Protein AF-0000000078790016 (afdb_homodimer)

Organism: Lacticaseibacillus rhamnosus (strain LMS2-1) (NCBI:txid525361)

Sequence (1180 aa):
MKKEGRIMNLAALLHRPESEDCFLYTDEAMRVRFHTARADVAKVTVLYGDPYWQLPDADGTNKLIYQRRSMHLIGHGQTRDHWEVTLEAPYRRLQYLFEVTGQDGAVWLYGDRGVRENHAAARHKAENYFRMPYFHAIDRVKTPDWVKQTVWYQIFPERFANGDPDNDPIGTKPWRPTDHPGREDYYGGDLQGVLDHLDDLQALGINGLYFCPIFTAASNHKYDTIDYLNVDPAFGDKVLFAKLIQAAHQRGMRVMLDAVFNHMGFGSMQWQDVLRNGEASRFASWFHIYQTPVTPFHNPLKNAGQPQYDTFAFEEKMPKLNTANPEVQEYLLTVATYWIKTFDIDAWRLDVANEVDHHFWKRFYATVTAIKPDFYVLGEVWHRAQPWLNGDEFSGVMNYPFTQQIEDHFFKRTLTAEEMVALLTDQLMYYRDQTNQVMLNMLDSHDTPRILTLAHGDEVLALQALTFTFMQTGAPCLYYGTEMGMSGGDDPDDRKPMDWSKLGSPIWKKVAELVHFRRKHAQTLGQGSTRMSVTAAGLIKVTRHGDETLTAYFNTQDHEAAVGGSAVLTQGFTNGKLAPKGFMVQVGNRMKKEGRIMNLAALLHRPESEDCFLYTDEAMRVRFHTARADVAKVTVLYGDPYWQLPDADGTNKLIYQRRSMHLIGHGQTRDHWEVTLEAPYRRLQYLFEVTGQDGAVWLYGDRGVRENHAAARHKAENYFRMPYFHAIDRVKTPDWVKQTVWYQIFPERFANGDPDNDPIGTKPWRPTDHPGREDYYGGDLQGVLDHLDDLQALGINGLYFCPIFTAASNHKYDTIDYLNVDPAFGDKVLFAKLIQAAHQRGMRVMLDAVFNHMGFGSMQWQDVLRNGEASRFASWFHIYQTPVTPFHNPLKNAGQPQYDTFAFEEKMPKLNTANPEVQEYLLTVATYWIKTFDIDAWRLDVANEVDHHFWKRFYATVTAIKPDFYVLGEVWHRAQPWLNGDEFSGVMNYPFTQQIEDHFFKRTLTAEEMVALLTDQLMYYRDQTNQVMLNMLDSHDTPRILTLAHGDEVLALQALTFTFMQTGAPCLYYGTEMGMSGGDDPDDRKPMDWSKLGSPIWKKVAELVHFRRKHAQTLGQGSTRMSVTAAGLIKVTRHGDETLTAYFNTQDHEAAVGGSAVLTQGFTNGKLAPKGFMVQVGNR

Radius of gyration: 32.31 Å; Cα contacts (8 Å, |Δi|>4): 2752; chains: 2; bounding box: 77×97×75 Å

InterPro domains:
  IPR004185 Glycoside hydrolase, family 13, N-terminal Ig-like domain [PF02903] (8-136)
  IPR004185 Glycoside hydrolase, family 13, N-terminal Ig-like domain [cd02857] (13-134)
  IPR006047 Glycosyl hydrolase family 13, catalytic domain [PF00128] (154-502)
  IPR006047 Glycosyl hydrolase family 13, catalytic domain [SM00642] (154-518)
  IPR013783 Immunoglobulin-like fold [G3DSA:2.60.40.10] (8-139)
  IPR017853 Glycoside hydrolase superfamily [SSF51445] (79-521)
  IPR045857 Oligo-1,6-glucosidase, domain 2 [G3DSA:3.90.400.10] (262-322)

Solvent-accessible surface area (backbone atoms only — not comparable to full-atom values): 60050 Å² total; per-residue (Å²): 128,82,74,78,70,65,74,59,57,69,43,19,57,44,72,48,79,75,41,55,29,22,42,46,76,48,75,61,37,31,39,39,37,42,36,32,32,53,94,31,61,70,47,46,33,36,37,32,32,40,84,76,46,55,47,60,45,97,85,60,50,70,36,60,51,66,47,78,47,71,46,42,80,58,41,54,29,80,45,28,27,36,30,38,40,79,46,73,39,97,82,38,28,34,26,37,30,37,40,37,28,23,68,60,67,51,58,36,29,45,34,60,75,44,78,41,72,67,47,70,69,58,76,46,37,71,76,36,33,35,68,49,61,44,62,48,62,88,66,39,59,72,59,44,68,70,46,23,56,28,37,34,37,35,37,53,48,42,26,57,29,62,53,47,75,87,37,38,55,91,80,47,41,81,85,45,48,85,52,74,47,56,85,80,56,43,46,30,10,15,50,54,17,50,53,73,41,47,66,60,41,48,70,39,49,48,33,24,40,34,36,48,39,62,30,23,38,87,54,68,68,17,76,38,34,38,35,82,87,38,52,16,59,49,38,45,42,65,68,59,47,46,52,38,46,51,55,36,47,74,71,61,26,45,40,26,43,42,44,61,74,35,35,38,9,54,80,11,67,59,49,45,42,23,73,74,45,34,83,74,21,95,46,33,69,40,34,47,68,78,42,74,72,60,65,82,70,23,41,54,94,71,71,52,47,77,51,25,46,48,32,53,74,81,38,81,54,24,42,19,46,27,58,84,33,67,68,45,41,50,50,52,49,48,47,58,44,48,50,35,75,73,56,62,51,42,29,41,35,31,42,60,36,60,57,43,54,60,71,47,36,33,52,48,34,55,55,49,32,70,76,37,76,63,50,41,34,32,28,37,38,76,54,88,54,56,86,43,59,76,52,51,41,24,47,23,32,44,37,40,60,61,33,49,47,50,41,31,31,77,49,67,59,79,36,52,73,63,54,37,44,9,47,49,46,43,56,57,58,62,37,36,71,65,37,42,16,41,18,36,40,43,76,32,42,88,80,32,38,22,49,31,45,58,34,71,69,33,64,59,50,32,50,38,52,50,49,56,56,60,68,36,74,16,13,38,37,43,33,71,38,54,48,51,66,44,63,18,46,54,73,42,30,38,60,36,38,44,53,73,87,34,66,80,32,72,60,24,49,52,44,25,50,52,39,43,50,45,56,74,43,18,69,26,44,16,68,28,50,72,39,67,48,63,46,96,81,60,29,40,35,42,37,32,45,42,82,32,26,39,41,34,39,35,28,83,48,94,54,69,36,81,49,86,83,70,64,81,44,70,39,57,62,56,94,48,28,29,29,52,44,8,31,36,28,29,80,45,76,101,128,81,74,81,71,66,75,59,58,70,42,19,57,43,72,49,76,75,40,55,28,22,40,46,78,48,77,60,38,30,41,39,37,41,36,33,30,51,93,30,61,70,46,46,32,36,37,31,32,40,85,75,46,54,46,60,46,100,85,61,50,72,35,61,52,68,47,79,47,71,46,41,80,58,43,53,29,80,44,28,27,36,31,37,38,77,47,73,40,100,83,37,26,35,26,36,30,37,40,38,28,23,67,61,66,51,57,35,28,44,33,61,76,45,77,40,72,67,47,71,70,57,75,45,38,72,76,35,32,34,67,49,60,45,62,47,62,88,66,40,61,74,60,44,68,68,47,23,57,29,36,33,37,35,37,52,46,43,28,56,27,63,52,47,76,87,38,37,55,92,80,46,41,80,85,44,46,85,51,74,47,56,84,78,57,44,48,30,11,14,51,54,18,50,54,73,41,46,65,59,41,48,71,38,48,48,32,23,40,33,35,47,40,59,30,22,39,86,55,67,67,16,77,38,34,39,35,82,87,37,53,18,59,50,39,44,43,66,67,58,47,45,52,40,45,52,55,36,47,74,72,62,26,44,40,25,42,41,42,61,74,36,34,39,8,55,80,12,68,58,49,46,42,25,72,74,46,33,84,74,20,94,45,34,69,42,33,49,66,77,42,76,72,61,67,81,70,24,42,54,94,72,71,54,46,78,51,25,48,48,33,53,72,81,39,82,54,24,42,19,46,28,57,83,32,67,68,44,40,52,52,53,47,47,46,59,45,47,49,35,75,73,56,62,51,43,30,40,36,32,42,61,35,61,57,43,53,60,70,46,37,33,52,48,35,54,54,50,31,72,76,36,77,63,50,42,34,31,29,39,39,76,53,87,54,57,86,43,59,75,53,51,41,24,47,23,32,42,36,40,60,62,32,50,46,50,42,31,32,77,50,67,60,78,34,52,73,63,54,36,44,10,48,49,47,46,55,56,57,62,36,37,71,65,38,42,16,41,20,35,40,42,77,32,42,87,81,32,38,21,47,31,45,56,34,71,69,33,64,58,48,32,50,40,53,49,50,57,56,59,67,35,74,16,15,37,37,44,31,72,38,55,47,49,67,42,61,19,49,54,71,42,30,37,59,35,39,44,54,71,86,32,67,78,33,71,60,23,49,53,43,26,49,51,39,43,50,45,58,75,44,17,69,27,42,15,69,28,50,73,38,66,48,64,46,97,81,59,29,40,35,42,38,32,46,43,84,31,26,39,42,34,40,35,27,83,47,94,55,71,35,80,48,87,83,69,64,81,46,72,38,55,62,57,94,50,29,29,30,52,45,8,31,37,29,28,78,45,77,102

Foldseek 3Di:
DPPPFDDFDQVFKDFDDPALQWADPALFKIKHKIKGFPLWFDWKKKWKAALPPWDQDPVGDTWDDTDIDTWDFFAFFPTITMTMDIDGYPQFWMWMWMWIATPSRAIWIQFPVGIDHDDDVCSGDSVRIDIPGGSDRVQHFDAFPVLLLFAEAEDQQQFEFAQDQVLADPPADDADLPDQDDQAHGPQGALNGVLVCLVLCVLLVGAEYEYQAQAAADGSSCLQPQGLQWGHSSRPGPVSVLVSLVSSVVSNHAYEHEDNLFWHFLNHPLNVQCLVQPPNRPNNLQFAFQDPPQPPFQQVVVVSDDGRGDADPRDSRTTGTPCVDVVSLVVVLCSLVCCCVPRVHQEYEYPPQVNHDPVSQLVSQVSNCVVPVNRAYEYADQDQDSVQPSNRGHLEYQPNVLLVLLLCCLQVNVDALANSQNNNVVSCSSHHLSSQLAYEYENDEQAFWQLCVSNVNDLLSSLLSLLVRLQARHHYYHYQQNLLSRGAGGPPRNSGRHDCVSSPPPSNVLSSVSSVVSSVCSQQSRRFRWHWDADPQRWIWIWTDDQWIKIKTFAQDQAKGFADDDFPRKDQDDPRIRHHSIMGMDIGGD/DPPPFDDFDQVFKDFDDPALQWADPALFKIKHKIKGFPLWFDWKKKWKAALPPWDQDPVGDTWDDTDIDTWDFFAFFPGITMTMDIDGYPQFWMWMWMWIATPSRAIWIQFPVGIDHDDDVCSGPSVRIDIPGGSDRVQHFDAFPVLLLFAEAEDQQQFEFAQDQVLADPQADDADLPDQDDQAHGPQGALNGVLVCLVLCVLLVGAEYEYQAQAAADGSSCLQPQGLQWGHSSRPGPVSVLVSLVSSVVSNHAYEHEDNLFWHFLNHPLNVQCLVQPPNRPNNLQFAFQDPPQPPFQQVVVVSDDGRGDADPRDSRTTTTPCVDVVSLVVVLCSLVCCCVPRVHQEYEYPPQVNHDPVSQLVSQVSNCVVPVNRAYEYADQDQDSVQPSNRGHLEYQPNQLLVLLLCVLQVNVDALANSQNNNVVSCSSRHLSSQLAYEYENDDQAAWQLCVSNVNDLLSSLLSLLVRLQARHHYYHYQQNLLSRGAGGPPRNSGRHDCVSSPPPSNVLSSVSSVVSSVCSQQSRRFRWHWDADPQRWIWIWTDDQWIKIKTFAQDQAKGFADDDFPRKDQDDPRIRHHSIMGMDIGGD

pLDDT: mean 96.57, std 6.47, range [21.84, 98.94]

Nearest PDB structures (foldseek):
  7ehh-assembly1_A  TM=9.535E-01  e=3.590E-83  Weissella cibaria
  7d9c-assembly1_A  TM=9.536E-01  e=1.082E-82  Weissella confusa
  7d9b-assembly1_A  TM=9.535E-01  e=1.533E-82  Weissella cibaria
  1j0j-assembly1_A  TM=9.261E-01  e=1.344E-74  Geobacillus stearothermophilus
  1j0i-assembly1_B  TM=9.201E-01  e=3.276E-73  Geobacillus stearothermophilus

Structure (mmCIF, N/CA/C/O backbone):
data_AF-0000000078790016-model_v1
#
loop_
_entity.id
_entity.type
_entity.pdbx_description
1 polymer 'Alpha amylase, catalytic domain protein'
#
loop_
_atom_site.group_PDB
_atom_site.id
_atom_site.type_symbol
_atom_site.label_atom_id
_atom_site.label_alt_id
_atom_site.label_comp_id
_atom_site.label_asym_id
_atom_site.label_entity_id
_atom_site.label_seq_id
_atom_site.pdbx_PDB_ins_code
_atom_site.Cartn_x
_atom_site.Cartn_y
_atom_site.Cartn_z
_atom_site.occupancy
_atom_site.B_iso_or_equiv
_atom_site.auth_seq_id
_atom_site.auth_comp_id
_atom_site.auth_asym_id
_atom_site.auth_atom_id
_atom_site.pdbx_PDB_model_num
ATOM 1 N N . MET A 1 1 ? -47 2.486 -15.391 1 21.84 1 MET A N 1
ATOM 2 C CA . MET A 1 1 ? -46.406 2.08 -14.102 1 21.84 1 MET A CA 1
ATOM 3 C C . MET A 1 1 ? -45.031 2.701 -13.898 1 21.84 1 MET A C 1
ATOM 5 O O . MET A 1 1 ? -44.125 2.508 -14.711 1 21.84 1 MET A O 1
ATOM 9 N N . LYS A 1 2 ? -44.938 3.877 -13.383 1 26.12 2 LYS A N 1
ATOM 10 C CA . LYS A 1 2 ? -43.719 4.668 -13.242 1 26.12 2 LYS A CA 1
ATOM 11 C C . LYS A 1 2 ? -42.594 3.838 -12.625 1 26.12 2 LYS A C 1
ATOM 13 O O . LYS A 1 2 ? -42.75 3.268 -11.539 1 26.12 2 LYS A O 1
ATOM 18 N N . LYS A 1 3 ? -41.812 3.139 -13.391 1 33.5 3 LYS A N 1
ATOM 19 C CA . LYS A 1 3 ? -40.656 2.408 -12.93 1 33.5 3 LYS A CA 1
ATOM 20 C C . LYS A 1 3 ? -40 3.117 -11.758 1 33.5 3 LYS A C 1
ATOM 22 O O . LYS A 1 3 ? -39.562 4.273 -11.875 1 33.5 3 LYS A O 1
ATOM 27 N N . GLU A 1 4 ? -40.219 3.148 -10.633 1 39.56 4 GLU A N 1
ATOM 28 C CA . GLU A 1 4 ? -39.781 3.826 -9.414 1 39.56 4 GLU A CA 1
ATOM 29 C C . GLU A 1 4 ? -38.281 3.975 -9.367 1 39.56 4 GLU A C 1
ATOM 31 O O . GLU A 1 4 ? -37.531 2.98 -9.352 1 39.56 4 GLU A O 1
ATOM 36 N N . GLY A 1 5 ? -37.531 4.793 -10.039 1 51.81 5 GLY A N 1
ATOM 37 C CA . GLY A 1 5 ? -36.188 5.031 -10.547 1 51.81 5 GLY A CA 1
ATOM 38 C C . GLY A 1 5 ? -35.094 4.895 -9.484 1 51.81 5 GLY A C 1
ATOM 39 O O . GLY A 1 5 ? -35.219 5.484 -8.406 1 51.81 5 GLY A O 1
ATOM 40 N N . ARG A 1 6 ? -34.281 3.797 -9.391 1 72.31 6 ARG A N 1
ATOM 41 C CA . ARG A 1 6 ? -33.281 3.426 -8.43 1 72.31 6 ARG A CA 1
ATOM 42 C C . ARG A 1 6 ? -32.25 4.547 -8.266 1 72.31 6 ARG A C 1
ATOM 44 O O . ARG A 1 6 ? -31.703 5.055 -9.25 1 72.31 6 ARG A O 1
ATOM 51 N N . ILE A 1 7 ? -32.156 5.082 -7.012 1 89.56 7 ILE A N 1
ATOM 52 C CA . ILE A 1 7 ? -31.219 6.125 -6.633 1 89.56 7 ILE A CA 1
ATOM 53 C C . ILE A 1 7 ? -29.797 5.566 -6.66 1 89.56 7 ILE A C 1
ATOM 55 O O . ILE A 1 7 ? -29.562 4.438 -6.223 1 89.56 7 ILE A O 1
ATOM 59 N N . MET A 1 8 ? -28.922 6.332 -7.336 1 95.69 8 MET A N 1
ATOM 60 C CA . MET A 1 8 ? -27.531 5.922 -7.445 1 95.69 8 MET A CA 1
ATOM 61 C C . MET A 1 8 ? -26.984 5.5 -6.09 1 95.69 8 MET A C 1
ATOM 63 O O . MET A 1 8 ? -27.203 6.176 -5.086 1 95.69 8 MET A O 1
ATOM 67 N N . ASN A 1 9 ? -26.281 4.332 -6.059 1 96.62 9 ASN A N 1
ATOM 68 C CA . ASN A 1 9 ? -25.625 3.828 -4.852 1 96.62 9 ASN A CA 1
ATOM 69 C C . ASN A 1 9 ? -24.312 4.559 -4.574 1 96.62 9 ASN A C 1
ATOM 71 O O . ASN A 1 9 ? -23.25 4.07 -4.93 1 96.62 9 ASN A O 1
ATOM 75 N N . LEU A 1 10 ? -24.375 5.609 -3.801 1 97.94 10 LEU A N 1
ATOM 76 C CA . LEU A 1 10 ? -23.203 6.441 -3.543 1 97.94 10 LEU A CA 1
ATOM 77 C C . LEU A 1 10 ? -22.172 5.688 -2.713 1 97.94 10 LEU A C 1
ATOM 79 O O . LEU A 1 10 ? -20.969 5.914 -2.852 1 97.94 10 LEU A O 1
ATOM 83 N N . ALA A 1 11 ? -22.609 4.75 -1.835 1 97.81 11 ALA A N 1
ATOM 84 C CA . ALA A 1 11 ? -21.719 3.988 -0.978 1 97.81 11 ALA A CA 1
ATOM 85 C C . ALA A 1 11 ? -20.875 3.012 -1.796 1 97.81 11 ALA A C 1
ATOM 87 O O . ALA A 1 11 ? -19.875 2.471 -1.301 1 97.81 11 ALA A O 1
ATOM 88 N N . ALA A 1 12 ? -21.234 2.812 -3.086 1 98 12 ALA A N 1
ATOM 89 C CA . ALA A 1 12 ? -20.547 1.854 -3.938 1 98 12 ALA A CA 1
ATOM 90 C C . ALA A 1 12 ? -19.438 2.541 -4.742 1 98 12 ALA A C 1
ATOM 92 O O . ALA A 1 12 ? -18.641 1.875 -5.398 1 98 12 ALA A O 1
ATOM 93 N N . LEU A 1 13 ? -19.375 3.889 -4.73 1 98.62 13 LEU A N 1
ATOM 94 C CA . LEU A 1 13 ? -18.328 4.602 -5.445 1 98.62 13 LEU A CA 1
ATOM 95 C C . LEU A 1 13 ? -16.969 4.371 -4.789 1 98.62 13 LEU A C 1
ATOM 97 O O . LEU A 1 13 ? -16.812 4.602 -3.59 1 98.62 13 LEU A O 1
ATOM 101 N N . LEU A 1 14 ? -16.047 3.879 -5.633 1 98.06 14 LEU A N 1
ATOM 102 C CA . LEU A 1 14 ? -14.766 3.488 -5.043 1 98.06 14 LEU A CA 1
ATOM 103 C C . LEU A 1 14 ? -13.602 3.904 -5.938 1 98.06 14 LEU A C 1
ATOM 105 O O . LEU A 1 14 ? -13.672 3.748 -7.156 1 98.06 14 LEU A O 1
ATOM 109 N N . HIS A 1 15 ? -12.578 4.457 -5.336 1 98.44 15 HIS A N 1
ATOM 110 C CA . HIS A 1 15 ? -11.289 4.793 -5.934 1 98.44 15 HIS A CA 1
ATOM 111 C C . HIS A 1 15 ? -10.203 4.918 -4.871 1 98.44 15 HIS A C 1
ATOM 113 O O . HIS A 1 15 ? -10.453 5.453 -3.787 1 98.44 15 HIS A O 1
ATOM 119 N N . ARG A 1 16 ? -9.102 4.359 -5.07 1 97.38 16 ARG A N 1
ATOM 120 C CA . ARG A 1 16 ? -7.957 4.516 -4.18 1 97.38 16 ARG A CA 1
ATOM 121 C C . ARG A 1 16 ? -6.773 5.137 -4.914 1 97.38 16 ARG A C 1
ATOM 123 O O . ARG A 1 16 ? -6.27 4.566 -5.887 1 97.38 16 ARG A O 1
ATOM 130 N N . PRO A 1 17 ? -6.277 6.301 -4.477 1 96.44 17 PRO A N 1
ATOM 131 C CA . PRO A 1 17 ? -5.152 6.93 -5.172 1 96.44 17 PRO A CA 1
ATOM 132 C C . PRO A 1 17 ? -3.854 6.145 -5.027 1 96.44 17 PRO A C 1
ATOM 134 O O . PRO A 1 17 ? -3.689 5.387 -4.062 1 96.44 17 PRO A O 1
ATOM 137 N N . GLU A 1 18 ? -2.932 6.316 -6.031 1 96.25 18 GLU A N 1
ATOM 138 C CA . GLU A 1 18 ? -1.621 5.68 -6.098 1 96.25 18 GLU A CA 1
ATOM 139 C C . GLU A 1 18 ? -1.702 4.207 -5.711 1 96.25 18 GLU A C 1
ATOM 141 O O . GLU A 1 18 ? -1.035 3.768 -4.77 1 96.25 18 GLU A O 1
ATOM 146 N N . SER A 1 19 ? -2.479 3.465 -6.285 1 97.31 19 SER A N 1
ATOM 147 C CA . SER A 1 19 ? -2.768 2.043 -6.129 1 97.31 19 SER A CA 1
ATOM 148 C C . SER A 1 19 ? -3.045 1.383 -7.477 1 97.31 19 SER A C 1
ATOM 150 O O . SER A 1 19 ? -2.635 1.896 -8.516 1 97.31 19 SER A O 1
ATOM 152 N N . GLU A 1 20 ? -3.725 0.26 -7.477 1 97.94 20 GLU A N 1
ATOM 153 C CA . GLU A 1 20 ? -4.145 -0.404 -8.703 1 97.94 20 GLU A CA 1
ATOM 154 C C . GLU A 1 20 ? -5.23 0.398 -9.422 1 97.94 20 GLU A C 1
ATOM 156 O O . GLU A 1 20 ? -5.523 0.148 -10.594 1 97.94 20 GLU A O 1
ATOM 161 N N . ASP A 1 21 ? -5.773 1.461 -8.75 1 98.38 21 ASP A N 1
ATOM 162 C CA . ASP A 1 21 ? -6.793 2.312 -9.352 1 98.38 21 ASP A CA 1
ATOM 163 C C . ASP A 1 21 ? -6.164 3.531 -10.023 1 98.38 21 ASP A C 1
ATOM 165 O O . ASP A 1 21 ? -6.836 4.254 -10.766 1 98.38 21 ASP A O 1
ATOM 169 N N . CYS A 1 22 ? -4.902 3.809 -9.734 1 98.31 22 CYS A N 1
ATOM 170 C CA . CYS A 1 22 ? -4.199 4.98 -10.242 1 98.31 22 CYS A CA 1
ATOM 171 C C . CYS A 1 22 ? -2.693 4.754 -10.258 1 98.31 22 CYS A C 1
ATOM 173 O O . CYS A 1 22 ? -2.055 4.727 -9.211 1 98.31 22 CYS A O 1
ATOM 175 N N . PHE A 1 23 ? -2.143 4.609 -11.398 1 98.25 23 PHE A N 1
ATOM 176 C CA . PHE A 1 23 ? -0.73 4.262 -11.516 1 98.25 23 PHE A CA 1
ATOM 177 C C . PHE A 1 23 ? -0.173 4.699 -12.867 1 98.25 23 PHE A C 1
ATOM 179 O O . PHE A 1 23 ? -0.919 4.824 -13.836 1 98.25 23 PHE A O 1
ATOM 186 N N . LEU A 1 24 ? 1.16 4.926 -12.914 1 97.94 24 LEU A N 1
ATOM 187 C CA . LEU A 1 24 ? 1.846 5.156 -14.18 1 97.94 24 LEU A CA 1
ATOM 188 C C . LEU A 1 24 ? 2.039 3.85 -14.945 1 97.94 24 LEU A C 1
ATOM 190 O O . LEU A 1 24 ? 2.764 2.961 -14.484 1 97.94 24 LEU A O 1
ATOM 194 N N . TYR A 1 25 ? 1.389 3.762 -16.062 1 97 25 TYR A N 1
ATOM 195 C CA . TYR A 1 25 ? 1.643 2.633 -16.953 1 97 25 TYR A CA 1
ATOM 196 C C . TYR A 1 25 ? 2.947 2.822 -17.719 1 97 25 TYR A C 1
ATOM 198 O O . TYR A 1 25 ? 3.715 1.873 -17.891 1 97 25 TYR A O 1
ATOM 206 N N . THR A 1 26 ? 3.213 3.99 -18.234 1 95.31 26 THR A N 1
ATOM 207 C CA . THR A 1 26 ? 4.504 4.477 -18.719 1 95.31 26 THR A CA 1
ATOM 208 C C . THR A 1 26 ? 4.926 5.727 -17.953 1 95.31 26 THR A C 1
ATOM 210 O O . THR A 1 26 ? 4.246 6.148 -17.016 1 95.31 26 THR A O 1
ATOM 213 N N . ASP A 1 27 ? 6.035 6.312 -18.375 1 93.56 27 ASP A N 1
ATOM 214 C CA . ASP A 1 27 ? 6.531 7.5 -17.688 1 93.56 27 ASP A CA 1
ATOM 215 C C . ASP A 1 27 ? 5.633 8.703 -17.953 1 93.56 27 ASP A C 1
ATOM 217 O O . ASP A 1 27 ? 5.695 9.703 -17.234 1 93.56 27 ASP A O 1
ATOM 221 N N . GLU A 1 28 ? 4.703 8.562 -18.891 1 94.62 28 GLU A N 1
ATOM 222 C CA . GLU A 1 28 ? 3.891 9.719 -19.266 1 94.62 28 GLU A CA 1
ATOM 223 C C . GLU A 1 28 ? 2.402 9.406 -19.156 1 94.62 28 GLU A C 1
ATOM 225 O O . GLU A 1 28 ? 1.57 10.312 -19.141 1 94.62 28 GLU A O 1
ATOM 230 N N . ALA A 1 29 ? 2.111 8.102 -19.125 1 96.69 29 ALA A N 1
ATOM 231 C CA . ALA A 1 29 ? 0.708 7.695 -19.141 1 96.69 29 ALA A CA 1
ATOM 232 C C . ALA A 1 29 ? 0.261 7.191 -17.766 1 96.69 29 ALA A C 1
ATOM 234 O O . ALA A 1 29 ? 0.845 6.254 -17.219 1 96.69 29 ALA A O 1
ATOM 235 N N . MET A 1 30 ? -0.75 7.816 -17.234 1 98.12 30 MET A N 1
ATOM 236 C CA . MET A 1 30 ? -1.319 7.418 -15.953 1 98.12 30 MET A CA 1
ATOM 237 C C . MET A 1 30 ? -2.666 6.73 -16.141 1 98.12 30 MET A C 1
ATOM 239 O O . MET A 1 30 ? -3.574 7.293 -16.766 1 98.12 30 MET A O 1
ATOM 243 N N . ARG A 1 31 ? -2.781 5.465 -15.68 1 98.31 31 ARG A N 1
ATOM 244 C CA . ARG A 1 31 ? -4.055 4.754 -15.656 1 98.31 31 ARG A CA 1
ATOM 245 C C . ARG A 1 31 ? -4.879 5.152 -14.438 1 98.31 31 ARG A C 1
ATOM 247 O O . ARG A 1 31 ? -4.348 5.258 -13.328 1 98.31 31 ARG A O 1
ATOM 254 N N . VAL A 1 32 ? -6.16 5.48 -14.672 1 98.75 32 VAL A N 1
ATOM 255 C CA . VAL A 1 32 ? -7.094 5.797 -13.594 1 98.75 32 VAL A CA 1
ATOM 256 C C . VAL A 1 32 ? -8.312 4.879 -13.68 1 98.75 32 VAL A C 1
ATOM 258 O O . VAL A 1 32 ? -8.938 4.766 -14.734 1 98.75 32 VAL A O 1
ATOM 261 N N . ARG A 1 33 ? -8.617 4.203 -12.602 1 98.88 33 ARG A N 1
ATOM 262 C CA . ARG A 1 33 ? -9.773 3.316 -12.523 1 98.88 33 ARG A CA 1
ATOM 263 C C . ARG A 1 33 ? -10.781 3.828 -11.5 1 98.88 33 ARG A C 1
ATOM 265 O O . ARG A 1 33 ? -10.414 4.504 -10.539 1 98.88 33 ARG A O 1
ATOM 272 N N . PHE A 1 34 ? -11.992 3.619 -11.75 1 98.81 34 PHE A N 1
ATOM 273 C CA . PHE A 1 34 ? -13.125 3.953 -10.898 1 98.81 34 PHE A CA 1
ATOM 274 C C . PHE A 1 34 ? -14.141 2.82 -10.883 1 98.81 34 PHE A C 1
ATOM 276 O O . PHE A 1 34 ? -14.398 2.191 -11.906 1 98.81 34 PHE A O 1
ATOM 283 N N . HIS A 1 35 ? -14.742 2.488 -9.695 1 98.81 35 HIS A N 1
ATOM 284 C CA . HIS A 1 35 ? -15.672 1.369 -9.547 1 98.81 35 HIS A CA 1
ATOM 285 C C . HIS A 1 35 ? -17.031 1.84 -9.031 1 98.81 35 HIS A C 1
ATOM 287 O O . HIS A 1 35 ? -17.094 2.707 -8.156 1 98.81 35 HIS A O 1
ATOM 293 N N . THR A 1 36 ? -18.094 1.405 -9.602 1 98.75 36 THR A N 1
ATOM 294 C CA . THR A 1 36 ? -19.453 1.735 -9.234 1 98.75 36 THR A CA 1
ATOM 295 C C . THR A 1 36 ? -20.281 0.468 -9.047 1 98.75 36 THR A C 1
ATOM 297 O O . THR A 1 36 ? -19.844 -0.627 -9.398 1 98.75 36 THR A O 1
ATOM 300 N N . ALA A 1 37 ? -21.484 0.633 -8.414 1 98.19 37 ALA A N 1
ATOM 301 C CA . ALA A 1 37 ? -22.406 -0.505 -8.398 1 98.19 37 ALA A CA 1
ATOM 302 C C . ALA A 1 37 ? -22.781 -0.927 -9.812 1 98.19 37 ALA A C 1
ATOM 304 O O . ALA A 1 37 ? -22.875 -0.088 -10.719 1 98.19 37 ALA A O 1
ATOM 305 N N . ARG A 1 38 ? -23.031 -2.227 -9.992 1 97.12 38 ARG A N 1
ATOM 306 C CA . ARG A 1 38 ? -23.391 -2.746 -11.305 1 97.12 38 ARG A CA 1
ATOM 307 C C . ARG A 1 38 ? -24.672 -2.094 -11.82 1 97.12 38 ARG A C 1
ATOM 309 O O . ARG A 1 38 ? -25.656 -1.955 -11.078 1 97.12 38 ARG A O 1
ATOM 316 N N . ALA A 1 39 ? -24.609 -1.681 -13.07 1 96.31 39 ALA A N 1
ATOM 317 C CA . ALA A 1 39 ? -25.75 -1.165 -13.797 1 96.31 39 ALA A CA 1
ATOM 318 C C . ALA A 1 39 ? -26.391 0.019 -13.062 1 96.31 39 ALA A C 1
ATOM 320 O O . ALA A 1 39 ? -27.594 0.213 -13.117 1 96.31 39 ALA A O 1
ATOM 321 N N . ASP A 1 40 ? -25.578 0.771 -12.383 1 97.62 40 ASP A N 1
ATOM 322 C CA . ASP A 1 40 ? -26.078 1.862 -11.547 1 97.62 40 ASP A CA 1
ATOM 323 C C . ASP A 1 40 ? -25.688 3.219 -12.125 1 97.62 40 ASP A C 1
ATOM 325 O O . ASP A 1 40 ? -26.375 4.219 -11.898 1 97.62 40 ASP A O 1
ATOM 329 N N . VAL A 1 41 ? -24.609 3.295 -12.789 1 98.44 41 VAL A N 1
ATOM 330 C CA . VAL A 1 41 ? -24.016 4.531 -13.289 1 98.44 41 VAL A CA 1
ATOM 331 C C . VAL A 1 41 ? -24.031 4.531 -14.82 1 98.44 41 VAL A C 1
ATOM 333 O O . VAL A 1 41 ? -23.688 3.523 -15.445 1 98.44 41 VAL A O 1
ATOM 336 N N . ALA A 1 42 ? -24.438 5.605 -15.422 1 98.25 42 ALA A N 1
ATOM 337 C CA . ALA A 1 42 ? -24.562 5.73 -16.875 1 98.25 42 ALA A CA 1
ATOM 338 C C . ALA A 1 42 ? -23.25 6.219 -17.484 1 98.25 42 ALA A C 1
ATOM 340 O O . ALA A 1 42 ? -22.891 5.805 -18.594 1 98.25 42 ALA A O 1
ATOM 341 N N . LYS A 1 43 ? -22.625 7.098 -16.766 1 98.38 43 LYS A N 1
ATOM 342 C CA . LYS A 1 43 ? -21.422 7.738 -17.312 1 98.38 43 LYS A CA 1
ATOM 343 C C . LYS A 1 43 ? -20.516 8.242 -16.203 1 98.38 43 LYS A C 1
ATOM 345 O O . LYS A 1 43 ? -20.984 8.742 -15.18 1 98.38 43 LYS A O 1
ATOM 350 N N . VAL A 1 44 ? -19.234 8.094 -16.391 1 98.88 44 VAL A N 1
ATOM 351 C CA . VAL A 1 44 ? -18.234 8.688 -15.508 1 98.88 44 VAL A CA 1
ATOM 352 C C . VAL A 1 44 ? -17.281 9.57 -16.312 1 98.88 44 VAL A C 1
ATOM 354 O O . VAL A 1 44 ? -16.719 9.133 -17.312 1 98.88 44 VAL A O 1
ATOM 357 N N . THR A 1 45 ? -17.141 10.773 -15.945 1 98.81 45 THR A N 1
ATOM 358 C CA . THR A 1 45 ? -16.203 11.727 -16.531 1 98.81 45 THR A CA 1
ATOM 359 C C . THR A 1 45 ? -15.156 12.156 -15.508 1 98.81 45 THR A C 1
ATOM 361 O O . THR A 1 45 ? -15.477 12.383 -14.336 1 98.81 45 THR A O 1
ATOM 364 N N . VAL A 1 46 ? -13.93 12.281 -15.93 1 98.81 46 VAL A N 1
ATOM 365 C CA . VAL A 1 46 ? -12.875 12.766 -15.055 1 98.81 46 VAL A CA 1
ATOM 366 C C . VAL A 1 46 ? -12.562 14.227 -15.375 1 98.81 46 VAL A C 1
ATOM 368 O O . VAL A 1 46 ? -12.352 14.586 -16.531 1 98.81 46 VAL A O 1
ATOM 371 N N . LEU A 1 47 ? -12.664 15.07 -14.391 1 98.62 47 LEU A N 1
ATOM 372 C CA . LEU A 1 47 ? -12.109 16.422 -14.445 1 98.62 47 LEU A CA 1
ATOM 373 C C . LEU A 1 47 ? -10.656 16.422 -13.977 1 98.62 47 LEU A C 1
ATOM 375 O O . LEU A 1 47 ? -10.359 15.977 -12.867 1 98.62 47 LEU A O 1
ATOM 379 N N . TYR A 1 48 ? -9.734 16.891 -14.797 1 98.25 48 TYR A N 1
ATOM 380 C CA . TYR A 1 48 ? -8.336 16.75 -14.398 1 98.25 48 TYR A CA 1
ATOM 381 C C . TYR A 1 48 ? -7.516 17.938 -14.906 1 98.25 48 TYR A C 1
ATOM 383 O O . TYR A 1 48 ? -7.93 18.641 -15.828 1 98.25 48 TYR A O 1
ATOM 391 N N . GLY A 1 49 ? -6.41 18.203 -14.289 1 96.75 49 GLY A N 1
ATOM 392 C CA . GLY A 1 49 ? -5.48 19.266 -14.648 1 96.75 49 GLY A CA 1
ATOM 393 C C . GLY A 1 49 ? -4.309 19.375 -13.695 1 96.75 49 GLY A C 1
ATOM 394 O O . GLY A 1 49 ? -4.195 18.609 -12.742 1 96.75 49 GLY A O 1
ATOM 395 N N . ASP A 1 50 ? -3.439 20.266 -14.062 1 96.19 50 ASP A N 1
ATOM 396 C CA . ASP A 1 50 ? -2.303 20.562 -13.195 1 96.19 50 ASP A CA 1
ATOM 397 C C . ASP A 1 50 ? -2.744 21.344 -11.953 1 96.19 50 ASP A C 1
ATOM 399 O O . ASP A 1 50 ? -3.479 22.328 -12.062 1 96.19 50 ASP A O 1
ATOM 403 N N . PRO A 1 51 ? -2.355 20.906 -10.742 1 95.44 51 PRO A N 1
ATOM 404 C CA . PRO A 1 51 ? -2.828 21.562 -9.523 1 95.44 51 PRO A CA 1
ATOM 405 C C . PRO A 1 51 ? -2.416 23.031 -9.438 1 95.44 51 PRO A C 1
ATOM 407 O O . PRO A 1 51 ? -3.033 23.812 -8.711 1 95.44 51 PRO A O 1
ATOM 410 N N . TYR A 1 52 ? -1.399 23.406 -10.172 1 94.12 52 TYR A N 1
ATOM 411 C CA . TYR A 1 52 ? -0.887 24.781 -10.102 1 94.12 52 TYR A CA 1
ATOM 412 C C . TYR A 1 52 ? -1.354 25.594 -11.297 1 94.12 52 TYR A C 1
ATOM 414 O O . TYR A 1 52 ? -0.966 26.75 -11.445 1 94.12 52 TYR A O 1
ATOM 422 N N . TRP A 1 53 ? -2.148 24.984 -12.141 1 91.88 53 TRP A N 1
ATOM 423 C CA . TRP A 1 53 ? -2.672 25.688 -13.305 1 91.88 53 TRP A CA 1
ATOM 424 C C . TRP A 1 53 ? -3.924 26.484 -12.938 1 91.88 53 TRP A C 1
ATOM 426 O O . TRP A 1 53 ? -5.043 26.062 -13.234 1 91.88 53 TRP A O 1
ATOM 436 N N . GLN A 1 54 ? -3.732 27.578 -12.352 1 90.81 54 GLN A N 1
ATOM 437 C CA . GLN A 1 54 ? -4.801 28.5 -11.945 1 90.81 54 GLN A CA 1
ATOM 438 C C . GLN A 1 54 ? -4.73 29.812 -12.719 1 90.81 54 GLN A C 1
ATOM 440 O O . GLN A 1 54 ? -3.654 30.391 -12.875 1 90.81 54 GLN A O 1
ATOM 445 N N . LEU A 1 55 ? -5.867 30.234 -13.258 1 87.31 55 LEU A N 1
ATOM 446 C CA . LEU A 1 55 ? -5.957 31.484 -14.016 1 87.31 55 LEU A CA 1
ATOM 447 C C . LEU A 1 55 ? -7.008 32.406 -13.414 1 87.31 55 LEU A C 1
ATOM 449 O O . LEU A 1 55 ? -8.008 31.953 -12.859 1 87.31 55 LEU A O 1
ATOM 453 N N . PRO A 1 56 ? -6.707 33.656 -13.445 1 86.88 56 PRO A N 1
ATOM 454 C CA . PRO A 1 56 ? -7.703 34.594 -12.93 1 86.88 56 PRO A CA 1
ATOM 455 C C . PRO A 1 56 ? -8.992 34.594 -13.742 1 86.88 56 PRO A C 1
ATOM 457 O O . PRO A 1 56 ? -8.961 34.469 -14.969 1 86.88 56 PRO A O 1
ATOM 460 N N . ASP A 1 57 ? -10.047 34.656 -12.961 1 83.75 57 ASP A N 1
ATOM 461 C CA . ASP A 1 57 ? -11.328 34.812 -13.633 1 83.75 57 ASP A CA 1
ATOM 462 C C . ASP A 1 57 ? -11.609 36.281 -13.922 1 83.75 57 ASP A C 1
ATOM 464 O O . ASP A 1 57 ? -10.703 37.125 -13.867 1 83.75 57 ASP A O 1
ATOM 468 N N . ALA A 1 58 ? -12.906 36.531 -14.328 1 83.75 58 ALA A N 1
ATOM 469 C CA . ALA A 1 58 ? -13.297 37.906 -14.703 1 83.75 58 ALA A CA 1
ATOM 470 C C . ALA A 1 58 ? -13.109 38.875 -13.531 1 83.75 58 ALA A C 1
ATOM 472 O O . ALA A 1 58 ? -12.812 40.031 -13.734 1 83.75 58 ALA A O 1
ATOM 473 N N . ASP A 1 59 ? -13.18 38.375 -12.344 1 86.69 59 ASP A N 1
ATOM 474 C CA . ASP A 1 59 ? -13.062 39.188 -11.141 1 86.69 59 ASP A CA 1
ATOM 475 C C . ASP A 1 59 ? -11.641 39.156 -10.594 1 86.69 59 ASP A C 1
ATOM 477 O O . ASP A 1 59 ? -11.367 39.75 -9.547 1 86.69 59 ASP A O 1
ATOM 481 N N . GLY A 1 60 ? -10.766 38.438 -11.312 1 83.75 60 GLY A N 1
ATOM 482 C CA . GLY A 1 60 ? -9.367 38.438 -10.906 1 83.75 60 GLY A CA 1
ATOM 483 C C . GLY A 1 60 ? -9.047 37.344 -9.914 1 83.75 60 GLY A C 1
ATOM 484 O O . GLY A 1 60 ? -7.914 37.219 -9.445 1 83.75 60 GLY A O 1
ATOM 485 N N . THR A 1 61 ?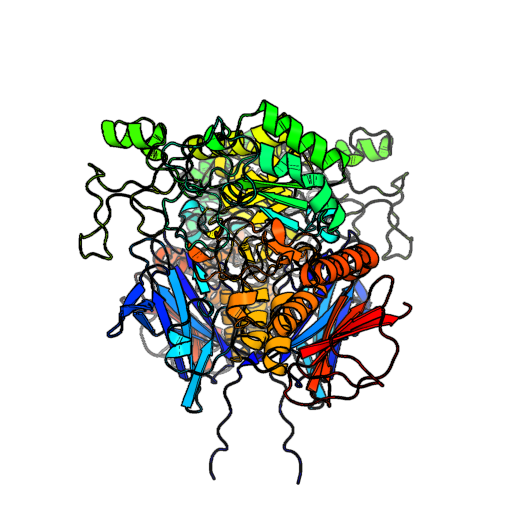 -10.055 36.562 -9.594 1 83.25 61 THR A N 1
ATOM 486 C CA . THR A 1 61 ? -9.828 35.5 -8.641 1 83.25 61 THR A CA 1
ATOM 487 C C . THR A 1 61 ? -9.305 34.25 -9.359 1 83.25 61 THR A C 1
ATOM 489 O O . THR A 1 61 ? -9.883 33.812 -10.359 1 83.25 61 THR A O 1
ATOM 492 N N . ASN A 1 62 ? -8.18 33.719 -8.852 1 85.62 62 ASN A N 1
ATOM 493 C CA . ASN A 1 62 ? -7.594 32.531 -9.469 1 85.62 62 ASN A CA 1
ATOM 494 C C . ASN A 1 62 ? -8.5 31.328 -9.32 1 85.62 62 ASN A C 1
ATOM 496 O O . ASN A 1 62 ? -8.992 31.031 -8.227 1 85.62 62 ASN A O 1
ATOM 500 N N . LYS A 1 63 ? -8.727 30.75 -10.461 1 88 63 LYS A N 1
ATOM 501 C CA . LYS A 1 63 ? -9.547 29.547 -10.477 1 88 63 LYS A CA 1
ATOM 502 C C . LYS A 1 63 ? -8.781 28.375 -11.094 1 88 63 LYS A C 1
ATOM 504 O O . LYS A 1 63 ? -8.047 28.547 -12.07 1 88 63 LYS A O 1
ATOM 509 N N . LEU A 1 64 ? -9.078 27.281 -10.523 1 90.75 64 LEU A N 1
ATOM 510 C CA . LEU A 1 64 ? -8.516 26.047 -11.07 1 90.75 64 LEU A CA 1
ATOM 511 C C . LEU A 1 64 ? -9.078 25.766 -12.461 1 90.75 64 LEU A C 1
ATOM 513 O O . LEU A 1 64 ? -10.281 25.891 -12.68 1 90.75 64 LEU A O 1
ATOM 517 N N . ILE A 1 65 ? -8.18 25.469 -13.375 1 90.88 65 ILE A N 1
ATOM 518 C CA . ILE A 1 65 ? -8.602 25.062 -14.719 1 90.88 65 ILE A CA 1
ATOM 519 C C . ILE A 1 65 ? -8.523 23.547 -14.852 1 90.88 65 ILE A C 1
ATOM 521 O O . ILE A 1 65 ? -7.516 22.938 -14.492 1 90.88 65 ILE A O 1
ATOM 525 N N . TYR A 1 66 ? -9.609 22.953 -15.281 1 95.25 66 TYR A N 1
ATOM 526 C CA . TYR A 1 66 ? -9.609 21.5 -15.469 1 95.25 66 TYR A CA 1
ATOM 527 C C . TYR A 1 66 ? -10.086 21.125 -16.875 1 95.25 66 TYR A C 1
ATOM 529 O O . TYR A 1 66 ? -10.766 21.922 -17.531 1 95.25 66 TYR A O 1
ATOM 537 N N . GLN A 1 67 ? -9.609 20.047 -17.391 1 96.81 67 GLN A N 1
ATOM 538 C CA . GLN A 1 67 ? -10.094 19.375 -18.609 1 96.81 67 GLN A CA 1
ATOM 539 C C . GLN A 1 67 ? -11.039 18.234 -18.266 1 96.81 67 GLN A C 1
ATOM 541 O O . GLN A 1 67 ? -11.18 17.859 -17.094 1 96.81 67 GLN A O 1
ATOM 546 N N . ARG A 1 68 ? -11.742 17.781 -19.266 1 97.94 68 ARG A N 1
ATOM 547 C CA . ARG A 1 68 ? -12.688 16.688 -19.094 1 97.94 68 ARG A CA 1
ATOM 548 C C . ARG A 1 68 ? -12.344 15.508 -20 1 97.94 68 ARG A C 1
ATOM 550 O O . ARG A 1 68 ? -11.945 15.695 -21.141 1 97.94 68 ARG A O 1
ATOM 557 N N . ARG A 1 69 ? -12.453 14.344 -19.484 1 98.5 69 ARG A N 1
ATOM 558 C CA . ARG A 1 69 ? -12.297 13.125 -20.266 1 98.5 69 ARG A CA 1
ATOM 559 C C . ARG A 1 69 ? -13.258 12.039 -19.781 1 98.5 69 ARG A C 1
ATOM 561 O O . ARG A 1 69 ? -13.336 11.766 -18.594 1 98.5 69 ARG A O 1
ATOM 568 N N . SER A 1 70 ? -13.953 11.391 -20.703 1 98.69 70 SER A N 1
ATOM 569 C CA . SER A 1 70 ? -14.867 10.312 -20.359 1 98.69 70 SER A CA 1
ATOM 570 C C . SER A 1 70 ? -14.117 9.016 -20.062 1 98.69 70 SER A C 1
ATOM 572 O O . SER A 1 70 ? -13.148 8.688 -20.75 1 98.69 70 SER A O 1
ATOM 574 N N . MET A 1 71 ? -14.594 8.32 -19.094 1 98.69 71 MET A N 1
ATOM 575 C CA . MET A 1 71 ? -14.07 6.98 -18.828 1 98.69 71 MET A CA 1
ATOM 576 C C . MET A 1 71 ? -14.82 5.934 -19.656 1 98.69 71 MET A C 1
ATOM 578 O O . MET A 1 71 ? -15.938 6.184 -20.109 1 98.69 71 MET A O 1
ATOM 582 N N . HIS A 1 72 ? -14.156 4.789 -19.797 1 97.75 72 HIS A N 1
ATOM 583 C CA . HIS A 1 72 ? -14.773 3.664 -20.484 1 97.75 72 HIS A CA 1
ATOM 584 C C . HIS A 1 72 ? -15.07 2.521 -19.516 1 97.75 72 HIS A C 1
ATOM 586 O O . HIS A 1 72 ? -14.281 2.242 -18.625 1 97.75 72 HIS A O 1
ATOM 592 N N . LEU A 1 73 ? -16.266 1.964 -19.719 1 98 73 LEU A N 1
ATOM 593 C CA . LEU A 1 73 ? -16.578 0.741 -18.984 1 98 73 LEU A CA 1
ATOM 594 C C . LEU A 1 73 ? -15.742 -0.427 -19.5 1 98 73 LEU A C 1
ATOM 596 O O . LEU A 1 73 ? -15.805 -0.777 -20.672 1 98 73 LEU A O 1
ATOM 600 N N . ILE A 1 74 ? -14.984 -1.049 -18.641 1 97.44 74 ILE A N 1
ATOM 601 C CA . ILE A 1 74 ? -14.055 -2.059 -19.141 1 97.44 74 ILE A CA 1
ATOM 602 C C . ILE A 1 74 ? -14.508 -3.443 -18.688 1 97.44 74 ILE A C 1
ATOM 604 O O . ILE A 1 74 ? -13.945 -4.457 -19.109 1 97.44 74 ILE A O 1
ATOM 608 N N . GLY A 1 75 ? -15.469 -3.5 -17.797 1 97.38 75 GLY A N 1
ATOM 609 C CA . GLY A 1 75 ? -15.953 -4.809 -17.391 1 97.38 75 GLY A CA 1
ATOM 610 C C . GLY A 1 75 ? -17 -4.742 -16.297 1 97.38 75 GLY A C 1
ATOM 611 O O . GLY A 1 75 ? -17.156 -3.713 -15.633 1 97.38 75 GLY A O 1
ATOM 612 N N . HIS A 1 76 ? -17.734 -5.852 -16.141 1 98.12 76 HIS A N 1
ATOM 613 C CA . HIS A 1 76 ? -18.734 -6.047 -15.094 1 98.12 76 HIS A CA 1
ATOM 614 C C . HIS A 1 76 ? -18.281 -7.09 -14.078 1 98.12 76 HIS A C 1
ATOM 616 O O . HIS A 1 76 ? -18.047 -8.25 -14.438 1 98.12 76 HIS A O 1
ATOM 622 N N . GLY A 1 77 ? -18.094 -6.633 -12.859 1 98.19 77 GLY A N 1
ATOM 623 C CA . GLY A 1 77 ? -17.781 -7.562 -11.789 1 98.19 77 GLY A CA 1
ATOM 624 C C . GLY A 1 77 ? -19.016 -8.188 -11.156 1 98.19 77 GLY A C 1
ATOM 625 O O . GLY A 1 77 ? -20.109 -8.156 -11.742 1 98.19 77 GLY A O 1
ATOM 626 N N . GLN A 1 78 ? -18.781 -8.828 -10.039 1 98.19 78 GLN A N 1
ATOM 627 C CA . GLN A 1 78 ? -19.859 -9.508 -9.328 1 98.19 78 GLN A CA 1
ATOM 628 C C . GLN A 1 78 ? -20.922 -8.508 -8.867 1 98.19 78 GLN A C 1
ATOM 630 O O . GLN A 1 78 ? -22.125 -8.727 -9.078 1 98.19 78 GLN A O 1
ATOM 635 N N . THR A 1 79 ? -20.391 -7.41 -8.227 1 98.06 79 THR A N 1
ATOM 636 C CA . THR A 1 79 ? -21.312 -6.418 -7.703 1 98.06 79 THR A CA 1
ATOM 637 C C . THR A 1 79 ? -21.016 -5.039 -8.281 1 98.06 79 THR A C 1
ATOM 639 O O . THR A 1 79 ? -21.766 -4.086 -8.055 1 98.06 79 THR A O 1
ATOM 642 N N . ARG A 1 80 ? -19.969 -4.965 -9.109 1 98.06 80 ARG A N 1
ATOM 643 C CA . ARG A 1 80 ? -19.5 -3.641 -9.492 1 98.06 80 ARG A CA 1
ATOM 644 C C . ARG A 1 80 ? -19.266 -3.557 -11 1 98.06 80 ARG A C 1
ATOM 646 O O . ARG A 1 80 ? -19.031 -4.574 -11.656 1 98.06 80 ARG A O 1
ATOM 653 N N . ASP A 1 81 ? -19.391 -2.361 -11.523 1 98.62 81 ASP A N 1
ATOM 654 C CA . ASP A 1 81 ? -18.859 -1.989 -12.836 1 98.62 81 ASP A CA 1
ATOM 655 C C . ASP A 1 81 ? -17.516 -1.282 -12.703 1 98.62 81 ASP A C 1
ATOM 657 O O . ASP A 1 81 ? -17.312 -0.488 -11.781 1 98.62 81 ASP A O 1
ATOM 661 N N . HIS A 1 82 ? -16.641 -1.613 -13.602 1 98.75 82 HIS A N 1
ATOM 662 C CA . HIS A 1 82 ? -15.297 -1.055 -13.547 1 98.75 82 HIS A CA 1
ATOM 663 C C . HIS A 1 82 ? -15.047 -0.119 -14.727 1 98.75 82 HIS A C 1
ATOM 665 O O . HIS A 1 82 ? -15.32 -0.475 -15.875 1 98.75 82 HIS A O 1
ATOM 671 N N . TRP A 1 83 ? -14.562 1.095 -14.43 1 98.88 83 TRP A N 1
ATOM 672 C CA . TRP A 1 83 ? -14.281 2.133 -15.414 1 98.88 83 TRP A CA 1
ATOM 673 C C . TRP A 1 83 ? -12.789 2.453 -15.469 1 98.88 83 TRP A C 1
ATOM 675 O O . TRP A 1 83 ? -12.094 2.352 -14.453 1 98.88 83 TRP A O 1
ATOM 685 N N . GLU A 1 84 ? -12.305 2.854 -16.641 1 98.56 84 GLU A N 1
ATOM 686 C CA . GLU A 1 84 ? -10.891 3.176 -16.781 1 98.56 84 GLU A CA 1
ATOM 687 C C . GLU A 1 84 ? -10.672 4.316 -17.766 1 98.56 84 GLU A C 1
ATOM 689 O O . GLU A 1 84 ? -11.477 4.508 -18.688 1 98.56 84 GLU A O 1
ATOM 694 N N . VAL A 1 85 ? -9.672 5.074 -17.562 1 98.62 85 VAL A N 1
ATOM 695 C CA . VAL A 1 85 ? -9.211 6.066 -18.531 1 98.62 85 VAL A CA 1
ATOM 696 C C . VAL A 1 85 ? -7.699 6.238 -18.406 1 98.62 85 VAL A C 1
ATOM 698 O O . VAL A 1 85 ? -7.117 5.938 -17.359 1 98.62 85 VAL A O 1
ATOM 701 N N . THR A 1 86 ? -7.035 6.586 -19.453 1 98.25 86 THR A N 1
ATOM 702 C CA . THR A 1 86 ? -5.625 6.965 -19.438 1 98.25 86 THR A CA 1
ATOM 703 C C . THR A 1 86 ? -5.473 8.477 -19.547 1 98.25 86 THR A C 1
ATOM 705 O O . THR A 1 86 ? -6.066 9.102 -20.422 1 98.25 86 THR A O 1
ATOM 708 N N . LEU A 1 87 ? -4.723 9.047 -18.594 1 98.44 87 LEU A N 1
ATOM 709 C CA . LEU A 1 87 ? -4.484 10.484 -18.578 1 98.44 87 LEU A CA 1
ATOM 710 C C . LEU A 1 87 ? -2.998 10.789 -18.75 1 98.44 87 LEU A C 1
ATOM 712 O O . LEU A 1 87 ? -2.148 9.992 -18.359 1 98.44 87 LEU A O 1
ATOM 716 N N . GLU A 1 88 ? -2.664 11.898 -19.312 1 96.81 88 GLU A N 1
ATOM 717 C CA . GLU A 1 88 ? -1.309 12.43 -19.453 1 96.81 88 GLU A CA 1
ATOM 718 C C . GLU A 1 88 ? -1.172 13.781 -18.75 1 96.81 88 GLU A C 1
ATOM 720 O O . GLU A 1 88 ? -2.164 14.484 -18.547 1 96.81 88 GLU A O 1
ATOM 725 N N . ALA A 1 89 ? 0.016 14.148 -18.344 1 95 89 ALA A N 1
ATOM 726 C CA . ALA A 1 89 ? 0.321 15.391 -17.641 1 95 89 ALA A CA 1
ATOM 727 C C . ALA A 1 89 ? 1.523 16.094 -18.266 1 95 89 ALA A C 1
ATOM 729 O O . ALA A 1 89 ? 2.672 15.75 -17.969 1 95 89 ALA A O 1
ATOM 730 N N . PRO A 1 90 ? 1.322 17.141 -18.984 1 92.88 90 PRO A N 1
ATOM 731 C CA . PRO A 1 90 ? 2.412 17.812 -19.703 1 92.88 90 PRO A CA 1
ATOM 732 C C . PRO A 1 90 ? 3.529 18.281 -18.781 1 92.88 90 PRO A C 1
ATOM 734 O O . PRO A 1 90 ? 4.688 18.359 -19.188 1 92.88 90 PRO A O 1
ATOM 737 N N . TYR A 1 91 ? 3.219 18.594 -17.562 1 94.56 91 TYR A N 1
ATOM 738 C CA . TYR A 1 91 ? 4.23 19.094 -16.641 1 94.56 91 TYR A CA 1
ATOM 739 C C . TYR A 1 91 ? 4.438 18.141 -15.477 1 94.56 91 TYR A C 1
ATOM 741 O O . TYR A 1 91 ? 4.848 18.547 -14.391 1 94.56 91 TYR A O 1
ATOM 749 N 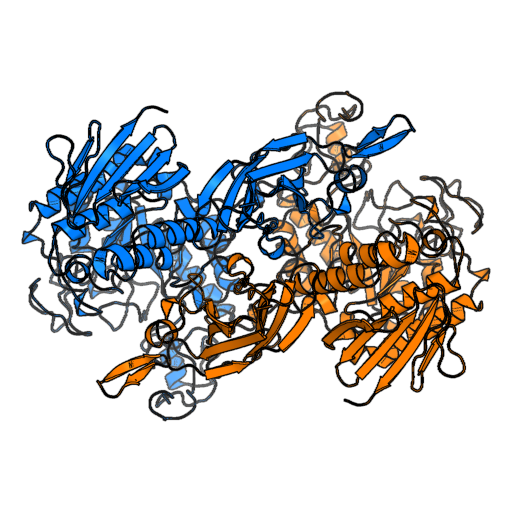N . ARG A 1 92 ? 3.967 16.859 -15.625 1 96.12 92 ARG A N 1
ATOM 750 C CA . ARG A 1 92 ? 4.277 15.711 -14.773 1 96.12 92 ARG A CA 1
ATOM 751 C C . ARG A 1 92 ? 3.555 15.812 -13.438 1 96.12 92 ARG A C 1
ATOM 753 O O . ARG A 1 92 ? 3.941 15.156 -12.461 1 96.12 92 ARG A O 1
ATOM 760 N N . ARG A 1 93 ? 2.568 16.672 -13.305 1 96.44 93 ARG A N 1
ATOM 761 C CA . ARG A 1 93 ? 1.688 16.797 -12.148 1 96.44 93 ARG A CA 1
ATOM 762 C C . ARG A 1 93 ? 0.223 16.719 -12.562 1 96.44 93 ARG A C 1
ATOM 764 O O . ARG A 1 93 ? -0.162 17.234 -13.609 1 96.44 93 ARG A O 1
ATOM 771 N N . LEU A 1 94 ? -0.533 16.031 -11.75 1 97.38 94 LEU A N 1
ATOM 772 C CA . LEU A 1 94 ? -1.933 15.875 -12.141 1 97.38 94 LEU A CA 1
ATOM 773 C C . LEU A 1 94 ? -2.828 15.789 -10.906 1 97.38 94 LEU A C 1
ATOM 775 O O . LEU A 1 94 ? -2.475 15.141 -9.914 1 97.38 94 LEU A O 1
ATOM 779 N N . GLN A 1 95 ? -3.916 16.484 -10.875 1 97.81 95 GLN A N 1
ATOM 780 C CA . GLN A 1 95 ? -5.035 16.266 -9.961 1 97.81 95 GLN A CA 1
ATOM 781 C C . GLN A 1 95 ? -6.309 15.914 -10.734 1 97.81 95 GLN A C 1
ATOM 783 O O . GLN A 1 95 ? -6.438 16.25 -11.914 1 97.81 95 GLN A O 1
ATOM 788 N N . TYR A 1 96 ? -7.262 15.172 -10.156 1 98.5 96 TYR A N 1
ATOM 789 C CA . TYR A 1 96 ? -8.422 14.703 -10.898 1 98.5 96 TYR A CA 1
ATOM 790 C C . TYR A 1 96 ? -9.617 14.492 -9.969 1 98.5 96 TYR A C 1
ATOM 792 O O . TYR A 1 96 ? -9.438 14.266 -8.773 1 98.5 96 TYR A O 1
ATOM 800 N N . LEU A 1 97 ? -10.781 14.672 -10.453 1 98.56 97 LEU A N 1
ATOM 801 C CA . LEU A 1 97 ? -12.086 14.578 -9.805 1 98.56 97 LEU A CA 1
ATOM 802 C C . LEU A 1 97 ? -13.07 13.812 -10.688 1 98.56 97 LEU A C 1
ATOM 804 O O . LEU A 1 97 ? -13.102 14.008 -11.906 1 98.56 97 LEU A O 1
ATOM 808 N N . PHE A 1 98 ? -13.891 12.898 -10.094 1 98.94 98 PHE A N 1
ATOM 809 C CA . PHE A 1 98 ? -14.852 12.133 -10.883 1 98.94 98 PHE A CA 1
ATOM 810 C C . PHE A 1 98 ? -16.219 12.812 -10.898 1 98.94 98 PHE A C 1
ATOM 812 O O . PHE A 1 98 ? -16.734 13.18 -9.844 1 98.94 98 PHE A O 1
ATOM 819 N N . GLU A 1 99 ? -16.734 13.047 -12.008 1 98.88 99 GLU A N 1
ATOM 820 C CA . GLU A 1 99 ? -18.141 13.398 -12.227 1 98.88 99 GLU A CA 1
ATOM 821 C C . GLU A 1 99 ? -18.953 12.172 -12.641 1 98.88 99 GLU A C 1
ATOM 823 O O . GLU A 1 99 ? -18.734 11.609 -13.719 1 98.88 99 GLU A O 1
ATOM 828 N N . VAL A 1 100 ? -19.891 11.766 -11.828 1 98.88 100 VAL A N 1
ATOM 829 C CA . VAL A 1 100 ? -20.594 10.5 -11.992 1 98.88 100 VAL A CA 1
ATOM 830 C C . VAL A 1 100 ? -22.078 10.758 -12.273 1 98.88 100 VAL A C 1
ATOM 832 O O . VAL A 1 100 ? -22.766 11.383 -11.461 1 98.88 100 VAL A O 1
ATOM 835 N N . THR A 1 101 ? -22.578 10.312 -13.367 1 98.56 101 THR A N 1
ATOM 836 C CA . THR A 1 101 ? -23.984 10.406 -13.711 1 98.56 101 THR A CA 1
ATOM 837 C C . THR A 1 101 ? -24.688 9.062 -13.539 1 98.56 101 THR A C 1
ATOM 839 O O . THR A 1 101 ? -24.359 8.094 -14.227 1 98.56 101 THR A O 1
ATOM 842 N N . GLY A 1 102 ? -25.641 9.047 -12.625 1 97.88 102 GLY A N 1
ATOM 843 C CA . GLY A 1 102 ? -26.391 7.824 -12.383 1 97.88 102 GLY A CA 1
ATOM 844 C C . GLY A 1 102 ? -27.391 7.504 -13.492 1 97.88 102 GLY A C 1
ATOM 845 O O . GLY A 1 102 ? -27.703 8.359 -14.32 1 97.88 102 GLY A O 1
ATOM 846 N N . GLN A 1 103 ? -27.828 6.23 -13.516 1 97.06 103 GLN A N 1
ATOM 847 C CA . GLN A 1 103 ? -28.922 5.852 -14.406 1 97.06 103 GLN A CA 1
ATOM 848 C C . GLN A 1 103 ? -30.188 6.648 -14.094 1 97.06 103 GLN A C 1
ATOM 850 O O . GLN A 1 103 ? -31.047 6.824 -14.961 1 97.06 103 GLN A O 1
ATOM 855 N N . ASP A 1 104 ? -30.297 7.195 -12.922 1 95 104 ASP A N 1
ATOM 856 C CA . ASP A 1 104 ? -31.438 7.996 -12.484 1 95 104 ASP A CA 1
ATOM 857 C C . ASP A 1 104 ? -31.312 9.438 -12.984 1 95 104 ASP A C 1
ATOM 859 O O . ASP A 1 104 ? -32.219 10.25 -12.773 1 95 104 ASP A O 1
ATOM 863 N N . GLY A 1 105 ? -30.188 9.773 -13.547 1 95.44 105 GLY A N 1
ATOM 864 C CA . GLY A 1 105 ? -30 11.102 -14.086 1 95.44 105 GLY A CA 1
ATOM 865 C C . GLY A 1 105 ? -29.297 12.047 -13.125 1 95.44 105 GLY A C 1
ATOM 866 O O . GLY A 1 105 ? -28.812 13.109 -13.531 1 95.44 105 GLY A O 1
ATOM 867 N N . ALA A 1 106 ? -29.203 11.602 -11.859 1 96.5 106 ALA A N 1
ATOM 868 C CA . ALA A 1 106 ? -28.516 12.438 -10.891 1 96.5 106 ALA A CA 1
ATOM 869 C C . ALA A 1 106 ? -27.016 12.5 -11.188 1 96.5 106 ALA A C 1
ATOM 871 O O . ALA A 1 106 ? -26.438 11.531 -11.68 1 96.5 106 ALA A O 1
ATOM 872 N N . VAL A 1 107 ? -26.375 13.664 -10.906 1 98 107 VAL A N 1
ATOM 873 C CA . VAL A 1 107 ? -24.938 13.852 -11.133 1 98 107 VAL A CA 1
ATOM 874 C C . VAL A 1 107 ? -24.25 14.195 -9.812 1 98 107 VAL A C 1
ATOM 876 O O . VAL A 1 107 ? -24.656 15.133 -9.117 1 98 107 VAL A O 1
ATOM 879 N N . TRP A 1 108 ? -23.266 13.43 -9.43 1 98.31 108 TRP A N 1
ATOM 880 C CA . TRP A 1 108 ? -22.484 13.633 -8.219 1 98.31 108 TRP A CA 1
ATOM 881 C C . TRP A 1 108 ? -21 13.766 -8.539 1 98.31 108 TRP A C 1
ATOM 883 O O . TRP A 1 108 ? -20.547 13.297 -9.586 1 98.31 108 TRP A O 1
ATOM 893 N N . LEU A 1 109 ? -20.281 14.5 -7.723 1 98.62 109 LEU A N 1
ATOM 894 C CA . LEU A 1 109 ? -18.828 14.5 -7.746 1 98.62 109 LEU A CA 1
ATOM 895 C C . LEU A 1 109 ? -18.266 13.555 -6.695 1 98.62 109 LEU A C 1
ATOM 897 O O . LEU A 1 109 ? -18.797 13.461 -5.586 1 98.62 109 LEU A O 1
ATOM 901 N N . TYR A 1 110 ? -17.344 12.773 -7.055 1 98.62 110 TYR A N 1
ATOM 902 C CA . TYR A 1 110 ? -16.578 11.945 -6.125 1 98.62 110 TYR A CA 1
ATOM 903 C C . TYR A 1 110 ? -15.109 12.32 -6.137 1 98.62 110 TYR A C 1
ATOM 905 O O . TYR A 1 110 ? -14.453 12.258 -7.184 1 98.62 110 TYR A O 1
ATOM 913 N N . GLY A 1 111 ? -14.625 12.789 -5.008 1 97.94 111 GLY A N 1
ATOM 914 C CA . GLY A 1 111 ? -13.242 13.219 -4.914 1 97.94 111 GLY A CA 1
ATOM 915 C C . GLY A 1 111 ? -12.547 12.75 -3.648 1 97.94 111 GLY A C 1
ATOM 916 O O . GLY A 1 111 ? -13.008 11.812 -2.996 1 97.94 111 GLY A O 1
ATOM 917 N N . ASP A 1 112 ? -11.422 13.312 -3.363 1 96.56 112 ASP A N 1
ATOM 918 C CA . ASP A 1 112 ? -10.516 12.945 -2.279 1 96.56 112 ASP A CA 1
ATOM 919 C C . ASP A 1 112 ? -11.227 12.992 -0.929 1 96.56 112 ASP A C 1
ATOM 921 O O . ASP A 1 112 ? -10.898 12.227 -0.02 1 96.56 112 ASP A O 1
ATOM 925 N N . ARG A 1 113 ? -12.227 13.859 -0.751 1 91.56 113 ARG A N 1
ATOM 926 C CA . ARG A 1 113 ? -12.922 14.055 0.519 1 91.56 113 ARG A CA 1
ATOM 927 C C . ARG A 1 113 ? -14.352 13.547 0.443 1 91.56 113 ARG A C 1
ATOM 929 O O . ARG A 1 113 ? -15.25 14.102 1.087 1 91.56 113 ARG A O 1
ATOM 936 N N . GLY A 1 114 ? -14.602 12.625 -0.502 1 95.5 114 GLY A N 1
ATOM 937 C CA . GLY A 1 114 ? -15.898 11.969 -0.529 1 95.5 114 GLY A CA 1
ATOM 938 C C . GLY A 1 114 ? -16.828 12.523 -1.602 1 95.5 114 GLY A C 1
ATOM 939 O O . GLY A 1 114 ? -16.359 13.016 -2.631 1 95.5 114 GLY A O 1
ATOM 940 N N . VAL A 1 115 ? -18.109 12.375 -1.43 1 97.81 115 VAL A N 1
ATOM 941 C CA . VAL A 1 115 ? -19.141 12.703 -2.41 1 97.81 115 VAL A CA 1
ATOM 942 C C . VAL A 1 115 ? -19.609 14.141 -2.211 1 97.81 115 VAL A C 1
ATOM 944 O O . VAL A 1 115 ? -19.781 14.594 -1.075 1 97.81 115 VAL A O 1
ATOM 947 N N . ARG A 1 116 ? -19.797 14.891 -3.324 1 97.44 116 ARG A N 1
ATOM 948 C CA . ARG A 1 116 ? -20.328 16.25 -3.291 1 97.44 116 ARG A CA 1
ATOM 949 C C . ARG A 1 116 ? -21.406 16.453 -4.352 1 97.44 116 ARG A C 1
ATOM 951 O O . ARG A 1 116 ? -21.391 15.781 -5.391 1 97.44 116 ARG A O 1
ATOM 958 N N . GLU A 1 117 ? -22.297 17.344 -4.027 1 95.94 117 GLU A N 1
ATOM 959 C CA . GLU A 1 117 ? -23.219 17.781 -5.082 1 95.94 117 GLU A CA 1
ATOM 960 C C . GLU A 1 117 ? -22.453 18.469 -6.219 1 95.94 117 GLU A C 1
ATOM 962 O O . GLU A 1 117 ? -21.469 19.172 -5.98 1 95.94 117 GLU A O 1
ATOM 967 N N . ASN A 1 118 ? -23.031 18.234 -7.359 1 96.62 118 ASN A N 1
ATOM 968 C CA . ASN A 1 118 ? -22.359 18.797 -8.531 1 96.62 118 ASN A CA 1
ATOM 969 C C . ASN A 1 118 ? -22.75 20.266 -8.75 1 96.62 118 ASN A C 1
ATOM 971 O O . ASN A 1 118 ? -23.891 20.547 -9.148 1 96.62 118 ASN A O 1
ATOM 975 N N . HIS A 1 119 ? -21.953 21.172 -8.484 1 95.56 119 HIS A N 1
ATOM 976 C CA . HIS A 1 119 ? -22.109 22.594 -8.812 1 95.56 119 HIS A CA 1
ATOM 977 C C . HIS A 1 119 ? -20.75 23.25 -9.055 1 95.56 119 HIS A C 1
ATOM 979 O O . HIS A 1 119 ? -19.703 22.641 -8.781 1 95.56 119 HIS A O 1
ATOM 985 N N . ALA A 1 120 ? -20.734 24.375 -9.555 1 92.56 120 ALA A N 1
ATOM 986 C CA . ALA A 1 120 ? -19.531 25.047 -10.039 1 92.56 120 ALA A CA 1
ATOM 987 C C . ALA A 1 120 ? -18.5 25.203 -8.922 1 92.56 120 ALA A C 1
ATOM 989 O O . ALA A 1 120 ? -17.312 24.938 -9.125 1 92.56 120 ALA A O 1
ATOM 990 N N . ALA A 1 121 ? -18.906 25.609 -7.797 1 91.88 121 ALA A N 1
ATOM 991 C CA . ALA A 1 121 ? -17.984 25.828 -6.68 1 91.88 121 ALA A CA 1
ATOM 992 C C . ALA A 1 121 ? -17.281 24.531 -6.293 1 91.88 121 ALA A C 1
ATOM 994 O O . ALA A 1 121 ? -16.078 24.531 -5.984 1 91.88 121 ALA A O 1
ATOM 995 N N . ALA A 1 122 ? -18 23.438 -6.27 1 94.56 122 ALA A N 1
ATOM 996 C CA . ALA A 1 122 ? -17.422 22.141 -5.91 1 94.56 122 ALA A CA 1
ATOM 997 C C . ALA A 1 122 ? -16.422 21.672 -6.957 1 94.56 122 ALA A C 1
ATOM 999 O O . ALA A 1 122 ? -15.406 21.062 -6.621 1 94.56 122 ALA A O 1
ATOM 1000 N N . ARG A 1 123 ? -16.609 21.984 -8.25 1 95.5 123 ARG A N 1
ATOM 1001 C CA . ARG A 1 123 ? -15.734 21.594 -9.336 1 95.5 123 ARG A CA 1
ATOM 1002 C C . ARG A 1 123 ? -14.422 22.375 -9.297 1 95.5 123 ARG A C 1
ATOM 1004 O O . ARG A 1 123 ? -13.398 21.922 -9.805 1 95.5 123 ARG A O 1
ATOM 1011 N N . HIS A 1 124 ? -14.523 23.531 -8.703 1 93.44 124 HIS A N 1
ATOM 1012 C CA . HIS A 1 124 ? -13.336 24.375 -8.727 1 93.44 124 HIS A CA 1
ATOM 1013 C C . HIS A 1 124 ? -12.609 24.344 -7.383 1 93.44 124 HIS A C 1
ATOM 1015 O O . HIS A 1 124 ? -11.57 25 -7.223 1 93.44 124 HIS A O 1
ATOM 1021 N N . LYS A 1 125 ? -13.133 23.594 -6.391 1 92.69 125 LYS A N 1
ATOM 1022 C CA . LYS A 1 125 ? -12.469 23.484 -5.098 1 92.69 125 LYS A CA 1
ATOM 1023 C C . LYS A 1 125 ? -11.336 22.469 -5.152 1 92.69 125 LYS A C 1
ATOM 1025 O O . LYS A 1 125 ? -11.578 21.25 -5.176 1 92.69 125 LYS A O 1
ATOM 1030 N N . ALA A 1 126 ? -10.102 22.922 -5.047 1 92.44 126 ALA A N 1
ATOM 1031 C CA . ALA A 1 126 ? -8.906 22.094 -5.211 1 92.44 126 ALA A CA 1
ATOM 1032 C C . ALA A 1 126 ? -8.883 20.969 -4.195 1 92.44 126 ALA A C 1
ATOM 1034 O O . ALA A 1 126 ? -8.406 19.859 -4.492 1 92.44 126 ALA A O 1
ATOM 1035 N N . GLU A 1 127 ? -9.461 21.188 -3.016 1 94.25 127 GLU A N 1
ATOM 1036 C CA . GLU A 1 127 ? -9.43 20.219 -1.92 1 94.25 127 GLU A CA 1
ATOM 1037 C C . GLU A 1 127 ? -10.234 18.969 -2.264 1 94.25 127 GLU A C 1
ATOM 1039 O O . GLU A 1 127 ? -10.086 17.922 -1.62 1 94.25 127 GLU A O 1
ATOM 1044 N N . ASN A 1 128 ? -11.078 19.078 -3.266 1 96.5 128 ASN A N 1
ATOM 1045 C CA . ASN A 1 128 ? -11.922 17.953 -3.643 1 96.5 128 ASN A CA 1
ATOM 1046 C C . ASN A 1 128 ? -11.188 16.984 -4.562 1 96.5 128 ASN A C 1
ATOM 1048 O O . ASN A 1 128 ? -11.656 15.867 -4.797 1 96.5 128 ASN A O 1
ATOM 1052 N N . TYR A 1 129 ? -10.047 17.359 -5.066 1 97.75 129 TYR A N 1
ATOM 1053 C CA . TYR A 1 129 ? -9.375 16.578 -6.102 1 97.75 129 TYR A CA 1
ATOM 1054 C C . TYR A 1 129 ? -8.398 15.586 -5.484 1 97.75 129 TYR A C 1
ATOM 1056 O O . TYR A 1 129 ? -7.711 15.898 -4.516 1 97.75 129 TYR A O 1
ATOM 1064 N N . PHE A 1 130 ? -8.391 14.328 -6.082 1 98.12 130 PHE A N 1
ATOM 1065 C CA . PHE A 1 130 ? -7.25 13.438 -5.891 1 98.12 130 PHE A CA 1
ATOM 1066 C C . PHE A 1 130 ? -6 14.016 -6.551 1 98.12 130 PHE A C 1
ATOM 1068 O O . PHE A 1 130 ? -6.098 14.883 -7.418 1 98.12 130 PHE A O 1
ATOM 1075 N N . ARG A 1 131 ? -4.836 13.523 -6.094 1 97.19 131 ARG A N 1
ATOM 1076 C CA . ARG A 1 131 ? -3.615 14.062 -6.684 1 97.19 131 ARG A CA 1
ATOM 1077 C C . ARG A 1 131 ? -2.625 12.953 -7.008 1 97.19 131 ARG A C 1
ATOM 1079 O O . ARG A 1 131 ? -2.488 11.992 -6.242 1 97.19 131 ARG A O 1
ATOM 1086 N N . MET A 1 132 ? -2.01 12.969 -8.156 1 97.5 132 MET A N 1
ATOM 1087 C CA . MET A 1 132 ? -0.693 12.43 -8.484 1 97.5 132 MET A CA 1
ATOM 1088 C C . MET A 1 132 ? 0.353 13.539 -8.539 1 97.5 132 MET A C 1
ATOM 1090 O O . MET A 1 132 ? 0.524 14.18 -9.578 1 97.5 132 MET A O 1
ATOM 1094 N N . PRO A 1 133 ? 1.001 13.688 -7.426 1 97.31 133 PRO A N 1
ATOM 1095 C CA . PRO A 1 133 ? 1.74 14.938 -7.23 1 97.31 133 PRO A CA 1
ATOM 1096 C C . PRO A 1 133 ? 2.846 15.141 -8.266 1 97.31 133 PRO A C 1
ATOM 1098 O O . PRO A 1 133 ? 3.131 16.266 -8.656 1 97.31 133 PRO A O 1
ATOM 1101 N N . TYR A 1 134 ? 3.535 14.133 -8.688 1 97.75 134 TYR A N 1
ATOM 1102 C CA . TYR A 1 134 ? 4.59 14.18 -9.688 1 97.75 134 TYR A CA 1
ATOM 1103 C C . TYR A 1 134 ? 4.805 12.812 -10.328 1 97.75 134 TYR A C 1
ATOM 1105 O O . TYR A 1 134 ? 4.781 11.789 -9.633 1 97.75 134 TYR A O 1
ATOM 1113 N N . PHE A 1 135 ? 4.918 12.75 -11.664 1 97.75 135 PHE A N 1
ATOM 1114 C CA . PHE A 1 135 ? 5.18 11.5 -12.375 1 97.75 135 PHE A CA 1
ATOM 1115 C C . PHE A 1 135 ? 6.641 11.086 -12.219 1 97.75 135 PHE A C 1
ATOM 1117 O O . PHE A 1 135 ? 7.465 11.359 -13.094 1 97.75 135 PHE A O 1
ATOM 1124 N N . HIS A 1 136 ? 6.949 10.391 -11.141 1 97.44 136 HIS A N 1
ATOM 1125 C CA . HIS A 1 136 ? 8.289 9.844 -10.945 1 97.44 136 HIS A CA 1
ATOM 1126 C C . HIS A 1 136 ? 8.438 8.492 -11.641 1 97.44 136 HIS A C 1
ATOM 1128 O O . HIS A 1 136 ? 7.824 7.508 -11.227 1 97.44 136 HIS A O 1
ATOM 1134 N N . ALA A 1 137 ? 9.352 8.438 -12.617 1 96.12 137 ALA A N 1
ATOM 1135 C CA . ALA A 1 137 ? 9.609 7.18 -13.312 1 96.12 137 ALA A CA 1
ATOM 1136 C C . ALA A 1 137 ? 10.102 6.105 -12.336 1 96.12 137 ALA A C 1
ATOM 1138 O O . ALA A 1 137 ? 9.789 4.926 -12.5 1 96.12 137 ALA A O 1
ATOM 1139 N N . ILE A 1 138 ? 10.836 6.473 -11.328 1 96.69 138 ILE A N 1
ATOM 1140 C CA . ILE A 1 138 ? 11.438 5.539 -10.383 1 96.69 138 ILE A CA 1
ATOM 1141 C C . ILE A 1 138 ? 10.352 4.895 -9.531 1 96.69 138 ILE A C 1
ATOM 1143 O O . ILE A 1 138 ? 10.539 3.809 -8.977 1 96.69 138 ILE A O 1
ATOM 1147 N N . ASP A 1 139 ? 9.148 5.551 -9.391 1 97 139 ASP A N 1
ATOM 1148 C CA . ASP A 1 139 ? 8.047 5.039 -8.578 1 97 139 ASP A CA 1
ATOM 1149 C C . ASP A 1 139 ? 7.152 4.105 -9.398 1 97 139 ASP A C 1
ATOM 1151 O O . ASP A 1 139 ? 6.289 3.424 -8.844 1 97 139 ASP A O 1
ATOM 1155 N N . ARG A 1 140 ? 7.332 4.062 -10.695 1 97.06 140 ARG A N 1
ATOM 1156 C CA . ARG A 1 140 ? 6.539 3.213 -11.57 1 97.06 140 ARG A CA 1
ATOM 1157 C C . ARG A 1 140 ? 6.836 1.738 -11.32 1 97.06 140 ARG A C 1
ATOM 1159 O O . ARG A 1 140 ? 7.996 1.352 -11.164 1 97.06 140 ARG A O 1
ATOM 1166 N N . VAL A 1 141 ? 5.746 0.908 -11.25 1 97.38 141 VAL A N 1
ATOM 1167 C CA . VAL A 1 141 ? 5.941 -0.537 -11.203 1 97.38 141 VAL A CA 1
ATOM 1168 C C . VAL A 1 141 ? 6.449 -1.031 -12.562 1 97.38 141 VAL A C 1
ATOM 1170 O O . VAL A 1 141 ? 5.812 -0.793 -13.586 1 97.38 141 VAL A O 1
ATOM 1173 N N . LYS A 1 142 ? 7.574 -1.665 -12.508 1 96.56 142 LYS A N 1
ATOM 1174 C CA . LYS A 1 142 ? 8.18 -2.215 -13.719 1 96.56 142 LYS A CA 1
ATOM 1175 C C . LYS A 1 142 ? 8.258 -3.736 -13.648 1 96.56 142 LYS A C 1
ATOM 1177 O O . LYS A 1 142 ? 8.688 -4.297 -12.641 1 96.56 142 LYS A O 1
ATOM 1182 N N . THR A 1 143 ? 7.695 -4.371 -14.625 1 97.5 143 THR A N 1
ATOM 1183 C CA . THR A 1 143 ? 7.75 -5.828 -14.727 1 97.5 143 THR A CA 1
ATOM 1184 C C . THR A 1 143 ? 8.57 -6.258 -15.938 1 97.5 143 THR A C 1
ATOM 1186 O O . THR A 1 143 ? 8.672 -5.516 -16.922 1 97.5 143 THR A O 1
ATOM 1189 N N . PRO A 1 144 ? 9.219 -7.457 -15.891 1 98.06 144 PRO A N 1
ATOM 1190 C CA . PRO A 1 144 ? 10.031 -7.891 -17.031 1 98.06 144 PRO A CA 1
ATOM 1191 C C . PRO A 1 144 ? 9.195 -8.188 -18.266 1 98.06 144 PRO A C 1
ATOM 1193 O O . PRO A 1 144 ? 8.305 -9.039 -18.234 1 98.06 144 PRO A O 1
ATOM 1196 N N . ASP A 1 145 ? 9.602 -7.668 -19.391 1 97.31 145 ASP A N 1
ATOM 1197 C CA . ASP A 1 145 ? 8.844 -7.789 -20.625 1 97.31 145 ASP A CA 1
ATOM 1198 C C . ASP A 1 145 ? 8.883 -9.219 -21.156 1 97.31 145 ASP A C 1
ATOM 1200 O O . ASP A 1 145 ? 7.906 -9.695 -21.734 1 97.31 145 ASP A O 1
ATOM 1204 N N . TRP A 1 146 ? 10.008 -9.844 -20.938 1 98.5 146 TRP A N 1
ATOM 1205 C CA . TRP A 1 146 ? 10.164 -11.188 -21.5 1 98.5 146 TRP A CA 1
ATOM 1206 C C . TRP A 1 146 ? 9.164 -12.156 -20.875 1 98.5 146 TRP A C 1
ATOM 1208 O O . TRP A 1 146 ? 8.742 -13.125 -21.516 1 98.5 146 TRP A O 1
ATOM 1218 N N . VAL A 1 147 ? 8.734 -11.93 -19.656 1 98.81 147 VAL A N 1
ATOM 1219 C CA . VAL A 1 147 ? 7.789 -12.812 -18.984 1 98.81 147 VAL A CA 1
ATOM 1220 C C . VAL A 1 147 ? 6.438 -12.773 -19.688 1 98.81 147 VAL A C 1
ATOM 1222 O O . VAL A 1 147 ? 5.75 -13.789 -19.781 1 98.81 147 VAL A O 1
ATOM 1225 N N . LYS A 1 148 ? 6.066 -11.664 -20.281 1 98.31 148 LYS A N 1
ATOM 1226 C CA . LYS A 1 148 ? 4.785 -11.453 -20.953 1 98.31 148 LYS A CA 1
ATOM 1227 C C . LYS A 1 148 ? 4.672 -12.328 -22.203 1 98.31 148 LYS A C 1
ATOM 1229 O O . LYS A 1 148 ? 3.576 -12.523 -22.734 1 98.31 148 LYS A O 1
ATOM 1234 N N . GLN A 1 149 ? 5.785 -12.867 -22.609 1 97.94 149 GLN A N 1
ATOM 1235 C CA . GLN A 1 149 ? 5.82 -13.68 -23.828 1 97.94 149 GLN A CA 1
ATOM 1236 C C . GLN A 1 149 ? 6.219 -15.117 -23.5 1 97.94 149 GLN A C 1
ATOM 1238 O O . GLN A 1 149 ? 6.543 -15.898 -24.406 1 97.94 149 GLN A O 1
ATOM 1243 N N . THR A 1 150 ? 6.184 -15.453 -22.266 1 98.81 150 THR A N 1
ATOM 1244 C CA . THR A 1 150 ? 6.719 -16.734 -21.812 1 98.81 150 THR A CA 1
ATOM 1245 C C . THR A 1 150 ? 5.594 -17.734 -21.578 1 98.81 150 THR A C 1
ATOM 1247 O O . THR A 1 150 ? 4.551 -17.391 -21.016 1 98.81 150 THR A O 1
ATOM 1250 N N . VAL A 1 151 ? 5.715 -18.922 -22.078 1 98.88 151 VAL A N 1
ATOM 1251 C CA . VAL A 1 151 ? 4.945 -20.078 -21.641 1 98.88 151 VAL A CA 1
ATOM 1252 C C . VAL A 1 151 ? 5.812 -20.969 -20.75 1 98.88 151 VAL A C 1
ATOM 1254 O O . VAL A 1 151 ? 6.793 -21.562 -21.203 1 98.88 151 VAL A O 1
ATOM 1257 N N . TRP A 1 152 ? 5.449 -21.031 -19.5 1 98.94 152 TRP A N 1
ATOM 1258 C CA . TRP A 1 152 ? 6.23 -21.75 -18.5 1 98.94 152 TRP A CA 1
ATOM 1259 C C . TRP A 1 152 ? 5.898 -23.234 -18.5 1 98.94 152 TRP A C 1
ATOM 1261 O O . TRP A 1 152 ? 4.785 -23.625 -18.859 1 98.94 152 TRP A O 1
ATOM 1271 N N . TYR A 1 153 ? 6.855 -24 -18.172 1 98.94 153 TYR A N 1
ATOM 1272 C CA . TYR A 1 153 ? 6.73 -25.453 -17.969 1 98.94 153 TYR A CA 1
ATOM 1273 C C . TYR A 1 153 ? 7.289 -25.859 -16.609 1 98.94 153 TYR A C 1
ATOM 1275 O O . TYR A 1 153 ? 8.492 -25.75 -16.375 1 98.94 153 TYR A O 1
ATOM 1283 N N . GLN A 1 154 ? 6.418 -26.234 -15.727 1 98.88 154 GLN A N 1
ATOM 1284 C CA . GLN A 1 154 ? 6.828 -26.625 -14.375 1 98.88 154 GLN A CA 1
ATOM 1285 C C . GLN A 1 154 ? 7.34 -28.062 -14.352 1 98.88 154 GLN A C 1
ATOM 1287 O O . GLN A 1 154 ? 6.617 -28.984 -14.727 1 98.88 154 GLN A O 1
ATOM 1292 N N . ILE A 1 155 ? 8.555 -28.172 -13.828 1 98.88 155 ILE A N 1
ATOM 1293 C CA . ILE A 1 155 ? 9.219 -29.469 -13.805 1 98.88 155 ILE A CA 1
ATOM 1294 C C . ILE A 1 155 ? 9.422 -29.922 -12.352 1 98.88 155 ILE A C 1
ATOM 1296 O O . ILE A 1 155 ? 9.977 -29.188 -11.539 1 98.88 155 ILE A O 1
ATOM 1300 N N . PHE A 1 156 ? 8.867 -31.031 -12 1 98.56 156 PHE A N 1
ATOM 1301 C CA . PHE A 1 156 ? 9.234 -31.766 -10.805 1 98.56 156 PHE A CA 1
ATOM 1302 C C . PHE A 1 156 ? 10.344 -32.781 -11.102 1 98.56 156 PHE A C 1
ATOM 1304 O O . PHE A 1 156 ? 10.07 -33.906 -11.547 1 98.56 156 PHE A O 1
ATOM 1311 N N . PRO A 1 157 ? 11.594 -32.406 -10.82 1 98.25 157 PRO A N 1
ATOM 1312 C CA . PRO A 1 157 ? 12.727 -33.156 -11.367 1 98.25 157 PRO A CA 1
ATOM 1313 C C . PRO A 1 157 ? 12.68 -34.625 -11.039 1 98.25 157 PRO A C 1
ATOM 1315 O O . PRO A 1 157 ? 12.891 -35.469 -11.922 1 98.25 157 PRO A O 1
ATOM 1318 N N . GLU A 1 158 ? 12.305 -35.062 -9.922 1 98.25 158 GLU A N 1
ATOM 1319 C CA . GLU A 1 158 ? 12.305 -36.438 -9.43 1 98.25 158 GLU A CA 1
ATOM 1320 C C . GLU A 1 158 ? 11.312 -37.312 -10.211 1 98.25 158 GLU A C 1
ATOM 1322 O O . GLU A 1 158 ? 11.414 -38.531 -10.203 1 98.25 158 GLU A O 1
ATOM 1327 N N . ARG A 1 159 ? 10.438 -36.688 -10.945 1 98.38 159 ARG A N 1
ATOM 1328 C CA . ARG A 1 159 ? 9.352 -37.406 -11.594 1 98.38 159 ARG A CA 1
ATOM 1329 C C . ARG A 1 159 ? 9.328 -37.125 -13.094 1 98.38 159 ARG A C 1
ATOM 1331 O O . ARG A 1 159 ? 8.453 -37.625 -13.812 1 98.38 159 ARG A O 1
ATOM 1338 N N . PHE A 1 160 ? 10.312 -36.438 -13.648 1 98.75 160 PHE A N 1
ATOM 1339 C CA . PHE A 1 160 ? 10.258 -35.969 -15.031 1 98.75 160 PHE A CA 1
ATOM 1340 C C . PHE A 1 160 ? 10.906 -36.969 -15.969 1 98.75 160 PHE A C 1
ATOM 1342 O O . PHE A 1 160 ? 10.32 -37.375 -16.984 1 98.75 160 PHE A O 1
ATOM 1349 N N . ALA A 1 161 ? 12.141 -37.375 -15.68 1 98.69 161 ALA A N 1
ATOM 1350 C CA . ALA A 1 161 ? 12.875 -38.375 -16.453 1 98.69 161 ALA A CA 1
ATOM 1351 C C . ALA A 1 161 ? 14.133 -38.812 -15.711 1 98.69 161 ALA A C 1
ATOM 1353 O O . ALA A 1 161 ? 14.828 -38 -15.102 1 98.69 161 ALA A O 1
ATOM 1354 N N . ASN A 1 162 ? 14.336 -40.094 -15.773 1 98.56 162 ASN A N 1
ATOM 1355 C CA . ASN A 1 162 ? 15.57 -40.625 -15.219 1 98.56 162 ASN A CA 1
ATOM 1356 C C . ASN A 1 162 ? 16.672 -40.688 -16.266 1 98.56 162 ASN A C 1
ATOM 1358 O O . ASN A 1 162 ? 16.766 -41.656 -17.016 1 98.56 162 ASN A O 1
ATOM 1362 N N . GLY A 1 163 ? 17.562 -39.688 -16.234 1 98.31 163 GLY A N 1
ATOM 1363 C CA . GLY A 1 163 ? 18.609 -39.594 -17.25 1 98.31 163 GLY A CA 1
ATOM 1364 C C . GLY A 1 163 ? 19.906 -40.281 -16.828 1 98.31 163 GLY A C 1
ATOM 1365 O O . GLY A 1 163 ? 20.719 -40.656 -17.672 1 98.31 163 GLY A O 1
ATOM 1366 N N . ASP A 1 164 ? 20.141 -40.438 -15.547 1 98.19 164 ASP A N 1
ATOM 1367 C CA . ASP A 1 164 ? 21.344 -41.062 -15.008 1 98.19 164 ASP A CA 1
ATOM 1368 C C . ASP A 1 164 ? 21.016 -42 -13.859 1 98.19 164 ASP A C 1
ATOM 1370 O O . ASP A 1 164 ? 20.969 -41.594 -12.703 1 98.19 164 ASP A O 1
ATOM 1374 N N . PRO A 1 165 ? 20.906 -43.25 -14.078 1 97.31 165 PRO A N 1
ATOM 1375 C CA . PRO A 1 165 ? 20.547 -44.188 -13.031 1 97.31 165 PRO A CA 1
ATOM 1376 C C . PRO A 1 165 ? 21.609 -44.344 -11.953 1 97.31 165 PRO A C 1
ATOM 1378 O O . PRO A 1 165 ? 21.344 -44.844 -10.867 1 97.31 165 PRO A O 1
ATOM 1381 N N . ASP A 1 166 ? 22.812 -43.875 -12.203 1 97.25 166 ASP A N 1
ATOM 1382 C CA . ASP A 1 166 ? 23.922 -44.031 -11.258 1 97.25 166 ASP A CA 1
ATOM 1383 C C . ASP A 1 166 ? 23.703 -43.188 -10.016 1 97.25 166 ASP A C 1
ATOM 1385 O O . ASP A 1 166 ? 24.266 -43.438 -8.961 1 97.25 166 ASP A O 1
ATOM 1389 N N . ASN A 1 167 ? 22.922 -42.156 -10.094 1 97.62 167 ASN A N 1
ATOM 1390 C CA . ASN A 1 167 ? 22.703 -41.281 -8.953 1 97.62 167 ASN A CA 1
ATOM 1391 C C . ASN A 1 167 ? 21.344 -41.531 -8.305 1 97.62 167 ASN A C 1
ATOM 1393 O O . ASN A 1 167 ? 20.906 -40.781 -7.438 1 97.62 167 ASN A O 1
ATOM 1397 N N . ASP A 1 168 ? 20.719 -42.625 -8.688 1 97.94 168 ASP A N 1
ATOM 1398 C CA . ASP A 1 168 ? 19.438 -42.969 -8.102 1 97.94 168 ASP A CA 1
ATOM 1399 C C . ASP A 1 168 ? 19.562 -43.25 -6.605 1 97.94 168 ASP A C 1
ATOM 1401 O O . ASP A 1 168 ? 20.469 -43.969 -6.184 1 97.94 168 ASP A O 1
ATOM 1405 N N . PRO A 1 169 ? 18.688 -42.719 -5.809 1 96.88 169 PRO A N 1
ATOM 1406 C CA . PRO A 1 169 ? 18.703 -43.094 -4.395 1 96.88 169 PRO A CA 1
ATOM 1407 C C . PRO A 1 169 ? 18.422 -44.562 -4.184 1 96.88 169 PRO A C 1
ATOM 1409 O O . PRO A 1 169 ? 17.797 -45.219 -5.031 1 96.88 169 PRO A O 1
ATOM 1412 N N . ILE A 1 170 ? 18.875 -45.062 -3.014 1 94.88 170 ILE A N 1
ATOM 1413 C CA . ILE A 1 170 ? 18.578 -46.438 -2.643 1 94.88 170 ILE A CA 1
ATOM 1414 C C . ILE A 1 170 ? 17.078 -46.625 -2.525 1 94.88 170 ILE A C 1
ATOM 1416 O O . ILE A 1 170 ? 16.375 -45.812 -1.915 1 94.88 170 ILE A O 1
ATOM 1420 N N . GLY A 1 171 ? 16.609 -47.656 -3.125 1 95.38 171 GLY A N 1
ATOM 1421 C CA . GLY A 1 171 ? 15.188 -47.969 -3.023 1 95.38 171 GLY A CA 1
ATOM 1422 C C . GLY A 1 171 ? 14.367 -47.344 -4.137 1 95.38 171 GLY A C 1
ATOM 1423 O O . GLY A 1 171 ? 13.133 -47.375 -4.105 1 95.38 171 GLY A O 1
ATOM 1424 N N . THR A 1 172 ? 14.969 -46.781 -5.121 1 98 172 THR A N 1
ATOM 1425 C CA . THR A 1 172 ? 14.281 -46.188 -6.266 1 98 172 THR A CA 1
ATOM 1426 C C . THR A 1 172 ? 13.375 -47.219 -6.945 1 98 172 THR A C 1
ATOM 1428 O O . THR A 1 172 ? 13.797 -48.344 -7.207 1 98 172 THR A O 1
ATOM 1431 N N . LYS A 1 173 ? 12.188 -46.781 -7.223 1 98 173 LYS A N 1
ATOM 1432 C CA . LYS A 1 173 ? 11.203 -47.656 -7.852 1 98 173 LYS A CA 1
ATOM 1433 C C . LYS A 1 173 ? 11.336 -47.656 -9.367 1 98 173 LYS A C 1
ATOM 1435 O O . LYS A 1 173 ? 11.938 -46.75 -9.938 1 98 173 LYS A O 1
ATOM 1440 N N . PRO A 1 174 ? 10.805 -48.781 -9.969 1 97.31 174 PRO A N 1
ATOM 1441 C CA . PRO A 1 174 ? 10.781 -48.719 -11.438 1 97.31 174 PRO A CA 1
ATOM 1442 C C . PRO A 1 174 ? 9.938 -47.594 -11.977 1 97.31 174 PRO A C 1
ATOM 1444 O O . PRO A 1 174 ? 8.891 -47.25 -11.406 1 97.31 174 PRO A O 1
ATOM 1447 N N . TRP A 1 175 ? 10.43 -47 -13.047 1 98.06 175 TRP A N 1
ATOM 1448 C CA . TRP A 1 175 ? 9.711 -45.906 -13.688 1 98.06 175 TRP A CA 1
ATOM 1449 C C . TRP A 1 175 ? 8.398 -46.406 -14.289 1 98.06 175 TRP A C 1
ATOM 1451 O O . TRP A 1 175 ? 8.391 -46.969 -15.375 1 98.06 175 TRP A O 1
ATOM 1461 N N . ARG A 1 176 ? 7.289 -46.219 -13.633 1 97.06 176 ARG A N 1
ATOM 1462 C CA . ARG A 1 176 ? 5.961 -46.625 -14.094 1 97.06 176 ARG A CA 1
ATOM 1463 C C . ARG A 1 176 ? 4.973 -45.469 -13.961 1 97.06 176 ARG A C 1
ATOM 1465 O O . ARG A 1 176 ? 4.477 -45.188 -12.875 1 97.06 176 ARG A O 1
ATOM 1472 N N . PRO A 1 177 ? 4.602 -44.875 -15.047 1 96.56 177 PRO A N 1
ATOM 1473 C CA . PRO A 1 177 ? 3.703 -43.719 -15.023 1 96.56 177 PRO A CA 1
ATOM 1474 C C . PRO A 1 177 ? 2.334 -44.031 -14.43 1 96.56 177 PRO A C 1
ATOM 1476 O O . PRO A 1 177 ? 1.577 -43.125 -14.078 1 96.56 177 PRO A O 1
ATOM 1479 N N . THR A 1 178 ? 1.94 -45.281 -14.312 1 95 178 THR A N 1
ATOM 1480 C CA . THR A 1 178 ? 0.636 -45.719 -13.812 1 95 178 THR A CA 1
ATOM 1481 C C . THR A 1 178 ? 0.663 -45.844 -12.289 1 95 178 THR A C 1
ATOM 1483 O O . THR A 1 178 ? -0.373 -46.094 -11.664 1 95 178 THR A O 1
ATOM 1486 N N . ASP A 1 179 ? 1.816 -45.625 -11.719 1 95.94 179 ASP A N 1
ATOM 1487 C CA . ASP A 1 179 ? 1.952 -45.781 -10.273 1 95.94 179 ASP A CA 1
ATOM 1488 C C . ASP A 1 179 ? 1.185 -44.688 -9.539 1 95.94 179 ASP A C 1
ATOM 1490 O O . ASP A 1 179 ? 0.875 -43.625 -10.117 1 95.94 179 ASP A O 1
ATOM 1494 N N . HIS A 1 180 ? 0.768 -44.969 -8.359 1 97.12 180 HIS A N 1
ATOM 1495 C CA . HIS A 1 180 ? 0.329 -44 -7.348 1 97.12 180 HIS A CA 1
ATOM 1496 C C . HIS A 1 180 ? 1.376 -43.844 -6.25 1 97.12 180 HIS A C 1
ATOM 1498 O O . HIS A 1 180 ? 1.357 -44.562 -5.258 1 97.12 180 HIS A O 1
ATOM 1504 N N . PRO A 1 181 ? 2.215 -42.875 -6.473 1 96.94 181 PRO A N 1
ATOM 1505 C CA . PRO A 1 181 ? 3.363 -42.75 -5.57 1 96.94 181 PRO A CA 1
ATOM 1506 C C . PRO A 1 181 ? 2.955 -42.5 -4.125 1 96.94 181 PRO A C 1
ATOM 1508 O O . PRO A 1 181 ? 1.96 -41.812 -3.883 1 96.94 181 PRO A O 1
ATOM 1511 N N . GLY A 1 182 ? 3.688 -43.031 -3.195 1 94.62 182 GLY A N 1
ATOM 1512 C CA . GLY A 1 182 ? 3.633 -42.562 -1.819 1 94.62 182 GLY A CA 1
ATOM 1513 C C . GLY A 1 182 ? 4.434 -41.281 -1.589 1 94.62 182 GLY A C 1
ATOM 1514 O O . GLY A 1 182 ? 5.207 -40.875 -2.453 1 94.62 182 GLY A O 1
ATOM 1515 N N . ARG A 1 183 ? 4.348 -40.688 -0.457 1 92.75 183 ARG A N 1
ATOM 1516 C CA . ARG A 1 183 ? 4.969 -39.406 -0.121 1 92.75 183 ARG A CA 1
ATOM 1517 C C . ARG A 1 183 ? 6.488 -39.531 -0.13 1 92.75 183 ARG A C 1
ATOM 1519 O O . ARG A 1 183 ? 7.191 -38.562 -0.403 1 92.75 183 ARG A O 1
ATOM 1526 N N . GLU A 1 184 ? 7.027 -40.75 0.086 1 94 184 GLU A N 1
ATOM 1527 C CA . GLU A 1 184 ? 8.469 -40.906 0.249 1 94 184 GLU A CA 1
ATOM 1528 C C . GLU A 1 184 ? 9.078 -41.688 -0.912 1 94 184 GLU A C 1
ATOM 1530 O O . GLU A 1 184 ? 10.258 -42.031 -0.875 1 94 184 GLU A O 1
ATOM 1535 N N . ASP A 1 185 ? 8.328 -41.938 -1.944 1 97 185 ASP A N 1
ATOM 1536 C CA . ASP A 1 185 ? 8.781 -42.781 -3.049 1 97 185 ASP A CA 1
ATOM 1537 C C . ASP A 1 185 ? 9.719 -42 -3.973 1 97 185 ASP A C 1
ATOM 1539 O O . ASP A 1 185 ? 9.508 -40.844 -4.238 1 97 185 ASP A O 1
ATOM 1543 N N . TYR A 1 186 ? 10.781 -42.719 -4.41 1 97.88 186 TYR A N 1
ATOM 1544 C CA . TYR A 1 186 ? 11.711 -42.188 -5.406 1 97.88 186 TYR A CA 1
ATOM 1545 C C . TYR A 1 186 ? 11.578 -42.938 -6.723 1 97.88 186 TYR A C 1
ATOM 1547 O O . TYR A 1 186 ? 11.352 -44.156 -6.734 1 97.88 186 TYR A O 1
ATOM 1555 N N . TYR A 1 187 ? 11.742 -42.219 -7.824 1 98.31 187 TYR A N 1
ATOM 1556 C CA . TYR A 1 187 ? 11.688 -42.844 -9.148 1 98.31 187 TYR A CA 1
ATOM 1557 C C . TYR A 1 187 ? 12.938 -42.531 -9.953 1 98.31 187 TYR A C 1
ATOM 1559 O O . TYR A 1 187 ? 13.117 -43 -11.07 1 98.31 187 TYR A O 1
ATOM 1567 N N . GLY A 1 188 ? 13.797 -41.688 -9.438 1 98.25 188 GLY A N 1
ATOM 1568 C CA . GLY A 1 188 ? 15.148 -41.531 -9.945 1 98.25 188 GLY A CA 1
ATOM 1569 C C . GLY A 1 188 ? 15.281 -40.406 -10.945 1 98.25 188 GLY A C 1
ATOM 1570 O O . GLY A 1 188 ? 16.344 -40.219 -11.547 1 98.25 188 GLY A O 1
ATOM 1571 N N . GLY A 1 189 ? 14.219 -39.594 -11.227 1 98.56 189 GLY A N 1
ATOM 1572 C CA . GLY A 1 189 ? 14.375 -38.438 -12.109 1 98.56 189 GLY A CA 1
ATOM 1573 C C . GLY A 1 189 ? 15.477 -37.5 -11.664 1 98.56 189 GLY A C 1
ATOM 1574 O O . GLY A 1 189 ? 15.773 -37.406 -10.469 1 98.56 189 GLY A O 1
ATOM 1575 N N . ASP A 1 190 ? 16.125 -36.844 -12.633 1 98.62 190 ASP A N 1
ATOM 1576 C CA . ASP A 1 190 ? 17.281 -36 -12.32 1 98.62 190 ASP A CA 1
ATOM 1577 C C . ASP A 1 190 ? 17.484 -34.938 -13.398 1 98.62 190 ASP A C 1
ATOM 1579 O O . ASP A 1 190 ? 16.656 -34.812 -14.312 1 98.62 190 ASP A O 1
ATOM 1583 N N . LEU A 1 191 ? 18.5 -34.094 -13.258 1 98.88 191 LEU A N 1
ATOM 1584 C CA . LEU A 1 191 ? 18.781 -33 -14.172 1 98.88 191 LEU A CA 1
ATOM 1585 C C . LEU A 1 191 ? 19.203 -33.5 -15.539 1 98.88 191 LEU A C 1
ATOM 1587 O O . LEU A 1 191 ? 18.906 -32.875 -16.562 1 98.88 191 LEU A O 1
ATOM 1591 N N . GLN A 1 192 ? 19.969 -34.625 -15.555 1 98.81 192 GLN A N 1
ATOM 1592 C CA . GLN A 1 192 ? 20.312 -35.219 -16.844 1 98.81 192 GLN A CA 1
ATOM 1593 C C . GLN A 1 192 ? 19.062 -35.594 -17.641 1 98.81 192 GLN A C 1
ATOM 1595 O O . GLN A 1 192 ? 19.016 -35.406 -18.859 1 98.81 192 GLN A O 1
ATOM 1600 N N . GLY A 1 193 ? 18.094 -36.156 -16.953 1 98.88 193 GLY A N 1
ATOM 1601 C CA . GLY A 1 193 ? 16.828 -36.469 -17.594 1 98.88 193 GLY A CA 1
ATOM 1602 C C . GLY A 1 193 ? 16.188 -35.219 -18.219 1 98.88 193 GLY A C 1
ATOM 1603 O O . GLY A 1 193 ? 15.609 -35.312 -19.297 1 98.88 193 GLY A O 1
ATOM 1604 N N . VAL A 1 194 ? 16.203 -34.094 -17.594 1 98.94 194 VAL A N 1
ATOM 1605 C CA . VAL A 1 194 ? 15.656 -32.844 -18.141 1 98.94 194 VAL A CA 1
ATOM 1606 C C . VAL A 1 194 ? 16.469 -32.406 -19.359 1 98.94 194 VAL A C 1
ATOM 1608 O O . VAL A 1 194 ? 15.906 -32.062 -20.391 1 98.94 194 VAL A O 1
ATOM 1611 N N . LEU A 1 195 ? 17.812 -32.406 -19.156 1 98.81 195 LEU A N 1
ATOM 1612 C CA . LEU A 1 195 ? 18.703 -32.062 -20.25 1 98.81 195 LEU A CA 1
ATOM 1613 C C . LEU A 1 195 ? 18.406 -32.875 -21.5 1 98.81 195 LEU A C 1
ATOM 1615 O O . LEU A 1 195 ? 18.375 -32.344 -22.609 1 98.81 195 LEU A O 1
ATOM 1619 N N . ASP A 1 196 ? 18.141 -34.156 -21.312 1 98.75 196 ASP A N 1
ATOM 1620 C CA . ASP A 1 196 ? 17.906 -35.094 -22.406 1 98.75 196 ASP A CA 1
ATOM 1621 C C . ASP A 1 196 ? 16.609 -34.781 -23.141 1 98.75 196 ASP A C 1
ATOM 1623 O O . ASP A 1 196 ? 16.406 -35.219 -24.281 1 98.75 196 ASP A O 1
ATOM 1627 N N . HIS A 1 197 ? 15.703 -34.031 -22.547 1 98.69 197 HIS A N 1
ATOM 1628 C CA . HIS A 1 197 ? 14.391 -33.812 -23.141 1 98.69 197 HIS A CA 1
ATOM 1629 C C . HIS A 1 197 ? 14.164 -32.344 -23.469 1 98.69 197 HIS A C 1
ATOM 1631 O O . HIS A 1 197 ? 13.031 -31.906 -23.656 1 98.69 197 HIS A O 1
ATOM 1637 N N . LEU A 1 198 ? 15.203 -31.5 -23.5 1 98.81 198 LEU A N 1
ATOM 1638 C CA . LEU A 1 198 ? 15.07 -30.094 -23.828 1 98.81 198 LEU A CA 1
ATOM 1639 C C . LEU A 1 198 ? 14.531 -29.906 -25.234 1 98.81 198 LEU A C 1
ATOM 1641 O O . LEU A 1 198 ? 13.766 -28.984 -25.5 1 98.81 198 LEU A O 1
ATOM 1645 N N . ASP A 1 199 ? 14.961 -30.781 -26.156 1 98.5 199 ASP A N 1
ATOM 1646 C CA . ASP A 1 199 ? 14.469 -30.703 -27.531 1 98.5 199 ASP A CA 1
ATOM 1647 C C . ASP A 1 199 ? 12.961 -30.953 -27.594 1 98.5 199 ASP A C 1
ATOM 1649 O O . ASP A 1 199 ? 12.25 -30.328 -28.375 1 98.5 199 ASP A O 1
ATOM 1653 N N . ASP A 1 200 ? 12.492 -31.922 -26.797 1 98.69 200 ASP A N 1
ATOM 1654 C CA . ASP A 1 200 ? 11.062 -32.188 -26.734 1 98.69 200 ASP A CA 1
ATOM 1655 C C . ASP A 1 200 ? 10.281 -31 -26.219 1 98.69 200 ASP A C 1
ATOM 1657 O O . ASP A 1 200 ? 9.195 -30.688 -26.719 1 98.69 200 ASP A O 1
ATOM 1661 N N . LEU A 1 201 ? 10.836 -30.297 -25.203 1 98.81 201 LEU A N 1
ATOM 1662 C CA . LEU A 1 201 ? 10.188 -29.109 -24.656 1 98.81 201 LEU A CA 1
ATOM 1663 C C . LEU A 1 201 ? 10.195 -27.969 -25.672 1 98.81 201 LEU A C 1
ATOM 1665 O O . LEU A 1 201 ? 9.234 -27.219 -25.766 1 98.81 201 LEU A O 1
ATOM 1669 N N . GLN A 1 202 ? 11.305 -27.859 -26.375 1 98.69 202 GLN A N 1
ATOM 1670 C CA . GLN A 1 202 ? 11.367 -26.875 -27.453 1 98.69 202 GLN A CA 1
ATOM 1671 C C . GLN A 1 202 ? 10.312 -27.156 -28.516 1 98.69 202 GLN A C 1
ATOM 1673 O O . GLN A 1 202 ? 9.664 -26.234 -29 1 98.69 202 GLN A O 1
ATOM 1678 N N . ALA A 1 203 ? 10.195 -28.438 -28.859 1 98.56 203 ALA A N 1
ATOM 1679 C CA . ALA A 1 203 ? 9.195 -28.828 -29.844 1 98.56 203 ALA A CA 1
ATOM 1680 C C . ALA A 1 203 ? 7.789 -28.5 -29.359 1 98.56 203 ALA A C 1
ATOM 1682 O O . ALA A 1 203 ? 6.914 -28.156 -30.156 1 98.56 203 ALA A O 1
ATOM 1683 N N . LEU A 1 204 ? 7.516 -28.641 -28.109 1 98.75 204 LEU A N 1
ATOM 1684 C CA . LEU A 1 204 ? 6.23 -28.297 -27.5 1 98.75 204 LEU A CA 1
ATOM 1685 C C . LEU A 1 204 ? 5.984 -26.797 -27.547 1 98.75 204 LEU A C 1
ATOM 1687 O O . LEU A 1 204 ? 4.836 -26.344 -27.484 1 98.75 204 LEU A O 1
ATOM 1691 N N . GLY A 1 205 ? 6.973 -25.984 -27.688 1 98.62 205 GLY A N 1
ATOM 1692 C CA . GLY A 1 205 ? 6.883 -24.547 -27.781 1 98.62 205 GLY A CA 1
ATOM 1693 C C . GLY A 1 205 ? 7.227 -23.844 -26.469 1 98.62 205 GLY A C 1
ATOM 1694 O O . GLY A 1 205 ? 7.07 -22.625 -26.359 1 98.62 205 GLY A O 1
ATOM 1695 N N . ILE A 1 206 ? 7.789 -24.531 -25.562 1 98.75 206 ILE A N 1
ATOM 1696 C CA . ILE A 1 206 ? 8.086 -24.016 -24.234 1 98.75 206 ILE A CA 1
ATOM 1697 C C . ILE A 1 206 ? 9.297 -23.078 -24.297 1 98.75 206 ILE A C 1
ATOM 1699 O O . ILE A 1 206 ? 10.289 -23.391 -24.953 1 98.75 206 ILE A O 1
ATOM 1703 N N . ASN A 1 207 ? 9.18 -21.906 -23.625 1 98.81 207 ASN A N 1
ATOM 1704 C CA . ASN A 1 207 ? 10.336 -21.016 -23.578 1 98.81 207 ASN A CA 1
ATOM 1705 C C . ASN A 1 207 ? 10.617 -20.516 -22.172 1 98.81 207 ASN A C 1
ATOM 1707 O O . ASN A 1 207 ? 11.297 -19.516 -21.984 1 98.81 207 ASN A O 1
ATOM 1711 N N . GLY A 1 208 ? 10.086 -21.141 -21.141 1 98.88 208 GLY A N 1
ATOM 1712 C CA . GLY A 1 208 ? 10.391 -20.938 -19.734 1 98.88 208 GLY A CA 1
ATOM 1713 C C . GLY A 1 208 ? 10.336 -22.219 -18.922 1 98.88 208 GLY A C 1
ATOM 1714 O O . GLY A 1 208 ? 9.336 -22.953 -18.969 1 98.88 208 GLY A O 1
ATOM 1715 N N . LEU A 1 209 ? 11.398 -22.516 -18.25 1 98.94 209 LEU A N 1
ATOM 1716 C CA . LEU A 1 209 ? 11.453 -23.703 -17.375 1 98.94 209 LEU A CA 1
ATOM 1717 C C . LEU A 1 209 ? 11.344 -23.297 -15.914 1 98.94 209 LEU A C 1
ATOM 1719 O O . LEU A 1 209 ? 12.117 -22.469 -15.438 1 98.94 209 LEU A O 1
ATOM 1723 N N . TYR A 1 210 ? 10.359 -23.797 -15.266 1 98.88 210 TYR A N 1
ATOM 1724 C CA . TYR A 1 210 ? 10.156 -23.641 -13.828 1 98.88 210 TYR A CA 1
ATOM 1725 C C . TYR A 1 210 ? 10.477 -24.922 -13.078 1 98.88 210 TYR A C 1
ATOM 1727 O O . TYR A 1 210 ? 9.734 -25.906 -13.172 1 98.88 210 TYR A O 1
ATOM 1735 N N . PHE A 1 211 ? 11.602 -24.938 -12.297 1 98.88 211 PHE A N 1
ATOM 1736 C CA . PHE A 1 211 ? 12.016 -26.125 -11.555 1 98.88 211 PHE A CA 1
ATOM 1737 C C . PHE A 1 211 ? 11.5 -26.062 -10.125 1 98.88 211 PHE A C 1
ATOM 1739 O O . PHE A 1 211 ? 11.727 -25.094 -9.406 1 98.88 211 PHE A O 1
ATOM 1746 N N . CYS A 1 212 ? 10.812 -27.125 -9.711 1 98.56 212 CYS A N 1
ATOM 1747 C CA . CYS A 1 212 ? 10.711 -27.328 -8.273 1 98.56 212 CYS A CA 1
ATOM 1748 C C . CYS A 1 212 ? 12.102 -27.438 -7.641 1 98.56 212 CYS A C 1
ATOM 1750 O O . CYS A 1 212 ? 13.102 -27.516 -8.352 1 98.56 212 CYS A O 1
ATOM 1752 N N . PRO A 1 213 ? 12.211 -27.422 -6.328 1 98.44 213 PRO A N 1
ATOM 1753 C CA . PRO A 1 213 ? 13.531 -27.281 -5.707 1 98.44 213 PRO A CA 1
ATOM 1754 C C . PRO A 1 213 ? 14.508 -28.359 -6.164 1 98.44 213 PRO A C 1
ATOM 1756 O O . PRO A 1 213 ? 14.133 -29.531 -6.301 1 98.44 213 PRO A O 1
ATOM 1759 N N . ILE A 1 214 ? 15.758 -27.969 -6.395 1 98.62 214 ILE A N 1
ATOM 1760 C CA . ILE A 1 214 ? 16.766 -28.891 -6.871 1 98.62 214 ILE A CA 1
ATOM 1761 C C . ILE A 1 214 ? 17.859 -29.047 -5.816 1 98.62 214 ILE A C 1
ATOM 1763 O O . ILE A 1 214 ? 18.875 -29.734 -6.047 1 98.62 214 ILE A O 1
ATOM 1767 N N . PHE A 1 215 ? 17.703 -28.469 -4.66 1 98.62 215 PHE A N 1
ATOM 1768 C CA . PHE A 1 215 ? 18.75 -28.375 -3.652 1 98.62 215 PHE A CA 1
ATOM 1769 C C . PHE A 1 215 ? 18.734 -29.594 -2.738 1 98.62 215 PHE A C 1
ATOM 1771 O O . PHE A 1 215 ? 17.734 -30.297 -2.668 1 98.62 215 PHE A O 1
ATOM 1778 N N . THR A 1 216 ? 19.891 -29.781 -2 1 98.06 216 THR A N 1
ATOM 1779 C CA . THR A 1 216 ? 20.031 -30.938 -1.123 1 98.06 216 THR A CA 1
ATOM 1780 C C . THR A 1 216 ? 18.953 -30.938 -0.044 1 98.06 216 THR A C 1
ATOM 1782 O O . THR A 1 216 ? 18.781 -29.953 0.665 1 98.06 216 THR A O 1
ATOM 1785 N N . ALA A 1 217 ? 18.266 -32.031 0.063 1 97.38 217 ALA A N 1
ATOM 1786 C CA . ALA A 1 217 ? 17.203 -32.219 1.048 1 97.38 217 ALA A CA 1
ATOM 1787 C C . ALA A 1 217 ? 17.031 -33.688 1.409 1 97.38 217 ALA A C 1
ATOM 1789 O O . ALA A 1 217 ? 17.625 -34.562 0.782 1 97.38 217 ALA A O 1
ATOM 1790 N N . ALA A 1 218 ? 16.266 -33.906 2.451 1 94.56 218 ALA A N 1
ATOM 1791 C CA . ALA A 1 218 ? 16.031 -35.281 2.906 1 94.56 218 ALA A CA 1
ATOM 1792 C C . ALA A 1 218 ? 14.93 -35.938 2.1 1 94.56 218 ALA A C 1
ATOM 1794 O O . ALA A 1 218 ? 14.977 -37.156 1.867 1 94.56 218 ALA A O 1
ATOM 1795 N N . SER A 1 219 ? 14 -35.188 1.645 1 95 219 SER A N 1
ATOM 1796 C CA . SER A 1 219 ? 12.82 -35.719 0.986 1 95 219 SER A CA 1
ATOM 1797 C C . SER A 1 219 ? 12.977 -35.719 -0.531 1 95 219 SER A C 1
ATOM 1799 O O . SER A 1 219 ? 13.938 -35.156 -1.056 1 95 219 SER A O 1
ATOM 1801 N N . ASN A 1 220 ? 11.969 -36.375 -1.249 1 95.5 220 ASN A N 1
ATOM 1802 C CA . ASN A 1 220 ? 11.992 -36.438 -2.707 1 95.5 220 ASN A CA 1
ATOM 1803 C C . ASN A 1 220 ? 11.578 -35.125 -3.332 1 95.5 220 ASN A C 1
ATOM 1805 O O . ASN A 1 220 ? 12 -34.812 -4.445 1 95.5 220 ASN A O 1
ATOM 1809 N N . HIS A 1 221 ? 10.781 -34.312 -2.639 1 94.31 221 HIS A N 1
ATOM 1810 C CA . HIS A 1 221 ? 10.258 -33.062 -3.215 1 94.31 221 HIS A CA 1
ATOM 1811 C C . HIS A 1 221 ? 11.18 -31.891 -2.916 1 94.31 221 HIS A C 1
ATOM 1813 O O . HIS A 1 221 ? 11.078 -30.844 -3.551 1 94.31 221 HIS A O 1
ATOM 1819 N N . LYS A 1 222 ? 12.023 -32.031 -1.971 1 97.12 222 LYS A N 1
ATOM 1820 C CA . LYS A 1 222 ? 13.156 -31.156 -1.7 1 97.12 222 LYS A CA 1
ATOM 1821 C C . LYS A 1 222 ? 12.695 -29.844 -1.093 1 97.12 222 LYS A C 1
ATOM 1823 O O . LYS A 1 222 ? 13.484 -28.906 -0.944 1 97.12 222 LYS A O 1
ATOM 1828 N N . TYR A 1 223 ? 11.398 -29.609 -0.646 1 97.12 223 TYR A N 1
ATOM 1829 C CA . TYR A 1 223 ? 10.922 -28.391 -0.015 1 97.12 223 TYR A CA 1
ATOM 1830 C C . TYR A 1 223 ? 11.352 -28.328 1.444 1 97.12 223 TYR A C 1
ATOM 1832 O O . TYR A 1 223 ? 11.086 -27.344 2.133 1 97.12 223 TYR A O 1
ATOM 1840 N N . ASP A 1 224 ? 11.953 -29.375 1.954 1 97.38 224 ASP A N 1
ATOM 1841 C CA . ASP A 1 224 ? 12.648 -29.375 3.24 1 97.38 224 ASP A CA 1
ATOM 1842 C C . ASP A 1 224 ? 14.156 -29.234 3.051 1 97.38 224 ASP A C 1
ATOM 1844 O O . ASP A 1 224 ? 14.93 -30.016 3.619 1 97.38 224 ASP A O 1
ATOM 1848 N N . THR A 1 225 ? 14.539 -28.25 2.355 1 97.81 225 THR A N 1
ATOM 1849 C CA . THR A 1 225 ? 15.922 -28.031 1.937 1 97.81 225 THR A CA 1
ATOM 1850 C C . THR A 1 225 ? 16.859 -28.031 3.143 1 97.81 225 THR A C 1
ATOM 1852 O O . THR A 1 225 ? 16.547 -27.438 4.18 1 97.81 225 THR A O 1
ATOM 1855 N N . ILE A 1 226 ? 17.969 -28.734 2.959 1 97.31 226 ILE A N 1
ATOM 1856 C CA . ILE A 1 226 ? 18.984 -28.875 4 1 97.31 226 ILE A CA 1
ATOM 1857 C C . ILE A 1 226 ? 20.203 -28.031 3.637 1 97.31 226 ILE A C 1
ATOM 1859 O O . ILE A 1 226 ? 20.812 -27.391 4.5 1 97.31 226 ILE A O 1
ATOM 1863 N N . ASP A 1 227 ? 20.562 -28.016 2.404 1 97.5 227 ASP A N 1
ATOM 1864 C CA . ASP A 1 227 ? 21.688 -27.25 1.883 1 97.5 227 ASP A CA 1
ATOM 1865 C C . ASP A 1 227 ? 21.297 -26.469 0.631 1 97.5 227 ASP A C 1
ATOM 1867 O O . ASP A 1 227 ? 21.266 -27.031 -0.468 1 97.5 227 ASP A O 1
ATOM 1871 N N . TYR A 1 228 ? 21.25 -25.156 0.806 1 97.94 228 TYR A N 1
ATOM 1872 C CA . TYR A 1 228 ? 20.719 -24.281 -0.236 1 97.94 228 TYR A CA 1
ATOM 1873 C C . TYR A 1 228 ? 21.766 -24.031 -1.321 1 97.94 228 TYR A C 1
ATOM 1875 O O . TYR A 1 228 ? 21.438 -23.547 -2.408 1 97.94 228 TYR A O 1
ATOM 1883 N N . LEU A 1 229 ? 22.953 -24.344 -1.079 1 98 229 LEU A N 1
ATOM 1884 C CA . LEU A 1 229 ? 24.031 -23.953 -1.986 1 98 229 LEU A CA 1
ATOM 1885 C C . LEU A 1 229 ? 24.547 -25.172 -2.756 1 98 229 LEU A C 1
ATOM 1887 O O . LEU A 1 229 ? 25.625 -25.109 -3.365 1 98 229 LEU A O 1
ATOM 1891 N N . ASN A 1 230 ? 23.812 -26.234 -2.643 1 97.69 230 ASN A N 1
ATOM 1892 C CA . ASN A 1 230 ? 24.219 -27.438 -3.344 1 97.69 230 ASN A CA 1
ATOM 1893 C C . ASN A 1 230 ? 23.062 -28.078 -4.105 1 97.69 230 ASN A C 1
ATOM 1895 O O . ASN A 1 230 ? 21.922 -28.094 -3.613 1 97.69 230 ASN A O 1
ATOM 1899 N N . VAL A 1 231 ? 23.375 -28.594 -5.305 1 98.5 231 VAL A N 1
ATOM 1900 C CA . VAL A 1 231 ? 22.422 -29.438 -6.023 1 98.5 231 VAL A CA 1
ATOM 1901 C C . VAL A 1 231 ? 22.312 -30.797 -5.344 1 98.5 231 VAL A C 1
ATOM 1903 O O . VAL A 1 231 ? 23.328 -31.391 -4.961 1 98.5 231 VAL A O 1
ATOM 1906 N N . ASP A 1 232 ? 21.125 -31.25 -5.117 1 98.56 232 ASP A N 1
ATOM 1907 C CA . ASP A 1 232 ? 20.969 -32.562 -4.516 1 98.56 232 ASP A CA 1
ATOM 1908 C C . ASP A 1 232 ? 21.703 -33.625 -5.32 1 98.56 232 ASP A C 1
ATOM 1910 O O . ASP A 1 232 ? 21.547 -33.719 -6.543 1 98.56 232 ASP A O 1
ATOM 1914 N N . PRO A 1 233 ? 22.422 -34.5 -4.691 1 97.69 233 PRO A N 1
ATOM 1915 C CA . PRO A 1 233 ? 23.203 -35.5 -5.418 1 97.69 233 PRO A CA 1
ATOM 1916 C C . PRO A 1 233 ? 22.344 -36.469 -6.223 1 97.69 233 PRO A C 1
ATOM 1918 O O . PRO A 1 233 ? 22.781 -37 -7.23 1 97.69 233 PRO A O 1
ATOM 1921 N N . ALA A 1 234 ? 21.141 -36.656 -5.801 1 98.19 234 ALA A N 1
ATOM 1922 C CA . ALA A 1 234 ? 20.219 -37.531 -6.543 1 98.19 234 ALA A CA 1
ATOM 1923 C C . ALA A 1 234 ? 19.828 -36.875 -7.871 1 98.19 234 ALA A C 1
ATOM 1925 O O . ALA A 1 234 ? 19.297 -37.562 -8.758 1 98.19 234 ALA A O 1
ATOM 1926 N N . PHE A 1 235 ? 20.062 -35.562 -8.047 1 98.69 235 PHE A N 1
ATOM 1927 C CA . PHE A 1 235 ? 19.703 -34.844 -9.266 1 98.69 235 PHE A CA 1
ATOM 1928 C C . PHE A 1 235 ? 20.938 -34.594 -10.133 1 98.69 235 PHE A C 1
ATOM 1930 O O . PHE A 1 235 ? 20.828 -34.188 -11.289 1 98.69 235 PHE A O 1
ATOM 1937 N N . GLY A 1 236 ? 22.078 -34.875 -9.609 1 98.31 236 GLY A N 1
ATOM 1938 C CA . GLY A 1 236 ? 23.344 -34.594 -10.281 1 98.31 236 GLY A CA 1
ATOM 1939 C C . GLY A 1 236 ? 24.25 -33.656 -9.484 1 98.31 236 GLY A C 1
ATOM 1940 O O . GLY A 1 236 ? 24.438 -33.875 -8.281 1 98.31 236 GLY A O 1
ATOM 1941 N N . ASP A 1 237 ? 24.875 -32.75 -10.227 1 98 237 ASP A N 1
ATOM 1942 C CA . ASP A 1 237 ? 25.797 -31.812 -9.594 1 98 237 ASP A CA 1
ATOM 1943 C C . ASP A 1 237 ? 25.781 -30.453 -10.289 1 98 237 ASP A C 1
ATOM 1945 O O . ASP A 1 237 ? 24.953 -30.219 -11.172 1 98 237 ASP A O 1
ATOM 1949 N N . LYS A 1 238 ? 26.609 -29.578 -9.859 1 98.25 238 LYS A N 1
ATOM 1950 C CA . LYS A 1 238 ? 26.625 -28.203 -10.352 1 98.25 238 LYS A CA 1
ATOM 1951 C C . LYS A 1 238 ? 27.125 -28.141 -11.797 1 98.25 238 LYS A C 1
ATOM 1953 O O . LYS A 1 238 ? 26.688 -27.281 -12.562 1 98.25 238 LYS A O 1
ATOM 1958 N N . VAL A 1 239 ? 28 -29.031 -12.156 1 98.38 239 VAL A N 1
ATOM 1959 C CA . VAL A 1 239 ? 28.5 -29.062 -13.523 1 98.38 239 VAL A CA 1
ATOM 1960 C C . VAL A 1 239 ? 27.375 -29.422 -14.484 1 98.38 239 VAL A C 1
ATOM 1962 O O . VAL A 1 239 ? 27.188 -28.766 -15.508 1 98.38 239 VAL A O 1
ATOM 1965 N N . LEU A 1 240 ? 26.688 -30.469 -14.094 1 98.69 240 LEU A N 1
ATOM 1966 C CA . LEU A 1 240 ? 25.547 -30.859 -14.906 1 98.69 240 LEU A CA 1
ATOM 1967 C C . LEU A 1 240 ? 24.5 -29.75 -14.961 1 98.69 240 LEU A C 1
ATOM 1969 O O . LEU A 1 240 ? 23.922 -29.484 -16.016 1 98.69 240 LEU A O 1
ATOM 1973 N N . PHE A 1 241 ? 24.281 -29.094 -13.883 1 98.75 241 PHE A N 1
ATOM 1974 C CA . PHE A 1 241 ? 23.328 -28 -13.836 1 98.75 241 PHE A CA 1
ATOM 1975 C C . PHE A 1 241 ? 23.75 -26.875 -14.758 1 98.75 241 PHE A C 1
ATOM 1977 O O . PHE A 1 241 ? 22.938 -26.312 -15.492 1 98.75 241 PHE A O 1
ATOM 1984 N N . ALA A 1 242 ? 24.984 -26.5 -14.703 1 98.69 242 ALA A N 1
ATOM 1985 C CA . ALA A 1 242 ? 25.516 -25.469 -15.594 1 98.69 242 ALA A CA 1
ATOM 1986 C C . ALA A 1 242 ? 25.281 -25.828 -17.062 1 98.69 242 ALA A C 1
ATOM 1988 O O . ALA A 1 242 ? 24.891 -24.984 -17.859 1 98.69 242 ALA A O 1
ATOM 1989 N N . LYS A 1 243 ? 25.547 -27.078 -17.344 1 98.75 243 LYS A N 1
ATOM 1990 C CA . LYS A 1 243 ? 25.312 -27.562 -18.703 1 98.75 243 LYS A CA 1
ATOM 1991 C C . LYS A 1 243 ? 23.844 -27.438 -19.094 1 98.75 243 LYS A C 1
ATOM 1993 O O . LYS A 1 243 ? 23.531 -27.031 -20.219 1 98.75 243 LYS A O 1
ATOM 1998 N N . LEU A 1 244 ? 23.016 -27.781 -18.234 1 98.81 244 LEU A N 1
ATOM 1999 C CA . LEU A 1 244 ? 21.578 -27.688 -18.469 1 98.81 244 LEU A CA 1
ATOM 2000 C C . LEU A 1 244 ? 21.141 -26.25 -18.719 1 98.81 244 LEU A C 1
ATOM 2002 O O . LEU A 1 244 ? 20.391 -25.984 -19.656 1 98.81 244 LEU A O 1
ATOM 2006 N N . ILE A 1 245 ? 21.562 -25.297 -17.891 1 98.75 245 ILE A N 1
ATOM 2007 C CA . ILE A 1 245 ? 21.219 -23.891 -18.016 1 98.75 245 ILE A CA 1
ATOM 2008 C C . ILE A 1 245 ? 21.703 -23.359 -19.359 1 98.75 245 ILE A C 1
ATOM 2010 O O . ILE A 1 245 ? 20.969 -22.656 -20.062 1 98.75 245 ILE A O 1
ATOM 2014 N N . GLN A 1 246 ? 22.922 -23.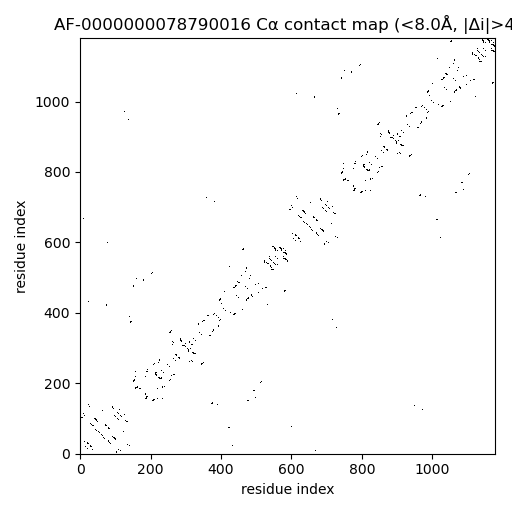672 -19.703 1 98.62 246 GLN A N 1
ATOM 2015 C CA . GLN A 1 246 ? 23.484 -23.219 -20.969 1 98.62 246 GLN A CA 1
ATOM 2016 C C . GLN A 1 246 ? 22.672 -23.766 -22.141 1 98.62 246 GLN A C 1
ATOM 2018 O O . GLN A 1 246 ? 22.359 -23.016 -23.078 1 98.62 246 GLN A O 1
ATOM 2023 N N . ALA A 1 247 ? 22.359 -25 -22.094 1 98.81 247 ALA A N 1
ATOM 2024 C CA . ALA A 1 247 ? 21.578 -25.625 -23.156 1 98.81 247 ALA A CA 1
ATOM 2025 C C . ALA A 1 247 ? 20.188 -24.984 -23.266 1 98.81 247 ALA A C 1
ATOM 2027 O O . ALA A 1 247 ? 19.672 -24.781 -24.375 1 98.81 247 ALA A O 1
ATOM 2028 N N . ALA A 1 248 ? 19.578 -24.719 -22.141 1 98.88 248 ALA A N 1
ATOM 2029 C CA . ALA A 1 248 ? 18.266 -24.062 -22.125 1 98.88 248 ALA A CA 1
ATOM 2030 C C . ALA A 1 248 ? 18.344 -22.656 -22.75 1 98.88 248 ALA A C 1
ATOM 2032 O O . ALA A 1 248 ? 17.547 -22.312 -23.625 1 98.88 248 ALA A O 1
ATOM 2033 N N . HIS A 1 249 ? 19.344 -21.844 -22.344 1 98.75 249 HIS A N 1
ATOM 2034 C CA . HIS A 1 249 ? 19.516 -20.484 -22.844 1 98.75 249 HIS A CA 1
ATOM 2035 C C . HIS A 1 249 ? 19.812 -20.484 -24.344 1 98.75 249 HIS A C 1
ATOM 2037 O O . HIS A 1 249 ? 19.344 -19.594 -25.062 1 98.75 249 HIS A O 1
ATOM 2043 N N . GLN A 1 250 ? 20.547 -21.438 -24.734 1 98.5 250 GLN A N 1
ATOM 2044 C CA . GLN A 1 250 ? 20.859 -21.562 -26.156 1 98.5 250 GLN A CA 1
ATOM 2045 C C . GLN A 1 250 ? 19.594 -21.766 -26.984 1 98.5 250 GLN A C 1
ATOM 2047 O O . GLN A 1 250 ? 19.531 -21.375 -28.141 1 98.5 250 GLN A O 1
ATOM 2052 N N . ARG A 1 251 ? 18.625 -22.359 -26.375 1 98.31 251 ARG A N 1
ATOM 2053 C CA . ARG A 1 251 ? 17.359 -22.625 -27.047 1 98.31 251 ARG A CA 1
ATOM 2054 C C . ARG A 1 251 ? 16.375 -21.484 -26.828 1 98.31 251 ARG A C 1
ATOM 2056 O O . ARG A 1 251 ? 15.195 -21.594 -27.188 1 98.31 251 ARG A O 1
ATOM 2063 N N . GLY A 1 252 ? 16.797 -20.406 -26.141 1 97.94 252 GLY A N 1
ATOM 2064 C CA . GLY A 1 252 ? 15.938 -19.266 -25.859 1 97.94 252 GLY A CA 1
ATOM 2065 C C . GLY A 1 252 ? 15.008 -19.484 -24.688 1 97.94 252 GLY A C 1
ATOM 2066 O O . GLY A 1 252 ? 14 -18.781 -24.547 1 97.94 252 GLY A O 1
ATOM 2067 N N . MET A 1 253 ? 15.289 -20.484 -23.875 1 98.75 253 MET A N 1
ATOM 2068 C CA . MET A 1 253 ? 14.445 -20.766 -22.719 1 98.75 253 MET A CA 1
ATOM 2069 C C . MET A 1 253 ? 14.984 -20.062 -21.484 1 98.75 253 MET A C 1
ATOM 2071 O O . MET A 1 253 ? 16.188 -20.078 -21.219 1 98.75 253 MET A O 1
ATOM 2075 N N . ARG A 1 254 ? 14.086 -19.375 -20.75 1 98.81 254 ARG A N 1
ATOM 2076 C CA . ARG A 1 254 ? 14.414 -18.812 -19.453 1 98.81 254 ARG A CA 1
ATOM 2077 C C . ARG A 1 254 ? 14.273 -19.859 -18.359 1 98.81 254 ARG A C 1
ATOM 2079 O O . ARG A 1 254 ? 13.562 -20.844 -18.516 1 98.81 254 ARG A O 1
ATOM 2086 N N . VAL A 1 255 ? 15.031 -19.703 -17.25 1 98.94 255 VAL A N 1
ATOM 2087 C CA . VAL A 1 255 ? 15.023 -20.719 -16.203 1 98.94 255 VAL A CA 1
ATOM 2088 C C . VAL A 1 255 ? 14.68 -20.078 -14.867 1 98.94 255 VAL A C 1
ATOM 2090 O O . VAL A 1 255 ? 15.281 -19.094 -14.469 1 98.94 255 VAL A O 1
ATOM 2093 N N . MET A 1 256 ? 13.719 -20.625 -14.211 1 98.94 256 MET A N 1
ATOM 2094 C CA . MET A 1 256 ? 13.258 -20.234 -12.883 1 98.94 256 MET A CA 1
ATOM 2095 C C . MET A 1 256 ? 13.508 -21.344 -11.875 1 98.94 256 MET A C 1
ATOM 2097 O O . MET A 1 256 ? 13.117 -22.5 -12.102 1 98.94 256 MET A O 1
ATOM 2101 N N . LEU A 1 257 ? 14.172 -21.047 -10.734 1 98.88 257 LEU A N 1
ATOM 2102 C CA . LEU A 1 257 ? 14.359 -22 -9.648 1 98.88 257 LEU A CA 1
ATOM 2103 C C . LEU A 1 257 ? 13.391 -21.719 -8.5 1 98.88 257 LEU A C 1
ATOM 2105 O O . LEU A 1 257 ? 12.789 -20.641 -8.445 1 98.88 257 LEU A O 1
ATOM 2109 N N . ASP A 1 258 ? 13.242 -22.703 -7.664 1 98.62 258 ASP A N 1
ATOM 2110 C CA . ASP A 1 258 ? 12.344 -22.641 -6.52 1 98.62 258 ASP A CA 1
ATOM 2111 C C . ASP A 1 258 ? 13.109 -22.469 -5.215 1 98.62 258 ASP A C 1
ATOM 2113 O O . ASP A 1 258 ? 13.945 -23.312 -4.859 1 98.62 258 ASP A O 1
ATOM 2117 N N . ALA A 1 259 ? 12.805 -21.438 -4.508 1 97.81 259 ALA A N 1
ATOM 2118 C CA . ALA A 1 259 ? 13.469 -21.172 -3.232 1 97.81 259 ALA A CA 1
ATOM 2119 C C . ALA A 1 259 ? 12.508 -21.359 -2.064 1 97.81 259 ALA A C 1
ATOM 2121 O O . ALA A 1 259 ? 11.344 -20.938 -2.137 1 97.81 259 ALA A O 1
ATOM 2122 N N . VAL A 1 260 ? 12.969 -21.984 -0.986 1 98.25 260 VAL A N 1
ATOM 2123 C CA . VAL A 1 260 ? 12.211 -22.188 0.243 1 98.25 260 VAL A CA 1
ATOM 2124 C C . VAL A 1 260 ? 12.836 -21.391 1.379 1 98.25 260 VAL A C 1
ATOM 2126 O O . VAL A 1 260 ? 13.766 -21.859 2.045 1 98.25 260 VAL A O 1
ATOM 2129 N N . PHE A 1 261 ? 12.242 -20.219 1.658 1 98.56 261 PHE A N 1
ATOM 2130 C CA . PHE A 1 261 ? 12.906 -19.328 2.602 1 98.56 261 PHE A CA 1
ATOM 2131 C C . PHE A 1 261 ? 12.055 -19.125 3.852 1 98.56 261 PHE A C 1
ATOM 2133 O O . PHE A 1 261 ? 12.461 -18.422 4.785 1 98.56 261 PHE A O 1
ATOM 2140 N N . ASN A 1 262 ? 10.859 -19.734 3.93 1 98.62 262 ASN A N 1
ATOM 2141 C CA . ASN A 1 262 ? 10.016 -19.641 5.117 1 98.62 262 ASN A CA 1
ATOM 2142 C C . ASN A 1 262 ? 10.516 -20.562 6.227 1 98.62 262 ASN A C 1
ATOM 2144 O O . ASN A 1 262 ? 10.398 -20.25 7.41 1 98.62 262 ASN A O 1
ATOM 2148 N N . HIS A 1 263 ? 11.055 -21.688 5.836 1 98.62 263 HIS A N 1
ATOM 2149 C CA . HIS A 1 263 ? 11.5 -22.719 6.77 1 98.62 263 HIS A CA 1
ATOM 2150 C C . HIS A 1 263 ? 12.727 -23.453 6.242 1 98.62 263 HIS A C 1
ATOM 2152 O O . HIS A 1 263 ? 13.117 -23.281 5.086 1 98.62 263 HIS A O 1
ATOM 2158 N N . MET A 1 264 ? 13.336 -24.203 7.117 1 97.94 264 MET A N 1
ATOM 2159 C CA . MET A 1 264 ? 14.492 -25.016 6.77 1 97.94 264 MET A CA 1
ATOM 2160 C C . MET A 1 264 ? 14.242 -26.484 7.074 1 97.94 264 MET A C 1
ATOM 2162 O O . MET A 1 264 ? 13.398 -26.828 7.91 1 97.94 264 MET A O 1
ATOM 2166 N N . GLY A 1 265 ? 14.922 -27.359 6.289 1 97.62 265 GLY A N 1
ATOM 2167 C CA . GLY A 1 265 ? 14.781 -28.781 6.547 1 97.62 265 GLY A CA 1
ATOM 2168 C C . GLY A 1 265 ? 15.336 -29.219 7.891 1 97.62 265 GLY A C 1
ATOM 2169 O O . GLY A 1 265 ? 16.344 -28.672 8.359 1 97.62 265 GLY A O 1
ATOM 2170 N N . PHE A 1 266 ? 14.75 -30.219 8.469 1 96.69 266 PHE A N 1
ATOM 2171 C CA . PHE A 1 266 ? 15.086 -30.734 9.789 1 96.69 266 PHE A CA 1
ATOM 2172 C C . PHE A 1 266 ? 16.547 -31.156 9.852 1 96.69 266 PHE A C 1
ATOM 2174 O O . PHE A 1 266 ? 17.188 -31.031 10.898 1 96.69 266 PHE A O 1
ATOM 2181 N N . GLY A 1 267 ? 17.094 -31.594 8.742 1 96.88 267 GLY A N 1
ATOM 2182 C CA . GLY A 1 267 ? 18.453 -32.125 8.695 1 96.88 267 GLY A CA 1
ATOM 2183 C C . GLY A 1 267 ? 19.5 -31.047 8.422 1 96.88 267 GLY A C 1
ATOM 2184 O O . GLY A 1 267 ? 20.688 -31.344 8.336 1 96.88 267 GLY A O 1
ATOM 2185 N N . SER A 1 268 ? 19.125 -29.797 8.305 1 97.69 268 SER A N 1
ATOM 2186 C CA . SER A 1 268 ? 20.078 -28.719 8.047 1 97.69 268 SER A CA 1
ATOM 2187 C C . SER A 1 268 ? 21.078 -28.578 9.18 1 97.69 268 SER A C 1
ATOM 2189 O O . SER A 1 268 ? 20.75 -28.859 10.344 1 97.69 268 SER A O 1
ATOM 2191 N N . MET A 1 269 ? 22.25 -28.156 8.836 1 97.38 269 MET A N 1
ATOM 2192 C CA . MET A 1 269 ? 23.312 -27.969 9.828 1 97.38 269 MET A CA 1
ATOM 2193 C C . MET A 1 269 ? 22.859 -27.016 10.93 1 97.38 269 MET A C 1
ATOM 2195 O O . MET A 1 269 ? 23.109 -27.266 12.109 1 97.38 269 MET A O 1
ATOM 2199 N N . GLN A 1 270 ? 22.188 -25.938 10.586 1 98.06 270 GLN A N 1
ATOM 2200 C CA . GLN A 1 270 ? 21.734 -24.906 11.523 1 98.06 270 GLN A CA 1
ATOM 2201 C C . GLN A 1 270 ? 20.75 -25.484 12.547 1 98.06 270 GLN A C 1
ATOM 2203 O O . GLN A 1 270 ? 20.906 -25.281 13.75 1 98.06 270 GLN A O 1
ATOM 2208 N N . TRP A 1 271 ? 19.781 -26.25 12.109 1 98.06 271 TRP A N 1
ATOM 2209 C CA . TRP A 1 271 ? 18.75 -26.781 13.008 1 98.06 271 TRP A CA 1
ATOM 2210 C C . TRP A 1 271 ? 19.328 -27.906 13.867 1 98.06 271 TRP A C 1
ATOM 2212 O O . TRP A 1 271 ? 18.984 -28.031 15.047 1 98.06 271 TRP A O 1
ATOM 2222 N N . GLN A 1 272 ? 20.172 -28.781 13.242 1 97.88 272 GLN A N 1
ATOM 2223 C CA . GLN A 1 272 ? 20.797 -29.844 14.023 1 97.88 272 GLN A CA 1
ATOM 2224 C C . GLN A 1 272 ? 21.625 -29.281 15.172 1 97.88 272 GLN A C 1
ATOM 2226 O O . GLN A 1 272 ? 21.672 -29.859 16.25 1 97.88 272 GLN A O 1
ATOM 2231 N N . ASP A 1 273 ? 22.25 -28.172 14.859 1 98 273 ASP A N 1
ATOM 2232 C CA . ASP A 1 273 ? 23 -27.5 15.922 1 98 273 ASP A CA 1
ATOM 2233 C C . ASP A 1 273 ? 22.062 -27.031 17.031 1 98 273 ASP A C 1
ATOM 2235 O O . ASP A 1 273 ? 22.391 -27.125 18.219 1 98 273 ASP A O 1
ATOM 2239 N N . VAL A 1 274 ? 20.906 -26.531 16.719 1 97.88 274 VAL A N 1
ATOM 2240 C CA . VAL A 1 274 ? 19.906 -26.078 17.688 1 97.88 274 VAL A CA 1
ATOM 2241 C C . VAL A 1 274 ? 19.406 -27.266 18.5 1 97.88 274 VAL A C 1
ATOM 2243 O O . VAL A 1 274 ? 19.219 -27.172 19.719 1 97.88 274 VAL A O 1
ATOM 2246 N N . LEU A 1 275 ? 19.188 -28.422 17.859 1 96.94 275 LEU A N 1
ATOM 2247 C CA . LEU A 1 275 ? 18.734 -29.641 18.531 1 96.94 275 LEU A CA 1
ATOM 2248 C C . LEU A 1 275 ? 19.734 -30.094 19.578 1 96.94 275 LEU A C 1
ATOM 2250 O O . LEU A 1 275 ? 19.359 -30.516 20.672 1 96.94 275 LEU A O 1
ATOM 2254 N N . ARG A 1 276 ? 20.969 -29.906 19.25 1 96.69 276 ARG A N 1
ATOM 2255 C CA . ARG A 1 276 ? 22.031 -30.391 20.109 1 96.69 276 ARG A CA 1
ATOM 2256 C C . ARG A 1 276 ? 22.312 -29.406 21.25 1 96.69 276 ARG A C 1
ATOM 2258 O O . ARG A 1 276 ? 22.562 -29.828 22.375 1 96.69 276 ARG A O 1
ATOM 2265 N N . ASN A 1 277 ? 22.203 -28.094 20.953 1 96.5 277 ASN A N 1
ATOM 2266 C CA . ASN A 1 277 ? 22.75 -27.109 21.891 1 96.5 277 ASN A CA 1
ATOM 2267 C C . ASN A 1 277 ? 21.656 -26.234 22.484 1 96.5 277 ASN A C 1
ATOM 2269 O O . ASN A 1 277 ? 21.906 -25.438 23.391 1 96.5 277 ASN A O 1
ATOM 2273 N N . GLY A 1 278 ? 20.484 -26.328 21.953 1 93.56 278 GLY A N 1
ATOM 2274 C CA . GLY A 1 278 ? 19.375 -25.516 22.453 1 93.56 278 GLY A CA 1
ATOM 2275 C C . GLY A 1 278 ? 19.641 -24.031 22.344 1 93.56 278 GLY A C 1
ATOM 2276 O O . GLY A 1 278 ? 20 -23.531 21.281 1 93.56 278 GLY A O 1
ATOM 2277 N N . GLU A 1 279 ? 19.469 -23.375 23.422 1 92.94 279 GLU A N 1
ATOM 2278 C CA . GLU A 1 279 ? 19.641 -21.922 23.469 1 92.94 279 GLU A CA 1
ATOM 2279 C C . GLU A 1 279 ? 21.094 -21.531 23.281 1 92.94 279 GLU A C 1
ATOM 2281 O O . GLU A 1 279 ? 21.391 -20.391 22.891 1 92.94 279 GLU A O 1
ATOM 2286 N N . ALA A 1 280 ? 21.969 -22.375 23.516 1 95.44 280 ALA A N 1
ATOM 2287 C CA . ALA A 1 280 ? 23.391 -22.094 23.406 1 95.44 280 ALA A CA 1
ATOM 2288 C C . ALA A 1 280 ? 23.859 -22.188 21.953 1 95.44 280 ALA A C 1
ATOM 2290 O O . ALA A 1 280 ? 24.969 -21.766 21.625 1 95.44 280 ALA A O 1
ATOM 2291 N N . SER A 1 281 ? 22.984 -22.641 21.109 1 97.25 281 SER A N 1
ATOM 2292 C CA . SER A 1 281 ? 23.328 -22.719 19.688 1 97.25 281 SER A CA 1
ATOM 2293 C C . SER A 1 281 ? 23.547 -21.328 19.109 1 97.25 281 SER A C 1
ATOM 2295 O O . SER A 1 281 ? 22.766 -20.406 19.359 1 97.25 281 SER A O 1
ATOM 2297 N N . ARG A 1 282 ? 24.578 -21.156 18.281 1 96.81 282 ARG A N 1
ATOM 2298 C CA . ARG A 1 282 ? 24.797 -19.891 17.594 1 96.81 282 ARG A CA 1
ATOM 2299 C C . ARG A 1 282 ? 23.672 -19.594 16.609 1 96.81 282 ARG A C 1
ATOM 2301 O O . ARG A 1 282 ? 23.516 -18.469 16.141 1 96.81 282 ARG A O 1
ATOM 2308 N N . PHE A 1 283 ? 22.844 -20.641 16.297 1 98.06 283 PHE A N 1
ATOM 2309 C CA . PHE A 1 283 ? 21.766 -20.484 15.312 1 98.06 283 PHE A CA 1
ATOM 2310 C C . PHE A 1 283 ? 20.406 -20.422 15.992 1 98.06 283 PHE A C 1
ATOM 2312 O O . PHE A 1 283 ? 19.375 -20.438 15.328 1 98.06 283 PHE A O 1
ATOM 2319 N N . ALA A 1 284 ? 20.359 -20.422 17.281 1 97.88 284 ALA A N 1
ATOM 2320 C CA . ALA A 1 284 ? 19.078 -20.422 18 1 97.88 284 ALA A CA 1
ATOM 2321 C C . ALA A 1 284 ? 18.188 -19.266 17.531 1 97.88 284 ALA A C 1
ATOM 2323 O O . ALA A 1 284 ? 16.984 -19.453 17.312 1 97.88 284 ALA A O 1
ATOM 2324 N N . SER A 1 285 ? 18.75 -18.109 17.266 1 97.88 285 SER A N 1
ATOM 2325 C CA . SER A 1 285 ? 17.984 -16.906 16.906 1 97.88 285 SER A CA 1
ATOM 2326 C C . SER A 1 285 ? 17.578 -16.938 15.445 1 97.88 285 SER A C 1
ATOM 2328 O O . SER A 1 285 ? 16.812 -16.078 14.992 1 97.88 285 SER A O 1
ATOM 2330 N N . TRP A 1 286 ? 18.047 -17.938 14.703 1 98.56 286 TRP A N 1
ATOM 2331 C CA . TRP A 1 286 ? 17.656 -18.094 13.305 1 98.56 286 TRP A CA 1
ATOM 2332 C C . TRP A 1 286 ? 16.219 -18.578 13.188 1 98.56 286 TRP A C 1
ATOM 2334 O O . TRP A 1 286 ? 15.617 -18.5 12.117 1 98.56 286 TRP A O 1
ATOM 2344 N N . PHE A 1 287 ? 15.719 -19.047 14.32 1 98.56 287 PHE A N 1
ATOM 2345 C CA . PHE A 1 287 ? 14.398 -19.672 14.328 1 98.56 287 PHE A CA 1
ATOM 2346 C C . PHE A 1 287 ? 13.508 -19.031 15.383 1 98.56 287 PHE A C 1
ATOM 2348 O O . PHE A 1 287 ? 13.969 -18.234 16.203 1 98.56 287 PHE A O 1
ATOM 2355 N N . HIS A 1 288 ? 12.148 -19.312 15.312 1 97.38 288 HIS A N 1
ATOM 2356 C CA . HIS A 1 288 ? 11.18 -18.891 16.312 1 97.38 288 HIS A CA 1
ATOM 2357 C C . HIS A 1 288 ? 11.031 -19.922 17.422 1 97.38 288 HIS A C 1
ATOM 2359 O O . HIS A 1 288 ? 10.078 -20.719 17.422 1 97.38 288 HIS A O 1
ATOM 2365 N N . ILE A 1 289 ? 11.898 -19.828 18.406 1 97.31 289 ILE A N 1
ATOM 2366 C CA . ILE A 1 289 ? 11.93 -20.797 19.5 1 97.31 289 ILE A CA 1
ATOM 2367 C C . ILE A 1 289 ? 11.352 -20.172 20.766 1 97.31 289 ILE A C 1
ATOM 2369 O O . ILE A 1 289 ? 11.734 -19.062 21.141 1 97.31 289 ILE A O 1
ATOM 2373 N N . TYR A 1 290 ? 10.523 -20.875 21.406 1 95.31 290 TYR A N 1
ATOM 2374 C CA . TYR A 1 290 ? 9.852 -20.344 22.578 1 95.31 290 TYR A CA 1
ATOM 2375 C C . TYR A 1 290 ? 10.234 -21.141 23.828 1 95.31 290 TYR A C 1
ATOM 2377 O O . TYR A 1 290 ? 10.164 -20.625 24.953 1 95.31 290 TYR A O 1
ATOM 2385 N N . GLN A 1 291 ? 10.555 -22.438 23.562 1 93.94 291 GLN A N 1
ATOM 2386 C CA . GLN A 1 291 ? 10.914 -23.312 24.672 1 93.94 291 GLN A CA 1
ATOM 2387 C C . GLN A 1 291 ? 11.953 -24.344 24.25 1 93.94 291 GLN A C 1
ATOM 2389 O O . GLN A 1 291 ? 11.922 -24.844 23.125 1 93.94 291 GLN A O 1
ATOM 2394 N N . THR A 1 292 ? 12.844 -24.641 25.109 1 93 292 THR A N 1
ATOM 2395 C CA . THR A 1 292 ? 13.789 -25.734 24.922 1 93 292 THR A CA 1
ATOM 2396 C C . THR A 1 292 ? 13.656 -26.766 26.047 1 93 292 THR A C 1
ATOM 2398 O O . THR A 1 292 ? 13.32 -26.406 27.172 1 93 292 THR A O 1
ATOM 2401 N N . PRO A 1 293 ? 13.914 -28.047 25.922 1 93 293 PRO A N 1
ATOM 2402 C CA . PRO A 1 293 ? 14.344 -28.594 24.625 1 93 293 PRO A CA 1
ATOM 2403 C C . PRO A 1 293 ? 13.227 -28.562 23.578 1 93 293 PRO A C 1
ATOM 2405 O O . PRO A 1 293 ? 12.047 -28.578 23.938 1 93 293 PRO A O 1
ATOM 2408 N N . VAL A 1 294 ? 13.625 -28.578 22.25 1 94.38 294 VAL A N 1
ATOM 2409 C CA . VAL A 1 294 ? 12.688 -28.391 21.156 1 94.38 294 VAL A CA 1
ATOM 2410 C C . VAL A 1 294 ? 12.023 -29.719 20.797 1 94.38 294 VAL A C 1
ATOM 2412 O O . VAL A 1 294 ? 11.039 -29.75 20.062 1 94.38 294 VAL A O 1
ATOM 2415 N N . THR A 1 295 ? 12.453 -30.812 21.297 1 92.19 295 THR A N 1
ATOM 2416 C CA . THR A 1 295 ? 11.859 -32.125 21.047 1 92.19 295 THR A CA 1
ATOM 2417 C C . THR A 1 295 ? 11.523 -32.844 22.359 1 92.19 295 THR A C 1
ATOM 2419 O O . THR A 1 295 ? 12.227 -32.656 23.344 1 92.19 295 THR A O 1
ATOM 2422 N N . PRO A 1 296 ? 10.523 -33.625 22.406 1 94.69 296 PRO A N 1
ATOM 2423 C CA . PRO A 1 296 ? 9.586 -33.906 21.312 1 94.69 296 PRO A CA 1
ATOM 2424 C C . PRO A 1 296 ? 8.68 -32.719 21 1 94.69 296 PRO A C 1
ATOM 2426 O O . PRO A 1 296 ? 8.281 -31.969 21.906 1 94.69 296 PRO A O 1
ATOM 2429 N N . PHE A 1 297 ? 8.367 -32.562 19.719 1 95.56 297 PHE A N 1
ATOM 2430 C CA . PHE A 1 297 ? 7.539 -31.469 19.25 1 95.56 297 PHE A CA 1
ATOM 2431 C C . PHE A 1 297 ? 6.117 -31.594 19.797 1 95.56 297 PHE A C 1
ATOM 2433 O O . PHE A 1 297 ? 5.492 -32.656 19.672 1 95.56 297 PHE A O 1
ATOM 2440 N N . HIS A 1 298 ? 5.656 -30.516 20.438 1 96 298 HIS A N 1
ATOM 2441 C CA . HIS A 1 298 ? 4.273 -30.469 20.906 1 96 298 HIS A CA 1
ATOM 2442 C C . HIS A 1 298 ? 3.34 -29.969 19.797 1 96 298 HIS A C 1
ATOM 2444 O O . HIS A 1 298 ? 3.168 -28.766 19.625 1 96 298 HIS A O 1
ATOM 2450 N N . ASN A 1 299 ? 2.627 -30.906 19.141 1 95.12 299 ASN A N 1
ATOM 2451 C CA . ASN A 1 299 ? 1.683 -30.562 18.078 1 95.12 299 ASN A CA 1
ATOM 2452 C C . ASN A 1 299 ? 0.305 -30.234 18.641 1 95.12 299 ASN A C 1
ATOM 2454 O O . ASN A 1 299 ? -0.417 -31.125 19.094 1 95.12 299 ASN A O 1
ATOM 2458 N N . PRO A 1 300 ? -0.098 -29.016 18.547 1 93.19 300 PRO A N 1
ATOM 2459 C CA . PRO A 1 300 ? -1.385 -28.656 19.141 1 93.19 300 PRO A CA 1
ATOM 2460 C C . PRO A 1 300 ? -2.564 -29.359 18.484 1 93.19 300 PRO A C 1
ATOM 2462 O O . PRO A 1 300 ? -3.596 -29.578 19.125 1 93.19 300 PRO A O 1
ATOM 2465 N N . LEU A 1 301 ? -2.514 -29.75 17.25 1 90.88 301 LEU A N 1
ATOM 2466 C CA . LEU A 1 301 ? -3.584 -30.469 16.562 1 90.88 301 LEU A CA 1
ATOM 2467 C C . LEU A 1 301 ? -3.803 -31.844 17.188 1 90.88 301 LEU A C 1
ATOM 2469 O O . LEU A 1 301 ? -4.852 -32.469 16.984 1 90.88 301 LEU A O 1
ATOM 2473 N N . LYS A 1 302 ? -2.824 -32.281 17.922 1 90.94 302 LYS A N 1
ATOM 2474 C CA . LYS A 1 302 ? -2.895 -33.562 18.594 1 90.94 302 LYS A CA 1
ATOM 2475 C C . LYS A 1 302 ? -3.055 -33.406 20.109 1 90.94 302 LYS A C 1
ATOM 2477 O O . LYS A 1 302 ? -2.721 -34.281 20.875 1 90.94 302 LYS A O 1
ATOM 2482 N N . ASN A 1 303 ? -3.369 -32.219 20.5 1 91.56 303 ASN A N 1
ATOM 2483 C CA . ASN A 1 303 ? -3.607 -31.875 21.891 1 91.56 303 ASN A CA 1
ATOM 2484 C C . ASN A 1 303 ? -2.352 -32.062 22.734 1 91.56 303 ASN A C 1
ATOM 2486 O O . ASN A 1 303 ? -2.432 -32.5 23.891 1 91.56 303 ASN A O 1
ATOM 2490 N N . ALA A 1 304 ? -1.219 -31.859 22.109 1 93.69 304 ALA A N 1
ATOM 2491 C CA . ALA A 1 304 ? 0.048 -32.031 22.812 1 93.69 304 ALA A CA 1
ATOM 2492 C C . ALA A 1 304 ? 0.491 -30.75 23.484 1 93.69 304 ALA A C 1
ATOM 2494 O O . ALA A 1 304 ? 1.596 -30.672 24.031 1 93.69 304 ALA A O 1
ATOM 2495 N N . GLY A 1 305 ? -0.37 -29.672 23.422 1 92.06 305 GLY A N 1
ATOM 2496 C CA . GLY A 1 305 ? -0.038 -28.406 24.062 1 92.06 305 GLY A CA 1
ATOM 2497 C C . GLY A 1 305 ? 0.633 -27.422 23.125 1 92.06 305 GLY A C 1
ATOM 2498 O O . GLY A 1 305 ? 0.566 -27.578 21.891 1 92.06 305 GLY A O 1
ATOM 2499 N N . GLN A 1 306 ? 1.311 -26.359 23.703 1 93.25 306 GLN A N 1
ATOM 2500 C CA . GLN A 1 306 ? 1.941 -25.297 22.922 1 93.25 306 GLN A CA 1
ATOM 2501 C C . GLN A 1 306 ? 3.252 -25.766 22.297 1 93.25 306 GLN A C 1
ATOM 2503 O O . GLN A 1 306 ? 4.102 -26.344 22.984 1 93.25 306 GLN A O 1
ATOM 2508 N N . PRO A 1 307 ? 3.371 -25.562 21.031 1 96.25 307 PRO A N 1
ATOM 2509 C CA . PRO A 1 307 ? 4.633 -25.953 20.406 1 96.25 307 PRO A CA 1
ATOM 2510 C C . PRO A 1 307 ? 5.832 -25.172 20.953 1 96.25 307 PRO A C 1
ATOM 2512 O O . PRO A 1 307 ? 5.711 -24 21.281 1 96.25 307 PRO A O 1
ATOM 2515 N N . GLN A 1 308 ? 7 -25.797 20.922 1 96.38 308 GLN A N 1
ATOM 2516 C CA . GLN A 1 308 ? 8.234 -25.188 21.406 1 96.38 308 GLN A CA 1
ATOM 2517 C C . GLN A 1 308 ? 8.797 -24.188 20.406 1 96.38 308 GLN A C 1
ATOM 2519 O O . GLN A 1 308 ? 9.609 -23.328 20.75 1 96.38 308 GLN A O 1
ATOM 2524 N N . TYR A 1 309 ? 8.523 -24.312 19.234 1 97.12 309 TYR A N 1
ATOM 2525 C CA . TYR A 1 309 ? 8.984 -23.453 18.141 1 97.12 309 TYR A CA 1
ATOM 2526 C C . TYR A 1 309 ? 7.957 -23.422 17.016 1 97.12 309 TYR A C 1
ATOM 2528 O O . TYR A 1 309 ? 7.062 -24.266 16.953 1 97.12 309 TYR A O 1
ATOM 2536 N N . ASP A 1 310 ? 8 -22.391 16.25 1 97.5 310 ASP A N 1
ATOM 2537 C CA . ASP A 1 310 ? 7.117 -22.297 15.086 1 97.5 310 ASP A CA 1
ATOM 2538 C C . ASP A 1 310 ? 7.637 -23.141 13.93 1 97.5 310 ASP A C 1
ATOM 2540 O O . ASP A 1 310 ? 8.844 -23.328 13.781 1 97.5 310 ASP A O 1
ATOM 2544 N N . THR A 1 311 ? 6.73 -23.672 13.156 1 97.81 311 THR A N 1
ATOM 2545 C CA . THR A 1 311 ? 7.016 -24.469 11.969 1 97.81 311 THR A CA 1
ATOM 2546 C C . THR A 1 311 ? 6.176 -24 10.781 1 97.81 311 THR A C 1
ATOM 2548 O O . THR A 1 311 ? 5.305 -23.141 10.938 1 97.81 311 THR A O 1
ATOM 2551 N N . PHE A 1 312 ? 6.523 -24.422 9.586 1 96.75 312 PHE A N 1
ATOM 2552 C CA . PHE A 1 312 ? 5.496 -24.375 8.555 1 96.75 312 PHE A CA 1
ATOM 2553 C C . PHE A 1 312 ? 4.285 -25.203 8.953 1 96.75 312 PHE A C 1
ATOM 2555 O O . PHE A 1 312 ? 4.395 -26.406 9.156 1 96.75 312 PHE A O 1
ATOM 2562 N N . ALA A 1 313 ? 3.191 -24.453 9.047 1 94.94 313 ALA A N 1
ATOM 2563 C CA . ALA A 1 313 ? 2.023 -25.125 9.617 1 94.94 313 ALA A CA 1
ATOM 2564 C C . ALA A 1 313 ? 2.359 -25.75 10.969 1 94.94 313 ALA A C 1
ATOM 2566 O O . ALA A 1 313 ? 2.873 -25.078 11.867 1 94.94 313 ALA A O 1
ATOM 2567 N N . PHE A 1 314 ? 2.113 -26.984 11.195 1 95 314 PHE A N 1
ATOM 2568 C CA . PHE A 1 314 ? 2.467 -27.703 12.414 1 95 314 PHE A CA 1
ATOM 2569 C C . PHE A 1 314 ? 3.348 -28.906 12.086 1 95 314 PHE A C 1
ATOM 2571 O O . PHE A 1 314 ? 3.307 -29.922 12.781 1 95 314 PHE A O 1
ATOM 2578 N N . GLU A 1 315 ? 4.16 -28.719 10.945 1 94.81 315 GLU A N 1
ATOM 2579 C CA . GLU A 1 315 ? 5.051 -29.797 10.516 1 94.81 315 GLU A CA 1
ATOM 2580 C C . GLU A 1 315 ? 6.387 -29.719 11.25 1 94.81 315 GLU A C 1
ATOM 2582 O O . GLU A 1 315 ? 7.25 -28.922 10.898 1 94.81 315 GLU A O 1
ATOM 2587 N N . GLU A 1 316 ? 6.621 -30.672 12.125 1 94.81 316 GLU A N 1
ATOM 2588 C CA . GLU A 1 316 ? 7.758 -30.641 13.039 1 94.81 316 GLU A CA 1
ATOM 2589 C C . GLU A 1 316 ? 9.078 -30.656 12.281 1 94.81 316 GLU A C 1
ATOM 2591 O O . GLU A 1 316 ? 10.094 -30.156 12.766 1 94.81 316 GLU A O 1
ATOM 2596 N N . LYS A 1 317 ? 9.102 -31.109 11.039 1 95.75 317 LYS A N 1
ATOM 2597 C CA . LYS A 1 317 ? 10.344 -31.281 10.289 1 95.75 317 LYS A CA 1
ATOM 2598 C C . LYS A 1 317 ? 10.656 -30.031 9.469 1 95.75 317 LYS A C 1
ATOM 2600 O O . LYS A 1 317 ? 11.625 -30.016 8.695 1 95.75 317 LYS A O 1
ATOM 2605 N N . MET A 1 318 ? 9.945 -28.969 9.648 1 97.81 318 MET A N 1
ATOM 2606 C CA . MET A 1 318 ? 10.148 -27.734 8.883 1 97.81 318 MET A CA 1
ATOM 2607 C C . MET A 1 318 ? 10.133 -26.516 9.797 1 97.81 318 MET A C 1
ATOM 2609 O O . MET A 1 318 ? 9.227 -25.688 9.711 1 97.81 318 MET A O 1
ATOM 2613 N N . PRO A 1 319 ? 11.195 -26.406 10.664 1 98.19 319 PRO A N 1
ATOM 2614 C CA . PRO A 1 319 ? 11.25 -25.266 11.562 1 98.19 319 PRO A CA 1
ATOM 2615 C C . PRO A 1 319 ? 11.258 -23.922 10.812 1 98.19 319 PRO A C 1
ATOM 2617 O O . PRO A 1 319 ? 11.977 -23.766 9.828 1 98.19 319 PRO A O 1
ATOM 2620 N N . LYS A 1 320 ? 10.43 -23 11.234 1 98.5 320 LYS A N 1
ATOM 2621 C CA . LYS A 1 320 ? 10.266 -21.703 10.57 1 98.5 320 LYS A CA 1
ATOM 2622 C C . LYS A 1 320 ? 11.461 -20.797 10.828 1 98.5 320 LYS A C 1
ATOM 2624 O O . LYS A 1 320 ? 11.938 -20.688 11.961 1 98.5 320 LYS A O 1
ATOM 2629 N N . LEU A 1 321 ? 11.93 -20.156 9.828 1 98.75 321 LEU A N 1
ATOM 2630 C CA . LEU A 1 321 ? 13.047 -19.219 9.914 1 98.75 321 LEU A CA 1
ATOM 2631 C C . LEU A 1 321 ? 12.586 -17.859 10.414 1 98.75 321 LEU A C 1
ATOM 2633 O O . LEU A 1 321 ? 11.492 -17.406 10.07 1 98.75 321 LEU A O 1
ATOM 2637 N N . ASN A 1 322 ? 13.383 -17.234 11.25 1 98.62 322 ASN A N 1
ATOM 2638 C CA . ASN A 1 322 ? 13.211 -15.836 11.625 1 98.62 322 ASN A CA 1
ATOM 2639 C C . ASN A 1 322 ? 13.844 -14.898 10.602 1 98.62 322 ASN A C 1
ATOM 2641 O O . ASN A 1 322 ? 14.961 -14.414 10.805 1 98.62 322 ASN A O 1
ATOM 2645 N N . THR A 1 323 ? 13.086 -14.516 9.594 1 98.5 323 THR A N 1
ATOM 2646 C CA . THR A 1 323 ? 13.625 -13.75 8.477 1 98.5 323 THR A CA 1
ATOM 2647 C C . THR A 1 323 ? 13.805 -12.289 8.859 1 98.5 323 THR A C 1
ATOM 2649 O O . THR A 1 323 ? 14.258 -11.477 8.047 1 98.5 323 THR A O 1
ATOM 2652 N N . ALA A 1 324 ? 13.453 -11.938 10.047 1 97.75 324 ALA A N 1
ATOM 2653 C CA . ALA A 1 324 ? 13.766 -10.609 10.57 1 97.75 324 ALA A CA 1
ATOM 2654 C C . ALA A 1 324 ? 15.195 -10.547 11.094 1 97.75 324 ALA A C 1
ATOM 2656 O O . ALA A 1 324 ? 15.727 -9.461 11.336 1 97.75 324 ALA A O 1
ATOM 2657 N N . ASN A 1 325 ? 15.836 -11.711 11.383 1 98.19 325 ASN A N 1
ATOM 2658 C CA . ASN A 1 325 ? 17.219 -11.789 11.844 1 98.19 325 ASN A CA 1
ATOM 2659 C C . ASN A 1 325 ? 18.203 -11.438 10.734 1 98.19 325 ASN A C 1
ATOM 2661 O O . ASN A 1 325 ? 18.188 -12.047 9.664 1 98.19 325 ASN A O 1
ATOM 2665 N N . PRO A 1 326 ? 19.125 -10.5 10.977 1 97.56 326 PRO A N 1
ATOM 2666 C CA . PRO A 1 326 ? 20.031 -10.039 9.93 1 97.56 326 PRO A CA 1
ATOM 2667 C C . PRO A 1 326 ? 20.938 -11.156 9.398 1 97.56 326 PRO A C 1
ATOM 2669 O O . PRO A 1 326 ? 21.281 -11.164 8.219 1 97.56 326 PRO A O 1
ATOM 2672 N N . GLU A 1 327 ? 21.328 -12.023 10.25 1 98.25 327 GLU A N 1
ATOM 2673 C CA . GLU A 1 327 ? 22.156 -13.133 9.805 1 98.25 327 GLU A CA 1
ATOM 2674 C C . GLU A 1 327 ? 21.406 -14.047 8.844 1 98.25 327 GLU A C 1
ATOM 2676 O O . GLU A 1 327 ? 21.969 -14.516 7.852 1 98.25 327 GLU A O 1
ATOM 2681 N N . VAL A 1 328 ? 20.156 -14.297 9.211 1 98.69 328 VAL A N 1
ATOM 2682 C CA . VAL A 1 328 ? 19.312 -15.117 8.352 1 98.69 328 VAL A CA 1
ATOM 2683 C C . VAL A 1 328 ? 19.109 -14.414 7.004 1 98.69 328 VAL A C 1
ATOM 2685 O O . VAL A 1 328 ? 19.203 -15.047 5.949 1 98.69 328 VAL A O 1
ATOM 2688 N N . GLN A 1 329 ? 18.891 -13.109 7.051 1 98.69 329 GLN A N 1
ATOM 2689 C CA . GLN A 1 329 ? 18.734 -12.344 5.82 1 98.69 329 GLN A CA 1
ATOM 2690 C C . GLN A 1 329 ? 19.953 -12.469 4.926 1 98.69 329 GLN A C 1
ATOM 2692 O O . GLN A 1 329 ? 19.828 -12.742 3.729 1 98.69 329 GLN A O 1
ATOM 2697 N N . GLU A 1 330 ? 21.094 -12.258 5.516 1 98.44 330 GLU A N 1
ATOM 2698 C CA . GLU A 1 330 ? 22.344 -12.305 4.746 1 98.44 330 GLU A CA 1
ATOM 2699 C C . GLU A 1 330 ? 22.562 -13.688 4.137 1 98.44 330 GLU A C 1
ATOM 2701 O O . GLU A 1 330 ? 22.984 -13.797 2.982 1 98.44 330 GLU A O 1
ATOM 2706 N N . TYR A 1 331 ? 22.312 -14.648 4.918 1 98.44 331 TYR A N 1
ATOM 2707 C CA . TYR A 1 331 ? 22.469 -16.016 4.438 1 98.44 331 TYR A CA 1
ATOM 2708 C C . TYR A 1 331 ? 21.562 -16.281 3.244 1 98.44 331 TYR A C 1
ATOM 2710 O O . TYR A 1 331 ? 22.016 -16.781 2.209 1 98.44 331 TYR A O 1
ATOM 2718 N N . LEU A 1 332 ? 20.312 -15.953 3.354 1 98.81 332 LEU A N 1
ATOM 2719 C CA . LEU A 1 332 ? 19.344 -16.234 2.303 1 98.81 332 LEU A CA 1
ATOM 2720 C C . LEU A 1 332 ? 19.625 -15.391 1.06 1 98.81 332 LEU A C 1
ATOM 2722 O O . LEU A 1 332 ? 19.438 -15.859 -0.066 1 98.81 332 LEU A O 1
ATOM 2726 N N . LEU A 1 333 ? 20.047 -14.156 1.256 1 98.88 333 LEU A N 1
ATOM 2727 C CA . LEU A 1 333 ? 20.406 -13.32 0.118 1 98.88 333 LEU A CA 1
ATOM 2728 C C . LEU A 1 333 ? 21.625 -13.875 -0.594 1 98.88 333 LEU A C 1
ATOM 2730 O O . LEU A 1 333 ? 21.734 -13.781 -1.819 1 98.88 333 LEU A O 1
ATOM 2734 N N . THR A 1 334 ? 22.531 -14.383 0.212 1 98.62 334 THR A N 1
ATOM 2735 C CA . THR A 1 334 ? 23.688 -15.039 -0.383 1 98.62 334 THR A CA 1
ATOM 2736 C C . THR A 1 334 ? 23.25 -16.203 -1.261 1 98.62 334 THR A C 1
ATOM 2738 O O . THR A 1 334 ? 23.75 -16.375 -2.373 1 98.62 334 THR A O 1
ATOM 2741 N N . VAL A 1 335 ? 22.359 -16.984 -0.774 1 98.62 335 VAL A N 1
ATOM 2742 C CA . VAL A 1 335 ? 21.812 -18.109 -1.54 1 98.62 335 VAL A CA 1
ATOM 2743 C C . VAL A 1 335 ? 21.203 -17.594 -2.84 1 98.62 335 VAL A C 1
ATOM 2745 O O . VAL A 1 335 ? 21.516 -18.094 -3.922 1 98.62 335 VAL A O 1
ATOM 2748 N N . ALA A 1 336 ? 20.391 -16.594 -2.766 1 98.69 336 ALA A N 1
ATOM 2749 C CA . ALA A 1 336 ? 19.672 -16.062 -3.92 1 98.69 336 ALA A CA 1
ATOM 2750 C C . ALA A 1 336 ? 20.641 -15.539 -4.977 1 98.69 336 ALA A C 1
ATOM 2752 O O . ALA A 1 336 ? 20.469 -15.797 -6.168 1 98.69 336 ALA A O 1
ATOM 2753 N N . THR A 1 337 ? 21.672 -14.812 -4.559 1 98.75 337 THR A N 1
ATOM 2754 C CA . THR A 1 337 ? 22.578 -14.172 -5.5 1 98.75 337 THR A CA 1
ATOM 2755 C C . THR A 1 337 ? 23.562 -15.188 -6.082 1 98.75 337 THR A C 1
ATOM 2757 O O . THR A 1 337 ? 23.969 -15.078 -7.238 1 98.75 337 THR A O 1
ATOM 2760 N N . TYR A 1 338 ? 23.938 -16.188 -5.277 1 98.69 338 TYR A N 1
ATOM 2761 C CA . TYR A 1 338 ? 24.875 -17.219 -5.723 1 98.69 338 TYR A CA 1
ATOM 2762 C C . TYR A 1 338 ? 24.391 -17.875 -7.004 1 98.69 338 TYR A C 1
ATOM 2764 O O . TYR A 1 338 ? 25.125 -17.984 -7.98 1 98.69 338 TYR A O 1
ATOM 2772 N N . TRP A 1 339 ? 23.203 -18.297 -7.082 1 98.75 339 TRP A N 1
ATOM 2773 C CA . TRP A 1 339 ? 22.672 -19.047 -8.211 1 98.75 339 TRP A CA 1
ATOM 2774 C C . TRP A 1 339 ? 22.469 -18.141 -9.422 1 98.75 339 TRP A C 1
ATOM 2776 O O . TRP A 1 339 ? 22.562 -18.594 -10.57 1 98.75 339 TRP A O 1
ATOM 2786 N N . ILE A 1 340 ? 22.141 -16.828 -9.219 1 98.81 340 ILE A N 1
ATOM 2787 C CA . ILE A 1 340 ? 22.031 -15.867 -10.312 1 98.81 340 ILE A CA 1
ATOM 2788 C C . ILE A 1 340 ? 23.422 -15.609 -10.906 1 98.81 340 ILE A C 1
ATOM 2790 O O . ILE A 1 340 ? 23.625 -15.773 -12.109 1 98.81 340 ILE A O 1
ATOM 2794 N N . LYS A 1 341 ? 24.375 -15.289 -10.047 1 98.62 341 LYS A N 1
ATOM 2795 C CA . LYS A 1 341 ? 25.703 -14.875 -10.484 1 98.62 341 LYS A CA 1
ATOM 2796 C C . LYS A 1 341 ? 26.469 -16.047 -11.078 1 98.62 341 LYS A C 1
ATOM 2798 O O . LYS A 1 341 ? 27.219 -15.891 -12.055 1 98.62 341 LYS A O 1
ATOM 2803 N N . THR A 1 342 ? 26.25 -17.219 -10.492 1 98.38 342 THR A N 1
ATOM 2804 C CA . THR A 1 342 ? 27.062 -18.375 -10.883 1 98.38 342 THR A CA 1
ATOM 2805 C C . THR A 1 342 ? 26.469 -19.078 -12.086 1 98.38 342 THR A C 1
ATOM 2807 O O . THR A 1 342 ? 27.188 -19.578 -12.953 1 98.38 342 THR A O 1
ATOM 2810 N N . PHE A 1 343 ? 25.156 -19.172 -12.203 1 98.62 343 PHE A N 1
ATOM 2811 C CA . PHE A 1 343 ? 24.547 -20.031 -13.203 1 98.62 343 PHE A CA 1
ATOM 2812 C C . PHE A 1 343 ? 23.641 -19.219 -14.141 1 98.62 343 PHE A C 1
ATOM 2814 O O . PHE A 1 343 ? 23.094 -19.75 -15.102 1 98.62 343 PHE A O 1
ATOM 2821 N N . ASP A 1 344 ? 23.406 -17.953 -13.852 1 98.5 344 ASP A N 1
ATOM 2822 C CA . ASP A 1 344 ? 22.688 -17.031 -14.711 1 98.5 344 ASP A CA 1
ATOM 2823 C C . ASP A 1 344 ? 21.203 -17.422 -14.82 1 98.5 344 ASP A C 1
ATOM 2825 O O . ASP A 1 344 ? 20.641 -17.406 -15.914 1 98.5 344 ASP A O 1
ATOM 2829 N N . ILE A 1 345 ? 20.625 -17.828 -13.711 1 98.88 345 ILE A N 1
ATOM 2830 C CA . ILE A 1 345 ? 19.188 -18.109 -13.758 1 98.88 345 ILE A CA 1
ATOM 2831 C C . ILE A 1 345 ? 18.406 -16.812 -13.977 1 98.88 345 ILE A C 1
ATOM 2833 O O . ILE A 1 345 ? 18.953 -15.719 -13.797 1 98.88 345 ILE A O 1
ATOM 2837 N N . ASP A 1 346 ? 17.109 -16.906 -14.32 1 98.88 346 ASP A N 1
ATOM 2838 C CA . ASP A 1 346 ? 16.359 -15.75 -14.805 1 98.88 346 ASP A CA 1
ATOM 2839 C C . ASP A 1 346 ? 15.242 -15.375 -13.836 1 98.88 346 ASP A C 1
ATOM 2841 O O . ASP A 1 346 ? 14.672 -14.281 -13.922 1 98.88 346 ASP A O 1
ATOM 2845 N N . ALA A 1 347 ? 14.93 -16.266 -12.906 1 98.94 347 ALA A N 1
ATOM 2846 C CA . ALA A 1 347 ? 13.773 -16.047 -12.031 1 98.94 347 ALA A CA 1
ATOM 2847 C C . ALA A 1 347 ? 13.875 -16.906 -10.773 1 98.94 347 ALA A C 1
ATOM 2849 O O . ALA A 1 347 ? 14.562 -17.922 -10.766 1 98.94 347 ALA A O 1
ATOM 2850 N N . TRP A 1 348 ? 13.234 -16.453 -9.727 1 98.94 348 TRP A N 1
ATOM 2851 C CA . TRP A 1 348 ? 12.961 -17.219 -8.516 1 98.94 348 TRP A CA 1
ATOM 2852 C C . TRP A 1 348 ? 11.469 -17.391 -8.297 1 98.94 348 TRP A C 1
ATOM 2854 O O . TRP A 1 348 ? 10.711 -16.406 -8.32 1 98.94 348 TRP A O 1
ATOM 2864 N N . ARG A 1 349 ? 11.023 -18.609 -8.195 1 98.88 349 ARG A N 1
ATOM 2865 C CA . ARG A 1 349 ? 9.758 -18.891 -7.535 1 98.88 349 ARG A CA 1
ATOM 2866 C C . ARG A 1 349 ? 9.953 -19.078 -6.035 1 98.88 349 ARG A C 1
ATOM 2868 O O . ARG A 1 349 ? 10.781 -19.875 -5.609 1 98.88 349 ARG A O 1
ATOM 2875 N N . LEU A 1 350 ? 9.133 -18.359 -5.195 1 98.88 350 LEU A N 1
ATOM 2876 C CA . LEU A 1 350 ? 9.328 -18.344 -3.748 1 98.88 350 LEU A CA 1
ATOM 2877 C C . LEU A 1 350 ? 8.227 -19.125 -3.037 1 98.88 350 LEU A C 1
ATOM 2879 O O . LEU A 1 350 ? 7.055 -18.719 -3.074 1 98.88 350 LEU A O 1
ATOM 2883 N N . ASP A 1 351 ? 8.617 -20.188 -2.389 1 98.5 351 ASP A N 1
ATOM 2884 C CA . ASP A 1 351 ? 7.711 -21.094 -1.669 1 98.5 351 ASP A CA 1
ATOM 2885 C C . ASP A 1 351 ? 7.164 -20.422 -0.412 1 98.5 351 ASP A C 1
ATOM 2887 O O . ASP A 1 351 ? 7.895 -19.719 0.296 1 98.5 351 ASP A O 1
ATOM 2891 N N . VAL A 1 352 ? 5.855 -20.672 -0.061 1 97.94 352 VAL A N 1
ATOM 2892 C CA . VAL A 1 352 ? 5.199 -20.109 1.112 1 97.94 352 VAL A CA 1
ATOM 2893 C C . VAL A 1 352 ? 5.645 -18.656 1.306 1 97.94 352 VAL A C 1
ATOM 2895 O O . VAL A 1 352 ? 6.074 -18.281 2.396 1 97.94 352 VAL A O 1
ATOM 2898 N N . ALA A 1 353 ? 5.574 -17.906 0.226 1 98.5 353 ALA A N 1
ATOM 2899 C CA . ALA A 1 353 ? 6.16 -16.578 0.213 1 98.5 353 ALA A CA 1
ATOM 2900 C C . ALA A 1 353 ? 5.391 -15.633 1.131 1 98.5 353 ALA A C 1
ATOM 2902 O O . ALA A 1 353 ? 5.973 -14.703 1.704 1 98.5 353 ALA A O 1
ATOM 2903 N N . ASN A 1 354 ? 4.109 -15.883 1.341 1 98.12 354 ASN A N 1
ATOM 2904 C CA . ASN A 1 354 ? 3.246 -14.984 2.096 1 98.12 354 ASN A CA 1
ATOM 2905 C C . ASN A 1 354 ? 3.586 -14.992 3.582 1 98.12 354 ASN A C 1
ATOM 2907 O O . ASN A 1 354 ? 3.199 -14.086 4.32 1 98.12 354 ASN A O 1
ATOM 2911 N N . GLU A 1 355 ? 4.277 -16.016 4.082 1 98.25 355 GLU A N 1
ATOM 2912 C CA . GLU A 1 355 ? 4.566 -16.094 5.512 1 98.25 355 GLU A CA 1
ATOM 2913 C C . GLU A 1 355 ? 5.945 -15.523 5.832 1 98.25 355 GLU A C 1
ATOM 2915 O O . GLU A 1 355 ? 6.395 -15.586 6.977 1 98.25 355 GLU A O 1
ATOM 2920 N N . VAL A 1 356 ? 6.641 -15.023 4.859 1 98.69 356 VAL A N 1
ATOM 2921 C CA . VAL A 1 356 ? 7.898 -14.305 5.062 1 98.69 356 VAL A CA 1
ATOM 2922 C C . VAL A 1 356 ? 7.637 -12.805 5.141 1 98.69 356 VAL A C 1
ATOM 2924 O O . VAL A 1 356 ? 6.773 -12.281 4.434 1 98.69 356 VAL A O 1
ATOM 2927 N N . ASP A 1 357 ? 8.344 -12.148 5.977 1 98.31 357 ASP A N 1
ATOM 2928 C CA . ASP A 1 357 ? 8.047 -10.742 6.254 1 98.31 357 ASP A CA 1
ATOM 2929 C C . ASP A 1 357 ? 8.367 -9.867 5.043 1 98.31 357 ASP A C 1
ATOM 2931 O O . ASP A 1 357 ? 9.227 -10.211 4.227 1 98.31 357 ASP A O 1
ATOM 2935 N N . HIS A 1 358 ? 7.734 -8.75 4.953 1 98.12 358 HIS A N 1
ATOM 2936 C CA . HIS A 1 358 ? 7.836 -7.828 3.828 1 98.12 358 HIS A CA 1
ATOM 2937 C C . HIS A 1 358 ? 9.219 -7.184 3.764 1 98.12 358 HIS A C 1
ATOM 2939 O O . HIS A 1 358 ? 9.719 -6.895 2.676 1 98.12 358 HIS A O 1
ATOM 2945 N N . HIS A 1 359 ? 9.812 -6.871 4.918 1 97.75 359 HIS A N 1
ATOM 2946 C CA . HIS A 1 359 ? 11.125 -6.238 4.941 1 97.75 359 HIS A CA 1
ATOM 2947 C C . HIS A 1 359 ? 12.164 -7.094 4.223 1 97.75 359 HIS A C 1
ATOM 2949 O O . HIS A 1 359 ? 12.969 -6.578 3.441 1 97.75 359 HIS A O 1
ATOM 2955 N N . PHE A 1 360 ? 12.133 -8.375 4.465 1 98.62 360 PHE A N 1
ATOM 2956 C CA . PHE A 1 360 ? 13.07 -9.273 3.795 1 98.62 360 PHE A CA 1
ATOM 2957 C C . PHE A 1 360 ? 12.805 -9.305 2.295 1 98.62 360 PHE A C 1
ATOM 2959 O O . PHE A 1 360 ? 13.742 -9.227 1.494 1 98.62 360 PHE A O 1
ATOM 2966 N N . TRP A 1 361 ? 11.523 -9.438 1.863 1 98.81 361 TRP A N 1
ATOM 2967 C CA . TRP A 1 361 ? 11.219 -9.555 0.441 1 98.81 361 TRP A CA 1
ATOM 2968 C C . TRP A 1 361 ? 11.625 -8.289 -0.308 1 98.81 361 TRP A C 1
ATOM 2970 O O . TRP A 1 361 ? 12.078 -8.352 -1.455 1 98.81 361 TRP A O 1
ATOM 2980 N N . LYS A 1 362 ? 11.438 -7.141 0.332 1 98.12 362 LYS A N 1
ATOM 2981 C CA . LYS A 1 362 ? 11.898 -5.906 -0.3 1 98.12 362 LYS A CA 1
ATOM 2982 C C . LYS A 1 362 ? 13.406 -5.93 -0.522 1 98.12 362 LYS A C 1
ATOM 2984 O O . LYS A 1 362 ? 13.883 -5.551 -1.594 1 98.12 362 LYS A O 1
ATOM 2989 N N . ARG A 1 363 ? 14.133 -6.359 0.484 1 98.19 363 ARG A N 1
ATOM 2990 C CA . ARG A 1 363 ? 15.578 -6.477 0.354 1 98.19 363 ARG A CA 1
ATOM 2991 C C . ARG A 1 363 ? 15.953 -7.504 -0.709 1 98.19 363 ARG A C 1
ATOM 2993 O O . ARG A 1 363 ? 16.875 -7.281 -1.501 1 98.19 363 ARG A O 1
ATOM 3000 N N . PHE A 1 364 ? 15.234 -8.617 -0.677 1 98.75 364 PHE A N 1
ATOM 3001 C CA . PHE A 1 364 ? 15.438 -9.68 -1.651 1 98.75 364 PHE A CA 1
ATOM 3002 C C . PHE A 1 364 ? 15.289 -9.156 -3.072 1 98.75 364 PHE A C 1
ATOM 3004 O O . PHE A 1 364 ? 16.172 -9.336 -3.908 1 98.75 364 PHE A O 1
ATOM 3011 N N . TYR A 1 365 ? 14.234 -8.43 -3.35 1 98.69 365 TYR A N 1
ATOM 3012 C CA . TYR A 1 365 ? 13.914 -7.887 -4.668 1 98.69 365 TYR A CA 1
ATOM 3013 C C . TYR A 1 365 ? 14.992 -6.914 -5.133 1 98.69 365 TYR A C 1
ATOM 3015 O O . TYR A 1 365 ? 15.461 -7 -6.266 1 98.69 365 TYR A O 1
ATOM 3023 N N . ALA A 1 366 ? 15.312 -6 -4.266 1 97.81 366 ALA A N 1
ATOM 3024 C CA . ALA A 1 366 ? 16.344 -5.02 -4.598 1 97.81 366 ALA A CA 1
ATOM 3025 C C . ALA A 1 366 ? 17.672 -5.707 -4.934 1 97.81 366 ALA A C 1
ATOM 3027 O O . ALA A 1 366 ? 18.359 -5.301 -5.867 1 97.81 366 ALA A O 1
ATOM 3028 N N . THR A 1 367 ? 17.984 -6.73 -4.156 1 98.56 367 THR A N 1
ATOM 3029 C CA . THR A 1 367 ? 19.25 -7.426 -4.305 1 98.56 367 THR A CA 1
ATOM 3030 C C . THR A 1 367 ? 19.328 -8.156 -5.641 1 98.56 367 THR A C 1
ATOM 3032 O O . THR A 1 367 ? 20.312 -8.031 -6.375 1 98.56 367 THR A O 1
ATOM 3035 N N . VAL A 1 368 ? 18.297 -8.859 -5.996 1 98.75 368 VAL A N 1
ATOM 3036 C CA . VAL A 1 368 ? 18.375 -9.688 -7.199 1 98.75 368 VAL A CA 1
ATOM 3037 C C . VAL A 1 368 ? 18.25 -8.805 -8.438 1 98.75 368 VAL A C 1
ATOM 3039 O O . VAL A 1 368 ? 18.875 -9.062 -9.461 1 98.75 368 VAL A O 1
ATOM 3042 N N . THR A 1 369 ? 17.516 -7.719 -8.398 1 98.19 369 THR A N 1
ATOM 3043 C CA . THR A 1 369 ? 17.344 -6.855 -9.555 1 98.19 369 THR A CA 1
ATOM 3044 C C . THR A 1 369 ? 18.562 -5.957 -9.758 1 98.19 369 THR A C 1
ATOM 3046 O O . THR A 1 369 ? 18.75 -5.406 -10.836 1 98.19 369 THR A O 1
ATOM 3049 N N . ALA A 1 370 ? 19.297 -5.75 -8.711 1 97.62 370 ALA A N 1
ATOM 3050 C CA . ALA A 1 370 ? 20.578 -5.043 -8.875 1 97.62 370 ALA A CA 1
ATOM 3051 C C . ALA A 1 370 ? 21.547 -5.848 -9.742 1 97.62 370 ALA A C 1
ATOM 3053 O O . ALA A 1 370 ? 22.359 -5.273 -10.453 1 97.62 370 ALA A O 1
ATOM 3054 N N . ILE A 1 371 ? 21.406 -7.152 -9.672 1 98.44 371 ILE A N 1
ATOM 3055 C CA . ILE A 1 371 ? 22.266 -8.031 -10.461 1 98.44 371 ILE A CA 1
ATOM 3056 C C . ILE A 1 371 ? 21.719 -8.141 -11.883 1 98.44 371 ILE A C 1
ATOM 3058 O O . ILE A 1 371 ? 22.469 -8.008 -12.852 1 98.44 371 ILE A O 1
ATOM 3062 N N . LYS A 1 372 ? 20.469 -8.422 -11.992 1 97.94 372 LYS A N 1
ATOM 3063 C CA . LYS A 1 372 ? 19.75 -8.547 -13.25 1 97.94 372 LYS A CA 1
ATOM 3064 C C . LYS A 1 372 ? 18.453 -7.727 -13.234 1 97.94 372 LYS A C 1
ATOM 3066 O O . LYS A 1 372 ? 17.438 -8.18 -12.711 1 97.94 372 LYS A O 1
ATOM 3071 N N . PRO A 1 373 ? 18.406 -6.574 -13.875 1 96.94 373 PRO A N 1
ATOM 3072 C CA . PRO A 1 373 ? 17.281 -5.645 -13.75 1 96.94 373 PRO A CA 1
ATOM 3073 C C . PRO A 1 373 ? 15.969 -6.246 -14.227 1 96.94 373 PRO A C 1
ATOM 3075 O O . PRO A 1 373 ? 14.898 -5.836 -13.766 1 96.94 373 PRO A O 1
ATOM 3078 N N . ASP A 1 374 ? 15.992 -7.168 -15.148 1 97.69 374 ASP A N 1
ATOM 3079 C CA . ASP A 1 374 ? 14.758 -7.773 -15.633 1 97.69 374 ASP A CA 1
ATOM 3080 C C . ASP A 1 374 ? 14.523 -9.141 -14.992 1 97.69 374 ASP A C 1
ATOM 3082 O O . ASP A 1 374 ? 13.914 -10.023 -15.602 1 97.69 374 ASP A O 1
ATOM 3086 N N . PHE A 1 375 ? 15.133 -9.375 -13.781 1 98.81 375 PHE A N 1
ATOM 3087 C CA . PHE A 1 375 ? 14.93 -10.617 -13.047 1 98.81 375 PHE A CA 1
ATOM 3088 C C . PHE A 1 375 ? 13.477 -10.773 -12.625 1 98.81 375 PHE A C 1
ATOM 3090 O O . PHE A 1 375 ? 12.852 -9.812 -12.172 1 98.81 375 PHE A O 1
ATOM 3097 N N . TYR A 1 376 ? 12.859 -11.945 -12.836 1 98.88 376 TYR A N 1
ATOM 3098 C CA . TYR A 1 376 ? 11.477 -12.242 -12.492 1 98.88 376 TYR A CA 1
ATOM 3099 C C . TYR A 1 376 ? 11.375 -12.844 -11.102 1 98.88 376 TYR A C 1
ATOM 3101 O O . TYR A 1 376 ? 12.047 -13.828 -10.789 1 98.88 376 TYR A O 1
ATOM 3109 N N . VAL A 1 377 ? 10.602 -12.273 -10.172 1 98.94 377 VAL A N 1
ATOM 3110 C CA . VAL A 1 377 ? 10.383 -12.758 -8.812 1 98.94 377 VAL A CA 1
ATOM 3111 C C . VAL A 1 377 ? 8.922 -13.172 -8.648 1 98.94 377 VAL A C 1
ATOM 3113 O O . VAL A 1 377 ? 8.023 -12.328 -8.656 1 98.94 377 VAL A O 1
ATOM 3116 N N . LEU A 1 378 ? 8.68 -14.438 -8.492 1 98.94 378 LEU A N 1
ATOM 3117 C CA . LEU A 1 378 ? 7.344 -15.008 -8.414 1 98.94 378 LEU A CA 1
ATOM 3118 C C . LEU A 1 378 ? 7.055 -15.547 -7.02 1 98.94 378 LEU A C 1
ATOM 3120 O O . LEU A 1 378 ? 7.762 -16.422 -6.531 1 98.94 378 LEU A O 1
ATOM 3124 N N . GLY A 1 379 ? 6.008 -15.008 -6.363 1 98.81 379 GLY A N 1
ATOM 3125 C CA . GLY A 1 379 ? 5.645 -15.492 -5.039 1 98.81 379 GLY A CA 1
ATOM 3126 C C . GLY A 1 379 ? 4.539 -16.531 -5.07 1 98.81 379 GLY A C 1
ATOM 3127 O O . GLY A 1 379 ? 3.613 -16.438 -5.879 1 98.81 379 GLY A O 1
ATOM 3128 N N . GLU A 1 380 ? 4.633 -17.484 -4.223 1 98.62 380 GLU A N 1
ATOM 3129 C CA . GLU A 1 380 ? 3.484 -18.359 -3.984 1 98.62 380 GLU A CA 1
ATOM 3130 C C . GLU A 1 380 ? 2.527 -17.734 -2.969 1 98.62 380 GLU A C 1
ATOM 3132 O O . GLU A 1 380 ? 2.836 -17.672 -1.776 1 98.62 380 GLU A O 1
ATOM 3137 N N . VAL A 1 381 ? 1.467 -17.281 -3.406 1 97.88 381 VAL A N 1
ATOM 3138 C CA . VAL A 1 381 ? 0.399 -16.703 -2.598 1 97.88 381 VAL A CA 1
ATOM 3139 C C . VAL A 1 381 ? -0.952 -17.234 -3.068 1 97.88 381 VAL A C 1
ATOM 3141 O O . VAL A 1 381 ? -1.318 -17.078 -4.234 1 97.88 381 VAL A O 1
ATOM 3144 N N . TRP A 1 382 ? -1.706 -17.828 -2.186 1 97.19 382 TRP A N 1
ATOM 3145 C CA . TRP A 1 382 ? -2.939 -18.516 -2.545 1 97.19 382 TRP A CA 1
ATOM 3146 C C . TRP A 1 382 ? -4.145 -17.594 -2.4 1 97.19 382 TRP A C 1
ATOM 3148 O O . TRP A 1 382 ? -5.285 -18.016 -2.605 1 97.19 382 TRP A O 1
ATOM 3158 N N . HIS A 1 383 ? -3.975 -16.375 -1.909 1 97.12 383 HIS A N 1
ATOM 3159 C CA . HIS A 1 383 ? -5.016 -15.398 -1.641 1 97.12 383 HIS A CA 1
ATOM 3160 C C . HIS A 1 383 ? -4.668 -14.047 -2.25 1 97.12 383 HIS A C 1
ATOM 3162 O O . HIS A 1 383 ? -3.74 -13.938 -3.057 1 97.12 383 HIS A O 1
ATOM 3168 N N . ARG A 1 384 ? -5.473 -13.047 -1.993 1 96.06 384 ARG A N 1
ATOM 3169 C CA . ARG A 1 384 ? -5.23 -11.711 -2.523 1 96.06 384 ARG A CA 1
ATOM 3170 C C . ARG A 1 384 ? -3.805 -11.25 -2.225 1 96.06 384 ARG A C 1
ATOM 3172 O O . ARG A 1 384 ? -3.373 -11.266 -1.07 1 96.06 384 ARG A O 1
ATOM 3179 N N . ALA A 1 385 ? -3.111 -10.797 -3.244 1 97.94 385 ALA A N 1
ATOM 3180 C CA . ALA A 1 385 ? -1.665 -10.633 -3.123 1 97.94 385 ALA A CA 1
ATOM 3181 C C . ALA A 1 385 ? -1.266 -9.164 -3.25 1 97.94 385 ALA A C 1
ATOM 3183 O O . ALA A 1 385 ? -0.085 -8.852 -3.416 1 97.94 385 ALA A O 1
ATOM 3184 N N . GLN A 1 386 ? -2.18 -8.203 -3.129 1 96.75 386 GLN A N 1
ATOM 3185 C CA . GLN A 1 386 ? -1.926 -6.785 -3.338 1 96.75 386 GLN A CA 1
ATOM 3186 C C . GLN A 1 386 ? -0.738 -6.309 -2.504 1 96.75 386 GLN A C 1
ATOM 3188 O O . GLN A 1 386 ? 0.108 -5.555 -2.992 1 96.75 386 GLN A O 1
ATOM 3193 N N . PRO A 1 387 ? -0.57 -6.809 -1.27 1 96.56 387 PRO A N 1
ATOM 3194 C CA . PRO A 1 387 ? 0.5 -6.262 -0.432 1 96.56 387 PRO A CA 1
ATOM 3195 C C . PRO A 1 387 ? 1.891 -6.52 -1.007 1 96.56 387 PRO A C 1
ATOM 3197 O O . PRO A 1 387 ? 2.828 -5.773 -0.723 1 96.56 387 PRO A O 1
ATOM 3200 N N . TRP A 1 388 ? 2.053 -7.539 -1.858 1 98.31 388 TRP A N 1
ATOM 3201 C CA . TRP A 1 388 ? 3.375 -7.93 -2.338 1 98.31 388 TRP A CA 1
ATOM 3202 C C . TRP A 1 388 ? 3.615 -7.414 -3.752 1 98.31 388 TRP A C 1
ATOM 3204 O O . TRP A 1 388 ? 4.707 -7.574 -4.301 1 98.31 388 TRP A O 1
ATOM 3214 N N . LEU A 1 389 ? 2.574 -6.766 -4.355 1 98.31 389 LEU A N 1
ATOM 3215 C CA . LEU A 1 389 ? 2.643 -6.484 -5.785 1 98.31 389 LEU A CA 1
ATOM 3216 C C . LEU A 1 389 ? 2.648 -4.98 -6.043 1 98.31 389 LEU A C 1
ATOM 3218 O O . LEU A 1 389 ? 1.928 -4.496 -6.918 1 98.31 389 LEU A O 1
ATOM 3222 N N . ASN A 1 390 ? 3.463 -4.27 -5.258 1 95.81 390 ASN A N 1
ATOM 3223 C CA . ASN A 1 390 ? 3.592 -2.822 -5.414 1 95.81 390 ASN A CA 1
ATOM 3224 C C . ASN A 1 390 ? 4.898 -2.447 -6.105 1 95.81 390 ASN A C 1
ATOM 3226 O O . ASN A 1 390 ? 5.344 -1.302 -6.02 1 95.81 390 ASN A O 1
ATOM 3230 N N . GLY A 1 391 ? 5.602 -3.432 -6.664 1 95.56 391 GLY A N 1
ATOM 3231 C CA . GLY A 1 391 ? 6.754 -3.156 -7.508 1 95.56 391 GLY A CA 1
ATOM 3232 C C . GLY A 1 391 ? 8.07 -3.285 -6.773 1 95.56 391 GLY A C 1
ATOM 3233 O O . GLY A 1 391 ? 9.133 -2.988 -7.328 1 95.56 391 GLY A O 1
ATOM 3234 N N . ASP A 1 392 ? 8.023 -3.768 -5.523 1 97 392 ASP A N 1
ATOM 3235 C CA . ASP A 1 392 ? 9.273 -3.773 -4.77 1 97 392 ASP A CA 1
ATOM 3236 C C . ASP A 1 392 ? 9.438 -5.078 -3.992 1 97 392 ASP A C 1
ATOM 3238 O O . ASP A 1 392 ? 10.312 -5.188 -3.131 1 97 392 ASP A O 1
ATOM 3242 N N . GLU A 1 393 ? 8.547 -6.086 -4.191 1 98.38 393 GLU A N 1
ATOM 3243 C CA . GLU A 1 393 ? 8.688 -7.406 -3.576 1 98.38 393 GLU A CA 1
ATOM 3244 C C . GLU A 1 393 ? 8.609 -8.516 -4.625 1 98.38 393 GLU A C 1
ATOM 3246 O O . GLU A 1 393 ? 9.625 -9.094 -5 1 98.38 393 GLU A O 1
ATOM 3251 N N . PHE A 1 394 ? 7.387 -8.711 -5.203 1 98.75 394 PHE A N 1
ATOM 3252 C CA . PHE A 1 394 ? 7.207 -9.711 -6.254 1 98.75 394 PHE A CA 1
ATOM 3253 C C . PHE A 1 394 ? 6.84 -9.047 -7.574 1 98.75 394 PHE A C 1
ATOM 3255 O O . PHE A 1 394 ? 6.234 -7.969 -7.59 1 98.75 394 PHE A O 1
ATOM 3262 N N . SER A 1 395 ? 7.238 -9.695 -8.711 1 98.69 395 SER A N 1
ATOM 3263 C CA . SER A 1 395 ? 6.746 -9.305 -10.023 1 98.69 395 SER A CA 1
ATOM 3264 C C . SER A 1 395 ? 5.32 -9.797 -10.25 1 98.69 395 SER A C 1
ATOM 3266 O O . SER A 1 395 ? 4.504 -9.094 -10.859 1 98.69 395 SER A O 1
ATOM 3268 N N . GLY A 1 396 ? 5.051 -10.93 -9.812 1 98.62 396 GLY A N 1
ATOM 3269 C CA . GLY A 1 396 ? 3.77 -11.617 -9.875 1 98.62 396 GLY A CA 1
ATOM 3270 C C . GLY A 1 396 ? 3.648 -12.75 -8.867 1 98.62 396 GLY A C 1
ATOM 3271 O O . GLY A 1 396 ? 4.543 -12.953 -8.047 1 98.62 396 GLY A O 1
ATOM 3272 N N . VAL A 1 397 ? 2.543 -13.422 -8.836 1 98.81 397 VAL A N 1
ATOM 3273 C CA . VAL A 1 397 ? 2.324 -14.578 -7.977 1 98.81 397 VAL A CA 1
ATOM 3274 C C . VAL A 1 397 ? 1.768 -15.742 -8.797 1 98.81 397 VAL A C 1
ATOM 3276 O O . VAL A 1 397 ? 1.408 -15.57 -9.961 1 98.81 397 VAL A O 1
ATOM 3279 N N . MET A 1 398 ? 1.837 -16.969 -8.172 1 98.62 398 MET A N 1
ATOM 3280 C CA . MET A 1 398 ? 1.073 -18.078 -8.742 1 98.62 398 MET A CA 1
ATOM 3281 C C . MET A 1 398 ? -0.425 -17.797 -8.656 1 98.62 398 MET A C 1
ATOM 3283 O O . MET A 1 398 ? -1.02 -17.922 -7.586 1 98.62 398 MET A O 1
ATOM 3287 N N . ASN A 1 399 ? -1.021 -17.406 -9.648 1 98.12 399 ASN A N 1
ATOM 3288 C CA . ASN A 1 399 ? -2.326 -16.75 -9.75 1 98.12 399 ASN A CA 1
ATOM 3289 C C . ASN A 1 399 ? -3.457 -17.719 -9.391 1 98.12 399 ASN A C 1
ATOM 3291 O O . ASN A 1 399 ? -4.43 -17.844 -10.141 1 98.12 399 ASN A O 1
ATOM 3295 N N . TYR A 1 400 ? -3.391 -18.359 -8.242 1 97.44 400 TYR A N 1
ATOM 3296 C CA . TYR A 1 400 ? -4.316 -19.391 -7.816 1 97.44 400 TYR A CA 1
ATOM 3297 C C . TYR A 1 400 ? -5.738 -18.859 -7.715 1 97.44 400 TYR A C 1
ATOM 3299 O O . TYR A 1 400 ? -6.68 -19.484 -8.211 1 97.44 400 TYR A O 1
ATOM 3307 N N . PRO A 1 401 ? -5.961 -17.672 -7.094 1 96.94 401 PRO A N 1
ATOM 3308 C CA . PRO A 1 401 ? -7.344 -17.203 -7.012 1 96.94 401 PRO A CA 1
ATOM 3309 C C . PRO A 1 401 ? -8.008 -17.062 -8.383 1 96.94 401 PRO A C 1
ATOM 3311 O O . PRO A 1 401 ? -9.172 -17.438 -8.547 1 96.94 401 PRO A O 1
ATOM 3314 N N . PHE A 1 402 ? -7.273 -16.594 -9.352 1 97.88 402 PHE A N 1
ATOM 3315 C CA . PHE A 1 402 ? -7.785 -16.438 -10.703 1 97.88 402 PHE A CA 1
ATOM 3316 C C . PHE A 1 402 ? -8.094 -17.797 -11.328 1 97.88 402 PHE A C 1
ATOM 3318 O O . PHE A 1 402 ? -9.203 -18.016 -11.82 1 97.88 402 PHE A O 1
ATOM 3325 N N . THR A 1 403 ? -7.258 -18.797 -11.258 1 97.62 403 THR A N 1
ATOM 3326 C CA . THR A 1 403 ? -7.398 -20.047 -11.992 1 97.62 403 THR A CA 1
ATOM 3327 C C . THR A 1 403 ? -8.344 -21 -11.258 1 97.62 403 THR A C 1
ATOM 3329 O O . THR A 1 403 ? -9.016 -21.828 -11.883 1 97.62 403 THR A O 1
ATOM 3332 N N . GLN A 1 404 ? -8.375 -20.844 -9.961 1 96.88 404 GLN A N 1
ATOM 3333 C CA . GLN A 1 404 ? -9.305 -21.672 -9.211 1 96.88 404 GLN A CA 1
ATOM 3334 C C . GLN A 1 404 ? -10.758 -21.312 -9.531 1 96.88 404 GLN A C 1
ATOM 3336 O O . GLN A 1 404 ? -11.633 -22.172 -9.531 1 96.88 404 GLN A O 1
ATOM 3341 N N . GLN A 1 405 ? -11.016 -20.062 -9.82 1 97.44 405 GLN A N 1
ATOM 3342 C CA . GLN A 1 405 ? -12.352 -19.672 -10.258 1 97.44 405 GLN A CA 1
ATOM 3343 C C . GLN A 1 405 ? -12.688 -20.266 -11.625 1 97.44 405 GLN A C 1
ATOM 3345 O O . GLN A 1 405 ? -13.836 -20.594 -11.898 1 97.44 405 GLN A O 1
ATOM 3350 N N . ILE A 1 406 ? -11.68 -20.406 -12.453 1 98.69 406 ILE A N 1
ATOM 3351 C CA . ILE A 1 406 ? -11.859 -21.109 -13.719 1 98.69 406 ILE A CA 1
ATOM 3352 C C . ILE A 1 406 ? -12.2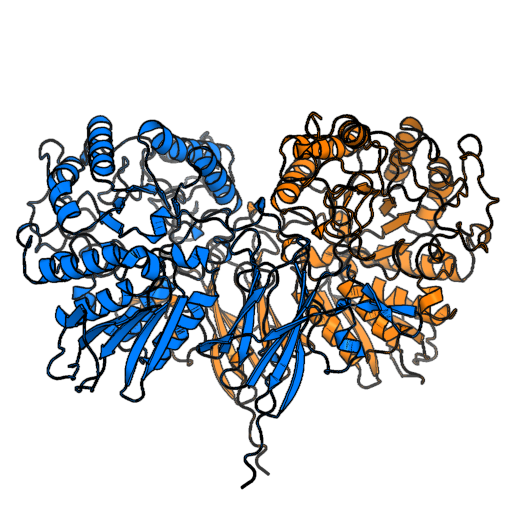27 -22.562 -13.461 1 98.69 406 ILE A C 1
ATOM 3354 O O . ILE A 1 406 ? -13.18 -23.094 -14.047 1 98.69 406 ILE A O 1
ATOM 3358 N N . GLU A 1 407 ? -11.562 -23.219 -12.547 1 98.25 407 GLU A N 1
ATOM 3359 C CA . GLU A 1 407 ? -11.844 -24.594 -12.188 1 98.25 407 GLU A CA 1
ATOM 3360 C C . GLU A 1 407 ? -13.25 -24.75 -11.633 1 98.25 407 GLU A C 1
ATOM 3362 O O . GLU A 1 407 ? -13.93 -25.75 -11.906 1 98.25 407 GLU A O 1
ATOM 3367 N N . ASP A 1 408 ? -13.641 -23.797 -10.812 1 97.19 408 ASP A N 1
ATOM 3368 C CA . ASP A 1 408 ? -14.953 -23.828 -10.18 1 97.19 408 ASP A CA 1
ATOM 3369 C C . ASP A 1 408 ? -16.062 -23.891 -11.227 1 97.19 408 ASP A C 1
ATOM 3371 O O . ASP A 1 408 ? -17.109 -24.5 -11 1 97.19 408 ASP A O 1
ATOM 3375 N N . HIS A 1 409 ? -15.859 -23.281 -12.375 1 98.38 409 HIS A N 1
ATOM 3376 C CA . HIS A 1 409 ? -16.875 -23.297 -13.422 1 98.38 409 HIS A CA 1
ATOM 3377 C C . HIS A 1 409 ? -16.703 -24.516 -14.328 1 98.38 409 HIS A C 1
ATOM 3379 O O . HIS A 1 409 ? -17.656 -25.297 -14.508 1 98.38 409 HIS A O 1
ATOM 3385 N N . PHE A 1 410 ? -15.531 -24.75 -14.836 1 98.69 410 PHE A N 1
ATOM 3386 C CA . PHE A 1 410 ? -15.312 -25.719 -15.898 1 98.69 410 PHE A CA 1
ATOM 3387 C C . PHE A 1 410 ? -15.391 -27.141 -15.352 1 98.69 410 PHE A C 1
ATOM 3389 O O . PHE A 1 410 ? -15.883 -28.047 -16.031 1 98.69 410 PHE A O 1
ATOM 3396 N N . PHE A 1 411 ? -14.922 -27.344 -14.141 1 98.12 411 PHE A N 1
ATOM 3397 C CA . PHE A 1 411 ? -14.789 -28.703 -13.656 1 98.12 411 PHE A CA 1
ATOM 3398 C C . PHE A 1 411 ? -15.766 -28.984 -12.523 1 98.12 411 PHE A C 1
ATOM 3400 O O . PHE A 1 411 ? -16.484 -29.984 -12.547 1 98.12 411 PHE A O 1
ATOM 3407 N N . LYS A 1 412 ? -15.812 -28.078 -11.57 1 95.44 412 LYS A N 1
ATOM 3408 C CA . LYS A 1 412 ? -16.609 -28.312 -10.375 1 95.44 412 LYS A CA 1
ATOM 3409 C C . LYS A 1 412 ? -18.062 -27.891 -10.586 1 95.44 412 LYS A C 1
ATOM 3411 O O . LYS A 1 412 ? -18.953 -28.312 -9.852 1 95.44 412 LYS A O 1
ATOM 3416 N N . ARG A 1 413 ? -18.344 -26.984 -11.492 1 96.25 413 ARG A N 1
ATOM 3417 C CA . ARG A 1 413 ? -19.672 -26.516 -11.859 1 96.25 413 ARG A CA 1
ATOM 3418 C C . ARG A 1 413 ? -20.359 -25.828 -10.688 1 96.25 413 ARG A C 1
ATOM 3420 O O . ARG A 1 413 ? -21.562 -26.016 -10.477 1 96.25 413 ARG A O 1
ATOM 3427 N N . THR A 1 414 ? -19.562 -25.172 -9.906 1 94.81 414 THR A N 1
ATOM 3428 C CA . THR A 1 414 ? -20.109 -24.438 -8.766 1 94.81 414 THR A CA 1
ATOM 3429 C C . THR A 1 414 ? -20.328 -22.984 -9.125 1 94.81 414 THR A C 1
ATOM 3431 O O . THR A 1 414 ? -20.984 -22.25 -8.383 1 94.81 414 THR A O 1
ATOM 3434 N N . LEU A 1 415 ? -19.859 -22.547 -10.266 1 96.62 415 LEU A N 1
ATOM 3435 C CA . LEU A 1 415 ? -20.094 -21.219 -10.789 1 96.62 415 LEU A CA 1
ATOM 3436 C C . LEU A 1 415 ? -20.75 -21.281 -12.172 1 96.62 415 LEU A C 1
ATOM 3438 O O . LEU A 1 415 ? -20.375 -22.125 -12.992 1 96.62 415 LEU A O 1
ATOM 3442 N N . THR A 1 416 ? -21.703 -20.453 -12.406 1 97.94 416 THR A N 1
ATOM 3443 C CA . THR A 1 416 ? -22.172 -20.25 -13.766 1 97.94 416 THR A CA 1
ATOM 3444 C C . THR A 1 416 ? -21.141 -19.5 -14.594 1 97.94 416 THR A C 1
ATOM 3446 O O . THR A 1 416 ? -20.172 -18.953 -14.055 1 97.94 416 THR A O 1
ATOM 3449 N N . ALA A 1 417 ? -21.312 -19.516 -15.922 1 98.62 417 ALA A N 1
ATOM 3450 C CA . ALA A 1 417 ? -20.422 -18.75 -16.797 1 98.62 417 ALA A CA 1
ATOM 3451 C C . ALA A 1 417 ? -20.422 -17.281 -16.422 1 98.62 417 ALA A C 1
ATOM 3453 O O . ALA A 1 417 ? -19.359 -16.641 -16.375 1 98.62 417 ALA A O 1
ATOM 3454 N N . GLU A 1 418 ? -21.594 -16.734 -16.141 1 98.19 418 GLU A N 1
ATOM 3455 C CA . GLU A 1 418 ? -21.719 -15.336 -15.773 1 98.19 418 GLU A CA 1
ATOM 3456 C C . GLU A 1 418 ? -20.984 -15.023 -14.477 1 98.19 418 GLU A C 1
ATOM 3458 O O . GLU A 1 418 ? -20.297 -14.008 -14.375 1 98.19 418 GLU A O 1
ATOM 3463 N N . GLU A 1 419 ? -21.125 -15.891 -13.492 1 97.81 419 GLU A N 1
ATOM 3464 C CA . GLU A 1 419 ? -20.453 -15.695 -12.211 1 97.81 419 GLU A CA 1
ATOM 3465 C C . GLU A 1 419 ? -18.938 -15.742 -12.367 1 97.81 419 GLU A C 1
ATOM 3467 O O . GLU A 1 419 ? -18.219 -14.922 -11.789 1 97.81 419 GLU A O 1
ATOM 3472 N N . MET A 1 420 ? -18.453 -16.703 -13.109 1 98.44 420 MET A N 1
ATOM 3473 C CA . MET A 1 420 ? -17 -16.812 -13.32 1 98.44 420 MET A CA 1
ATOM 3474 C C . MET A 1 420 ? -16.453 -15.562 -13.992 1 98.44 420 MET A C 1
ATOM 3476 O O . MET A 1 420 ? -15.469 -14.992 -13.523 1 98.44 420 MET A O 1
ATOM 3480 N N . VAL A 1 421 ? -17.125 -15.156 -15.078 1 98.62 421 VAL A N 1
ATOM 3481 C CA . VAL A 1 421 ? -16.672 -13.992 -15.836 1 98.62 421 VAL A CA 1
ATOM 3482 C C . VAL A 1 421 ? -16.625 -12.766 -14.93 1 98.62 421 VAL A C 1
ATOM 3484 O O . VAL A 1 421 ? -15.664 -12 -14.953 1 98.62 421 VAL A O 1
ATOM 3487 N N . ALA A 1 422 ? -17.641 -12.594 -14.125 1 98.38 422 ALA A N 1
ATOM 3488 C CA . ALA A 1 422 ? -17.703 -11.461 -13.203 1 98.38 422 ALA A CA 1
ATOM 3489 C C . ALA A 1 422 ? -16.562 -11.516 -12.188 1 98.38 422 ALA A C 1
ATOM 3491 O O . ALA A 1 422 ? -15.891 -10.508 -11.938 1 98.38 422 ALA A O 1
ATOM 3492 N N . LEU A 1 423 ? -16.328 -12.656 -11.625 1 98 423 LEU A N 1
ATOM 3493 C CA . LEU A 1 423 ? -15.312 -12.812 -10.602 1 98 423 LEU A CA 1
ATOM 3494 C C . LEU A 1 423 ? -13.914 -12.641 -11.188 1 98 423 LEU A C 1
ATOM 3496 O O . LEU A 1 423 ? -13.039 -12.055 -10.555 1 98 423 LEU A O 1
ATOM 3500 N N . LEU A 1 424 ? -13.688 -13.172 -12.383 1 98.56 424 LEU A N 1
ATOM 3501 C CA . LEU A 1 424 ? -12.398 -12.992 -13.039 1 98.56 424 LEU A CA 1
ATOM 3502 C C . LEU A 1 424 ? -12.156 -11.523 -13.367 1 98.56 424 LEU A C 1
ATOM 3504 O O . LEU A 1 424 ? -11.023 -11.039 -13.273 1 98.56 424 LEU A O 1
ATOM 3508 N N . THR A 1 425 ? -13.227 -10.859 -13.789 1 98.44 425 THR A N 1
ATOM 3509 C CA . THR A 1 425 ? -13.125 -9.43 -14.07 1 98.44 425 THR A CA 1
ATOM 3510 C C . THR A 1 425 ? -12.727 -8.656 -12.812 1 98.44 425 THR A C 1
ATOM 3512 O O . THR A 1 425 ? -11.844 -7.801 -12.859 1 98.44 425 THR A O 1
ATOM 3515 N N . ASP A 1 426 ? -13.375 -8.992 -11.711 1 98.12 426 ASP A N 1
ATOM 3516 C CA . ASP A 1 426 ? -13.016 -8.383 -10.438 1 98.12 426 ASP A CA 1
ATOM 3517 C C . ASP A 1 426 ? -11.547 -8.656 -10.094 1 98.12 426 ASP A C 1
ATOM 3519 O O . ASP A 1 426 ? -10.844 -7.766 -9.617 1 98.12 426 ASP A O 1
ATOM 3523 N N . GLN A 1 427 ? -11.078 -9.852 -10.312 1 97.69 427 GLN A N 1
ATOM 3524 C CA . GLN A 1 427 ? -9.719 -10.25 -9.969 1 97.69 427 GLN A CA 1
ATOM 3525 C C . GLN A 1 427 ? -8.695 -9.414 -10.734 1 97.69 427 GLN A C 1
ATOM 3527 O O . GLN A 1 427 ? -7.652 -9.047 -10.188 1 97.69 427 GLN A O 1
ATOM 3532 N N . LEU A 1 428 ? -8.969 -9.117 -11.984 1 98.06 428 LEU A N 1
ATOM 3533 C CA . LEU A 1 428 ? -8.055 -8.312 -12.805 1 98.06 428 LEU A CA 1
ATOM 3534 C C . LEU A 1 428 ? -7.918 -6.906 -12.234 1 98.06 428 LEU A C 1
ATOM 3536 O O . LEU A 1 428 ? -6.895 -6.254 -12.438 1 98.06 428 LEU A O 1
ATOM 3540 N N . MET A 1 429 ? -8.922 -6.445 -11.461 1 97.94 429 MET A N 1
ATOM 3541 C CA . MET A 1 429 ? -8.93 -5.082 -10.938 1 97.94 429 MET A CA 1
ATOM 3542 C C . MET A 1 429 ? -8.141 -4.996 -9.641 1 97.94 429 MET A C 1
ATOM 3544 O O . MET A 1 429 ? -7.801 -3.902 -9.18 1 97.94 429 MET A O 1
ATOM 3548 N N . TYR A 1 430 ? -7.773 -6.141 -9.055 1 97.69 430 TYR A N 1
ATOM 3549 C CA . TYR A 1 430 ? -7.004 -6.129 -7.812 1 97.69 430 TYR A CA 1
ATOM 3550 C C . TYR A 1 430 ? -5.543 -5.781 -8.078 1 97.69 430 TYR A C 1
ATOM 3552 O O . TYR A 1 430 ? -4.797 -5.453 -7.152 1 97.69 430 TYR A O 1
ATOM 3560 N N . TYR A 1 431 ? -5.145 -5.797 -9.336 1 98.12 431 TYR A N 1
ATOM 3561 C CA . TYR A 1 431 ? -3.738 -5.578 -9.656 1 98.12 431 TYR A CA 1
ATOM 3562 C C . TYR A 1 431 ? -3.588 -4.609 -10.82 1 98.12 431 TYR A C 1
ATOM 3564 O O . TYR A 1 431 ? -4.52 -4.422 -11.609 1 98.12 431 TYR A O 1
ATOM 3572 N N . ARG A 1 432 ? -2.4 -3.963 -10.93 1 98.38 432 ARG A N 1
ATOM 3573 C CA . ARG A 1 432 ? -2.086 -3.076 -12.047 1 98.38 432 ARG A CA 1
ATOM 3574 C C . ARG A 1 432 ? -1.988 -3.854 -13.352 1 98.38 432 ARG A C 1
ATOM 3576 O O . ARG A 1 432 ? -1.763 -5.066 -13.344 1 98.38 432 ARG A O 1
ATOM 3583 N N . ASP A 1 433 ? -2.105 -3.148 -14.43 1 97.56 433 ASP A N 1
ATOM 3584 C CA . ASP A 1 433 ? -2.045 -3.787 -15.742 1 97.56 433 ASP A CA 1
ATOM 3585 C C . ASP A 1 433 ? -0.727 -4.535 -15.93 1 97.56 433 ASP A C 1
ATOM 3587 O O . ASP A 1 433 ? -0.722 -5.707 -16.312 1 97.56 433 ASP A O 1
ATOM 3591 N N . GLN A 1 434 ? 0.318 -3.873 -15.641 1 96.88 434 GLN A N 1
ATOM 3592 C CA . GLN A 1 434 ? 1.633 -4.469 -15.852 1 96.88 434 GLN A CA 1
ATOM 3593 C C . GLN A 1 434 ? 1.845 -5.676 -14.945 1 96.88 434 GLN A C 1
ATOM 3595 O O . GLN A 1 434 ? 2.508 -6.641 -15.328 1 96.88 434 GLN A O 1
ATOM 3600 N N . THR A 1 435 ? 1.275 -5.652 -13.75 1 98.5 435 THR A N 1
ATOM 3601 C CA . THR A 1 435 ? 1.358 -6.777 -12.828 1 98.5 435 THR A CA 1
ATOM 3602 C C . THR A 1 435 ? 0.542 -7.961 -13.344 1 98.5 435 THR A C 1
ATOM 3604 O O . THR A 1 435 ? 1.021 -9.102 -13.336 1 98.5 435 THR A O 1
ATOM 3607 N N . ASN A 1 436 ? -0.653 -7.699 -13.789 1 98.56 436 ASN A N 1
ATOM 3608 C CA . ASN A 1 436 ? -1.484 -8.75 -14.375 1 98.56 436 ASN A CA 1
ATOM 3609 C C . ASN A 1 436 ? -0.775 -9.453 -15.523 1 98.56 436 ASN A C 1
ATOM 3611 O O . ASN A 1 436 ? -0.909 -10.664 -15.695 1 98.56 436 ASN A O 1
ATOM 3615 N N . GLN A 1 437 ? -0.009 -8.727 -16.266 1 98.62 437 GLN A N 1
ATOM 3616 C CA . GLN A 1 437 ? 0.626 -9.211 -17.484 1 98.62 437 GLN A CA 1
ATOM 3617 C C . GLN A 1 437 ? 1.711 -10.234 -17.172 1 98.62 437 GLN A C 1
ATOM 3619 O O . GLN A 1 437 ? 2.158 -10.961 -18.062 1 98.62 437 GLN A O 1
ATOM 3624 N N . VAL A 1 438 ? 2.127 -10.312 -15.875 1 98.75 438 VAL A N 1
ATOM 3625 C CA . VAL A 1 438 ? 3.217 -11.234 -15.57 1 98.75 438 VAL A CA 1
ATOM 3626 C C . VAL A 1 438 ? 2.783 -12.195 -14.469 1 98.75 438 VAL A C 1
ATOM 3628 O O . VAL A 1 438 ? 3.619 -12.859 -13.844 1 98.75 438 VAL A O 1
ATOM 3631 N N . MET A 1 439 ? 1.476 -12.273 -14.164 1 98.81 439 MET A N 1
ATOM 3632 C CA . MET A 1 439 ? 0.967 -13.32 -13.281 1 98.81 439 MET A CA 1
ATOM 3633 C C . MET A 1 439 ? 1.168 -14.703 -13.906 1 98.81 439 MET A C 1
ATOM 3635 O O . MET A 1 439 ? 1.124 -14.852 -15.125 1 98.81 439 MET A O 1
ATOM 3639 N N . LEU A 1 440 ? 1.439 -15.719 -13.047 1 98.88 440 LEU A N 1
ATOM 3640 C CA . LEU A 1 440 ? 1.568 -17.078 -13.547 1 98.88 440 LEU A CA 1
ATOM 3641 C C . LEU A 1 440 ? 0.234 -17.812 -13.477 1 98.88 440 LEU A C 1
ATOM 3643 O O . LEU A 1 440 ? -0.271 -18.094 -12.391 1 98.88 440 LEU A O 1
ATOM 3647 N N . ASN A 1 441 ? -0.353 -18.125 -14.594 1 98.69 441 ASN A N 1
ATOM 3648 C CA . ASN A 1 441 ? -1.64 -18.812 -14.672 1 98.69 441 ASN A CA 1
ATOM 3649 C C . ASN A 1 441 ? -1.464 -20.312 -14.891 1 98.69 441 ASN A C 1
ATOM 3651 O O . ASN A 1 441 ? -0.916 -20.734 -15.906 1 98.69 441 ASN A O 1
ATOM 3655 N N . MET A 1 442 ? -1.87 -21.141 -13.953 1 98 442 MET A N 1
ATOM 3656 C CA . MET A 1 442 ? -1.77 -22.578 -14.086 1 98 442 MET A CA 1
ATOM 3657 C C . MET A 1 442 ? -3.029 -23.266 -13.57 1 98 442 MET A C 1
ATOM 3659 O O . MET A 1 442 ? -3.539 -22.906 -12.5 1 98 442 MET A O 1
ATOM 3663 N N . LEU A 1 443 ? -3.576 -24.219 -14.281 1 98.12 443 LEU A N 1
ATOM 3664 C CA . LEU A 1 443 ? -4.766 -24.938 -13.844 1 98.12 443 LEU A CA 1
ATOM 3665 C C . LEU A 1 443 ? -4.387 -26.141 -12.992 1 98.12 443 LEU A C 1
ATOM 3667 O O . LEU A 1 443 ? -5.238 -26.719 -12.312 1 98.12 443 LEU A O 1
ATOM 3671 N N . ASP A 1 444 ? -3.182 -26.531 -13.062 1 97.94 444 ASP A N 1
ATOM 3672 C CA . ASP A 1 444 ? -2.641 -27.562 -12.172 1 97.94 444 ASP A CA 1
ATOM 3673 C C . ASP A 1 444 ? -1.164 -27.297 -11.883 1 97.94 444 ASP A C 1
ATOM 3675 O O . ASP A 1 444 ? -0.511 -26.531 -12.578 1 97.94 444 ASP A O 1
ATOM 3679 N N . SER A 1 445 ? -0.7 -27.812 -10.828 1 97.75 445 SER A N 1
ATOM 3680 C CA . SER A 1 445 ? 0.671 -27.672 -10.352 1 97.75 445 SER A CA 1
ATOM 3681 C C . SER A 1 445 ? 1.068 -28.859 -9.477 1 97.75 445 SER A C 1
ATOM 3683 O O . SER A 1 445 ? 0.283 -29.797 -9.281 1 97.75 445 SER A O 1
ATOM 3685 N N . HIS A 1 446 ? 2.273 -28.781 -8.992 1 96.94 446 HIS A N 1
ATOM 3686 C CA . HIS A 1 446 ? 2.777 -29.828 -8.102 1 96.94 446 HIS A CA 1
ATOM 3687 C C . HIS A 1 446 ? 2.01 -29.844 -6.785 1 96.94 446 HIS A C 1
ATOM 3689 O O . HIS A 1 446 ? 2.143 -30.797 -6 1 96.94 446 HIS A O 1
ATOM 3695 N N . ASP A 1 447 ? 1.097 -28.859 -6.559 1 95.5 447 ASP A N 1
ATOM 3696 C CA . ASP A 1 447 ? 0.379 -28.75 -5.289 1 95.5 447 ASP A CA 1
ATOM 3697 C C . ASP A 1 447 ? -1.12 -28.969 -5.488 1 95.5 447 ASP A C 1
ATOM 3699 O O . ASP A 1 447 ? -1.902 -28.828 -4.547 1 95.5 447 ASP A O 1
ATOM 3703 N N . THR A 1 448 ? -1.56 -29.25 -6.66 1 97.06 448 THR A N 1
ATOM 3704 C CA . THR A 1 448 ? -2.982 -29.391 -6.945 1 97.06 448 THR A CA 1
ATOM 3705 C C . THR A 1 448 ? -3.24 -30.625 -7.797 1 97.06 448 THR A C 1
ATOM 3707 O O . THR A 1 448 ? -2.334 -31.125 -8.461 1 97.06 448 THR A O 1
ATOM 3710 N N . PRO A 1 449 ? -4.5 -31.141 -7.777 1 97.88 449 PRO A N 1
ATOM 3711 C CA . PRO A 1 449 ? -4.812 -32.219 -8.711 1 97.88 449 PRO A CA 1
ATOM 3712 C C . PRO A 1 449 ? -4.57 -31.828 -10.172 1 97.88 449 PRO A C 1
ATOM 3714 O O . PRO A 1 449 ? -4.633 -30.641 -10.508 1 97.88 449 PRO A O 1
ATOM 3717 N N . ARG A 1 450 ? -4.262 -32.812 -10.953 1 98.38 450 ARG A N 1
ATOM 3718 C CA . ARG A 1 450 ? -4.031 -32.594 -12.375 1 98.38 450 ARG A CA 1
ATOM 3719 C C . ARG A 1 450 ? -5.336 -32.25 -13.102 1 98.38 450 ARG A C 1
ATOM 3721 O O . ARG A 1 450 ? -6.398 -32.75 -12.719 1 98.38 450 ARG A O 1
ATOM 3728 N N . ILE A 1 451 ? -5.242 -31.562 -14.133 1 98.19 451 ILE A N 1
ATOM 3729 C CA . ILE A 1 451 ? -6.391 -31 -14.852 1 98.19 451 ILE A CA 1
ATOM 3730 C C . ILE A 1 451 ? -7.27 -32.125 -15.367 1 98.19 451 ILE A C 1
ATOM 3732 O O . ILE A 1 451 ? -8.5 -32.031 -15.367 1 98.19 451 ILE A O 1
ATOM 3736 N N . LEU A 1 452 ? -6.66 -33.25 -15.859 1 98.25 452 LEU A N 1
ATOM 3737 C CA . LEU A 1 452 ? -7.461 -34.375 -16.391 1 98.25 452 LEU A CA 1
ATOM 3738 C C . LEU A 1 452 ? -8.305 -35 -15.289 1 98.25 452 LEU A C 1
ATOM 3740 O O . LEU A 1 452 ? -9.438 -35.406 -15.539 1 98.25 452 LEU A O 1
ATOM 3744 N N . THR A 1 453 ? -7.711 -35.156 -14.141 1 98.19 453 THR A N 1
ATOM 3745 C CA . THR A 1 453 ? -8.461 -35.656 -12.992 1 98.19 453 THR A CA 1
ATOM 3746 C C . THR A 1 453 ? -9.617 -34.719 -12.648 1 98.19 453 THR A C 1
ATOM 3748 O O . THR A 1 453 ? -10.742 -35.188 -12.406 1 98.19 453 THR A O 1
ATOM 3751 N N . LEU A 1 454 ? -9.352 -33.438 -12.641 1 97.94 454 LEU A N 1
ATOM 3752 C CA . LEU A 1 454 ? -10.398 -32.438 -12.383 1 97.94 454 LEU A CA 1
ATOM 3753 C C . LEU A 1 454 ? -11.5 -32.531 -13.445 1 97.94 454 LEU A C 1
ATOM 3755 O O . LEU A 1 454 ? -12.672 -32.281 -13.148 1 97.94 454 LEU A O 1
ATOM 3759 N N . ALA A 1 455 ? -11.109 -32.906 -14.648 1 98.25 455 ALA A N 1
ATOM 3760 C CA . ALA A 1 455 ? -12.031 -33 -15.773 1 98.25 455 ALA A CA 1
ATOM 3761 C C . ALA A 1 455 ? -12.688 -34.406 -15.812 1 98.25 455 ALA A C 1
ATOM 3763 O O . ALA A 1 455 ? -13.375 -34.719 -16.781 1 98.25 455 ALA A O 1
ATOM 3764 N N . HIS A 1 456 ? -12.422 -35.281 -14.914 1 97.31 456 HIS A N 1
ATOM 3765 C CA . HIS A 1 456 ? -12.992 -36.625 -14.789 1 97.31 456 HIS A CA 1
ATOM 3766 C C . HIS A 1 456 ? -12.641 -37.469 -15.992 1 97.31 456 HIS A C 1
ATOM 3768 O O . HIS A 1 456 ? -13.5 -38.156 -16.547 1 97.31 456 HIS A O 1
ATOM 3774 N N . GLY A 1 457 ? -11.477 -37.281 -16.438 1 97.44 457 GLY A N 1
ATOM 3775 C CA . GLY A 1 457 ? -10.961 -38.094 -17.531 1 97.44 457 GLY A CA 1
ATOM 3776 C C . GLY A 1 457 ? -11.359 -37.562 -18.906 1 97.44 457 GLY A C 1
ATOM 3777 O O . GLY A 1 457 ? -11.008 -38.156 -19.922 1 97.44 457 GLY A O 1
ATOM 3778 N N . ASP A 1 458 ? -12.055 -36.5 -18.969 1 98.19 458 ASP A N 1
ATOM 3779 C CA . ASP A 1 458 ? -12.539 -35.906 -20.219 1 98.19 458 ASP A CA 1
ATOM 3780 C C . ASP A 1 458 ? -11.492 -35 -20.844 1 98.19 458 ASP A C 1
ATOM 3782 O O . ASP A 1 458 ? -11.414 -33.812 -20.5 1 98.19 458 ASP A O 1
ATOM 3786 N N . GLU A 1 459 ? -10.742 -35.469 -21.844 1 97.81 459 GLU A N 1
ATOM 3787 C CA . GLU A 1 459 ? -9.664 -34.719 -22.484 1 97.81 459 GLU A CA 1
ATOM 3788 C C . GLU A 1 459 ? -10.195 -33.5 -23.219 1 97.81 459 GLU A C 1
ATOM 3790 O O . GLU A 1 459 ? -9.531 -32.469 -23.281 1 97.81 459 GLU A O 1
ATOM 3795 N N . VAL A 1 460 ? -11.375 -33.625 -23.75 1 98.12 460 VAL A N 1
ATOM 3796 C CA . VAL A 1 460 ? -11.969 -32.531 -24.516 1 98.12 460 VAL A CA 1
ATOM 3797 C C . VAL A 1 460 ? -12.266 -31.359 -23.578 1 98.12 460 VAL A C 1
ATOM 3799 O O . VAL A 1 460 ? -11.961 -30.219 -23.922 1 98.12 460 VAL A O 1
ATOM 3802 N N . LEU A 1 461 ? -12.82 -31.656 -22.422 1 98.5 461 LEU A N 1
ATOM 3803 C CA . LEU A 1 461 ? -13.109 -30.641 -21.406 1 98.5 461 LEU A CA 1
ATOM 3804 C C . LEU A 1 461 ? -11.82 -30.016 -20.891 1 98.5 461 LEU A C 1
ATOM 3806 O O . LEU A 1 461 ? -11.742 -28.797 -20.703 1 98.5 461 LEU A O 1
ATOM 3810 N N . ALA A 1 462 ? -10.812 -30.844 -20.609 1 98.62 462 ALA A N 1
ATOM 3811 C CA . ALA A 1 462 ? -9.523 -30.359 -20.125 1 98.62 462 ALA A CA 1
ATOM 3812 C C . ALA A 1 462 ? -8.898 -29.375 -21.125 1 98.62 462 ALA A C 1
ATOM 3814 O O . ALA A 1 462 ? -8.375 -28.344 -20.719 1 98.62 462 ALA A O 1
ATOM 3815 N N . LEU A 1 463 ? -8.984 -29.734 -22.375 1 98.5 463 LEU A N 1
ATOM 3816 C CA . LEU A 1 463 ? -8.391 -28.875 -23.406 1 98.5 463 LEU A CA 1
ATOM 3817 C C . LEU A 1 463 ? -9.148 -27.562 -23.531 1 98.5 463 LEU A C 1
ATOM 3819 O O . LEU A 1 463 ? -8.547 -26.516 -23.797 1 98.5 463 LEU A O 1
ATOM 3823 N N . GLN A 1 464 ? -10.469 -27.594 -23.375 1 98.75 464 GLN A N 1
ATOM 3824 C CA . GLN A 1 464 ? -11.258 -26.359 -23.406 1 98.75 464 GLN A CA 1
ATOM 3825 C C . GLN A 1 464 ? -10.82 -25.406 -22.297 1 98.75 464 GLN A C 1
ATOM 3827 O O . GLN A 1 464 ? -10.562 -24.219 -22.547 1 98.75 464 GLN A O 1
ATOM 3832 N N . ALA A 1 465 ? -10.719 -25.922 -21.078 1 98.81 465 ALA A N 1
ATOM 3833 C CA . ALA A 1 465 ? -10.336 -25.109 -19.938 1 98.81 465 ALA A CA 1
ATOM 3834 C C . ALA A 1 465 ? -8.914 -24.578 -20.094 1 98.81 465 ALA A C 1
ATOM 3836 O O . ALA A 1 465 ? -8.633 -23.422 -19.766 1 98.81 465 ALA A O 1
ATOM 3837 N N . LEU A 1 466 ? -8.062 -25.422 -20.562 1 98.81 466 LEU A N 1
ATOM 3838 C CA . LEU A 1 466 ? -6.68 -25.016 -20.812 1 98.81 466 LEU A CA 1
ATOM 3839 C C . LEU A 1 466 ? -6.621 -23.875 -21.812 1 98.81 466 LEU A C 1
ATOM 3841 O O . LEU A 1 466 ? -5.895 -22.891 -21.609 1 98.81 466 LEU A O 1
ATOM 3845 N N . THR A 1 467 ? -7.348 -24.031 -22.891 1 98.81 467 THR A N 1
ATOM 3846 C CA . THR A 1 467 ? -7.379 -23 -23.922 1 98.81 467 THR A CA 1
ATOM 3847 C C . THR A 1 467 ? -7.918 -21.688 -23.375 1 98.81 467 THR A C 1
ATOM 3849 O O . THR A 1 467 ? -7.383 -20.609 -23.656 1 98.81 467 THR A O 1
ATOM 3852 N N . PHE A 1 468 ? -9 -21.766 -22.609 1 98.81 468 PHE A N 1
ATOM 3853 C CA . PHE A 1 468 ? -9.539 -20.578 -21.938 1 98.81 468 PHE A CA 1
ATOM 3854 C C . PHE A 1 468 ? -8.453 -19.859 -21.156 1 98.81 468 PHE A C 1
ATOM 3856 O O . PHE A 1 468 ? -8.312 -18.641 -21.234 1 98.81 468 PHE A O 1
ATOM 3863 N N . THR A 1 469 ? -7.672 -20.625 -20.391 1 98.75 469 THR A N 1
ATOM 3864 C CA . THR A 1 469 ? -6.613 -20.062 -19.562 1 98.75 469 THR A CA 1
ATOM 3865 C C . THR A 1 469 ? -5.516 -19.438 -20.406 1 98.75 469 THR A C 1
ATOM 3867 O O . THR A 1 469 ? -5.012 -18.359 -20.094 1 98.75 469 THR A O 1
ATOM 3870 N N . PHE A 1 470 ? -5.16 -20.047 -21.516 1 98.69 470 PHE A N 1
ATOM 3871 C CA . PHE A 1 470 ? -4.109 -19.562 -22.406 1 98.69 470 PHE A CA 1
ATOM 3872 C C . PHE A 1 470 ? -4.539 -18.281 -23.109 1 98.69 470 PHE A C 1
ATOM 3874 O O . PHE A 1 470 ? -3.705 -17.562 -23.656 1 98.69 470 PHE A O 1
ATOM 3881 N N . MET A 1 471 ? -5.871 -17.953 -23.125 1 98.44 471 MET A N 1
ATOM 3882 C CA . MET A 1 471 ? -6.375 -16.734 -23.766 1 98.44 471 MET A CA 1
ATOM 3883 C C . MET A 1 471 ? -6.383 -15.578 -22.781 1 98.44 471 MET A C 1
ATOM 3885 O O . MET A 1 471 ? -6.625 -14.43 -23.172 1 98.44 471 MET A O 1
ATOM 3889 N N . GLN A 1 472 ? -6.02 -15.82 -21.547 1 98.5 472 GLN A N 1
ATOM 3890 C CA . GLN A 1 472 ? -6.148 -14.812 -20.5 1 98.5 472 GLN A CA 1
ATOM 3891 C C . GLN A 1 472 ? -4.879 -13.969 -20.406 1 98.5 472 GLN A C 1
ATOM 3893 O O . GLN A 1 472 ? -3.828 -14.352 -20.906 1 98.5 472 GLN A O 1
ATOM 3898 N N . THR A 1 473 ? -5.004 -12.758 -19.719 1 98 473 THR A N 1
ATOM 3899 C CA . THR A 1 473 ? -3.855 -11.953 -19.328 1 98 473 THR A CA 1
ATOM 3900 C C . THR A 1 473 ? -2.984 -12.711 -18.328 1 98 473 THR A C 1
ATOM 3902 O O . THR A 1 473 ? -3.5 -13.344 -17.406 1 98 473 THR A O 1
ATOM 3905 N N . GLY A 1 474 ? -1.66 -12.617 -18.469 1 98.44 474 GLY A N 1
ATOM 3906 C CA . GLY A 1 474 ? -0.708 -13.352 -17.641 1 98.44 474 GLY A CA 1
ATOM 3907 C C . GLY A 1 474 ? 0.105 -14.359 -18.438 1 98.44 474 GLY A C 1
ATOM 3908 O O . GLY A 1 474 ? -0.071 -14.492 -19.641 1 98.44 474 GLY A O 1
ATOM 3909 N N . ALA A 1 475 ? 1.008 -15.039 -17.766 1 98.69 475 ALA A N 1
ATOM 3910 C CA . ALA A 1 475 ? 1.842 -16.062 -18.391 1 98.69 475 ALA A CA 1
ATOM 3911 C C . ALA A 1 475 ? 1.354 -17.469 -18.031 1 98.69 475 ALA A C 1
ATOM 3913 O O . ALA A 1 475 ? 1.326 -17.828 -16.859 1 98.69 475 ALA A O 1
ATOM 3914 N N . PRO A 1 476 ? 1.007 -18.234 -19.031 1 98.75 476 PRO A N 1
ATOM 3915 C CA . PRO A 1 476 ? 0.531 -19.578 -18.719 1 98.75 476 PRO A CA 1
ATOM 3916 C C . PRO A 1 476 ? 1.661 -20.516 -18.328 1 98.75 476 PRO A C 1
ATOM 3918 O O . PRO A 1 476 ? 2.816 -20.297 -18.688 1 98.75 476 PRO A O 1
ATOM 3921 N N . CYS A 1 477 ? 1.299 -21.5 -17.578 1 98.88 477 CYS A N 1
ATOM 3922 C CA . CYS A 1 477 ? 2.246 -22.5 -17.125 1 98.88 477 CYS A CA 1
ATOM 3923 C C . CYS A 1 477 ? 1.65 -23.906 -17.234 1 98.88 477 CYS A C 1
ATOM 3925 O O . CYS A 1 477 ? 0.538 -24.141 -16.766 1 98.88 477 CYS A O 1
ATOM 3927 N N . LEU A 1 478 ? 2.342 -24.75 -17.906 1 98.81 478 LEU A N 1
ATOM 3928 C CA . LEU A 1 478 ? 2.004 -26.156 -17.938 1 98.81 478 LEU A CA 1
ATOM 3929 C C . LEU A 1 478 ? 2.752 -26.922 -16.859 1 98.81 478 LEU A C 1
ATOM 3931 O O . LEU A 1 478 ? 3.93 -26.672 -16.609 1 98.81 478 LEU A O 1
ATOM 3935 N N . TYR A 1 479 ? 2.031 -27.781 -16.219 1 98.69 479 TYR A N 1
ATOM 3936 C CA . TYR A 1 479 ? 2.648 -28.766 -15.328 1 98.69 479 TYR A CA 1
ATOM 3937 C C . TYR A 1 479 ? 3.096 -30 -16.109 1 98.69 479 TYR A C 1
ATOM 3939 O O . TYR A 1 479 ? 2.385 -30.469 -17 1 98.69 479 TYR A O 1
ATOM 3947 N N . TYR A 1 480 ? 4.344 -30.469 -15.789 1 98.69 480 TYR A N 1
ATOM 3948 C CA . TYR A 1 480 ? 4.836 -31.578 -16.578 1 98.69 480 TYR A CA 1
ATOM 3949 C C . TYR A 1 480 ? 3.779 -32.688 -16.703 1 98.69 480 TYR A C 1
ATOM 3951 O O . TYR A 1 480 ? 3.111 -33 -15.727 1 98.69 480 TYR A O 1
ATOM 3959 N N . GLY A 1 481 ? 3.574 -33.156 -17.906 1 98.38 481 GLY A N 1
ATOM 3960 C CA . GLY A 1 481 ? 2.686 -34.281 -18.141 1 98.38 481 GLY A CA 1
ATOM 3961 C C . GLY A 1 481 ? 1.275 -33.875 -18.5 1 98.38 481 GLY A C 1
ATOM 3962 O O . GLY A 1 481 ? 0.491 -34.688 -19 1 98.38 481 GLY A O 1
ATOM 3963 N N . THR A 1 482 ? 0.981 -32.594 -18.281 1 98.56 482 THR A N 1
ATOM 3964 C CA . THR A 1 482 ? -0.334 -32.125 -18.688 1 98.56 482 THR A CA 1
ATOM 3965 C C . THR A 1 482 ? -0.534 -32.344 -20.188 1 98.56 482 THR A C 1
ATOM 3967 O O . THR A 1 482 ? -1.595 -32.781 -20.625 1 98.56 482 THR A O 1
ATOM 3970 N N . GLU A 1 483 ? 0.496 -32.062 -20.984 1 98.5 483 GLU A N 1
ATOM 3971 C CA . GLU A 1 483 ? 0.453 -32.219 -22.438 1 98.5 483 GLU A CA 1
ATOM 3972 C C . GLU A 1 483 ? 0.369 -33.688 -22.844 1 98.5 483 GLU A C 1
ATOM 3974 O O . GLU A 1 483 ? 0.024 -34 -23.984 1 98.5 483 GLU A O 1
ATOM 3979 N N . MET A 1 484 ? 0.719 -34.594 -21.875 1 97.88 484 MET A N 1
ATOM 3980 C CA . MET A 1 484 ? 0.667 -36.031 -22.125 1 97.88 484 MET A CA 1
ATOM 3981 C C . MET A 1 484 ? -0.668 -36.594 -21.672 1 97.88 484 MET A C 1
ATOM 3983 O O . MET A 1 484 ? -0.896 -37.812 -21.781 1 97.88 484 MET A O 1
ATOM 3987 N N . GLY A 1 485 ? -1.546 -35.75 -21.156 1 97.75 485 GLY A N 1
ATOM 3988 C CA . GLY A 1 485 ? -2.826 -36.219 -20.641 1 97.75 485 GLY A CA 1
ATOM 3989 C C . GLY A 1 485 ? -2.699 -37.031 -19.375 1 97.75 485 GLY A C 1
ATOM 3990 O O . GLY A 1 485 ? -3.43 -38 -19.172 1 97.75 485 GLY A O 1
ATOM 3991 N N . MET A 1 486 ? -1.755 -36.75 -18.531 1 98 486 MET A N 1
ATOM 3992 C CA . MET A 1 486 ? -1.579 -37.469 -17.281 1 98 486 MET A CA 1
ATOM 3993 C C . MET A 1 486 ? -2.648 -37.062 -16.266 1 98 486 MET A C 1
ATOM 3995 O O . MET A 1 486 ? -3.008 -35.875 -16.172 1 98 486 MET A O 1
ATOM 3999 N N . SER A 1 487 ? -3.203 -38 -15.562 1 97.81 487 SER A N 1
ATOM 4000 C CA . SER A 1 487 ? -4.105 -37.781 -14.43 1 97.81 487 SER A CA 1
ATOM 4001 C C . SER A 1 487 ? -3.363 -37.875 -13.102 1 97.81 487 SER A C 1
ATOM 4003 O O . SER A 1 487 ? -2.207 -38.312 -13.062 1 97.81 487 SER A O 1
ATOM 4005 N N . GLY A 1 488 ? -3.959 -37.469 -12.039 1 98.06 488 GLY A N 1
ATOM 4006 C CA . GLY A 1 488 ? -3.416 -37.5 -10.695 1 98.06 488 GLY A CA 1
ATOM 4007 C C . GLY A 1 488 ? -4.207 -36.656 -9.703 1 98.06 488 GLY A C 1
ATOM 4008 O O . GLY A 1 488 ? -4.516 -35.5 -9.977 1 98.06 488 GLY A O 1
ATOM 4009 N N . GLY A 1 489 ? -4.602 -37.25 -8.633 1 96.69 489 GLY A N 1
ATOM 4010 C CA . GLY A 1 489 ? -5.32 -36.562 -7.574 1 96.69 489 GLY A CA 1
ATOM 4011 C C . GLY A 1 489 ? -4.434 -35.656 -6.738 1 96.69 489 GLY A C 1
ATOM 4012 O O . GLY A 1 489 ? -3.506 -35.031 -7.262 1 96.69 489 GLY A O 1
ATOM 4013 N N . ASP A 1 490 ? -4.789 -35.438 -5.527 1 94.62 490 ASP A N 1
ATOM 4014 C CA . ASP A 1 490 ? -4.027 -34.594 -4.629 1 94.62 490 ASP A CA 1
ATOM 4015 C C . ASP A 1 490 ? -2.645 -35.156 -4.352 1 94.62 490 ASP A C 1
ATOM 4017 O O . ASP A 1 490 ? -2.424 -36.375 -4.531 1 94.62 490 ASP A O 1
ATOM 4021 N N . ASP A 1 491 ? -1.68 -34.281 -3.967 1 94 491 ASP A N 1
ATOM 4022 C CA . ASP A 1 491 ? -0.366 -34.719 -3.516 1 94 491 ASP A CA 1
ATOM 4023 C C . ASP A 1 491 ? -0.49 -35.906 -2.533 1 94 491 ASP A C 1
ATOM 4025 O O . ASP A 1 491 ? -1.255 -35.812 -1.569 1 94 491 ASP A O 1
ATOM 4029 N N . PRO A 1 492 ? 0.19 -36.938 -2.939 1 95.94 492 PRO A N 1
ATOM 4030 C CA . PRO A 1 492 ? 1.314 -37.062 -3.871 1 95.94 492 PRO A CA 1
ATOM 4031 C C . PRO A 1 492 ? 0.907 -37.656 -5.223 1 95.94 492 PRO A C 1
ATOM 4033 O O . PRO A 1 492 ? 1.755 -37.844 -6.098 1 95.94 492 PRO A O 1
ATOM 4036 N N . ASP A 1 493 ? -0.369 -37.906 -5.418 1 97.06 493 ASP A N 1
ATOM 4037 C CA . ASP A 1 493 ? -0.831 -38.594 -6.629 1 97.06 493 ASP A CA 1
ATOM 4038 C C . ASP A 1 493 ? -0.585 -37.719 -7.863 1 97.06 493 ASP A C 1
ATOM 4040 O O . ASP A 1 493 ? -0.417 -38.25 -8.969 1 97.06 493 ASP A O 1
ATOM 4044 N N . ASP A 1 494 ? -0.585 -36.438 -7.738 1 97.69 494 ASP A N 1
ATOM 4045 C CA . ASP A 1 494 ? -0.341 -35.531 -8.836 1 97.69 494 ASP A CA 1
ATOM 4046 C C . ASP A 1 494 ? 1.128 -35.531 -9.25 1 97.69 494 ASP A C 1
ATOM 4048 O O . ASP A 1 494 ? 1.508 -34.875 -10.234 1 97.69 494 ASP A O 1
ATOM 4052 N N . ARG A 1 495 ? 1.956 -36.312 -8.562 1 97.94 495 ARG A N 1
ATOM 4053 C CA . ARG A 1 495 ? 3.395 -36.344 -8.812 1 97.94 495 ARG A CA 1
ATOM 4054 C C . ARG A 1 495 ? 3.834 -37.719 -9.32 1 97.94 495 ARG A C 1
ATOM 4056 O O . ARG A 1 495 ? 4.828 -38.25 -8.852 1 97.94 495 ARG A O 1
ATOM 4063 N N . LYS A 1 496 ? 3.145 -38.25 -10.258 1 97.06 496 LYS A N 1
ATOM 4064 C CA . LYS A 1 496 ? 3.486 -39.5 -10.93 1 97.06 496 LYS A CA 1
ATOM 4065 C C . LYS A 1 496 ? 4.652 -39.281 -11.891 1 97.06 496 LYS A C 1
ATOM 4067 O O . LYS A 1 496 ? 4.91 -38.188 -12.344 1 97.06 496 LYS A O 1
ATOM 4072 N N . PRO A 1 497 ? 5.375 -40.469 -12.125 1 98.06 497 PRO A N 1
ATOM 4073 C CA . PRO A 1 497 ? 6.398 -40.344 -13.164 1 98.06 497 PRO A CA 1
ATOM 4074 C C . PRO A 1 497 ? 5.82 -39.938 -14.523 1 98.06 497 PRO A C 1
ATOM 4076 O O . PRO A 1 497 ? 4.746 -40.406 -14.898 1 98.06 497 PRO A O 1
ATOM 4079 N N . MET A 1 498 ? 6.574 -39.125 -15.227 1 98.62 498 MET A N 1
ATOM 4080 C CA . MET A 1 498 ? 6.195 -38.688 -16.562 1 98.62 498 MET A CA 1
ATOM 4081 C C . MET A 1 498 ? 5.969 -39.844 -17.5 1 98.62 498 MET A C 1
ATOM 4083 O O . MET A 1 498 ? 6.719 -40.844 -17.469 1 98.62 498 MET A O 1
ATOM 4087 N N . ASP A 1 499 ? 4.918 -39.812 -18.266 1 98.31 499 ASP A N 1
ATOM 4088 C CA . ASP A 1 499 ? 4.656 -40.844 -19.266 1 98.31 499 ASP A CA 1
ATOM 4089 C C . ASP A 1 499 ? 5.203 -40.438 -20.641 1 98.31 499 ASP A C 1
ATOM 4091 O O . ASP A 1 499 ? 4.438 -40.094 -21.531 1 98.31 499 ASP A O 1
ATOM 4095 N N . TRP A 1 500 ? 6.457 -40.625 -20.891 1 98.12 500 TRP A N 1
ATOM 4096 C CA . TRP A 1 500 ? 7.137 -40.188 -22.109 1 98.12 500 TRP A CA 1
ATOM 4097 C C . TRP A 1 500 ? 6.672 -40.969 -23.312 1 98.12 500 TRP A C 1
ATOM 4099 O O . TRP A 1 500 ? 6.922 -40.594 -24.469 1 98.12 500 TRP A O 1
ATOM 4109 N N . SER A 1 501 ? 5.984 -42.125 -23.062 1 97.56 501 SER A N 1
ATOM 4110 C CA . SER A 1 501 ? 5.457 -42.938 -24.172 1 97.56 501 SER A CA 1
ATOM 4111 C C . SER A 1 501 ? 4.355 -42.188 -24.922 1 97.56 501 SER A C 1
ATOM 4113 O O . SER A 1 501 ? 3.996 -42.531 -26.031 1 97.56 501 SER A O 1
ATOM 4115 N N . LYS A 1 502 ? 3.875 -41.156 -24.328 1 97.69 502 LYS A N 1
ATOM 4116 C CA . LYS A 1 502 ? 2.766 -40.375 -24.891 1 97.69 502 LYS A CA 1
ATOM 4117 C C . LYS A 1 502 ? 3.27 -39.188 -25.688 1 97.69 502 LYS A C 1
ATOM 4119 O O . LYS A 1 502 ? 2.473 -38.406 -26.203 1 97.69 502 LYS A O 1
ATOM 4124 N N . LEU A 1 503 ? 4.57 -39.062 -25.828 1 98.06 503 LEU A N 1
ATOM 4125 C CA . LEU A 1 503 ? 5.133 -38.031 -26.672 1 98.06 503 LEU A CA 1
ATOM 4126 C C . LEU A 1 503 ? 4.602 -38.125 -28.094 1 98.06 503 LEU A C 1
ATOM 4128 O O . LEU A 1 503 ? 4.641 -39.188 -28.703 1 98.06 503 LEU A O 1
ATOM 4132 N N . GLY A 1 504 ? 4.012 -37.062 -28.562 1 97.5 504 GLY A N 1
ATOM 4133 C CA . GLY A 1 504 ? 3.494 -37.031 -29.922 1 97.5 504 GLY A CA 1
ATOM 4134 C C . GLY A 1 504 ? 2.082 -37.594 -30.031 1 97.5 504 GLY A C 1
ATOM 4135 O O . GLY A 1 504 ? 1.527 -37.656 -31.141 1 97.5 504 GLY A O 1
ATOM 4136 N N . SER A 1 505 ? 1.536 -37.938 -28.938 1 97.75 505 SER A N 1
ATOM 4137 C CA . SER A 1 505 ? 0.155 -38.438 -28.938 1 97.75 505 SER A CA 1
ATOM 4138 C C . SER A 1 505 ? -0.799 -37.344 -29.422 1 97.75 505 SER A C 1
ATOM 4140 O O . SER A 1 505 ? -0.399 -36.188 -29.594 1 97.75 505 SER A O 1
ATOM 4142 N N . PRO A 1 506 ? -2.041 -37.688 -29.719 1 97.38 506 PRO A N 1
ATOM 4143 C CA . PRO A 1 506 ? -3.006 -36.688 -30.188 1 97.38 506 PRO A CA 1
ATOM 4144 C C . PRO A 1 506 ? -3.199 -35.531 -29.203 1 97.38 506 PRO A C 1
ATOM 4146 O O . PRO A 1 506 ? -3.242 -34.375 -29.609 1 97.38 506 PRO A O 1
ATOM 4149 N N . ILE A 1 507 ? -3.311 -35.844 -27.969 1 96.94 507 ILE A N 1
ATOM 4150 C CA . ILE A 1 507 ? -3.486 -34.812 -26.984 1 96.94 507 ILE A CA 1
ATOM 4151 C C . ILE A 1 507 ? -2.229 -33.938 -26.922 1 96.94 507 ILE A C 1
ATOM 4153 O O . ILE A 1 507 ? -2.314 -32.719 -26.781 1 96.94 507 ILE A O 1
ATOM 4157 N N . TRP A 1 508 ? -1.065 -34.531 -26.969 1 98.44 508 TRP A N 1
ATOM 4158 C CA . TRP A 1 508 ? 0.184 -33.781 -27 1 98.44 508 TRP A CA 1
ATOM 4159 C C . TRP A 1 508 ? 0.192 -32.812 -28.156 1 98.44 508 TRP A C 1
ATOM 4161 O O . TRP A 1 508 ? 0.572 -31.641 -27.984 1 98.44 508 TRP A O 1
ATOM 4171 N N . LYS A 1 509 ? -0.238 -33.281 -29.328 1 98.44 509 LYS A N 1
ATOM 4172 C CA . LYS A 1 509 ? -0.244 -32.438 -30.516 1 98.44 509 LYS A CA 1
ATOM 4173 C C . LYS A 1 509 ? -1.195 -31.25 -30.359 1 98.44 509 LYS A C 1
ATOM 4175 O O . LYS A 1 509 ? -0.894 -30.141 -30.797 1 98.44 509 LYS A O 1
ATOM 4180 N N . LYS A 1 510 ? -2.312 -31.5 -29.719 1 98.19 510 LYS A N 1
ATOM 4181 C CA . LYS A 1 510 ? -3.281 -30.438 -29.5 1 98.19 510 LYS A CA 1
ATOM 4182 C C . LYS A 1 510 ? -2.727 -29.391 -28.547 1 98.19 510 LYS A C 1
ATOM 4184 O O . LYS A 1 510 ? -2.91 -28.188 -28.75 1 98.19 510 LYS A O 1
ATOM 4189 N N . VAL A 1 511 ? -2.104 -29.812 -27.5 1 98.69 511 VAL A N 1
ATOM 4190 C CA . VAL A 1 511 ? -1.515 -28.875 -26.547 1 98.69 511 VAL A CA 1
ATOM 4191 C C . VAL A 1 511 ? -0.375 -28.109 -27.203 1 98.69 511 VAL A C 1
ATOM 4193 O O . VAL A 1 511 ? -0.237 -26.906 -27 1 98.69 511 VAL A O 1
ATOM 4196 N N . ALA A 1 512 ? 0.429 -28.828 -27.984 1 98.75 512 ALA A N 1
ATOM 4197 C CA . ALA A 1 512 ? 1.505 -28.156 -28.719 1 98.75 512 ALA A CA 1
ATOM 4198 C C . ALA A 1 512 ? 0.954 -27.062 -29.625 1 98.75 512 ALA A C 1
ATOM 4200 O O . ALA A 1 512 ? 1.528 -25.969 -29.719 1 98.75 512 ALA A O 1
ATOM 4201 N N . GLU A 1 513 ? -0.11 -27.391 -30.281 1 98.56 513 GLU A N 1
ATOM 4202 C CA . GLU A 1 513 ? -0.753 -26.406 -31.141 1 98.56 513 GLU A CA 1
ATOM 4203 C C . GLU A 1 513 ? -1.179 -25.172 -30.328 1 98.56 513 GLU A C 1
ATOM 4205 O O . GLU A 1 513 ? -0.988 -24.047 -30.781 1 98.56 513 GLU A O 1
ATOM 4210 N N . LEU A 1 514 ? -1.755 -25.391 -29.219 1 98.69 514 LEU A N 1
ATOM 4211 C CA . LEU A 1 514 ? -2.189 -24.297 -28.344 1 98.69 514 LEU A CA 1
ATOM 4212 C C . LEU A 1 514 ? -1.002 -23.453 -27.891 1 98.69 514 LEU A C 1
ATOM 4214 O O . LEU A 1 514 ? -1.076 -22.219 -27.891 1 98.69 514 LEU A O 1
ATOM 4218 N N . VAL A 1 515 ? 0.086 -24.078 -27.484 1 98.88 515 VAL A N 1
ATOM 4219 C CA . VAL A 1 515 ? 1.28 -23.375 -27.031 1 98.88 515 VAL A CA 1
ATOM 4220 C C . VAL A 1 515 ? 1.853 -22.531 -28.156 1 98.88 515 VAL A C 1
ATOM 4222 O O . VAL A 1 515 ? 2.207 -21.375 -27.969 1 98.88 515 VAL A O 1
ATOM 4225 N N . HIS A 1 516 ? 1.938 -23.141 -29.359 1 98.62 516 HIS A N 1
ATOM 4226 C CA . HIS A 1 516 ? 2.449 -22.406 -30.5 1 98.62 516 HIS A CA 1
ATOM 4227 C C . HIS A 1 516 ? 1.56 -21.219 -30.844 1 98.62 516 HIS A C 1
ATOM 4229 O O . HIS A 1 516 ? 2.055 -20.156 -31.234 1 98.62 516 HIS A O 1
ATOM 4235 N N . PHE A 1 517 ? 0.263 -21.422 -30.719 1 98.38 517 PHE A N 1
ATOM 4236 C CA . PHE A 1 517 ? -0.667 -20.312 -30.922 1 98.38 517 PHE A CA 1
ATOM 4237 C C . PHE A 1 517 ? -0.389 -19.172 -29.938 1 98.38 517 PHE A C 1
ATOM 4239 O O . PHE A 1 517 ? -0.31 -18.016 -30.328 1 98.38 517 PHE A O 1
ATOM 4246 N N . ARG A 1 518 ? -0.258 -19.516 -28.656 1 98.62 518 ARG A N 1
ATOM 4247 C CA . ARG A 1 518 ? 0.038 -18.531 -27.625 1 98.62 518 ARG A CA 1
ATOM 4248 C C . ARG A 1 518 ? 1.313 -17.766 -27.938 1 98.62 518 ARG A C 1
ATOM 4250 O O . ARG A 1 518 ? 1.356 -16.547 -27.797 1 98.62 518 ARG A O 1
ATOM 4257 N N . ARG A 1 519 ? 2.311 -18.453 -28.391 1 98.19 519 ARG A N 1
ATOM 4258 C CA . ARG A 1 519 ? 3.602 -17.859 -28.703 1 98.19 519 ARG A CA 1
ATOM 4259 C C . ARG A 1 519 ? 3.488 -16.938 -29.922 1 98.19 519 ARG A C 1
ATOM 4261 O O . ARG A 1 519 ? 4.078 -15.859 -29.953 1 98.19 519 ARG A O 1
ATOM 4268 N N . LYS A 1 520 ? 2.766 -17.359 -30.859 1 97.56 520 LYS A N 1
ATOM 4269 C CA . LYS A 1 520 ? 2.602 -16.594 -32.094 1 97.56 520 LYS A CA 1
ATOM 4270 C C . LYS A 1 520 ? 1.911 -15.266 -31.828 1 97.56 520 LYS A C 1
ATOM 4272 O O . LYS A 1 520 ? 2.23 -14.258 -32.469 1 97.56 520 LYS A O 1
ATOM 4277 N N . HIS A 1 521 ? 0.99 -15.266 -30.922 1 97.69 521 HIS A N 1
ATOM 4278 C CA . HIS A 1 521 ? 0.199 -14.07 -30.641 1 97.69 521 HIS A CA 1
ATOM 4279 C C . HIS A 1 521 ? 0.561 -13.477 -29.281 1 97.69 521 HIS A C 1
ATOM 4281 O O . HIS A 1 521 ? -0.274 -12.828 -28.641 1 97.69 521 HIS A O 1
ATOM 4287 N N . ALA A 1 522 ? 1.778 -13.648 -28.875 1 96.75 522 ALA A N 1
ATOM 4288 C CA . ALA A 1 522 ? 2.223 -13.32 -27.516 1 96.75 522 ALA A CA 1
ATOM 4289 C C . ALA A 1 522 ? 2.123 -11.82 -27.25 1 96.75 522 ALA A C 1
ATOM 4291 O O . ALA A 1 522 ? 1.829 -11.398 -26.141 1 96.75 522 ALA A O 1
ATOM 4292 N N . GLN A 1 523 ? 2.355 -10.969 -28.219 1 96 523 GLN A N 1
ATOM 4293 C CA . GLN A 1 523 ? 2.299 -9.523 -28.016 1 96 523 GLN A CA 1
ATOM 4294 C C . GLN A 1 523 ? 0.904 -9.086 -27.562 1 96 523 GLN A C 1
ATOM 4296 O O . GLN A 1 523 ? 0.758 -8.359 -26.594 1 96 523 GLN A O 1
ATOM 4301 N N . THR A 1 524 ? -0.108 -9.594 -28.266 1 97.44 524 THR A N 1
ATOM 4302 C CA . THR A 1 524 ? -1.487 -9.234 -27.938 1 97.44 524 THR A CA 1
ATOM 4303 C C . THR A 1 524 ? -1.948 -9.945 -26.672 1 97.44 524 THR A C 1
ATOM 4305 O O . THR A 1 524 ? -2.557 -9.328 -25.797 1 97.44 524 THR A O 1
ATOM 4308 N N . LEU A 1 525 ? -1.64 -11.195 -26.531 1 97.94 525 LEU A N 1
ATOM 4309 C CA . LEU A 1 525 ? -2.123 -11.984 -25.406 1 97.94 525 LEU A CA 1
ATOM 4310 C C . LEU A 1 525 ? -1.379 -11.609 -24.125 1 97.94 525 LEU A C 1
ATOM 4312 O O . LEU A 1 525 ? -1.9 -11.789 -23.016 1 97.94 525 LEU A O 1
ATOM 4316 N N . GLY A 1 526 ? -0.148 -11.094 -24.297 1 97 526 GLY A N 1
ATOM 4317 C CA . GLY A 1 526 ? 0.651 -10.727 -23.141 1 97 526 GLY A CA 1
ATOM 4318 C C . GLY A 1 526 ? 0.428 -9.297 -22.688 1 97 526 GLY A C 1
ATOM 4319 O O . GLY A 1 526 ? 0.567 -8.984 -21.5 1 97 526 GLY A O 1
ATOM 4320 N N . GLN A 1 527 ? 0.089 -8.367 -23.578 1 95.44 527 GLN A N 1
ATOM 4321 C CA . GLN A 1 527 ? 0.089 -6.949 -23.219 1 95.44 527 GLN A CA 1
ATOM 4322 C C . GLN A 1 527 ? -1.254 -6.301 -23.547 1 95.44 527 GLN A C 1
ATOM 4324 O O . GLN A 1 527 ? -1.547 -5.199 -23.078 1 95.44 527 GLN A O 1
ATOM 4329 N N . GLY A 1 528 ? -2.037 -6.922 -24.312 1 95.81 528 GLY A N 1
ATOM 4330 C CA . GLY A 1 528 ? -3.295 -6.336 -24.75 1 95.81 528 GLY A CA 1
ATOM 4331 C C . GLY A 1 528 ? -4.332 -6.25 -23.656 1 95.81 528 GLY A C 1
ATOM 4332 O O . GLY A 1 528 ? -4.152 -6.828 -22.578 1 95.81 528 GLY A O 1
ATOM 4333 N N . SER A 1 529 ? -5.398 -5.48 -23.875 1 96.12 529 SER A N 1
ATOM 4334 C CA . SER A 1 529 ? -6.504 -5.375 -22.922 1 96.12 529 SER A CA 1
ATOM 4335 C C . SER A 1 529 ? -7.426 -6.586 -23 1 96.12 529 SER A C 1
ATOM 4337 O O . SER A 1 529 ? -7.477 -7.262 -24.031 1 96.12 529 SER A O 1
ATOM 4339 N N . THR A 1 530 ? -8.07 -6.91 -21.984 1 97.44 530 THR A N 1
ATOM 4340 C CA . THR A 1 530 ? -8.953 -8.07 -21.875 1 97.44 530 THR A CA 1
ATOM 4341 C C . THR A 1 530 ? -10.391 -7.637 -21.594 1 97.44 530 THR A C 1
ATOM 4343 O O . THR A 1 530 ? -10.633 -6.809 -20.719 1 97.44 530 THR A O 1
ATOM 4346 N N . ARG A 1 531 ? -11.32 -8.18 -22.328 1 97.56 531 ARG A N 1
ATOM 4347 C CA . ARG A 1 531 ? -12.75 -8.086 -22.047 1 97.56 531 ARG A CA 1
ATOM 4348 C C . ARG A 1 531 ? -13.398 -9.469 -22.047 1 97.56 531 ARG A C 1
ATOM 4350 O O . ARG A 1 531 ? -13.109 -10.297 -22.906 1 97.56 531 ARG A O 1
ATOM 4357 N N . MET A 1 532 ? -14.156 -9.719 -21.047 1 98.38 532 MET A N 1
ATOM 4358 C CA . MET A 1 532 ? -14.875 -10.984 -20.953 1 98.38 532 MET A CA 1
ATOM 4359 C C . MET A 1 532 ? -16.375 -10.742 -20.797 1 98.38 532 MET A C 1
ATOM 4361 O O . MET A 1 532 ? -16.797 -9.789 -20.156 1 98.38 532 MET A O 1
ATOM 4365 N N . SER A 1 533 ? -17.141 -11.586 -21.391 1 98.25 533 SER A N 1
ATOM 4366 C CA . SER A 1 533 ? -18.594 -11.539 -21.297 1 98.25 533 SER A CA 1
ATOM 4367 C C . SER A 1 533 ? -19.219 -12.891 -21.609 1 98.25 533 SER A C 1
ATOM 4369 O O . SER A 1 533 ? -18.516 -13.836 -21.969 1 98.25 533 SER A O 1
ATOM 4371 N N . VAL A 1 534 ? -20.453 -13.023 -21.344 1 98.5 534 VAL A N 1
ATOM 4372 C CA . VAL A 1 534 ? -21.25 -14.164 -21.766 1 98.5 534 VAL A CA 1
ATOM 4373 C C . VAL A 1 534 ? -22.266 -13.711 -22.812 1 98.5 534 VAL A C 1
ATOM 4375 O O . VAL A 1 534 ? -23.062 -12.797 -22.562 1 98.5 534 VAL A O 1
ATOM 4378 N N . THR A 1 535 ? -22.266 -14.336 -24 1 97.81 535 THR A N 1
ATOM 4379 C CA . THR A 1 535 ? -23.141 -13.938 -25.094 1 97.81 535 THR A CA 1
ATOM 4380 C C . THR A 1 535 ? -24.578 -14.336 -24.797 1 97.81 535 THR A C 1
ATOM 4382 O O . THR A 1 535 ? -24.844 -15.109 -23.875 1 97.81 535 THR A O 1
ATOM 4385 N N . ALA A 1 536 ? -25.484 -13.836 -25.609 1 96.19 536 ALA A N 1
ATOM 4386 C CA . ALA A 1 536 ? -26.906 -14.188 -25.484 1 96.19 536 ALA A CA 1
ATOM 4387 C C . ALA A 1 536 ? -27.109 -15.688 -25.703 1 96.19 536 ALA A C 1
ATOM 4389 O O . ALA A 1 536 ? -28.016 -16.281 -25.109 1 96.19 536 ALA A O 1
ATOM 4390 N N . ALA A 1 537 ? -26.25 -16.297 -26.469 1 96.19 537 ALA A N 1
ATOM 4391 C CA . ALA A 1 537 ? -26.344 -17.734 -26.734 1 96.19 537 ALA A CA 1
ATOM 4392 C C . ALA A 1 537 ? -25.719 -18.547 -25.609 1 96.19 537 ALA A C 1
ATOM 4394 O O . ALA A 1 537 ? -25.719 -19.781 -25.656 1 96.19 537 ALA A O 1
ATOM 4395 N N . GLY A 1 538 ? -25.125 -17.875 -24.609 1 97.06 538 GLY A N 1
ATOM 4396 C CA . GLY A 1 538 ? -24.594 -18.547 -23.438 1 97.06 538 GLY A CA 1
ATOM 4397 C C . GLY A 1 538 ? -23.109 -18.891 -23.578 1 97.06 538 GLY A C 1
ATOM 4398 O O . GLY A 1 538 ? -22.562 -19.594 -22.75 1 97.06 538 GLY A O 1
ATOM 4399 N N . LEU A 1 539 ? -22.484 -18.391 -24.672 1 98.56 539 LEU A N 1
ATOM 4400 C CA . LEU A 1 539 ? -21.062 -18.656 -24.875 1 98.56 539 LEU A CA 1
ATOM 4401 C C . LEU A 1 539 ? -20.203 -17.672 -24.062 1 98.56 539 LEU A C 1
ATOM 4403 O O . LEU A 1 539 ? -20.531 -16.484 -23.969 1 98.56 539 LEU A O 1
ATOM 4407 N N . ILE A 1 540 ? -19.172 -18.203 -23.438 1 98.81 540 ILE A N 1
ATOM 4408 C CA . ILE A 1 540 ? -18.172 -17.312 -22.844 1 98.81 540 ILE A CA 1
ATOM 4409 C C . ILE A 1 540 ? -17.344 -16.656 -23.953 1 98.81 540 ILE A C 1
ATOM 4411 O O . ILE A 1 540 ? -16.828 -17.359 -24.828 1 98.81 540 ILE A O 1
ATOM 4415 N N . LYS A 1 541 ? -17.281 -15.383 -23.953 1 98.62 541 LYS A N 1
ATOM 4416 C CA . LYS A 1 541 ? -16.531 -14.625 -24.938 1 98.62 541 LYS A CA 1
ATOM 4417 C C . LYS A 1 541 ? -15.352 -13.898 -24.297 1 98.62 541 LYS A C 1
ATOM 4419 O O . LYS A 1 541 ? -15.523 -13.18 -23.312 1 98.62 541 LYS A O 1
ATOM 4424 N N . VAL A 1 542 ? -14.156 -14.125 -24.75 1 98.62 542 VAL A N 1
ATOM 4425 C CA . VAL A 1 542 ? -12.945 -13.406 -24.344 1 98.62 542 VAL A CA 1
ATOM 4426 C C . VAL A 1 542 ? -12.391 -12.609 -25.531 1 98.62 542 VAL A C 1
ATOM 4428 O O . VAL A 1 542 ? -12.117 -13.18 -26.594 1 98.62 542 VAL A O 1
ATOM 4431 N N . THR A 1 543 ? -12.273 -11.328 -25.375 1 98.19 543 THR A N 1
ATOM 4432 C CA . THR A 1 543 ? -11.688 -10.469 -26.406 1 98.19 543 THR A CA 1
ATOM 4433 C C . THR A 1 543 ? -10.391 -9.844 -25.906 1 98.19 543 THR A C 1
ATOM 4435 O O . THR A 1 543 ? -10.352 -9.234 -24.844 1 98.19 543 THR A O 1
ATOM 4438 N N . ARG A 1 544 ? -9.336 -10.078 -26.672 1 98 544 ARG A N 1
ATOM 4439 C CA . ARG A 1 544 ? -8.031 -9.461 -26.422 1 98 544 ARG A CA 1
ATOM 4440 C C . ARG A 1 544 ? -7.703 -8.43 -27.5 1 98 544 ARG A C 1
ATOM 4442 O O . ARG A 1 544 ? -7.75 -8.734 -28.688 1 98 544 ARG A O 1
ATOM 4449 N N . HIS A 1 545 ? -7.379 -7.168 -27.031 1 96.69 545 HIS A N 1
ATOM 4450 C CA . HIS A 1 545 ? -7.082 -6.109 -27.984 1 96.69 545 HIS A CA 1
ATOM 4451 C C . HIS A 1 545 ? -5.652 -5.598 -27.812 1 96.69 545 HIS A C 1
ATOM 4453 O O . HIS A 1 545 ? -5.293 -5.113 -26.734 1 96.69 545 HIS A O 1
ATOM 4459 N N . GLY A 1 546 ? -4.855 -5.703 -28.703 1 94.75 546 GLY A N 1
ATOM 4460 C CA . GLY A 1 546 ? -3.502 -5.184 -28.828 1 94.75 546 GLY A CA 1
ATOM 4461 C C . GLY A 1 546 ? -3.119 -4.82 -30.25 1 94.75 546 GLY A C 1
ATOM 4462 O O . GLY A 1 546 ? -3.82 -4.051 -30.906 1 94.75 546 GLY A O 1
ATOM 4463 N N . ASP A 1 547 ? -2.049 -5.434 -30.766 1 92.44 547 ASP A N 1
ATOM 4464 C CA . ASP A 1 547 ? -1.644 -5.246 -32.156 1 92.44 547 ASP A CA 1
ATOM 4465 C C . ASP A 1 547 ? -2.678 -5.832 -33.125 1 92.44 547 ASP A C 1
ATOM 4467 O O . ASP A 1 547 ? -2.721 -5.465 -34.281 1 92.44 547 ASP A O 1
ATOM 4471 N N . GLU A 1 548 ? -3.381 -6.777 -32.594 1 96.38 548 GLU A N 1
ATOM 4472 C CA . GLU A 1 548 ? -4.52 -7.434 -33.219 1 96.38 548 GLU A CA 1
ATOM 4473 C C . GLU A 1 548 ? -5.66 -7.637 -32.25 1 96.38 548 GLU A C 1
ATOM 4475 O O . GLU A 1 548 ? -5.574 -7.211 -31.078 1 96.38 548 GLU A O 1
ATOM 4480 N N . THR A 1 549 ? -6.754 -8.078 -32.844 1 97.38 549 THR A N 1
ATOM 4481 C CA . THR A 1 549 ? -7.875 -8.43 -31.969 1 97.38 549 THR A CA 1
ATOM 4482 C C . THR A 1 549 ? -8.125 -9.938 -32 1 97.38 549 THR A C 1
ATOM 4484 O O . THR A 1 549 ? -8.336 -10.508 -33.094 1 97.38 549 THR A O 1
ATOM 4487 N N . LEU A 1 550 ? -7.984 -10.555 -30.906 1 98.06 550 LEU A N 1
ATOM 4488 C CA . LEU A 1 550 ? -8.344 -11.961 -30.75 1 98.06 550 LEU A CA 1
ATOM 4489 C C . LEU A 1 550 ? -9.68 -12.109 -30.031 1 98.06 550 LEU A C 1
ATOM 4491 O O . LEU A 1 550 ? -9.898 -11.469 -29 1 98.06 550 LEU A O 1
ATOM 4495 N N . THR A 1 551 ? -10.578 -12.867 -30.609 1 98.12 551 THR A N 1
ATOM 4496 C CA . THR A 1 551 ? -11.852 -13.18 -29.969 1 98.12 551 THR A CA 1
ATOM 4497 C C . THR A 1 551 ? -12.031 -14.688 -29.828 1 98.12 551 THR A C 1
ATOM 4499 O O . THR A 1 551 ? -11.984 -15.414 -30.828 1 98.12 551 THR A O 1
ATOM 4502 N N . ALA A 1 552 ? -12.211 -15.133 -28.672 1 98.56 552 ALA A N 1
ATOM 4503 C CA . ALA A 1 552 ? -12.414 -16.547 -28.391 1 98.56 552 ALA A CA 1
ATOM 4504 C C . ALA A 1 552 ? -13.805 -16.812 -27.812 1 98.56 552 ALA A C 1
ATOM 4506 O O . ALA A 1 552 ? -14.312 -16.016 -27.016 1 98.56 552 ALA A O 1
ATOM 4507 N N . TYR A 1 553 ? -14.398 -17.875 -28.25 1 98.62 553 TYR A N 1
ATOM 4508 C CA . TYR A 1 553 ? -15.688 -18.328 -27.734 1 98.62 553 TYR A CA 1
ATOM 4509 C C . TYR A 1 553 ? -15.562 -19.734 -27.141 1 98.62 553 TYR A C 1
ATOM 4511 O O . TYR A 1 553 ? -14.875 -20.594 -27.688 1 98.62 553 TYR A O 1
ATOM 4519 N N . PHE A 1 554 ? -16.156 -19.969 -26.031 1 98.88 554 PHE A N 1
ATOM 4520 C CA . PHE A 1 554 ? -16.156 -21.25 -25.328 1 98.88 554 PHE A CA 1
ATOM 4521 C C . PHE A 1 554 ? -17.578 -21.688 -25 1 98.88 554 PHE A C 1
ATOM 4523 O O . PHE A 1 554 ? -18.344 -20.938 -24.406 1 98.88 554 PHE A O 1
ATOM 4530 N N . ASN A 1 555 ? -17.969 -22.891 -25.359 1 98.75 555 ASN A N 1
ATOM 4531 C CA . ASN A 1 555 ? -19.281 -23.453 -25.047 1 98.75 555 ASN A CA 1
ATOM 4532 C C . ASN A 1 555 ? -19.234 -24.375 -23.844 1 98.75 555 ASN A C 1
ATOM 4534 O O . ASN A 1 555 ? -18.844 -25.547 -23.984 1 98.75 555 ASN A O 1
ATOM 4538 N N . THR A 1 556 ? -19.625 -23.891 -22.766 1 98.5 556 THR A N 1
ATOM 4539 C CA . THR A 1 556 ? -19.641 -24.703 -21.562 1 98.5 556 THR A CA 1
ATOM 4540 C C . THR A 1 556 ? -21.047 -25.188 -21.25 1 98.5 556 THR A C 1
ATOM 4542 O O . THR A 1 556 ? -21.328 -25.625 -20.141 1 98.5 556 THR A O 1
ATOM 4545 N N . GLN A 1 557 ? -21.922 -25.047 -22.203 1 97.69 557 GLN A N 1
ATOM 4546 C CA . GLN A 1 557 ? -23.297 -25.547 -22.094 1 97.69 557 GLN A CA 1
ATOM 4547 C C . GLN A 1 557 ? -23.391 -26.984 -22.578 1 97.69 557 GLN A C 1
ATOM 4549 O O . GLN A 1 557 ? -22.391 -27.562 -23.016 1 97.69 557 GLN A O 1
ATOM 4554 N N . ASP A 1 558 ? -24.672 -27.562 -22.484 1 97.06 558 ASP A N 1
ATOM 4555 C CA . ASP A 1 558 ? -24.875 -28.953 -22.859 1 97.06 558 ASP A CA 1
ATOM 4556 C C . ASP A 1 558 ? -25.484 -29.062 -24.25 1 97.06 558 ASP A C 1
ATOM 4558 O O . ASP A 1 558 ? -25.844 -30.156 -24.688 1 97.06 558 ASP A O 1
ATOM 4562 N N . HIS A 1 559 ? -25.625 -27.938 -24.938 1 97.44 559 HIS A N 1
ATOM 4563 C CA . HIS A 1 559 ? -26.188 -27.922 -26.281 1 97.44 559 HIS A CA 1
ATOM 4564 C C . HIS A 1 559 ? -25.328 -27.094 -27.219 1 97.44 559 HIS A C 1
ATOM 4566 O O . HIS A 1 559 ? -24.531 -26.266 -26.781 1 97.44 559 HIS A O 1
ATOM 4572 N N . GLU A 1 560 ? -25.484 -27.344 -28.453 1 97.44 560 GLU A N 1
ATOM 4573 C CA . GLU A 1 560 ? -24.734 -26.609 -29.469 1 97.44 560 GLU A CA 1
ATOM 4574 C C . GLU A 1 560 ? -25.156 -25.141 -29.516 1 97.44 560 GLU A C 1
ATOM 4576 O O . GLU A 1 560 ? -26.312 -24.812 -29.219 1 97.44 560 GLU A O 1
ATOM 4581 N N . ALA A 1 561 ? -24.297 -24.297 -29.828 1 97.56 561 ALA A N 1
ATOM 4582 C CA . ALA A 1 561 ? -24.578 -22.875 -29.984 1 97.56 561 ALA A CA 1
ATOM 4583 C C . ALA A 1 561 ? -23.953 -22.312 -31.266 1 97.56 561 ALA A C 1
ATOM 4585 O O . ALA A 1 561 ? -22.844 -22.688 -31.625 1 97.56 561 ALA A O 1
ATOM 4586 N N . ALA A 1 562 ? -24.625 -21.406 -31.922 1 95.81 562 ALA A N 1
ATOM 4587 C CA . ALA A 1 562 ? -24.156 -20.781 -33.156 1 95.81 562 ALA A CA 1
ATOM 4588 C C . ALA A 1 562 ? -23.094 -19.734 -32.875 1 95.81 562 ALA A C 1
ATOM 4590 O O . ALA A 1 562 ? -23.203 -18.969 -31.891 1 95.81 562 ALA A O 1
ATOM 4591 N N . VAL A 1 563 ? -22.062 -19.828 -33.594 1 94.88 563 VAL A N 1
ATOM 4592 C CA . VAL A 1 563 ? -21.031 -18.797 -33.562 1 94.88 563 VAL A CA 1
ATOM 4593 C C . VAL A 1 563 ? -20.5 -18.547 -34.969 1 94.88 563 VAL A C 1
ATOM 4595 O O . VAL A 1 563 ? -20.219 -19.5 -35.719 1 94.88 563 VAL A O 1
ATOM 4598 N N . GLY A 1 564 ? -20.484 -17.312 -35.469 1 87.75 564 GLY A N 1
ATOM 4599 C CA . GLY A 1 564 ? -20.062 -16.984 -36.844 1 87.75 564 GLY A CA 1
ATOM 4600 C C . GLY A 1 564 ? -18.578 -16.688 -36.938 1 87.75 564 GLY A C 1
ATOM 4601 O O . GLY A 1 564 ? -17.891 -16.531 -35.938 1 87.75 564 GLY A O 1
ATOM 4602 N N . GLY A 1 565 ? -18.078 -16.781 -38.188 1 87.56 565 GLY A N 1
ATOM 4603 C CA . GLY A 1 565 ? -16.734 -16.344 -38.5 1 87.56 565 GLY A CA 1
ATOM 4604 C C . GLY A 1 565 ? -15.781 -17.5 -38.75 1 87.56 565 GLY A C 1
ATOM 4605 O O . GLY A 1 565 ? -16.172 -18.672 -38.688 1 87.56 565 GLY A O 1
ATOM 4606 N N . SER A 1 566 ? -14.516 -17.094 -39.125 1 90.94 566 SER A N 1
ATOM 4607 C CA . SER A 1 566 ? -13.445 -18.047 -39.344 1 90.94 566 SER A CA 1
ATOM 4608 C C . SER A 1 566 ? -12.594 -18.25 -38.094 1 90.94 566 SER A C 1
ATOM 4610 O O . SER A 1 566 ? -12.32 -17.281 -37.375 1 90.94 566 SER A O 1
ATOM 4612 N N . ALA A 1 567 ? -12.266 -19.469 -37.875 1 94.19 567 ALA A N 1
ATOM 4613 C CA . ALA A 1 567 ? -11.492 -19.812 -36.688 1 94.19 567 ALA A CA 1
ATOM 4614 C C . ALA A 1 567 ? -10.055 -20.156 -37.062 1 94.19 567 ALA A C 1
ATOM 4616 O O . ALA A 1 567 ? -9.805 -20.781 -38.094 1 94.19 567 ALA A O 1
ATOM 4617 N N . VAL A 1 568 ? -9.141 -19.75 -36.25 1 95.25 568 VAL A N 1
ATOM 4618 C CA . VAL A 1 568 ? -7.738 -20.094 -36.438 1 95.25 568 VAL A CA 1
ATOM 4619 C C . VAL A 1 568 ? -7.336 -21.203 -35.469 1 95.25 568 VAL A C 1
ATOM 4621 O O . VAL A 1 568 ? -6.309 -21.859 -35.656 1 95.25 568 VAL A O 1
ATOM 4624 N N . LEU A 1 569 ? -8.078 -21.453 -34.469 1 96.81 569 LEU A N 1
ATOM 4625 C CA . LEU A 1 569 ? -7.957 -22.516 -33.5 1 96.81 569 LEU A CA 1
ATOM 4626 C C . LEU A 1 569 ? -9.336 -22.984 -33.031 1 96.81 569 LEU A C 1
ATOM 4628 O O . LEU A 1 569 ? -10.18 -22.156 -32.656 1 96.81 569 LEU A O 1
ATOM 4632 N N . THR A 1 570 ? -9.578 -24.281 -33.094 1 97.06 570 THR A N 1
ATOM 4633 C CA . THR A 1 570 ? -10.945 -24.688 -32.781 1 97.06 570 THR A CA 1
ATOM 4634 C C . THR A 1 570 ? -10.969 -26.078 -32.188 1 97.06 570 THR A C 1
ATOM 4636 O O . THR A 1 570 ? -10.016 -26.844 -32.312 1 97.06 570 THR A O 1
ATOM 4639 N N . GLN A 1 571 ? -11.891 -26.359 -31.5 1 97.69 571 GLN A N 1
ATOM 4640 C CA . GLN A 1 571 ? -12.367 -27.641 -30.984 1 97.69 571 GLN A CA 1
ATOM 4641 C C . GLN A 1 571 ? -13.891 -27.719 -31.031 1 97.69 571 GLN A C 1
ATOM 4643 O O . GLN A 1 571 ? -14.578 -26.844 -30.484 1 97.69 571 GLN A O 1
ATOM 4648 N N . GLY A 1 572 ? -14.406 -28.766 -31.688 1 97.44 572 GLY A N 1
ATOM 4649 C CA . GLY A 1 572 ? -15.852 -28.953 -31.703 1 97.44 572 GLY A CA 1
ATOM 4650 C C . GLY A 1 572 ? -16.578 -27.875 -32.5 1 97.44 572 GLY A C 1
ATOM 4651 O O . GLY A 1 572 ? -17.688 -27.484 -32.125 1 97.44 572 GLY A O 1
ATOM 4652 N N . PHE A 1 573 ? -15.961 -27.328 -33.5 1 97.31 573 PHE A N 1
ATOM 4653 C CA . PHE A 1 573 ? -16.562 -26.281 -34.312 1 97.31 573 PHE A CA 1
ATOM 4654 C C . PHE A 1 573 ? -16.797 -26.766 -35.719 1 97.31 573 PHE A C 1
ATOM 4656 O O . PHE A 1 573 ? -15.836 -27.031 -36.469 1 97.31 573 PHE A O 1
ATOM 4663 N N . THR A 1 574 ? -18.047 -26.875 -36.062 1 94.12 574 THR A N 1
ATOM 4664 C CA . THR A 1 574 ? -18.406 -27.344 -37.406 1 94.12 574 THR A CA 1
ATOM 4665 C C . THR A 1 574 ? -19.625 -26.578 -37.938 1 94.12 574 THR A C 1
ATOM 4667 O O . THR A 1 574 ? -20.625 -26.422 -37.219 1 94.12 574 THR A O 1
ATOM 4670 N N . ASN A 1 575 ? -19.594 -26.109 -39.125 1 92.94 575 ASN A N 1
ATOM 4671 C CA . ASN A 1 575 ? -20.703 -25.469 -39.844 1 92.94 575 ASN A CA 1
ATOM 4672 C C . ASN A 1 575 ? -21.297 -24.328 -39.031 1 92.94 575 ASN A C 1
ATOM 4674 O O . ASN A 1 575 ? -22.516 -24.25 -38.844 1 92.94 575 ASN A O 1
ATOM 4678 N N . GLY A 1 576 ? -20.422 -23.578 -38.406 1 93.81 576 GLY A N 1
ATOM 4679 C CA . GLY A 1 576 ? -20.875 -22.391 -37.719 1 93.81 576 GLY A CA 1
ATOM 4680 C C . GLY A 1 576 ? -21.469 -22.672 -36.375 1 93.81 576 GLY A C 1
ATOM 4681 O O . GLY A 1 576 ? -22.125 -21.812 -35.781 1 93.81 576 GLY A O 1
ATOM 4682 N N . LYS A 1 577 ? -21.281 -23.875 -35.875 1 96.44 577 LYS A N 1
ATOM 4683 C CA . LYS A 1 577 ? -21.797 -24.266 -34.594 1 96.44 577 LYS A CA 1
ATOM 4684 C C . LYS A 1 577 ? -20.688 -24.781 -33.688 1 96.44 577 LYS A C 1
ATOM 4686 O O . LYS A 1 577 ? -19.766 -25.453 -34.125 1 96.44 577 LYS A O 1
ATOM 4691 N N . LEU A 1 578 ? -20.797 -24.422 -32.5 1 97.62 578 LEU A N 1
ATOM 4692 C CA . LEU A 1 578 ? -19.859 -24.859 -31.469 1 97.62 578 LEU A CA 1
ATOM 4693 C C . LEU A 1 578 ? -20.5 -25.922 -30.562 1 97.62 578 LEU A C 1
ATOM 4695 O O . LEU A 1 578 ? -21.531 -25.656 -29.953 1 97.62 578 LEU A O 1
ATOM 4699 N N . ALA A 1 579 ? -19.984 -27.062 -30.516 1 98 579 ALA A N 1
ATOM 4700 C CA . ALA A 1 579 ? -20.5 -28.172 -29.703 1 98 579 ALA A CA 1
ATOM 4701 C C . ALA A 1 579 ? -20.188 -27.953 -28.234 1 98 579 ALA A C 1
ATOM 4703 O O . ALA A 1 579 ? -19.375 -27.094 -27.875 1 98 579 ALA A O 1
ATOM 4704 N N . PRO A 1 580 ? -20.953 -28.703 -27.375 1 98.06 580 PRO A N 1
ATOM 4705 C CA . PRO A 1 580 ? -20.547 -28.688 -25.969 1 98.06 580 PRO A CA 1
ATOM 4706 C C . PRO A 1 580 ? -19.062 -29 -25.781 1 98.06 580 PRO A C 1
ATOM 4708 O O . PRO A 1 580 ? -18.516 -29.875 -26.469 1 98.06 580 PRO A O 1
ATOM 4711 N N . LYS A 1 581 ? -18.375 -28.266 -24.922 1 98.38 581 LYS A N 1
ATOM 4712 C CA . LYS A 1 581 ? -16.953 -28.406 -24.641 1 98.38 581 LYS A CA 1
ATOM 4713 C C . LYS A 1 581 ? -16.109 -27.906 -25.812 1 98.38 581 LYS A C 1
ATOM 4715 O O . LYS A 1 581 ? -14.898 -28.156 -25.859 1 98.38 581 LYS A O 1
ATOM 4720 N N . GLY A 1 582 ? -16.75 -27.234 -26.75 1 98.12 582 GLY A N 1
ATOM 4721 C CA . GLY A 1 582 ? -16.047 -26.672 -27.891 1 98.12 582 GLY A CA 1
ATOM 4722 C C . GLY A 1 582 ? -15.523 -25.266 -27.641 1 98.12 582 GLY A C 1
ATOM 4723 O O . GLY A 1 582 ? -15.906 -24.625 -26.672 1 98.12 582 GLY A O 1
ATOM 4724 N N . PHE A 1 583 ? -14.57 -24.828 -28.469 1 98.62 583 PHE A N 1
ATOM 4725 C CA . PHE A 1 583 ? -14.094 -23.453 -28.516 1 98.62 583 PHE A CA 1
ATOM 4726 C C . PHE A 1 583 ? -13.672 -23.062 -29.922 1 98.62 583 PHE A C 1
ATOM 4728 O O . PHE A 1 583 ? -13.43 -23.938 -30.766 1 98.62 583 PHE A O 1
ATOM 4735 N N . MET A 1 584 ? -13.688 -21.844 -30.156 1 97.88 584 MET A N 1
ATOM 4736 C CA . MET A 1 584 ? -13.102 -21.312 -31.391 1 97.88 584 MET A CA 1
ATOM 4737 C C . MET A 1 584 ? -12.453 -19.953 -31.141 1 97.88 584 MET A C 1
ATOM 4739 O O . MET A 1 584 ? -12.938 -19.172 -30.328 1 97.88 584 MET A O 1
ATOM 4743 N N . VAL A 1 585 ? -11.344 -19.656 -31.766 1 98.06 585 VAL A N 1
ATOM 4744 C CA . VAL A 1 585 ? -10.609 -18.391 -31.672 1 98.06 585 VAL A CA 1
ATOM 4745 C C . VAL A 1 585 ? -10.508 -17.734 -33.062 1 98.06 585 VAL A C 1
ATOM 4747 O O . VAL A 1 585 ? -10.156 -18.391 -34.031 1 98.06 585 VAL A O 1
ATOM 4750 N N . GLN A 1 586 ? -10.859 -16.484 -33.062 1 96.69 586 GLN A N 1
ATOM 4751 C CA . GLN A 1 586 ? -10.781 -15.68 -34.25 1 96.69 586 GLN A CA 1
ATOM 4752 C C . GLN A 1 586 ? -9.719 -14.594 -34.125 1 96.69 586 GLN A C 1
ATOM 4754 O O . GLN A 1 586 ? -9.438 -14.125 -33.031 1 96.69 586 GLN A O 1
ATOM 4759 N N . VAL A 1 587 ? -9.07 -14.281 -35.25 1 94.94 587 VAL A N 1
ATOM 4760 C CA . VAL A 1 587 ? -8.117 -13.18 -35.281 1 94.94 587 VAL A CA 1
ATOM 4761 C C . VAL A 1 587 ? -8.648 -12.078 -36.219 1 94.94 587 VAL A C 1
ATOM 4763 O O . VAL A 1 587 ? -9.086 -12.344 -37.312 1 94.94 587 VAL A O 1
ATOM 4766 N N . GLY A 1 588 ? -8.781 -10.961 -35.625 1 90.06 588 GLY A N 1
ATOM 4767 C CA . GLY A 1 588 ? -9.148 -9.781 -36.406 1 90.06 588 GLY A CA 1
ATOM 4768 C C . GLY A 1 588 ? -8.078 -8.703 -36.406 1 90.06 588 GLY A C 1
ATOM 4769 O O . GLY A 1 588 ? -7.098 -8.805 -35.656 1 90.06 588 GLY A O 1
ATOM 4770 N N . ASN A 1 589 ? -8.148 -7.73 -37.406 1 79.19 589 ASN A N 1
ATOM 4771 C CA . ASN A 1 589 ? -7.227 -6.602 -37.469 1 79.19 589 ASN A CA 1
ATOM 4772 C C . ASN A 1 589 ? -7.492 -5.602 -36.344 1 79.19 589 ASN A C 1
ATOM 4774 O O . ASN A 1 589 ? -8.539 -5.652 -35.719 1 79.19 589 ASN A O 1
ATOM 4778 N N . ARG A 1 590 ? -6.426 -4.719 -36.125 1 70.81 590 ARG A N 1
ATOM 4779 C CA . ARG A 1 590 ? -6.5 -3.705 -35.062 1 70.81 590 ARG A CA 1
ATOM 4780 C C . ARG A 1 590 ? -7.695 -2.781 -35.281 1 70.81 590 ARG A C 1
ATOM 4782 O O . ARG A 1 590 ? -8.047 -2.471 -36.438 1 70.81 590 ARG A O 1
ATOM 4789 N N . MET B 1 1 ? -49.125 -0.655 5.168 1 21.95 1 MET B N 1
ATOM 4790 C CA . MET B 1 1 ? -48.25 -0.298 4.039 1 21.95 1 MET B CA 1
ATOM 4791 C C . MET B 1 1 ? -46.906 -0.99 4.145 1 21.95 1 MET B C 1
ATOM 4793 O O . MET B 1 1 ? -46.188 -0.832 5.141 1 21.95 1 MET B O 1
ATOM 4797 N N . LYS B 1 2 ? -46.75 -2.182 3.67 1 26.58 2 LYS B N 1
ATOM 4798 C CA . LYS B 1 2 ? -45.562 -3.012 3.768 1 26.58 2 LYS B CA 1
ATOM 4799 C C . LYS B 1 2 ? -44.312 -2.221 3.395 1 26.58 2 LYS B C 1
ATOM 4801 O O . LYS B 1 2 ? -44.25 -1.645 2.309 1 26.58 2 LYS B O 1
ATOM 4806 N N . LYS B 1 3 ? -43.719 -1.552 4.305 1 33.5 3 LYS B N 1
ATOM 4807 C CA . LYS B 1 3 ? -42.469 -0.863 4.102 1 33.5 3 LYS B CA 1
ATOM 4808 C C . LYS B 1 3 ? -41.594 -1.589 3.074 1 33.5 3 LYS B C 1
ATOM 4810 O O . LYS B 1 3 ? -41.25 -2.76 3.256 1 33.5 3 LYS B O 1
ATOM 4815 N N . GLU B 1 4 ? -41.594 -1.603 1.938 1 39.59 4 GLU B N 1
ATOM 4816 C CA . GLU B 1 4 ? -40.969 -2.285 0.811 1 39.59 4 GLU B CA 1
ATOM 4817 C C . GLU B 1 4 ? -39.469 -2.506 1.062 1 39.59 4 GLU B C 1
ATOM 4819 O O . GLU B 1 4 ? -38.719 -1.545 1.212 1 39.59 4 GLU B O 1
ATOM 4824 N N . GLY B 1 5 ? -38.906 -3.375 1.854 1 51.62 5 GLY B N 1
ATOM 4825 C CA . GLY B 1 5 ? -37.719 -3.67 2.625 1 51.62 5 GLY B CA 1
ATOM 4826 C C . GLY B 1 5 ? -36.438 -3.568 1.811 1 51.62 5 GLY B C 1
ATOM 4827 O O . GLY B 1 5 ? -36.344 -4.133 0.718 1 51.62 5 GLY B O 1
ATOM 4828 N N . ARG B 1 6 ? -35.562 -2.51 1.913 1 72.31 6 ARG B N 1
ATOM 4829 C CA . ARG B 1 6 ? -34.344 -2.182 1.188 1 72.31 6 ARG B CA 1
ATOM 4830 C C . ARG B 1 6 ? -33.375 -3.346 1.218 1 72.31 6 ARG B C 1
ATOM 4832 O O . ARG B 1 6 ? -33.062 -3.881 2.287 1 72.31 6 ARG B O 1
ATOM 4839 N N . ILE B 1 7 ? -33.062 -3.879 0.002 1 89.56 7 ILE B N 1
ATOM 4840 C CA . ILE B 1 7 ? -32.094 -4.965 -0.19 1 89.56 7 ILE B CA 1
ATOM 4841 C C . ILE B 1 7 ? -30.688 -4.477 0.124 1 89.56 7 ILE B C 1
ATOM 4843 O O . ILE B 1 7 ? -30.312 -3.359 -0.248 1 89.56 7 ILE B O 1
ATOM 4847 N N . MET B 1 8 ? -30.016 -5.281 0.959 1 95.75 8 MET B N 1
ATOM 4848 C CA . MET B 1 8 ? -28.656 -4.938 1.351 1 95.75 8 MET B CA 1
ATOM 4849 C C . MET B 1 8 ? -27.828 -4.543 0.135 1 95.75 8 MET B C 1
ATOM 4851 O O . MET B 1 8 ? -27.875 -5.211 -0.899 1 95.75 8 MET B O 1
ATOM 4855 N N . ASN B 1 9 ? -27.078 -3.404 0.246 1 96.69 9 ASN B N 1
ATOM 4856 C CA . ASN B 1 9 ? -26.188 -2.932 -0.802 1 96.69 9 ASN B CA 1
ATOM 4857 C C . ASN B 1 9 ? -24.875 -3.721 -0.82 1 96.69 9 ASN B C 1
ATOM 4859 O O . ASN B 1 9 ? -23.875 -3.283 -0.252 1 96.69 9 ASN B O 1
ATOM 4863 N N . LEU B 1 10 ? -24.828 -4.77 -1.59 1 97.94 10 LEU B N 1
ATOM 4864 C CA . LEU B 1 10 ? -23.656 -5.656 -1.616 1 97.94 10 LEU B CA 1
ATOM 4865 C C . LEU B 1 10 ? -22.453 -4.949 -2.225 1 97.94 10 LEU B C 1
ATOM 4867 O O . LEU B 1 10 ? -21.312 -5.23 -1.852 1 97.94 10 LEU B O 1
ATOM 4871 N N . ALA B 1 11 ? -22.688 -3.998 -3.166 1 97.81 11 ALA B N 1
ATOM 4872 C CA . ALA B 1 11 ? -21.594 -3.279 -3.828 1 97.81 11 ALA B CA 1
ATOM 4873 C C . ALA B 1 11 ? -20.891 -2.338 -2.857 1 97.81 11 ALA B C 1
ATOM 4875 O O . ALA B 1 11 ? -19.797 -1.841 -3.148 1 97.81 11 ALA B O 1
ATOM 4876 N N . ALA B 1 12 ? -21.5 -2.113 -1.661 1 98 12 ALA B N 1
ATOM 4877 C CA . ALA B 1 12 ? -20.938 -1.184 -0.686 1 98 12 ALA B CA 1
ATOM 4878 C C . ALA B 1 12 ? -20.047 -1.912 0.316 1 98 12 ALA B C 1
ATOM 4880 O O . ALA B 1 12 ? -19.344 -1.278 1.116 1 98 12 ALA B O 1
ATOM 4881 N N . LEU B 1 13 ? -20.031 -3.26 0.314 1 98.62 13 LEU B N 1
ATOM 4882 C CA . LEU B 1 13 ? -19.188 -4.016 1.221 1 98.62 13 LEU B CA 1
ATOM 4883 C C . LEU B 1 13 ? -17.703 -3.846 0.848 1 98.62 13 LEU B C 1
ATOM 4885 O O . LEU B 1 13 ? -17.328 -4.086 -0.299 1 98.62 13 LEU B O 1
ATOM 4889 N N . LEU B 1 14 ? -16.953 -3.4 1.859 1 98.12 14 LEU B N 1
ATOM 4890 C CA . LEU B 1 14 ? -15.562 -3.064 1.536 1 98.12 14 LEU B CA 1
ATOM 4891 C C . LEU B 1 14 ? -14.617 -3.527 2.641 1 98.12 14 LEU B C 1
ATOM 4893 O O . LEU B 1 14 ? -14.914 -3.357 3.826 1 98.12 14 LEU B O 1
ATOM 4897 N N . HIS B 1 15 ? -13.523 -4.137 2.252 1 98.44 15 HIS B N 1
ATOM 4898 C CA . HIS B 1 15 ? -12.398 -4.531 3.09 1 98.44 15 HIS B CA 1
ATOM 4899 C C . HIS B 1 15 ? -11.133 -4.715 2.26 1 98.44 15 HIS B C 1
ATOM 4901 O O . HIS B 1 15 ? -11.188 -5.242 1.146 1 98.44 15 HIS B O 1
ATOM 4907 N N . ARG B 1 16 ? -10.062 -4.215 2.684 1 97.38 16 ARG B N 1
ATOM 4908 C CA . ARG B 1 16 ? -8.773 -4.441 2.037 1 97.38 16 ARG B CA 1
ATOM 4909 C C . ARG B 1 16 ? -7.793 -5.105 2.994 1 97.38 16 ARG B C 1
ATOM 4911 O O . ARG B 1 16 ? -7.457 -4.543 4.039 1 97.38 16 ARG B O 1
ATOM 4918 N N . PRO B 1 17 ? -7.273 -6.289 2.668 1 96.56 17 PRO B N 1
ATOM 4919 C CA . PRO B 1 17 ? -6.332 -6.961 3.57 1 96.56 17 PRO B CA 1
ATOM 4920 C C . PRO B 1 17 ? -4.996 -6.23 3.678 1 96.56 17 PRO B C 1
ATOM 4922 O O . PRO B 1 17 ? -4.613 -5.5 2.762 1 96.56 17 PRO B O 1
ATOM 4925 N N . GLU B 1 18 ? -4.301 -6.426 4.848 1 96.25 18 GLU B N 1
ATOM 4926 C CA . GLU B 1 18 ? -3.002 -5.844 5.164 1 96.25 18 GLU B CA 1
ATOM 4927 C C . GLU B 1 18 ? -2.947 -4.371 4.77 1 96.25 18 GLU B C 1
ATOM 4929 O O . GLU B 1 18 ? -2.094 -3.967 3.975 1 96.25 18 GLU B O 1
ATOM 4934 N N . SER B 1 19 ? -3.791 -3.59 5.184 1 97.31 19 SER B N 1
ATOM 4935 C CA . SER B 1 19 ? -3.982 -2.158 4.973 1 97.31 19 SER B CA 1
ATOM 4936 C C . SER B 1 19 ? -4.488 -1.477 6.238 1 97.31 19 SER B C 1
ATOM 4938 O O . SER B 1 19 ? -4.312 -1.996 7.344 1 97.31 19 SER B O 1
ATOM 4940 N N . GLU B 1 20 ? -5.102 -0.317 6.109 1 97.94 20 GLU B N 1
ATOM 4941 C CA . GLU B 1 20 ? -5.727 0.37 7.234 1 97.94 20 GLU B CA 1
ATOM 4942 C C . GLU B 1 20 ? -6.965 -0.381 7.719 1 97.94 20 GLU B C 1
ATOM 4944 O O . GLU B 1 20 ? -7.469 -0.115 8.812 1 97.94 20 GLU B O 1
ATOM 4949 N N . ASP B 1 21 ? -7.418 -1.422 6.945 1 98.38 21 ASP B N 1
ATOM 4950 C CA . ASP B 1 21 ? -8.57 -2.227 7.336 1 98.38 21 ASP B CA 1
ATOM 4951 C C . ASP B 1 21 ? -8.141 -3.467 8.117 1 98.38 21 ASP B C 1
ATOM 4953 O O . ASP B 1 21 ? -8.969 -4.156 8.711 1 98.38 21 ASP B O 1
ATOM 4957 N N . CYS B 1 22 ? -6.859 -3.805 8.078 1 98.31 22 CYS B N 1
ATOM 4958 C CA . CYS B 1 22 ? -6.324 -5.004 8.711 1 98.31 22 CYS B CA 1
ATOM 4959 C C . CYS B 1 22 ? -4.844 -4.844 9.023 1 98.31 22 CYS B C 1
ATOM 4961 O O . CYS B 1 22 ? -4.008 -4.848 8.117 1 98.31 22 CYS B O 1
ATOM 4963 N N . PHE B 1 23 ? -4.52 -4.719 10.25 1 98.31 23 PHE B N 1
ATOM 4964 C CA . PHE B 1 23 ? -3.141 -4.438 10.641 1 98.31 23 PHE B CA 1
ATOM 4965 C C . PHE B 1 23 ? -2.881 -4.891 12.078 1 98.31 23 PHE B C 1
ATOM 4967 O O . PHE B 1 23 ? -3.809 -4.98 12.883 1 98.31 23 PHE B O 1
ATOM 4974 N N . LEU B 1 24 ? -1.593 -5.168 12.383 1 98 24 LEU B N 1
ATOM 4975 C CA . LEU B 1 24 ? -1.18 -5.426 13.758 1 98 24 LEU B CA 1
ATOM 4976 C C . LEU B 1 24 ? -1.082 -4.129 14.555 1 98 24 LEU B C 1
ATOM 4978 O O . LEU B 1 24 ? -0.248 -3.271 14.25 1 98 24 LEU B O 1
ATOM 4982 N N . TYR B 1 25 ? -1.934 -4.016 15.531 1 97.06 25 TYR B N 1
ATOM 4983 C CA . TYR B 1 25 ? -1.811 -2.896 16.453 1 97.06 25 TYR B CA 1
ATOM 4984 C C . TYR B 1 25 ? -0.691 -3.141 17.469 1 97.06 25 TYR B C 1
ATOM 4986 O O . TYR B 1 25 ? 0.065 -2.227 17.797 1 97.06 25 TYR B O 1
ATOM 4994 N N . THR B 1 26 ? -0.585 -4.316 18.016 1 95.44 26 THR B N 1
ATOM 4995 C CA . THR B 1 26 ? 0.564 -4.855 18.734 1 95.44 26 THR B CA 1
ATOM 4996 C C . THR B 1 26 ? 1.07 -6.133 18.078 1 95.44 26 THR B C 1
ATOM 4998 O O . THR B 1 26 ? 0.567 -6.531 17.016 1 95.44 26 THR B O 1
ATOM 5001 N N . ASP B 1 27 ? 2.039 -6.777 18.719 1 93.62 27 ASP B N 1
ATOM 5002 C CA . ASP B 1 27 ? 2.607 -7.992 18.141 1 93.62 27 ASP B CA 1
ATOM 5003 C C . ASP B 1 27 ? 1.61 -9.148 18.203 1 93.62 27 ASP B C 1
ATOM 5005 O O . ASP B 1 27 ? 1.767 -10.148 17.5 1 93.62 27 ASP B O 1
ATOM 5009 N N . GLU B 1 28 ? 0.532 -8.953 18.953 1 94.69 28 GLU B N 1
ATOM 5010 C CA . GLU B 1 28 ? -0.392 -10.07 19.156 1 94.69 28 GLU B CA 1
ATOM 5011 C C . GLU B 1 28 ? -1.814 -9.68 18.75 1 94.69 28 GLU B C 1
ATOM 5013 O O . GLU B 1 28 ? -2.674 -10.547 18.594 1 94.69 28 GLU B O 1
ATOM 5018 N N . ALA B 1 29 ? -2.031 -8.367 18.656 1 96.75 29 ALA B N 1
ATOM 5019 C CA . ALA B 1 29 ? -3.391 -7.898 18.406 1 96.75 29 ALA B CA 1
ATOM 5020 C C . ALA B 1 29 ? -3.535 -7.383 16.969 1 96.75 29 ALA B C 1
ATOM 5022 O O . ALA B 1 29 ? -2.812 -6.473 16.562 1 96.75 29 ALA B O 1
ATOM 5023 N N . MET B 1 30 ? -4.445 -7.957 16.25 1 98.12 30 MET B N 1
ATOM 5024 C CA . MET B 1 30 ? -4.734 -7.539 14.875 1 98.12 30 MET B CA 1
ATOM 5025 C C . MET B 1 30 ? -6.059 -6.793 14.805 1 98.12 30 MET B C 1
ATOM 5027 O O . MET B 1 30 ? -7.094 -7.309 15.227 1 98.12 30 MET B O 1
ATOM 5031 N N . ARG B 1 31 ? -6.02 -5.52 14.336 1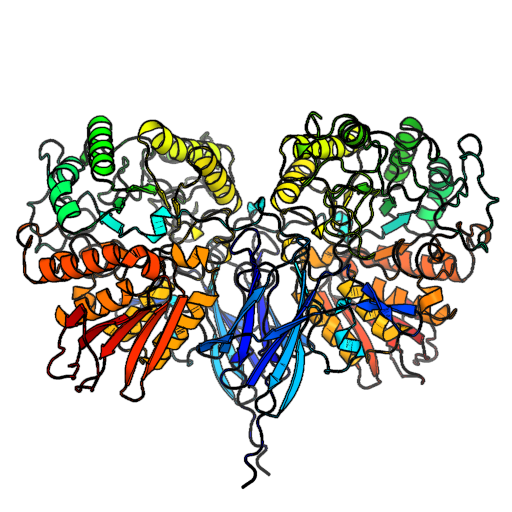 98.31 31 ARG B N 1
ATOM 5032 C CA . ARG B 1 31 ? -7.234 -4.754 14.055 1 98.31 31 ARG B CA 1
ATOM 5033 C C . ARG B 1 31 ? -7.816 -5.133 12.695 1 98.31 31 ARG B C 1
ATOM 5035 O O . ARG B 1 31 ? -7.082 -5.273 11.719 1 98.31 31 ARG B O 1
ATOM 5042 N N . VAL B 1 32 ? -9.141 -5.406 12.672 1 98.75 32 VAL B N 1
ATOM 5043 C CA . VAL B 1 32 ? -9.859 -5.688 11.43 1 98.75 32 VAL B CA 1
ATOM 5044 C C . VAL B 1 32 ? -11.023 -4.715 11.281 1 98.75 32 VAL B C 1
ATOM 5046 O O . VAL B 1 32 ? -11.844 -4.566 12.195 1 98.75 32 VAL B O 1
ATOM 5049 N N . ARG B 1 33 ? -11.07 -4.031 10.164 1 98.88 33 ARG B N 1
ATOM 5050 C CA . ARG B 1 33 ? -12.148 -3.094 9.867 1 98.88 33 ARG B CA 1
ATOM 5051 C C . ARG B 1 33 ? -12.961 -3.561 8.664 1 98.88 33 ARG B C 1
ATOM 5053 O O . ARG B 1 33 ? -12.438 -4.262 7.789 1 98.88 33 ARG B O 1
ATOM 5060 N N . PHE B 1 34 ? -14.188 -3.287 8.664 1 98.81 34 PHE B N 1
ATOM 5061 C CA . PHE B 1 34 ? -15.141 -3.576 7.602 1 98.81 34 PHE B CA 1
ATOM 5062 C C . PHE B 1 34 ? -16.078 -2.396 7.383 1 98.81 34 PHE B C 1
ATOM 5064 O O . PHE B 1 34 ? -16.516 -1.753 8.344 1 98.81 34 PHE B O 1
ATOM 5071 N N . HIS B 1 35 ? -16.422 -2.045 6.105 1 98.81 35 HIS B N 1
ATOM 5072 C CA . HIS B 1 35 ? -17.25 -0.888 5.781 1 98.81 35 HIS B CA 1
ATOM 5073 C C . HIS B 1 35 ? -18.5 -1.3 5.008 1 98.81 35 HIS B C 1
ATOM 5075 O O . HIS B 1 35 ? -18.422 -2.164 4.129 1 98.81 35 HIS B O 1
ATOM 5081 N N . THR B 1 36 ? -19.625 -0.811 5.352 1 98.75 36 THR B N 1
ATOM 5082 C CA . THR B 1 36 ? -20.906 -1.081 4.715 1 98.75 36 THR B CA 1
ATOM 5083 C C . THR B 1 36 ? -21.625 0.22 4.367 1 98.75 36 THR B C 1
ATOM 5085 O O . THR B 1 36 ? -21.219 1.298 4.805 1 98.75 36 THR B O 1
ATOM 5088 N N . ALA B 1 37 ? -22.688 0.096 3.52 1 98.19 37 ALA B N 1
ATOM 5089 C CA . ALA B 1 37 ? -23.531 1.273 3.328 1 98.19 37 ALA B CA 1
ATOM 5090 C C . ALA B 1 37 ? -24.156 1.718 4.648 1 98.19 37 ALA B C 1
ATOM 5092 O O . ALA B 1 37 ? -24.469 0.888 5.508 1 98.19 37 ALA B O 1
ATOM 5093 N N . ARG B 1 38 ? -24.391 3.031 4.773 1 97.19 38 ARG B N 1
ATOM 5094 C CA . ARG B 1 38 ? -24.969 3.57 5.992 1 97.19 38 ARG B CA 1
ATOM 5095 C C . ARG B 1 38 ? -26.359 2.977 6.246 1 97.19 38 ARG B C 1
ATOM 5097 O O . ARG B 1 38 ? -27.172 2.881 5.328 1 97.19 38 ARG B O 1
ATOM 5104 N N . ALA B 1 39 ? -26.547 2.57 7.477 1 96.38 39 ALA B N 1
ATOM 5105 C CA . ALA B 1 39 ? -27.859 2.109 7.961 1 96.38 39 ALA B CA 1
ATOM 5106 C C . ALA B 1 39 ? -28.375 0.952 7.113 1 96.38 39 ALA B C 1
ATOM 5108 O O . ALA B 1 39 ? -29.578 0.812 6.922 1 96.38 39 ALA B O 1
ATOM 5109 N N . ASP B 1 40 ? -27.484 0.155 6.598 1 97.62 40 ASP B N 1
ATOM 5110 C CA . ASP B 1 40 ? -27.844 -0.917 5.676 1 97.62 40 ASP B CA 1
ATOM 5111 C C . ASP B 1 40 ? -27.656 -2.287 6.32 1 97.62 40 ASP B C 1
ATOM 5113 O O . ASP B 1 40 ? -28.312 -3.256 5.949 1 97.62 40 ASP B O 1
ATOM 5117 N N . VAL B 1 41 ? -26.734 -2.404 7.191 1 98.44 41 VAL B N 1
ATOM 5118 C CA . VAL B 1 41 ? -26.312 -3.664 7.793 1 98.44 41 VAL B CA 1
ATOM 5119 C C . VAL B 1 41 ? -26.625 -3.654 9.289 1 98.44 41 VAL B C 1
ATOM 5121 O O . VAL B 1 41 ? -26.375 -2.658 9.977 1 98.44 41 VAL B O 1
ATOM 5124 N N . ALA B 1 42 ? -27.188 -4.707 9.789 1 98.25 42 ALA B N 1
ATOM 5125 C CA . ALA B 1 42 ? -27.609 -4.82 11.188 1 98.25 42 ALA B CA 1
ATOM 5126 C C . ALA B 1 42 ? -26.469 -5.363 12.047 1 98.25 42 ALA B C 1
ATOM 5128 O O . ALA B 1 42 ? -26.312 -4.961 13.203 1 98.25 42 ALA B O 1
ATOM 5129 N N . LYS B 1 43 ? -25.75 -6.273 11.469 1 98.38 43 LYS B N 1
ATOM 5130 C CA . LYS B 1 43 ? -24.719 -6.965 12.242 1 98.38 43 LYS B CA 1
ATOM 5131 C C . LYS B 1 43 ? -23.625 -7.516 11.328 1 98.38 43 LYS B C 1
ATOM 5133 O O . LYS B 1 43 ? -23.906 -7.996 10.234 1 98.38 43 LYS B O 1
ATOM 5138 N N . VAL B 1 44 ? -22.391 -7.426 11.766 1 98.88 44 VAL B N 1
ATOM 5139 C CA . VAL B 1 44 ? -21.266 -8.07 11.094 1 98.88 44 VAL B CA 1
ATOM 5140 C C . VAL B 1 44 ? -20.547 -8.992 12.07 1 98.88 44 VAL B C 1
ATOM 5142 O O . VAL B 1 44 ? -20.172 -8.57 13.172 1 98.88 44 VAL B O 1
ATOM 5145 N N . THR B 1 45 ? -20.375 -10.203 11.734 1 98.81 45 THR B N 1
ATOM 5146 C CA . THR B 1 45 ? -19.609 -11.195 12.492 1 98.81 45 THR B CA 1
ATOM 5147 C C . THR B 1 45 ? -18.406 -11.672 11.688 1 98.81 45 THR B C 1
ATOM 5149 O O . THR B 1 45 ? -18.516 -11.883 10.477 1 98.81 45 THR B O 1
ATOM 5152 N N . VAL B 1 46 ? -17.312 -11.852 12.352 1 98.81 46 VAL B N 1
ATOM 5153 C CA . VAL B 1 46 ? -16.125 -12.383 11.695 1 98.81 46 VAL B CA 1
ATOM 5154 C C . VAL B 1 46 ? -15.945 -13.859 12.062 1 98.81 46 VAL B C 1
ATOM 5156 O O . VAL B 1 46 ? -15.984 -14.219 13.242 1 98.81 46 VAL B O 1
ATOM 5159 N N . LEU B 1 47 ? -15.883 -14.688 11.07 1 98.62 47 LEU B N 1
ATOM 5160 C CA . LEU B 1 47 ? -15.406 -16.062 11.227 1 98.62 47 LEU B CA 1
ATOM 5161 C C . LEU B 1 47 ? -13.898 -16.125 11.055 1 98.62 47 LEU B C 1
ATOM 5163 O O . LEU B 1 47 ? -13.359 -15.695 10.039 1 98.62 47 LEU B O 1
ATOM 5167 N N . TYR B 1 48 ? -13.172 -16.641 12.047 1 98.25 48 TYR B N 1
ATOM 5168 C CA . TYR B 1 48 ? -11.719 -16.578 11.938 1 98.25 48 TYR B CA 1
ATOM 5169 C C . TYR B 1 48 ? -11.062 -17.781 12.586 1 98.25 48 TYR B C 1
ATOM 5171 O O . TYR B 1 48 ? -11.688 -18.469 13.414 1 98.25 48 TYR B O 1
ATOM 5179 N N . GLY B 1 49 ? -9.867 -18.094 12.195 1 96.75 49 GLY B N 1
ATOM 5180 C CA . GLY B 1 49 ? -9.078 -19.188 12.727 1 96.75 49 GLY B CA 1
ATOM 5181 C C . GLY B 1 49 ? -7.75 -19.359 12.023 1 96.75 49 GLY B C 1
ATOM 5182 O O . GLY B 1 49 ? -7.422 -18.609 11.109 1 96.75 49 GLY B O 1
ATOM 5183 N N . ASP B 1 50 ? -7.008 -20.281 12.555 1 96.25 50 ASP B N 1
ATOM 5184 C CA . ASP B 1 50 ? -5.734 -20.641 11.93 1 96.25 50 ASP B CA 1
ATOM 5185 C C . ASP B 1 50 ? -5.953 -21.391 10.625 1 96.25 50 ASP B C 1
ATOM 5187 O O . ASP B 1 50 ? -6.742 -22.344 10.578 1 96.25 50 ASP B O 1
ATOM 5191 N N . PRO B 1 51 ? -5.316 -20.984 9.516 1 95.5 51 PRO B N 1
ATOM 5192 C CA . PRO B 1 51 ? -5.562 -21.625 8.219 1 95.5 51 PRO B CA 1
ATOM 5193 C C . PRO B 1 51 ? -5.211 -23.109 8.211 1 95.5 51 PRO B C 1
ATOM 5195 O O . PRO B 1 51 ? -5.703 -23.859 7.367 1 95.5 51 PRO B O 1
ATOM 5198 N N . TYR B 1 52 ? -4.379 -23.547 9.141 1 94.25 52 TYR B N 1
ATOM 5199 C CA . TYR B 1 52 ? -3.926 -24.922 9.164 1 94.25 52 TYR B CA 1
ATOM 5200 C C . TYR B 1 52 ? -4.656 -25.719 10.234 1 94.25 52 TYR B C 1
ATOM 5202 O O . TYR B 1 52 ? -4.359 -26.891 10.461 1 94.25 52 TYR B O 1
ATOM 5210 N N . TRP B 1 53 ? -5.578 -25.062 10.906 1 92 53 TRP B N 1
ATOM 5211 C CA . TRP B 1 53 ? -6.348 -25.75 11.938 1 92 53 TRP B CA 1
ATOM 5212 C C . TRP B 1 53 ? -7.531 -26.5 11.32 1 92 53 TRP B C 1
ATOM 5214 O O . TRP B 1 53 ? -8.672 -26.031 11.391 1 92 53 TRP B O 1
ATOM 5224 N N . GLN B 1 54 ? -7.273 -27.594 10.773 1 90.88 54 GLN B N 1
ATOM 5225 C CA . GLN B 1 54 ? -8.273 -28.469 10.156 1 90.88 54 GLN B CA 1
ATOM 5226 C C . GLN B 1 54 ? -8.414 -29.781 10.93 1 90.88 54 GLN B C 1
ATOM 5228 O O . GLN B 1 54 ? -7.414 -30.406 11.281 1 90.88 54 GLN B O 1
ATOM 5233 N N . LEU B 1 55 ? -9.648 -30.141 11.242 1 87.69 55 LEU B N 1
ATOM 5234 C CA . LEU B 1 55 ? -9.93 -31.375 11.969 1 87.69 55 LEU B CA 1
ATOM 5235 C C . LEU B 1 55 ? -10.883 -32.281 11.172 1 87.69 55 LEU B C 1
ATOM 5237 O O . LEU B 1 55 ? -11.734 -31.766 10.438 1 87.69 55 LEU B O 1
ATOM 5241 N N . PRO B 1 56 ? -10.648 -33.531 11.266 1 87 56 PRO B N 1
ATOM 5242 C CA . PRO B 1 56 ? -11.562 -34.438 10.562 1 87 56 PRO B CA 1
ATOM 5243 C C . PRO B 1 56 ? -12.992 -34.375 11.102 1 87 56 PRO B C 1
ATOM 5245 O O . PRO B 1 56 ? -13.188 -34.219 12.312 1 87 56 PRO B O 1
ATOM 5248 N N . ASP B 1 57 ? -13.852 -34.375 10.133 1 83.81 57 ASP B N 1
ATOM 5249 C CA . ASP B 1 57 ? -15.25 -34.5 10.539 1 83.81 57 ASP B CA 1
ATOM 5250 C C . ASP B 1 57 ? -15.641 -35.938 10.773 1 83.81 57 ASP B C 1
ATOM 5252 O O . ASP B 1 57 ? -14.773 -36.812 10.906 1 83.81 57 ASP B O 1
ATOM 5256 N N . ALA B 1 58 ? -17.016 -36.156 10.922 1 83.25 58 ALA B N 1
ATOM 5257 C CA . ALA B 1 58 ? -17.531 -37.5 11.211 1 83.25 58 ALA B CA 1
ATOM 5258 C C . ALA B 1 58 ? -17.172 -38.5 10.102 1 83.25 58 ALA B C 1
ATOM 5260 O O . ALA B 1 58 ? -16.969 -39.688 10.359 1 83.25 58 ALA B O 1
ATOM 5261 N N . ASP B 1 59 ? -16.953 -37.969 8.891 1 86.69 59 ASP B N 1
ATOM 5262 C CA . ASP B 1 59 ? -16.641 -38.812 7.734 1 86.69 59 ASP B CA 1
ATOM 5263 C C . ASP B 1 59 ? -15.133 -38.844 7.477 1 86.69 59 ASP B C 1
ATOM 5265 O O . ASP B 1 59 ? -14.68 -39.438 6.5 1 86.69 59 ASP B O 1
ATOM 5269 N N . GLY B 1 60 ? -14.383 -38.156 8.359 1 83.75 60 GLY B N 1
ATOM 5270 C CA . GLY B 1 60 ? -12.938 -38.219 8.234 1 83.75 60 GLY B CA 1
ATOM 5271 C C . GLY B 1 60 ? -12.383 -37.125 7.328 1 83.75 60 GLY B C 1
ATOM 5272 O O . GLY B 1 60 ? -11.172 -37.062 7.094 1 83.75 60 GLY B O 1
ATOM 5273 N N . THR B 1 61 ? -13.266 -36.312 6.809 1 83.31 61 THR B N 1
ATOM 5274 C CA . THR B 1 61 ? -12.82 -35.25 5.93 1 83.31 61 THR B CA 1
ATOM 5275 C C . THR B 1 61 ? -12.391 -34.031 6.738 1 83.31 61 THR B C 1
ATOM 5277 O O . THR B 1 61 ? -13.133 -33.562 7.609 1 83.31 61 THR B O 1
ATOM 5280 N N . ASN B 1 62 ? -11.172 -33.531 6.449 1 85.69 62 ASN B N 1
ATOM 5281 C CA . ASN B 1 62 ? -10.672 -32.375 7.18 1 85.69 62 ASN B CA 1
ATOM 5282 C C . ASN B 1 62 ? -11.484 -31.125 6.863 1 85.69 62 ASN B C 1
ATOM 5284 O O . ASN B 1 62 ? -11.734 -30.828 5.699 1 85.69 62 ASN B O 1
ATOM 5288 N N . LYS B 1 63 ? -11.906 -30.547 7.926 1 87.94 63 LYS B N 1
ATOM 5289 C CA . LYS B 1 63 ? -12.664 -29.297 7.789 1 87.94 63 LYS B CA 1
ATOM 5290 C C . LYS B 1 63 ? -11.992 -28.172 8.555 1 87.94 63 LYS B C 1
ATOM 5292 O O . LYS B 1 63 ? -11.477 -28.375 9.656 1 87.94 63 LYS B O 1
ATOM 5297 N N . LEU B 1 64 ? -12.125 -27.078 7.949 1 90.69 64 LEU B N 1
ATOM 5298 C CA . LEU B 1 64 ? -11.633 -25.875 8.602 1 90.69 64 LEU B CA 1
ATOM 5299 C C . LEU B 1 64 ? -12.445 -25.547 9.852 1 90.69 64 LEU B C 1
ATOM 5301 O O . LEU B 1 64 ? -13.68 -25.625 9.828 1 90.69 64 LEU B O 1
ATOM 5305 N N . ILE B 1 65 ? -11.75 -25.281 10.93 1 91 65 ILE B N 1
ATOM 5306 C CA . ILE B 1 65 ? -12.414 -24.859 12.156 1 91 65 ILE B CA 1
ATOM 5307 C C . ILE B 1 65 ? -12.289 -23.344 12.312 1 91 65 ILE B C 1
ATOM 5309 O O . ILE B 1 65 ? -11.203 -22.781 12.148 1 91 65 ILE B O 1
ATOM 5313 N N . TYR B 1 66 ? -13.414 -22.688 12.523 1 95.25 66 TYR B N 1
ATOM 5314 C CA . TYR B 1 66 ? -13.391 -21.25 12.711 1 95.25 66 TYR B CA 1
ATOM 5315 C C . TYR B 1 66 ? -14.109 -20.844 13.992 1 95.25 66 TYR B C 1
ATOM 5317 O O . TYR B 1 66 ? -14.938 -21.609 14.508 1 95.25 66 TYR B O 1
ATOM 5325 N N . GLN B 1 67 ? -13.703 -19.766 14.609 1 96.81 67 GLN B N 1
ATOM 5326 C CA . GLN B 1 67 ? -14.383 -19.078 15.703 1 96.81 67 GLN B CA 1
ATOM 5327 C C . GLN B 1 67 ? -15.195 -17.891 15.188 1 96.81 67 GLN B C 1
ATOM 5329 O O . GLN B 1 67 ? -15.086 -17.531 14.016 1 96.81 67 GLN B O 1
ATOM 5334 N N . ARG B 1 68 ? -16.062 -17.406 16.031 1 97.94 68 ARG B N 1
ATOM 5335 C CA . ARG B 1 68 ? -16.906 -16.281 15.672 1 97.94 68 ARG B CA 1
ATOM 5336 C C . ARG B 1 68 ? -16.703 -15.109 16.625 1 97.94 68 ARG B C 1
ATOM 5338 O O . ARG B 1 68 ? -16.531 -15.312 17.844 1 97.94 68 ARG B O 1
ATOM 5345 N N . ARG B 1 69 ? -16.641 -13.945 16.125 1 98.5 69 ARG B N 1
ATOM 5346 C CA . ARG B 1 69 ? -16.594 -12.727 16.938 1 98.5 69 ARG B CA 1
ATOM 5347 C C . ARG B 1 69 ? -17.391 -11.609 16.266 1 98.5 69 ARG B C 1
ATOM 5349 O O . ARG B 1 69 ? -17.219 -11.336 15.078 1 98.5 69 ARG B O 1
ATOM 5356 N N . SER B 1 70 ? -18.219 -10.922 17.031 1 98.69 70 SER B N 1
ATOM 5357 C CA . SER B 1 70 ? -19.016 -9.805 16.516 1 98.69 70 SER B CA 1
ATOM 5358 C C . SER B 1 70 ? -18.156 -8.547 16.375 1 98.69 70 SER B C 1
ATOM 5360 O O . SER B 1 70 ? -17.328 -8.258 17.25 1 98.69 70 SER B O 1
ATOM 5362 N N . MET B 1 71 ? -18.391 -7.832 15.336 1 98.69 71 MET B N 1
ATOM 5363 C CA . MET B 1 71 ? -17.766 -6.523 15.188 1 98.69 71 MET B CA 1
ATOM 5364 C C . MET B 1 71 ? -18.625 -5.438 15.844 1 98.69 71 MET B C 1
ATOM 5366 O O . MET B 1 71 ? -19.812 -5.637 16.078 1 98.69 71 MET B O 1
ATOM 5370 N N . HIS B 1 72 ? -17.953 -4.32 16.109 1 97.75 72 HIS B N 1
ATOM 5371 C CA . HIS B 1 72 ? -18.641 -3.162 16.672 1 97.75 72 HIS B CA 1
ATOM 5372 C C . HIS B 1 72 ? -18.688 -2.012 15.672 1 97.75 72 HIS B C 1
ATOM 5374 O O . HIS B 1 72 ? -17.719 -1.77 14.953 1 97.75 72 HIS B O 1
ATOM 5380 N N . LEU B 1 73 ? -19.859 -1.407 15.633 1 98 73 LEU B N 1
ATOM 5381 C CA . LEU B 1 73 ? -19.984 -0.174 14.859 1 98 73 LEU B CA 1
ATOM 5382 C C . LEU B 1 73 ? -19.203 0.959 15.523 1 98 73 LEU B C 1
ATOM 5384 O O . LEU B 1 73 ? -19.484 1.318 16.672 1 98 73 LEU B O 1
ATOM 5388 N N . ILE B 1 74 ? -18.266 1.542 14.844 1 97.5 74 ILE B N 1
ATOM 5389 C CA . ILE B 1 74 ? -17.406 2.512 15.516 1 97.5 74 ILE B CA 1
ATOM 5390 C C . ILE B 1 74 ? -17.703 3.914 14.984 1 97.5 74 ILE B C 1
ATOM 5392 O O . ILE B 1 74 ? -17.188 4.902 15.516 1 97.5 74 ILE B O 1
ATOM 5396 N N . GLY B 1 75 ? -18.469 4 13.93 1 97.44 75 GLY B N 1
ATOM 5397 C CA . GLY B 1 75 ? -18.797 5.328 13.438 1 97.44 75 GLY B CA 1
ATOM 5398 C C . GLY B 1 75 ? -19.609 5.305 12.156 1 97.44 75 GLY B C 1
ATOM 5399 O O . GLY B 1 75 ? -19.672 4.277 11.477 1 97.44 75 GLY B O 1
ATOM 5400 N N . HIS B 1 76 ? -20.25 6.445 11.867 1 98.19 76 HIS B N 1
ATOM 5401 C CA . HIS B 1 76 ? -21.016 6.68 10.641 1 98.19 76 HIS B CA 1
ATOM 5402 C C . HIS B 1 76 ? -20.328 7.699 9.75 1 98.19 76 HIS B C 1
ATOM 5404 O O . HIS B 1 76 ? -20.125 8.852 10.148 1 98.19 76 HIS B O 1
ATOM 5410 N N . GLY B 1 77 ? -19.938 7.234 8.578 1 98.19 77 GLY B N 1
ATOM 5411 C CA . GLY B 1 77 ? -19.375 8.148 7.598 1 98.19 77 GLY B CA 1
ATOM 5412 C C . GLY B 1 77 ? -20.422 8.82 6.738 1 98.19 77 GLY B C 1
ATOM 5413 O O . GLY B 1 77 ? -21.609 8.844 7.094 1 98.19 77 GLY B O 1
ATOM 5414 N N . GLN B 1 78 ? -19.938 9.445 5.688 1 98.19 78 GLN B N 1
ATOM 5415 C CA . GLN B 1 78 ? -20.828 10.164 4.785 1 98.19 78 GLN B CA 1
ATOM 5416 C C . GLN B 1 78 ? -21.828 9.211 4.113 1 98.19 78 GLN B C 1
ATOM 5418 O O . GLN B 1 78 ? -23.031 9.477 4.086 1 98.19 78 GLN B O 1
ATOM 5423 N N . THR B 1 79 ? -21.219 8.086 3.588 1 98.06 79 THR B N 1
ATOM 5424 C CA . THR B 1 79 ? -22.062 7.133 2.885 1 98.06 79 THR B CA 1
ATOM 5425 C C . THR B 1 79 ? -21.953 5.742 3.504 1 98.06 79 THR B C 1
ATOM 5427 O O . THR B 1 79 ? -22.672 4.82 3.119 1 98.06 79 THR B O 1
ATOM 5430 N N . ARG B 1 80 ? -21.094 5.629 4.527 1 98.06 80 ARG B N 1
ATOM 5431 C CA . ARG B 1 80 ? -20.75 4.289 4.996 1 98.06 80 ARG B CA 1
ATOM 5432 C C . ARG B 1 80 ? -20.828 4.203 6.516 1 98.06 80 ARG B C 1
ATOM 5434 O O . ARG B 1 80 ? -20.688 5.211 7.211 1 98.06 80 ARG B O 1
ATOM 5441 N N . ASP B 1 81 ? -21.109 3.016 7 1 98.62 81 ASP B N 1
ATOM 5442 C CA . ASP B 1 81 ? -20.859 2.627 8.383 1 98.62 81 ASP B CA 1
ATOM 5443 C C . ASP B 1 81 ? -19.547 1.86 8.516 1 98.62 81 ASP B C 1
ATOM 5445 O O . ASP B 1 81 ? -19.203 1.056 7.648 1 98.62 81 ASP B O 1
ATOM 5449 N N . HIS B 1 82 ? -18.859 2.156 9.57 1 98.75 82 HIS B N 1
ATOM 5450 C CA . HIS B 1 82 ? -17.562 1.537 9.789 1 98.75 82 HIS B CA 1
ATOM 5451 C C . HIS B 1 82 ? -17.594 0.598 10.992 1 98.75 82 HIS B C 1
ATOM 5453 O O . HIS B 1 82 ? -18.062 0.972 12.062 1 98.75 82 HIS B O 1
ATOM 5459 N N . TRP B 1 83 ? -17.109 -0.633 10.789 1 98.88 83 TRP B N 1
ATOM 5460 C CA . TRP B 1 83 ? -17.078 -1.679 11.805 1 98.88 83 TRP B CA 1
ATOM 5461 C C . TRP B 1 83 ? -15.648 -2.064 12.148 1 98.88 83 TRP B C 1
ATOM 5463 O O . TRP B 1 83 ? -14.758 -2.002 11.297 1 98.88 83 TRP B O 1
ATOM 5473 N N . GLU B 1 84 ? -15.422 -2.484 13.391 1 98.62 84 GLU B N 1
ATOM 5474 C CA . GLU B 1 84 ? -14.078 -2.871 13.805 1 98.62 84 GLU B CA 1
ATOM 5475 C C . GLU B 1 84 ? -14.109 -4.012 14.812 1 98.62 84 GLU B C 1
ATOM 5477 O O . GLU B 1 84 ? -15.086 -4.164 15.555 1 98.62 84 GLU B O 1
ATOM 5482 N N . VAL B 1 85 ? -13.125 -4.809 14.82 1 98.62 85 VAL B N 1
ATOM 5483 C CA . VAL B 1 85 ? -12.906 -5.816 15.852 1 98.62 85 VAL B CA 1
ATOM 5484 C C . VAL B 1 85 ? -11.406 -6.059 16.031 1 98.62 85 VAL B C 1
ATOM 5486 O O . VAL B 1 85 ? -10.617 -5.793 15.117 1 98.62 85 VAL B O 1
ATOM 5489 N N . THR B 1 86 ? -10.977 -6.438 17.172 1 98.25 86 THR B N 1
ATOM 5490 C CA . THR B 1 86 ? -9.617 -6.887 17.438 1 98.25 86 THR B CA 1
ATOM 5491 C C . THR B 1 86 ? -9.562 -8.406 17.562 1 98.25 86 THR B C 1
ATOM 5493 O O . THR B 1 86 ? -10.344 -9 18.297 1 98.25 86 THR B O 1
ATOM 5496 N N . LEU B 1 87 ? -8.664 -9 16.781 1 98.44 87 LEU B N 1
ATOM 5497 C CA . LEU B 1 87 ? -8.484 -10.453 16.812 1 98.44 87 LEU B CA 1
ATOM 5498 C C . LEU B 1 87 ? -7.082 -10.82 17.266 1 98.44 87 LEU B C 1
ATOM 5500 O O . LEU B 1 87 ? -6.133 -10.062 17.047 1 98.44 87 LEU B O 1
ATOM 5504 N N . GLU B 1 88 ? -6.922 -11.945 17.891 1 96.75 88 GLU B N 1
ATOM 5505 C CA . GLU B 1 88 ? -5.645 -12.531 18.297 1 96.75 88 GLU B CA 1
ATOM 5506 C C . GLU B 1 88 ? -5.434 -13.891 17.641 1 96.75 88 GLU B C 1
ATOM 5508 O O . GLU B 1 88 ? -6.395 -14.555 17.234 1 96.75 88 GLU B O 1
ATOM 5513 N N . ALA B 1 89 ? -4.203 -14.312 17.469 1 95 89 ALA B N 1
ATOM 5514 C CA . ALA B 1 89 ? -3.82 -15.578 16.844 1 95 89 ALA B CA 1
ATOM 5515 C C . ALA B 1 89 ? -2.795 -16.328 17.688 1 95 89 ALA B C 1
ATOM 5517 O O . ALA B 1 89 ? -1.599 -16.031 17.625 1 95 89 ALA B O 1
ATOM 5518 N N . PRO B 1 90 ? -3.172 -17.344 18.344 1 92.81 90 PRO B N 1
ATOM 5519 C CA . PRO B 1 90 ? -2.273 -18.062 19.266 1 92.81 90 PRO B CA 1
ATOM 5520 C C . PRO B 1 90 ? -1.021 -18.594 18.562 1 92.81 90 PRO B C 1
ATOM 5522 O O . PRO B 1 90 ? 0.034 -18.703 19.203 1 92.81 90 PRO B O 1
ATOM 5525 N N . TYR B 1 91 ? -1.103 -18.891 17.312 1 94.62 91 TYR B N 1
ATOM 5526 C CA . TYR B 1 91 ? 0.044 -19.453 16.609 1 94.62 91 TYR B CA 1
ATOM 5527 C C . TYR B 1 91 ? 0.518 -18.5 15.5 1 94.62 91 TYR B C 1
ATOM 5529 O O . TYR B 1 91 ? 1.107 -18.938 14.508 1 94.62 91 TYR B O 1
ATOM 5537 N N . ARG B 1 92 ? 0.087 -17.219 15.562 1 96.19 92 ARG B N 1
ATOM 5538 C CA . ARG B 1 92 ? 0.612 -16.094 14.797 1 96.19 92 ARG B CA 1
ATOM 5539 C C . ARG B 1 92 ? 0.166 -16.156 13.344 1 96.19 92 ARG B C 1
ATOM 5541 O O . ARG B 1 92 ? 0.765 -15.531 12.469 1 96.19 92 ARG B O 1
ATOM 5548 N N . ARG B 1 93 ? -0.823 -16.984 13.023 1 96.5 93 ARG B N 1
ATOM 5549 C CA . ARG B 1 93 ? -1.458 -17.062 11.711 1 96.5 93 ARG B CA 1
ATOM 5550 C C . ARG B 1 93 ? -2.971 -16.922 11.828 1 96.5 93 ARG B C 1
ATOM 5552 O O . ARG B 1 93 ? -3.58 -17.422 12.773 1 96.5 93 ARG B O 1
ATOM 5559 N N . LEU B 1 94 ? -3.516 -16.203 10.883 1 97.44 94 LEU B N 1
ATOM 5560 C CA . LEU B 1 94 ? -4.953 -15.984 10.977 1 97.44 94 LEU B CA 1
ATOM 5561 C C . LEU B 1 94 ? -5.582 -15.875 9.594 1 97.44 94 LEU B C 1
ATOM 5563 O O . LEU B 1 94 ? -5.008 -15.25 8.695 1 97.44 94 LEU B O 1
ATOM 5567 N N . GLN B 1 95 ? -6.68 -16.516 9.352 1 97.81 95 GLN B N 1
ATOM 5568 C CA . GLN B 1 95 ? -7.59 -16.25 8.234 1 97.81 95 GLN B CA 1
ATOM 5569 C C . GLN B 1 95 ? -8.969 -15.844 8.742 1 97.81 95 GLN B C 1
ATOM 5571 O O . GLN B 1 95 ? -9.344 -16.156 9.875 1 97.81 95 GLN B O 1
ATOM 5576 N N . TYR B 1 96 ? -9.758 -15.055 7.988 1 98.56 96 TYR B N 1
ATOM 5577 C CA . TYR B 1 96 ? -11.023 -14.531 8.492 1 98.56 96 TYR B CA 1
ATOM 5578 C C . TYR B 1 96 ? -12 -14.266 7.348 1 98.56 96 TYR B C 1
ATOM 5580 O O . TYR B 1 96 ? -11.578 -14.055 6.207 1 98.56 96 TYR B O 1
ATOM 5588 N N . LEU B 1 97 ? -13.242 -14.398 7.582 1 98.56 97 LEU B N 1
ATOM 5589 C CA . LEU B 1 97 ? -14.391 -14.25 6.695 1 98.56 97 LEU B CA 1
ATOM 5590 C C . LEU B 1 97 ? -15.5 -13.438 7.367 1 98.56 97 LEU B C 1
ATOM 5592 O O . LEU B 1 97 ? -15.781 -13.633 8.555 1 98.56 97 LEU B O 1
ATOM 5596 N N . PHE B 1 98 ? -16.141 -12.492 6.629 1 98.94 98 PHE B N 1
ATOM 5597 C CA . PHE B 1 98 ? -17.203 -11.688 7.219 1 98.94 98 PHE B CA 1
ATOM 5598 C C . PHE B 1 98 ? -18.562 -12.305 6.961 1 98.94 98 PHE B C 1
ATOM 5600 O O . PHE B 1 98 ? -18.891 -12.648 5.824 1 98.94 98 PHE B O 1
ATOM 5607 N N . GLU B 1 99 ? -19.312 -12.5 7.941 1 98.88 99 GLU B N 1
ATOM 5608 C CA . GLU B 1 99 ? -20.75 -12.781 7.875 1 98.88 99 GLU B CA 1
ATOM 5609 C C . GLU B 1 99 ? -21.578 -11.531 8.133 1 98.88 99 GLU B C 1
ATOM 5611 O O . GLU B 1 99 ? -21.547 -10.969 9.227 1 98.88 99 GLU B O 1
ATOM 5616 N N . VAL B 1 100 ? -22.312 -11.094 7.152 1 98.88 100 VAL B N 1
ATOM 5617 C CA . VAL B 1 100 ? -22.969 -9.797 7.18 1 98.88 100 VAL B CA 1
ATOM 5618 C C . VAL B 1 100 ? -24.484 -9.984 7.16 1 98.88 100 VAL B C 1
ATOM 5620 O O . VAL B 1 100 ? -25.031 -10.586 6.23 1 98.88 100 VAL B O 1
ATOM 5623 N N . THR B 1 101 ? -25.172 -9.508 8.125 1 98.56 101 THR B N 1
ATOM 5624 C CA . THR B 1 101 ? -26.625 -9.539 8.188 1 98.56 101 THR B CA 1
ATOM 5625 C C . THR B 1 101 ? -27.219 -8.164 7.883 1 98.56 101 THR B C 1
ATOM 5627 O O . THR B 1 101 ? -26.984 -7.203 8.625 1 98.56 101 THR B O 1
ATOM 5630 N N . GLY B 1 102 ? -27.984 -8.109 6.801 1 97.94 102 GLY B N 1
ATOM 5631 C CA . GLY B 1 102 ? -28.609 -6.855 6.418 1 97.94 102 GLY B CA 1
ATOM 5632 C C . GLY B 1 102 ? -29.781 -6.48 7.309 1 97.94 102 GLY B C 1
ATOM 5633 O O . GLY B 1 102 ? -30.297 -7.32 8.055 1 97.94 102 GLY B O 1
ATOM 5634 N N . GLN B 1 103 ? -30.156 -5.18 7.25 1 97.06 103 GLN B N 1
ATOM 5635 C CA . GLN B 1 103 ? -31.391 -4.746 7.906 1 97.06 103 GLN B CA 1
ATOM 5636 C C . GLN B 1 103 ? -32.594 -5.484 7.348 1 97.06 103 GLN B C 1
ATOM 5638 O O . GLN B 1 103 ? -33.625 -5.617 8.023 1 97.06 103 GLN B O 1
ATOM 5643 N N . ASP B 1 104 ? -32.5 -6.035 6.164 1 95 104 ASP B N 1
ATOM 5644 C CA . ASP B 1 104 ? -33.562 -6.789 5.508 1 95 104 ASP B CA 1
ATOM 5645 C C . ASP B 1 104 ? -33.625 -8.227 6.02 1 95 104 ASP B C 1
ATOM 5647 O O . ASP B 1 104 ? -34.5 -9 5.625 1 95 104 ASP B O 1
ATOM 5651 N N . GLY B 1 105 ? -32.656 -8.602 6.789 1 95.5 105 GLY B N 1
ATOM 5652 C CA . GLY B 1 105 ? -32.625 -9.938 7.363 1 95.5 105 GLY B CA 1
ATOM 5653 C C . GLY B 1 105 ? -31.797 -10.922 6.555 1 95.5 105 GLY B C 1
ATOM 5654 O O . GLY B 1 105 ? -31.453 -12 7.043 1 95.5 105 GLY B O 1
ATOM 5655 N N . ALA B 1 106 ? -31.422 -10.492 5.332 1 96.5 106 ALA B N 1
ATOM 5656 C CA . ALA B 1 106 ? -30.594 -11.367 4.52 1 96.5 106 ALA B CA 1
ATOM 5657 C C . ALA B 1 106 ? -29.188 -11.5 5.109 1 96.5 106 ALA B C 1
ATOM 5659 O O . ALA B 1 106 ? -28.672 -10.555 5.719 1 96.5 106 ALA B O 1
ATOM 5660 N N . VAL B 1 107 ? -28.562 -12.688 4.953 1 98 107 VAL B N 1
ATOM 5661 C CA . VAL B 1 107 ? -27.219 -12.938 5.461 1 98 107 VAL B CA 1
ATOM 5662 C C . VAL B 1 107 ? -26.297 -13.32 4.305 1 98 107 VAL B C 1
ATOM 5664 O O . VAL B 1 107 ? -26.594 -14.234 3.535 1 98 107 VAL B O 1
ATOM 5667 N N . TRP B 1 108 ? -25.219 -12.602 4.121 1 98.31 108 TRP B N 1
ATOM 5668 C CA . TRP B 1 108 ? -24.219 -12.852 3.084 1 98.31 108 TRP B CA 1
ATOM 5669 C C . TRP B 1 108 ? -22.844 -13.055 3.699 1 98.31 108 TRP B C 1
ATOM 5671 O O . TRP B 1 108 ? -22.578 -12.602 4.816 1 98.31 108 TRP B O 1
ATOM 5681 N N . LEU B 1 109 ? -22 -13.828 3.035 1 98.62 109 LEU B N 1
ATOM 5682 C CA . LEU B 1 109 ? -20.578 -13.891 3.348 1 98.62 109 LEU B CA 1
ATOM 5683 C C . LEU B 1 109 ? -19.781 -12.977 2.43 1 98.62 109 LEU B C 1
ATOM 5685 O O . LEU B 1 109 ? -20.078 -12.867 1.238 1 98.62 109 LEU B O 1
ATOM 5689 N N . TYR B 1 110 ? -18.906 -12.234 2.971 1 98.62 110 TYR B N 1
ATOM 5690 C CA . TYR B 1 110 ? -17.953 -11.445 2.207 1 98.62 110 TYR B CA 1
ATOM 5691 C C . TYR B 1 110 ? -16.531 -11.883 2.514 1 98.62 110 TYR B C 1
ATOM 5693 O O . TYR B 1 110 ? -16.094 -11.836 3.666 1 98.62 110 TYR B O 1
ATOM 5701 N N . GLY B 1 111 ? -15.844 -12.375 1.496 1 97.94 111 GLY B N 1
ATOM 5702 C CA . GLY B 1 111 ? -14.492 -12.867 1.675 1 97.94 111 GLY B CA 1
ATOM 5703 C C . GLY B 1 111 ? -13.547 -12.438 0.564 1 97.94 111 GLY B C 1
ATOM 5704 O O . GLY B 1 111 ? -13.836 -11.492 -0.166 1 97.94 111 GLY B O 1
ATOM 5705 N N . ASP B 1 112 ? -12.414 -13.055 0.513 1 96.62 112 ASP B N 1
ATOM 5706 C CA . ASP B 1 112 ? -11.305 -12.734 -0.379 1 96.62 112 ASP B CA 1
ATOM 5707 C C . ASP B 1 112 ? -11.734 -12.789 -1.841 1 96.62 112 ASP B C 1
ATOM 5709 O O . ASP B 1 112 ? -11.203 -12.062 -2.682 1 96.62 112 ASP B O 1
ATOM 5713 N N . ARG B 1 113 ? -12.727 -13.617 -2.197 1 91.44 113 ARG B N 1
ATOM 5714 C CA . ARG B 1 113 ? -13.172 -13.812 -3.572 1 91.44 113 ARG B CA 1
ATOM 5715 C C . ARG B 1 113 ? -14.562 -13.234 -3.785 1 91.44 113 ARG B C 1
ATOM 5717 O O . ARG B 1 113 ? -15.344 -13.758 -4.582 1 91.44 113 ARG B O 1
ATOM 5724 N N . GLY B 1 114 ? -14.93 -12.273 -2.922 1 95.44 114 GLY B N 1
ATOM 5725 C CA . GLY B 1 114 ? -16.172 -11.562 -3.154 1 95.44 114 GLY B CA 1
ATOM 5726 C C . GLY B 1 114 ? -17.312 -12.047 -2.279 1 95.44 114 GLY B C 1
ATOM 5727 O O . GLY B 1 114 ? -17.094 -12.555 -1.181 1 95.44 114 GLY B O 1
ATOM 5728 N N . VAL B 1 115 ? -18.547 -11.836 -2.699 1 97.81 115 VAL B N 1
ATOM 5729 C CA . VAL B 1 115 ? -19.75 -12.109 -1.938 1 97.81 115 VAL B CA 1
ATOM 5730 C C . VAL B 1 115 ? -20.25 -13.523 -2.23 1 97.81 115 VAL B C 1
ATOM 5732 O O . VAL B 1 115 ? -20.219 -13.969 -3.379 1 97.81 115 VAL B O 1
ATOM 5735 N N . ARG B 1 116 ? -20.703 -14.258 -1.18 1 97.44 116 ARG B N 1
ATOM 5736 C CA . ARG B 1 116 ? -21.281 -15.586 -1.323 1 97.44 116 ARG B CA 1
ATOM 5737 C C . ARG B 1 116 ? -22.547 -15.727 -0.491 1 97.44 116 ARG B C 1
ATOM 5739 O O . ARG B 1 116 ? -22.703 -15.055 0.532 1 97.44 116 ARG B O 1
ATOM 5746 N N . GLU B 1 117 ? -23.391 -16.594 -0.99 1 95.88 117 GLU B N 1
ATOM 5747 C CA . GLU B 1 117 ? -24.516 -16.969 -0.132 1 95.88 117 GLU B CA 1
ATOM 5748 C C . GLU B 1 117 ? -24.016 -17.688 1.127 1 95.88 117 GLU B C 1
ATOM 5750 O O . GLU B 1 117 ? -23.031 -18.438 1.082 1 95.88 117 GLU B O 1
ATOM 5755 N N . ASN B 1 118 ? -24.781 -17.438 2.131 1 96.62 118 ASN B N 1
ATOM 5756 C CA . ASN B 1 118 ? -24.391 -18.016 3.406 1 96.62 118 ASN B CA 1
ATOM 5757 C C . ASN B 1 118 ? -24.891 -19.453 3.539 1 96.62 118 ASN B C 1
ATOM 5759 O O . ASN B 1 118 ? -26.078 -19.688 3.732 1 96.62 118 ASN B O 1
ATOM 5763 N N . HIS B 1 119 ? -24.094 -20.406 3.416 1 95.62 119 HIS B N 1
ATOM 5764 C CA . HIS B 1 119 ? -24.359 -21.812 3.699 1 95.62 119 HIS B CA 1
ATOM 5765 C C . HIS B 1 119 ? -23.109 -22.531 4.203 1 95.62 119 HIS B C 1
ATOM 5767 O O . HIS B 1 119 ? -22 -21.969 4.141 1 95.62 119 HIS B O 1
ATOM 5773 N N . ALA B 1 120 ? -23.234 -23.656 4.703 1 92.62 120 ALA B N 1
ATOM 5774 C CA . ALA B 1 120 ? -22.188 -24.375 5.418 1 92.62 120 ALA B CA 1
ATOM 5775 C C . ALA B 1 120 ? -20.969 -24.578 4.531 1 92.62 120 ALA B C 1
ATOM 5777 O O . ALA B 1 120 ? -19.828 -24.359 4.965 1 92.62 120 ALA B O 1
ATOM 5778 N N . ALA B 1 121 ? -21.156 -24.969 3.336 1 91.94 121 ALA B N 1
ATOM 5779 C CA . ALA B 1 121 ? -20.047 -25.234 2.424 1 91.94 121 ALA B CA 1
ATOM 5780 C C . ALA B 1 121 ? -19.219 -23.969 2.189 1 91.94 121 ALA B C 1
ATOM 5782 O O . ALA B 1 121 ? -17.984 -24.031 2.129 1 91.94 121 ALA B O 1
ATOM 5783 N N . ALA B 1 122 ? -19.859 -22.859 2.021 1 94.5 122 ALA B N 1
ATOM 5784 C CA . ALA B 1 122 ? -19.172 -21.594 1.789 1 94.5 122 ALA B CA 1
ATOM 5785 C C . ALA B 1 122 ? -18.375 -21.156 3.021 1 94.5 122 ALA B C 1
ATOM 5787 O O . ALA B 1 122 ? -17.281 -20.594 2.9 1 94.5 122 ALA B O 1
ATOM 5788 N N . ARG B 1 123 ? -18.844 -21.469 4.242 1 95.5 123 ARG B N 1
ATOM 5789 C CA . ARG B 1 123 ? -18.172 -21.109 5.488 1 95.5 123 ARG B CA 1
ATOM 5790 C C . ARG B 1 123 ? -16.922 -21.938 5.703 1 95.5 123 ARG B C 1
ATOM 5792 O O . ARG B 1 123 ? -16 -21.531 6.41 1 95.5 123 ARG B O 1
ATOM 5799 N N . HIS B 1 124 ? -16.938 -23.078 5.094 1 93.38 124 HIS B N 1
ATOM 5800 C CA . HIS B 1 124 ? -15.828 -23.984 5.352 1 93.38 124 HIS B CA 1
ATOM 5801 C C . HIS B 1 124 ? -14.852 -24 4.18 1 93.38 124 HIS B C 1
ATOM 5803 O O . HIS B 1 124 ? -13.836 -24.703 4.219 1 93.38 124 HIS B O 1
ATOM 5809 N N . LYS B 1 125 ? -15.133 -23.234 3.104 1 92.69 125 LYS B N 1
ATOM 5810 C CA . LYS B 1 125 ? -14.219 -23.156 1.968 1 92.69 125 LYS B CA 1
ATOM 5811 C C . LYS B 1 125 ? -13.078 -22.188 2.25 1 92.69 125 LYS B C 1
ATOM 5813 O O . LYS B 1 125 ? -13.266 -20.969 2.232 1 92.69 125 LYS B O 1
ATOM 5818 N N . ALA B 1 126 ? -11.867 -22.719 2.391 1 92.5 126 ALA B N 1
ATOM 5819 C CA . ALA B 1 126 ? -10.695 -21.938 2.793 1 92.5 126 ALA B CA 1
ATOM 5820 C C . ALA B 1 126 ? -10.414 -20.812 1.806 1 92.5 126 ALA B C 1
ATOM 5822 O O . ALA B 1 126 ? -9.953 -19.734 2.197 1 92.5 126 ALA B O 1
ATOM 5823 N N . GLU B 1 127 ? -10.758 -21.016 0.533 1 94.25 127 GLU B N 1
ATOM 5824 C CA . GLU B 1 127 ? -10.469 -20.062 -0.532 1 94.25 127 GLU B CA 1
ATOM 5825 C C . GLU B 1 127 ? -11.266 -18.766 -0.354 1 94.25 127 GLU B C 1
ATOM 5827 O O . GLU B 1 127 ? -10.93 -17.734 -0.947 1 94.25 127 GLU B O 1
ATOM 5832 N N . ASN B 1 128 ? -12.289 -18.828 0.465 1 96.5 128 ASN B N 1
ATOM 5833 C CA . ASN B 1 128 ? -13.141 -17.656 0.663 1 96.5 128 ASN B CA 1
ATOM 5834 C C . ASN B 1 128 ? -12.562 -16.719 1.716 1 96.5 128 ASN B C 1
ATOM 5836 O O . ASN B 1 128 ? -13.023 -15.586 1.854 1 96.5 128 ASN B O 1
ATOM 5840 N N . TYR B 1 129 ? -11.562 -17.141 2.436 1 97.75 129 TYR B N 1
ATOM 5841 C CA . TYR B 1 129 ? -11.086 -16.391 3.586 1 97.75 129 TYR B CA 1
ATOM 5842 C C . TYR B 1 129 ? -9.961 -15.438 3.182 1 97.75 129 TYR B C 1
ATOM 5844 O O . TYR B 1 129 ? -9.109 -15.781 2.367 1 97.75 129 TYR B O 1
ATOM 5852 N N . PHE B 1 130 ? -10.016 -14.188 3.77 1 98.12 130 PHE B N 1
ATOM 5853 C CA . PHE B 1 130 ? -8.828 -13.344 3.811 1 98.12 130 PHE B CA 1
ATOM 5854 C C . PHE B 1 130 ? -7.758 -13.969 4.703 1 98.12 130 PHE B C 1
ATOM 5856 O O . PHE B 1 130 ? -8.062 -14.836 5.531 1 98.12 130 PHE B O 1
ATOM 5863 N N . ARG B 1 131 ? -6.512 -13.523 4.492 1 97.25 131 ARG B N 1
ATOM 5864 C CA . ARG B 1 131 ? -5.457 -14.102 5.312 1 97.25 131 ARG B CA 1
ATOM 5865 C C . ARG B 1 131 ? -4.508 -13.031 5.832 1 97.25 131 ARG B C 1
ATOM 5867 O O . ARG B 1 131 ? -4.188 -12.078 5.113 1 97.25 131 ARG B O 1
ATOM 5874 N N . MET B 1 132 ? -4.125 -13.078 7.082 1 97.62 132 MET B N 1
ATOM 5875 C CA . MET B 1 132 ? -2.875 -12.594 7.66 1 97.62 132 MET B CA 1
ATOM 5876 C C . MET B 1 132 ? -1.911 -13.742 7.914 1 97.62 132 MET B C 1
ATOM 5878 O O . MET B 1 132 ? -1.978 -14.398 8.961 1 97.62 132 MET B O 1
ATOM 5882 N N . PRO B 1 133 ? -1.059 -13.93 6.949 1 97.38 133 PRO B N 1
ATOM 5883 C CA . PRO B 1 133 ? -0.351 -15.211 6.895 1 97.38 133 PRO B CA 1
ATOM 5884 C C . PRO B 1 133 ? 0.516 -15.453 8.125 1 97.38 133 PRO B C 1
ATOM 5886 O O . PRO B 1 133 ? 0.663 -16.609 8.562 1 97.38 133 PRO B O 1
ATOM 5889 N N . TYR B 1 134 ? 1.162 -14.484 8.68 1 97.81 134 TYR B N 1
ATOM 5890 C CA . TYR B 1 134 ? 1.992 -14.578 9.875 1 97.81 134 TYR B CA 1
ATOM 5891 C C . TYR B 1 134 ? 2.139 -13.227 10.555 1 97.81 134 TYR B C 1
ATOM 5893 O O . TYR B 1 134 ? 2.305 -12.203 9.883 1 97.81 134 TYR B O 1
ATOM 5901 N N . PHE B 1 135 ? 1.983 -13.164 11.883 1 97.75 135 PHE B N 1
ATOM 5902 C CA . PHE B 1 135 ? 2.16 -11.93 12.641 1 97.75 135 PHE B CA 1
ATOM 5903 C C . PHE B 1 135 ? 3.641 -11.586 12.781 1 97.75 135 PHE B C 1
ATOM 5905 O O . PHE B 1 135 ? 4.262 -11.891 13.797 1 97.75 135 PHE B O 1
ATOM 5912 N N . HIS B 1 136 ? 4.195 -10.898 11.781 1 97.5 136 HIS B N 1
ATOM 5913 C CA . HIS B 1 136 ? 5.57 -10.414 11.852 1 97.5 136 HIS B CA 1
ATOM 5914 C C . HIS B 1 136 ? 5.641 -9.07 12.57 1 97.5 136 HIS B C 1
ATOM 5916 O O . HIS B 1 136 ? 5.18 -8.055 12.039 1 97.5 136 HIS B O 1
ATOM 5922 N N . ALA B 1 137 ? 6.344 -9.055 13.711 1 96.12 137 ALA B N 1
ATOM 5923 C CA . ALA B 1 137 ? 6.52 -7.805 14.445 1 96.12 137 ALA B CA 1
ATOM 5924 C C . ALA B 1 137 ? 7.238 -6.762 13.594 1 96.12 137 ALA B C 1
ATOM 5926 O O . ALA B 1 137 ? 6.949 -5.566 13.688 1 96.12 137 ALA B O 1
ATOM 5927 N N . ILE B 1 138 ? 8.148 -7.164 12.742 1 96.75 138 ILE B N 1
ATOM 5928 C CA . ILE B 1 138 ? 8.969 -6.266 11.938 1 96.75 138 ILE B CA 1
ATOM 5929 C C . ILE B 1 138 ? 8.102 -5.574 10.891 1 96.75 138 ILE B C 1
ATOM 5931 O O . ILE B 1 138 ? 8.445 -4.504 10.391 1 96.75 138 ILE B O 1
ATOM 5935 N N . ASP B 1 139 ? 6.91 -6.184 10.516 1 97.06 139 ASP B N 1
ATOM 5936 C CA . ASP B 1 139 ? 6.016 -5.625 9.508 1 97.06 139 ASP B CA 1
ATOM 5937 C C . ASP B 1 139 ? 5.012 -4.656 10.133 1 97.06 139 ASP B C 1
ATOM 5939 O O . ASP B 1 139 ? 4.297 -3.949 9.422 1 97.06 139 ASP B O 1
ATOM 5943 N N . ARG B 1 140 ? 4.938 -4.609 11.438 1 97.12 140 ARG B N 1
ATOM 5944 C CA . ARG B 1 140 ? 4.023 -3.719 12.148 1 97.12 140 ARG B CA 1
ATOM 5945 C C . ARG B 1 140 ? 4.422 -2.26 11.953 1 97.12 140 ARG B C 1
ATOM 5947 O O . ARG B 1 140 ? 5.609 -1.923 12 1 97.12 140 ARG B O 1
ATOM 5954 N N . VAL B 1 141 ? 3.41 -1.389 11.68 1 97.44 141 VAL B N 1
ATOM 5955 C CA . VAL B 1 141 ? 3.674 0.047 11.68 1 97.44 141 VAL B CA 1
ATOM 5956 C C . VAL B 1 141 ? 3.922 0.528 13.109 1 97.44 141 VAL B C 1
ATOM 5958 O O . VAL B 1 141 ? 3.082 0.333 13.984 1 97.44 141 VAL B O 1
ATOM 5961 N N . LYS B 1 142 ? 5.059 1.099 13.289 1 96.56 142 LYS B N 1
ATOM 5962 C CA . LYS B 1 142 ? 5.434 1.625 14.594 1 96.56 142 LYS B CA 1
ATOM 5963 C C . LYS B 1 142 ? 5.598 3.141 14.555 1 96.56 142 LYS B C 1
ATOM 5965 O O . LYS B 1 142 ? 6.246 3.676 13.648 1 96.56 142 LYS B O 1
ATOM 5970 N N . THR B 1 143 ? 4.891 3.805 15.391 1 97.5 143 THR B N 1
ATOM 5971 C CA . THR B 1 143 ? 4.996 5.254 15.508 1 97.5 143 THR B CA 1
ATOM 5972 C C . THR B 1 143 ? 5.57 5.652 16.859 1 97.5 143 THR B C 1
ATOM 5974 O O . THR B 1 143 ? 5.441 4.914 17.844 1 97.5 143 THR B O 1
ATOM 5977 N N . PRO B 1 144 ? 6.27 6.824 16.953 1 98.06 144 PRO B N 1
ATOM 5978 C CA . PRO B 1 144 ? 6.859 7.227 18.219 1 98.06 144 PRO B CA 1
ATOM 5979 C C . PRO B 1 144 ? 5.809 7.57 19.281 1 98.06 144 PRO B C 1
ATOM 5981 O O . PRO B 1 144 ? 4.984 8.461 19.062 1 98.06 144 PRO B O 1
ATOM 5984 N N . ASP B 1 145 ? 5.953 7.031 20.453 1 97.31 145 ASP B N 1
ATOM 5985 C CA . ASP B 1 145 ? 4.969 7.191 21.516 1 97.31 145 ASP B CA 1
ATOM 5986 C C . ASP B 1 145 ? 4.969 8.617 22.062 1 97.31 145 ASP B C 1
ATOM 5988 O O . ASP B 1 145 ? 3.92 9.148 22.438 1 97.31 145 ASP B O 1
ATOM 5992 N N . TRP B 1 146 ? 6.148 9.195 22.062 1 98.44 146 TRP B N 1
ATOM 5993 C CA . TRP B 1 146 ? 6.246 10.523 22.656 1 98.44 146 TRP B CA 1
ATOM 5994 C C . TRP B 1 146 ? 5.434 11.539 21.859 1 98.44 146 TRP B C 1
ATOM 5996 O O . TRP B 1 146 ? 4.949 12.523 22.406 1 98.44 146 TRP B O 1
ATOM 6006 N N . VAL B 1 147 ? 5.246 11.328 20.562 1 98.81 147 VAL B N 1
ATOM 6007 C CA . VAL B 1 147 ? 4.496 12.25 19.719 1 98.81 147 VAL B CA 1
ATOM 6008 C C . VAL B 1 147 ? 3.033 12.273 20.156 1 98.81 147 VAL B C 1
ATOM 6010 O O . VAL B 1 147 ? 2.385 13.328 20.125 1 98.81 147 VAL B O 1
ATOM 6013 N N . LYS B 1 148 ? 2.504 11.195 20.656 1 98.31 148 LYS B N 1
ATOM 6014 C CA . LYS B 1 148 ? 1.109 11.047 21.062 1 98.31 148 LYS B CA 1
ATOM 6015 C C . LYS B 1 148 ? 0.792 11.922 22.281 1 98.31 148 LYS B C 1
ATOM 6017 O O . LYS B 1 148 ? -0.377 12.164 22.578 1 98.31 148 LYS B O 1
ATOM 6022 N N . GLN B 1 149 ? 1.826 12.406 22.891 1 97.94 149 GLN B N 1
ATOM 6023 C CA . GLN B 1 149 ? 1.665 13.227 24.094 1 97.94 149 GLN B CA 1
ATOM 6024 C C . GLN B 1 149 ? 2.178 14.648 23.859 1 97.94 149 GLN B C 1
ATOM 6026 O O . GLN B 1 149 ? 2.355 15.406 24.812 1 97.94 149 GLN B O 1
ATOM 6031 N N . THR B 1 150 ? 2.402 14.977 22.641 1 98.75 150 THR B N 1
ATOM 6032 C CA . THR B 1 150 ? 3.072 16.234 22.328 1 98.75 150 THR B CA 1
ATOM 6033 C C . THR B 1 150 ? 2.061 17.281 21.875 1 98.75 150 THR B C 1
ATOM 6035 O O . THR B 1 150 ? 1.134 16.969 21.125 1 98.75 150 THR B O 1
ATOM 6038 N N . VAL B 1 151 ? 2.133 18.453 22.375 1 98.88 151 VAL B N 1
ATOM 6039 C CA . VAL B 1 151 ? 1.521 19.656 21.812 1 98.88 151 VAL B CA 1
ATOM 6040 C C . VAL B 1 151 ? 2.584 20.484 21.109 1 98.88 151 VAL B C 1
ATOM 6042 O O . VAL B 1 151 ? 3.482 21.031 21.75 1 98.88 151 VAL B O 1
ATOM 6045 N N . TRP B 1 152 ? 2.473 20.578 19.828 1 98.94 152 TRP B N 1
ATOM 6046 C CA . TRP B 1 152 ? 3.469 21.25 19 1 98.94 152 TRP B CA 1
ATOM 6047 C C . TRP B 1 152 ? 3.209 22.75 18.938 1 98.94 152 TRP B C 1
ATOM 6049 O O . TRP B 1 152 ? 2.068 23.203 19.078 1 98.94 152 TRP B O 1
ATOM 6059 N N . TYR B 1 153 ? 4.242 23.469 18.812 1 98.94 153 TYR B N 1
ATOM 6060 C CA . TYR B 1 153 ? 4.223 24.922 18.594 1 98.94 153 TYR B CA 1
ATOM 6061 C C . TYR B 1 153 ? 5.055 25.297 17.375 1 98.94 153 TYR B C 1
ATOM 6063 O O . TYR B 1 153 ? 6.277 25.141 17.375 1 98.94 153 TYR B O 1
ATOM 6071 N N . GLN B 1 154 ? 4.391 25.703 16.328 1 98.88 154 GLN B N 1
ATOM 6072 C CA . GLN B 1 154 ? 5.074 26.062 15.102 1 98.88 154 GLN B CA 1
ATOM 6073 C C . GLN B 1 154 ? 5.645 27.484 15.18 1 98.88 154 GLN B C 1
ATOM 6075 O O . GLN B 1 154 ? 4.906 28.438 15.406 1 98.88 154 GLN B O 1
ATOM 6080 N N . ILE B 1 155 ? 6.941 27.547 14.914 1 98.88 155 ILE B N 1
ATOM 6081 C CA . ILE B 1 155 ? 7.656 28.812 15.023 1 98.88 155 ILE B CA 1
ATOM 6082 C C . ILE B 1 155 ? 8.156 29.25 13.648 1 98.88 155 ILE B C 1
ATOM 6084 O O . ILE B 1 155 ? 8.828 28.484 12.953 1 98.88 155 ILE B O 1
ATOM 6088 N N . PHE B 1 156 ? 7.734 30.375 13.195 1 98.56 156 PHE B N 1
ATOM 6089 C CA . PHE B 1 156 ? 8.359 31.094 12.094 1 98.56 156 PHE B CA 1
ATOM 6090 C C . PHE B 1 156 ? 9.438 32.031 12.609 1 98.56 156 PHE B C 1
ATOM 6092 O O . PHE B 1 156 ? 9.133 33.188 13 1 98.56 156 PHE B O 1
ATOM 6099 N N . PRO B 1 157 ? 10.695 31.609 12.57 1 98.25 157 PRO B N 1
ATOM 6100 C CA . PRO B 1 157 ? 11.734 32.312 13.344 1 98.25 157 PRO B CA 1
ATOM 6101 C C . PRO B 1 157 ? 11.82 33.781 13.016 1 98.25 157 PRO B C 1
ATOM 6103 O O . PRO B 1 157 ? 11.898 34.625 13.93 1 98.25 157 PRO B O 1
ATOM 6106 N N . GLU B 1 158 ? 11.703 34.25 11.844 1 98.31 158 GLU B N 1
ATOM 6107 C CA . GLU B 1 158 ? 11.859 35.625 11.375 1 98.31 158 GLU B CA 1
ATOM 6108 C C . GLU B 1 158 ? 10.773 36.531 11.945 1 98.31 158 GLU B C 1
ATOM 6110 O O . GLU B 1 158 ? 10.93 37.75 11.969 1 98.31 158 GLU B O 1
ATOM 6115 N N . ARG B 1 159 ? 9.75 35.938 12.5 1 98.31 159 ARG B N 1
ATOM 6116 C CA . ARG B 1 159 ? 8.586 36.719 12.93 1 98.31 159 ARG B CA 1
ATOM 6117 C C . ARG B 1 159 ? 8.258 36.438 14.398 1 98.31 159 ARG B C 1
ATOM 6119 O O . ARG B 1 159 ? 7.281 37 14.922 1 98.31 159 ARG B O 1
ATOM 6126 N N . PHE B 1 160 ? 9.094 35.719 15.141 1 98.75 160 PHE B N 1
ATOM 6127 C CA . PHE B 1 160 ? 8.742 35.25 16.484 1 98.75 160 PHE B CA 1
ATOM 6128 C C . PHE B 1 160 ? 9.234 36.25 17.531 1 98.75 160 PHE B C 1
ATOM 6130 O O . PHE B 1 160 ? 8.477 36.656 18.406 1 98.75 160 PHE B O 1
ATOM 6137 N N . ALA B 1 161 ? 10.508 36.562 17.484 1 98.69 161 ALA B N 1
ATOM 6138 C CA . ALA B 1 161 ? 11.117 37.531 18.391 1 98.69 161 ALA B CA 1
ATOM 6139 C C . ALA B 1 161 ? 12.516 37.906 17.922 1 98.69 161 ALA B C 1
ATOM 6141 O O . ALA B 1 161 ? 13.281 37.062 17.453 1 98.69 161 ALA B O 1
ATOM 6142 N N . ASN B 1 162 ? 12.758 39.188 18.031 1 98.56 162 ASN B N 1
ATOM 6143 C CA . ASN B 1 162 ? 14.102 39.656 17.734 1 98.56 162 ASN B CA 1
ATOM 6144 C C . ASN B 1 162 ? 14.984 39.688 18.984 1 98.56 162 ASN B C 1
ATOM 6146 O O . ASN B 1 162 ? 14.961 40.656 19.734 1 98.56 162 ASN B O 1
ATOM 6150 N N . GLY B 1 163 ? 15.805 38.656 19.109 1 98.31 163 GLY B N 1
ATOM 6151 C CA . GLY B 1 163 ? 16.625 38.5 20.297 1 98.31 163 GLY B CA 1
ATOM 6152 C C . GLY B 1 163 ? 18 39.125 20.156 1 98.31 163 GLY B C 1
ATOM 6153 O O . GLY B 1 163 ? 18.656 39.438 21.141 1 98.31 163 GLY B O 1
ATOM 6154 N N . ASP B 1 164 ? 18.5 39.25 18.953 1 98.19 164 ASP B N 1
ATOM 6155 C CA . ASP B 1 164 ? 19.812 39.812 18.672 1 98.19 164 ASP B CA 1
ATOM 6156 C C . ASP B 1 164 ? 19.766 40.781 17.484 1 98.19 164 ASP B C 1
ATOM 6158 O O . ASP B 1 164 ? 19.922 40.375 16.328 1 98.19 164 ASP B O 1
ATOM 6162 N N . PRO B 1 165 ? 19.672 42.031 17.688 1 97.31 165 PRO B N 1
ATOM 6163 C CA . PRO B 1 165 ? 19.562 43 16.594 1 97.31 165 PRO B CA 1
ATOM 6164 C C . PRO B 1 165 ? 20.828 43.062 15.75 1 97.31 165 PRO B C 1
ATOM 6166 O O . PRO B 1 165 ? 20.812 43.594 14.641 1 97.31 165 PRO B O 1
ATOM 6169 N N . ASP B 1 166 ? 21.938 42.562 16.234 1 97.31 166 ASP B N 1
ATOM 6170 C CA . ASP B 1 166 ? 23.203 42.656 15.523 1 97.31 166 ASP B CA 1
ATOM 6171 C C . ASP B 1 166 ? 23.203 41.812 14.266 1 97.31 166 ASP B C 1
ATOM 6173 O O . ASP B 1 166 ? 24 42.031 13.352 1 97.31 166 ASP B O 1
ATOM 6177 N N . ASN B 1 167 ? 22.375 40.812 14.172 1 97.62 167 ASN B N 1
ATOM 6178 C CA . ASN B 1 167 ? 22.344 39.969 12.992 1 97.62 167 ASN B CA 1
ATOM 6179 C C . ASN B 1 167 ? 21.156 40.281 12.094 1 97.62 167 ASN B C 1
ATOM 6181 O O . ASN B 1 167 ? 20.844 39.531 11.164 1 97.62 167 ASN B O 1
ATOM 6185 N N . ASP B 1 168 ? 20.516 41.406 12.344 1 98 168 ASP B N 1
ATOM 6186 C CA . ASP B 1 168 ? 19.391 41.812 11.523 1 98 168 ASP B CA 1
ATOM 6187 C C . ASP B 1 168 ? 19.828 42.094 10.086 1 98 168 ASP B C 1
ATOM 6189 O O . ASP B 1 168 ? 20.828 42.75 9.852 1 98 168 ASP B O 1
ATOM 6193 N N . PRO B 1 169 ? 19.109 41.562 9.133 1 96.88 169 PRO B N 1
ATOM 6194 C CA . PRO B 1 169 ? 19.406 41.938 7.75 1 96.88 169 PRO B CA 1
ATOM 6195 C C . PRO B 1 169 ? 19.234 43.438 7.492 1 96.88 169 PRO B C 1
ATOM 6197 O O . PRO B 1 169 ? 18.484 44.094 8.203 1 96.88 169 PRO B O 1
ATOM 6200 N N . ILE B 1 170 ? 19.938 43.875 6.441 1 94.88 170 ILE B N 1
ATOM 6201 C CA . ILE B 1 170 ? 19.797 45.281 6.027 1 94.88 170 ILE B CA 1
ATOM 6202 C C . ILE B 1 170 ? 18.344 45.562 5.621 1 94.88 170 ILE B C 1
ATOM 6204 O O . ILE B 1 170 ? 17.734 44.75 4.883 1 94.88 170 ILE B O 1
ATOM 6208 N N . GLY B 1 171 ? 17.812 46.594 6.121 1 95.38 171 GLY B N 1
ATOM 6209 C CA . GLY B 1 171 ? 16.453 46.969 5.746 1 95.38 171 GLY B CA 1
ATOM 6210 C C . GLY B 1 171 ? 15.406 46.375 6.672 1 95.38 171 GLY B C 1
ATOM 6211 O O . GLY B 1 171 ? 14.211 46.5 6.402 1 95.38 171 GLY B O 1
ATOM 6212 N N . THR B 1 172 ? 15.781 45.812 7.754 1 98 172 THR B N 1
ATOM 6213 C CA . THR B 1 172 ? 14.859 45.25 8.742 1 98 172 THR B CA 1
ATOM 6214 C C . THR B 1 172 ? 13.883 46.312 9.234 1 98 172 THR B C 1
ATOM 6216 O O . THR B 1 172 ? 14.297 47.406 9.586 1 98 172 THR B O 1
ATOM 6219 N N . LYS B 1 173 ? 12.648 45.938 9.266 1 98.06 173 LYS B N 1
ATOM 6220 C CA . LYS B 1 173 ? 11.594 46.875 9.688 1 98.06 173 LYS B CA 1
ATOM 6221 C C . LYS B 1 173 ? 11.422 46.844 11.203 1 98.06 173 LYS B C 1
ATOM 6223 O O . LYS B 1 173 ? 11.859 45.906 11.875 1 98.06 173 LYS B O 1
ATOM 6228 N N . PRO B 1 174 ? 10.828 48 11.695 1 97.31 174 PRO B N 1
ATOM 6229 C CA . PRO B 1 174 ? 10.508 47.969 13.125 1 97.31 174 PRO B CA 1
ATOM 6230 C C . PRO B 1 174 ? 9.531 46.844 13.477 1 97.31 174 PRO B C 1
ATOM 6232 O O . PRO B 1 174 ? 8.602 46.562 12.711 1 97.31 174 PRO B O 1
ATOM 6235 N N . TRP B 1 175 ? 9.773 46.25 14.633 1 98.06 175 TRP B N 1
ATOM 6236 C CA . TRP B 1 175 ? 8.898 45.188 15.102 1 98.06 175 TRP B CA 1
ATOM 6237 C C . TRP B 1 175 ? 7.512 45.75 15.445 1 98.06 175 TRP B C 1
ATOM 6239 O O . TRP B 1 175 ? 7.316 46.312 16.516 1 98.06 175 TRP B O 1
ATOM 6249 N N . ARG B 1 176 ? 6.547 45.625 14.586 1 97.06 176 ARG B N 1
ATOM 6250 C CA . ARG B 1 176 ? 5.176 46.062 14.781 1 97.06 176 ARG B CA 1
ATOM 6251 C C . ARG B 1 176 ? 4.176 44.969 14.453 1 97.06 176 ARG B C 1
ATOM 6253 O O . ARG B 1 176 ? 3.891 44.719 13.281 1 97.06 176 ARG B O 1
ATOM 6260 N N . PRO B 1 177 ? 3.572 44.375 15.438 1 96.56 177 PRO B N 1
ATOM 6261 C CA . PRO B 1 177 ? 2.637 43.281 15.234 1 96.56 177 PRO B CA 1
ATOM 6262 C C . PRO B 1 177 ? 1.429 43.656 14.383 1 96.56 177 PRO B C 1
ATOM 6264 O O . PRO B 1 177 ? 0.713 42.812 13.883 1 96.56 177 PRO B O 1
ATOM 6267 N N . THR B 1 178 ? 1.136 44.938 14.203 1 95 178 THR B N 1
ATOM 6268 C CA . THR B 1 178 ? -0.02 45.406 13.453 1 95 178 THR B CA 1
ATOM 6269 C C . THR B 1 178 ? 0.315 45.562 11.969 1 95 178 THR B C 1
ATOM 6271 O O . THR B 1 178 ? -0.563 45.844 11.148 1 95 178 THR B O 1
ATOM 6274 N N . ASP B 1 179 ? 1.548 45.281 11.641 1 95.94 179 ASP B N 1
ATOM 6275 C CA . ASP B 1 179 ? 1.975 45.406 10.25 1 95.94 179 ASP B CA 1
ATOM 6276 C C . ASP B 1 179 ? 1.316 44.344 9.367 1 95.94 179 ASP B C 1
ATOM 6278 O O . ASP B 1 179 ? 0.842 43.312 9.867 1 95.94 179 ASP B O 1
ATOM 6282 N N . HIS B 1 180 ? 1.16 44.625 8.125 1 97.06 180 HIS B N 1
ATOM 6283 C CA . HIS B 1 180 ? 0.886 43.688 7.043 1 97.06 180 HIS B CA 1
ATOM 6284 C C . HIS B 1 180 ? 2.119 43.469 6.172 1 97.06 180 HIS B C 1
ATOM 6286 O O . HIS B 1 180 ? 2.33 44.219 5.199 1 97.06 180 HIS B O 1
ATOM 6292 N N . PRO B 1 181 ? 2.855 42.469 6.543 1 96.88 181 PRO B N 1
ATOM 6293 C CA . PRO B 1 181 ? 4.152 42.312 5.883 1 96.88 181 PRO B CA 1
ATOM 6294 C C . PRO B 1 181 ? 4.02 42.031 4.383 1 96.88 181 PRO B C 1
ATOM 6296 O O . PRO B 1 181 ? 3.061 41.406 3.947 1 96.88 181 PRO B O 1
ATOM 6299 N N . GLY B 1 182 ? 4.941 42.562 3.619 1 94.62 182 GLY B N 1
ATOM 6300 C CA . GLY B 1 182 ? 5.137 42.094 2.256 1 94.62 182 GLY B CA 1
ATOM 6301 C C . GLY B 1 182 ? 5.918 40.781 2.178 1 94.62 182 GLY B C 1
ATOM 6302 O O . GLY B 1 182 ? 6.492 40.344 3.174 1 94.62 182 GLY B O 1
ATOM 6303 N N . ARG B 1 183 ? 6.035 40.188 1.041 1 92.75 183 ARG B N 1
ATOM 6304 C CA . ARG B 1 183 ? 6.656 38.875 0.826 1 92.75 183 ARG B CA 1
ATOM 6305 C C . ARG B 1 183 ? 8.148 38.938 1.13 1 92.75 183 ARG B C 1
ATOM 6307 O O . ARG B 1 183 ? 8.742 37.938 1.522 1 92.75 183 ARG B O 1
ATOM 6314 N N . GLU B 1 184 ? 8.766 40.125 1.032 1 94.06 184 GLU B N 1
ATOM 6315 C CA . GLU B 1 184 ? 10.219 40.219 1.154 1 94.06 184 GLU B CA 1
ATOM 6316 C C . GLU B 1 184 ? 10.625 40.969 2.42 1 94.06 184 GLU B C 1
ATOM 6318 O O . GLU B 1 184 ? 11.797 41.281 2.619 1 94.06 184 GLU B O 1
ATOM 6323 N N . ASP B 1 185 ? 9.695 41.281 3.289 1 97 185 ASP B N 1
ATOM 6324 C CA . ASP B 1 185 ? 9.961 42.094 4.469 1 97 185 ASP B CA 1
ATOM 6325 C C . ASP B 1 185 ? 10.664 41.281 5.551 1 97 185 ASP B C 1
ATOM 6327 O O . ASP B 1 185 ? 10.344 40.094 5.762 1 97 185 ASP B O 1
ATOM 6331 N N . TYR B 1 186 ? 11.648 41.938 6.195 1 97.88 186 TYR B N 1
ATOM 6332 C CA . TYR B 1 186 ? 12.336 41.375 7.352 1 97.88 186 TYR B CA 1
ATOM 6333 C C . TYR B 1 186 ? 11.984 42.125 8.625 1 97.88 186 TYR B C 1
ATOM 6335 O O . TYR B 1 186 ? 11.812 43.375 8.594 1 97.88 186 TYR B O 1
ATOM 6343 N N . TYR B 1 187 ? 11.891 41.406 9.734 1 98.31 187 TYR B N 1
ATOM 6344 C CA . TYR B 1 187 ? 11.602 42.031 11.023 1 98.31 187 TYR B CA 1
ATOM 6345 C C . TYR B 1 187 ? 12.648 41.656 12.055 1 98.31 187 TYR B C 1
ATOM 6347 O O . TYR B 1 187 ? 12.625 42.156 13.188 1 98.31 187 TYR B O 1
ATOM 6355 N N . GLY B 1 188 ? 13.547 40.781 11.711 1 98.25 188 GLY B N 1
ATOM 6356 C CA . GLY B 1 188 ? 14.766 40.562 12.477 1 98.25 188 GLY B CA 1
ATOM 6357 C C . GLY B 1 188 ? 14.648 39.438 13.484 1 98.25 188 GLY B C 1
ATOM 6358 O O . GLY B 1 188 ? 15.562 39.188 14.273 1 98.25 188 GLY B O 1
ATOM 6359 N N . GLY B 1 189 ? 13.516 38.688 13.539 1 98.56 189 GLY B N 1
ATOM 6360 C CA . GLY B 1 189 ? 13.445 37.531 14.43 1 98.56 189 GLY B CA 1
ATOM 6361 C C . GLY B 1 189 ? 14.562 36.531 14.203 1 98.56 189 GLY B C 1
ATOM 6362 O O . GLY B 1 189 ? 15.078 36.406 13.086 1 98.56 189 GLY B O 1
ATOM 6363 N N . ASP B 1 190 ? 14.984 35.844 15.273 1 98.62 190 ASP B N 1
ATOM 6364 C CA . ASP B 1 190 ? 16.125 34.938 15.188 1 98.62 190 ASP B CA 1
ATOM 6365 C C . ASP B 1 190 ? 16.062 33.875 16.281 1 98.62 190 ASP B C 1
ATOM 6367 O O . ASP B 1 190 ? 15.078 33.781 17.016 1 98.62 190 ASP B O 1
ATOM 6371 N N . LEU B 1 191 ? 17.062 33 16.344 1 98.88 191 LEU B N 1
ATOM 6372 C CA . LEU B 1 191 ? 17.094 31.875 17.281 1 98.88 191 LEU B CA 1
ATOM 6373 C C . LEU B 1 191 ? 17.281 32.375 18.719 1 98.88 191 LEU B C 1
ATOM 6375 O O . LEU B 1 191 ? 16.75 31.766 19.656 1 98.88 191 LEU B O 1
ATOM 6379 N N . GLN B 1 192 ? 18.078 33.469 18.891 1 98.81 192 GLN B N 1
ATOM 6380 C CA . GLN B 1 192 ? 18.188 34.062 20.219 1 98.81 192 GLN B CA 1
ATOM 6381 C C . GLN B 1 192 ? 16.812 34.469 20.75 1 98.81 192 GLN B C 1
ATOM 6383 O O . GLN B 1 192 ? 16.531 34.281 21.938 1 98.81 192 GLN B O 1
ATOM 6388 N N . GLY B 1 193 ? 16.031 35.094 19.891 1 98.88 193 GLY B N 1
ATOM 6389 C CA . GLY B 1 193 ? 14.672 35.438 20.281 1 98.88 193 GLY B CA 1
ATOM 6390 C C . GLY B 1 193 ? 13.859 34.25 20.75 1 98.88 193 GLY B C 1
ATOM 6391 O O . GLY B 1 193 ? 13.078 34.375 21.703 1 98.88 193 GLY B O 1
ATOM 6392 N N . VAL B 1 194 ? 13.953 33.094 20.125 1 98.94 194 VAL B N 1
ATOM 6393 C CA . VAL B 1 194 ? 13.258 31.891 20.547 1 98.94 194 VAL B CA 1
ATOM 6394 C C . VAL B 1 194 ? 13.797 31.438 21.906 1 98.94 194 VAL B C 1
ATOM 6396 O O . VAL B 1 194 ? 13.031 31.109 22.812 1 98.94 194 VAL B O 1
ATOM 6399 N N . LEU B 1 195 ? 15.148 31.375 21.984 1 98.81 195 LEU B N 1
ATOM 6400 C CA . LEU B 1 195 ? 15.797 30.984 23.234 1 98.81 195 LEU B CA 1
ATOM 6401 C C . LEU B 1 195 ? 15.289 31.828 24.391 1 98.81 195 LEU B C 1
ATOM 6403 O O . LEU B 1 195 ? 15.031 31.297 25.484 1 98.81 195 LEU B O 1
ATOM 6407 N N . ASP B 1 196 ? 15.125 33.094 24.156 1 98.75 196 ASP B N 1
ATOM 6408 C CA . ASP B 1 196 ? 14.727 34.062 25.203 1 98.75 196 ASP B CA 1
ATOM 6409 C C . ASP B 1 196 ? 13.297 33.781 25.672 1 98.75 196 ASP B C 1
ATOM 6411 O O . ASP B 1 196 ? 12.898 34.25 26.734 1 98.75 196 ASP B O 1
ATOM 6415 N N . HIS B 1 197 ? 12.492 33.094 24.891 1 98.69 197 HIS B N 1
ATOM 6416 C CA . HIS B 1 197 ? 11.078 32.938 25.219 1 98.69 197 HIS B CA 1
ATOM 6417 C C . HIS B 1 197 ? 10.734 31.469 25.469 1 98.69 197 HIS B C 1
ATOM 6419 O O . HIS B 1 197 ? 9.555 31.094 25.453 1 98.69 197 HIS B O 1
ATOM 6425 N N . LEU B 1 198 ? 11.703 30.594 25.719 1 98.81 198 LEU B N 1
ATOM 6426 C CA . LEU B 1 198 ? 11.438 29.188 26 1 98.81 198 LEU B CA 1
ATOM 6427 C C . LEU B 1 198 ? 10.633 29.031 27.281 1 98.81 198 LEU B C 1
ATOM 6429 O O . LEU B 1 198 ? 9.781 28.141 27.375 1 98.81 198 LEU B O 1
ATOM 6433 N N . ASP B 1 199 ? 10.914 29.875 28.281 1 98.5 199 ASP B N 1
ATOM 6434 C CA . ASP B 1 199 ? 10.156 29.812 29.516 1 98.5 199 ASP B CA 1
ATOM 6435 C C . ASP B 1 199 ? 8.688 30.141 29.281 1 98.5 199 ASP B C 1
ATOM 6437 O O . ASP B 1 199 ? 7.805 29.547 29.922 1 98.5 199 ASP B O 1
ATOM 6441 N N . ASP B 1 200 ? 8.422 31.141 28.422 1 98.69 200 ASP B N 1
ATOM 6442 C CA . ASP B 1 200 ? 7.043 31.484 28.078 1 98.69 200 ASP B CA 1
ATOM 6443 C C . ASP B 1 200 ? 6.324 30.312 27.422 1 98.69 200 ASP B C 1
ATOM 6445 O O . ASP B 1 200 ? 5.148 30.062 27.688 1 98.69 200 ASP B O 1
ATOM 6449 N N . LEU B 1 201 ? 7.031 29.594 26.531 1 98.81 201 LEU B N 1
ATOM 6450 C CA . LEU B 1 201 ? 6.457 28.438 25.859 1 98.81 201 LEU B CA 1
ATOM 6451 C C . LEU B 1 201 ? 6.215 27.297 26.844 1 98.81 201 LEU B C 1
ATOM 6453 O O . LEU B 1 201 ? 5.215 26.578 26.734 1 98.81 201 LEU B O 1
ATOM 6457 N N . GLN B 1 202 ? 7.156 27.141 27.75 1 98.62 202 GLN B N 1
ATOM 6458 C CA . GLN B 1 202 ? 6.965 26.156 28.812 1 98.62 202 GLN B CA 1
ATOM 6459 C C . GLN B 1 202 ? 5.734 26.484 29.656 1 98.62 202 GLN B C 1
ATOM 6461 O O . GLN B 1 202 ? 4.957 25.594 30 1 98.62 202 GLN B O 1
ATOM 6466 N N . ALA B 1 203 ? 5.609 27.766 29.969 1 98.56 203 ALA B N 1
ATOM 6467 C CA . ALA B 1 203 ? 4.457 28.203 30.75 1 98.56 203 ALA B CA 1
ATOM 6468 C C . ALA B 1 203 ? 3.156 27.953 29.984 1 98.56 203 ALA B C 1
ATOM 6470 O O . ALA B 1 203 ? 2.127 27.641 30.594 1 98.56 203 ALA B O 1
ATOM 6471 N N . LEU B 1 204 ? 3.135 28.078 28.719 1 98.75 204 LEU B N 1
ATOM 6472 C CA . LEU B 1 204 ? 1.982 27.812 27.859 1 98.75 204 LEU B CA 1
ATOM 6473 C C . LEU B 1 204 ? 1.665 26.312 27.859 1 98.75 204 LEU B C 1
ATOM 6475 O O . LEU B 1 204 ? 0.534 25.922 27.562 1 98.75 204 LEU B O 1
ATOM 6479 N N . GLY B 1 205 ? 2.578 25.469 28.172 1 98.62 205 GLY B N 1
ATOM 6480 C CA . GLY B 1 205 ? 2.41 24.031 28.234 1 98.62 205 GLY B CA 1
ATOM 6481 C C . GLY B 1 205 ? 2.965 23.297 27.016 1 98.62 205 GLY B C 1
ATOM 6482 O O . GLY B 1 205 ? 2.785 22.094 26.875 1 98.62 205 GLY B O 1
ATOM 6483 N N . ILE B 1 206 ? 3.721 23.969 26.234 1 98.75 206 ILE B N 1
ATOM 6484 C CA . ILE B 1 206 ? 4.25 23.438 24.984 1 98.75 206 ILE B CA 1
ATOM 6485 C C . ILE B 1 206 ? 5.383 22.453 25.281 1 98.75 206 ILE B C 1
ATOM 6487 O O . ILE B 1 206 ? 6.242 22.734 26.125 1 98.75 206 ILE B O 1
ATOM 6491 N N . ASN B 1 207 ? 5.352 21.281 24.594 1 98.81 207 ASN B N 1
ATOM 6492 C CA . ASN B 1 207 ? 6.453 20.344 24.781 1 98.81 207 ASN B CA 1
ATOM 6493 C C . ASN B 1 207 ? 6.988 19.844 23.453 1 98.81 207 ASN B C 1
ATOM 6495 O O . ASN B 1 207 ? 7.652 18.797 23.391 1 98.81 207 ASN B O 1
ATOM 6499 N N . GLY B 1 208 ? 6.688 20.469 22.344 1 98.88 208 GLY B N 1
ATOM 6500 C CA . GLY B 1 208 ? 7.258 20.25 21.016 1 98.88 208 GLY B CA 1
ATOM 6501 C C . GLY B 1 208 ? 7.418 21.531 20.219 1 98.88 208 GLY B C 1
ATOM 6502 O O . GLY B 1 208 ? 6.465 22.297 20.078 1 98.88 208 GLY B O 1
ATOM 6503 N N . LEU B 1 209 ? 8.609 21.797 19.766 1 98.94 209 LEU B N 1
ATOM 6504 C CA . LEU B 1 209 ? 8.883 22.953 18.938 1 98.94 209 LEU B CA 1
ATOM 6505 C C . LEU B 1 209 ? 9.055 22.562 17.484 1 98.94 209 LEU B C 1
ATOM 6507 O O . LEU B 1 209 ? 9.875 21.688 17.156 1 98.94 209 LEU B O 1
ATOM 6511 N N . TYR B 1 210 ? 8.242 23.094 16.656 1 98.88 210 TYR B N 1
ATOM 6512 C CA . TYR B 1 210 ? 8.305 22.922 15.211 1 98.88 210 TYR B CA 1
ATOM 6513 C C . TYR B 1 210 ? 8.828 24.203 14.539 1 98.88 210 TYR B C 1
ATOM 6515 O O . TYR B 1 210 ? 8.133 25.203 14.492 1 98.88 210 TYR B O 1
ATOM 6523 N N . PHE B 1 211 ? 10.078 24.172 13.992 1 98.88 211 PHE B N 1
ATOM 6524 C CA . PHE B 1 211 ? 10.68 25.328 13.352 1 98.88 211 PHE B CA 1
ATOM 6525 C C . PHE B 1 211 ? 10.453 25.297 11.844 1 98.88 211 PHE B C 1
ATOM 6527 O O . PHE B 1 211 ? 10.781 24.297 11.188 1 98.88 211 PHE B O 1
ATOM 6534 N N . CYS B 1 212 ? 9.914 26.375 11.305 1 98.56 212 CYS B N 1
ATOM 6535 C CA . CYS B 1 212 ? 10.117 26.562 9.875 1 98.56 212 CYS B CA 1
ATOM 6536 C C . CYS B 1 212 ? 11.602 26.609 9.531 1 98.56 212 CYS B C 1
ATOM 6538 O O . CYS B 1 212 ? 12.445 26.641 10.43 1 98.56 212 CYS B O 1
ATOM 6540 N N . PRO B 1 213 ? 11.961 26.594 8.266 1 98.5 213 PRO B N 1
ATOM 6541 C CA . PRO B 1 213 ? 13.375 26.391 7.918 1 98.5 213 PRO B CA 1
ATOM 6542 C C . PRO B 1 213 ? 14.289 27.438 8.57 1 98.5 213 PRO B C 1
ATOM 6544 O O . PRO B 1 213 ? 13.945 28.609 8.633 1 98.5 213 PRO B O 1
ATOM 6547 N N . ILE B 1 214 ? 15.453 26.984 9.031 1 98.62 214 ILE B N 1
ATOM 6548 C CA . ILE B 1 214 ? 16.406 27.875 9.703 1 98.62 214 ILE B CA 1
ATOM 6549 C C . ILE B 1 214 ? 17.688 27.969 8.891 1 98.62 214 ILE B C 1
ATOM 6551 O O . ILE B 1 214 ? 18.656 28.609 9.312 1 98.62 214 ILE B O 1
ATOM 6555 N N . PHE B 1 215 ? 17.734 27.375 7.723 1 98.62 215 PHE B N 1
ATOM 6556 C CA . PHE B 1 215 ? 18.953 27.234 6.945 1 98.62 215 PHE B CA 1
ATOM 6557 C C . PHE B 1 215 ? 19.172 28.453 6.051 1 98.62 215 PHE B C 1
ATOM 6559 O O . PHE B 1 215 ? 18.234 29.203 5.785 1 98.62 215 PHE B O 1
ATOM 6566 N N . THR B 1 216 ? 20.453 28.594 5.555 1 98.12 216 THR B N 1
ATOM 6567 C CA . THR B 1 216 ? 20.828 29.75 4.727 1 98.12 216 THR B CA 1
ATOM 6568 C C . THR B 1 216 ? 19.969 29.781 3.457 1 98.12 216 THR B C 1
ATOM 6570 O O . THR B 1 216 ? 19.906 28.797 2.723 1 98.12 216 THR B O 1
ATOM 6573 N N . ALA B 1 217 ? 19.375 30.906 3.225 1 97.5 217 ALA B N 1
ATOM 6574 C CA . ALA B 1 217 ? 18.531 31.109 2.049 1 97.5 217 ALA B CA 1
ATOM 6575 C C . ALA B 1 217 ? 18.5 32.594 1.665 1 97.5 217 ALA B C 1
ATOM 6577 O O . ALA B 1 217 ? 19 33.438 2.398 1 97.5 217 ALA B O 1
ATOM 6578 N N . ALA B 1 218 ? 17.953 32.844 0.497 1 94.69 218 ALA B N 1
ATOM 6579 C CA . ALA B 1 218 ? 17.891 34.25 0.013 1 94.69 218 ALA B CA 1
ATOM 6580 C C . ALA B 1 218 ? 16.672 34.969 0.589 1 94.69 218 ALA B C 1
ATOM 6582 O O . ALA B 1 218 ? 16.719 36.156 0.839 1 94.69 218 ALA B O 1
ATOM 6583 N N . SER B 1 219 ? 15.625 34.219 0.839 1 95.06 219 SER B N 1
ATOM 6584 C CA . SER B 1 219 ? 14.367 34.812 1.256 1 95.06 219 SER B CA 1
ATOM 6585 C C . SER B 1 219 ? 14.219 34.812 2.773 1 95.06 219 SER B C 1
ATOM 6587 O O . SER B 1 219 ? 15.031 34.188 3.475 1 95.06 219 SER B O 1
ATOM 6589 N N . ASN B 1 220 ? 13.133 35.562 3.283 1 95.56 220 ASN B N 1
ATOM 6590 C CA . ASN B 1 220 ? 12.875 35.625 4.719 1 95.56 220 ASN B CA 1
ATOM 6591 C C . ASN B 1 220 ? 12.289 34.312 5.254 1 95.56 220 ASN B C 1
ATOM 6593 O O . ASN B 1 220 ? 12.469 34 6.43 1 95.56 220 ASN B O 1
ATOM 6597 N N . HIS B 1 221 ? 11.617 33.531 4.422 1 94.31 221 HIS B N 1
ATOM 6598 C CA . HIS B 1 221 ? 10.938 32.312 4.887 1 94.31 221 HIS B CA 1
ATOM 6599 C C . HIS B 1 221 ? 11.852 31.094 4.773 1 94.31 221 HIS B C 1
ATOM 6601 O O . HIS B 1 221 ? 11.578 30.062 5.379 1 94.31 221 HIS B O 1
ATOM 6607 N N . LYS B 1 222 ? 12.867 31.203 4.012 1 97.19 222 LYS B N 1
ATOM 6608 C CA . LYS B 1 222 ? 13.992 30.281 3.963 1 97.19 222 LYS B CA 1
ATOM 6609 C C . LYS B 1 222 ? 13.594 28.969 3.268 1 97.19 222 LYS B C 1
ATOM 6611 O O . LYS B 1 222 ? 14.359 28 3.273 1 97.19 222 LYS B O 1
ATOM 6616 N N . TYR B 1 223 ? 12.414 28.797 2.562 1 97.19 223 TYR B N 1
ATOM 6617 C CA . TYR B 1 223 ? 12.016 27.594 1.844 1 97.19 223 TYR B CA 1
ATOM 6618 C C . TYR B 1 223 ? 12.727 27.5 0.5 1 97.19 223 TYR B C 1
ATOM 6620 O O . TYR B 1 223 ? 12.562 26.516 -0.227 1 97.19 223 TYR B O 1
ATOM 6628 N N . ASP B 1 224 ? 13.453 28.531 0.119 1 97.44 224 ASP B N 1
ATOM 6629 C CA . ASP B 1 224 ? 14.375 28.484 -1.006 1 97.44 224 ASP B CA 1
ATOM 6630 C C . ASP B 1 224 ? 15.812 28.297 -0.525 1 97.44 224 ASP B C 1
ATOM 6632 O O . ASP B 1 224 ? 16.719 29.031 -0.927 1 97.44 224 ASP B O 1
ATOM 6636 N N . THR B 1 225 ? 16 27.281 0.233 1 97.81 225 THR B N 1
ATOM 6637 C CA . THR B 1 225 ? 17.266 27 0.911 1 97.81 225 THR B CA 1
ATOM 6638 C C . THR B 1 225 ? 18.422 26.953 -0.087 1 97.81 225 THR B C 1
ATOM 6640 O O . THR B 1 225 ? 18.281 26.375 -1.169 1 97.81 225 THR B O 1
ATOM 6643 N N . ILE B 1 226 ? 19.5 27.609 0.319 1 97.31 226 ILE B N 1
ATOM 6644 C CA . ILE B 1 226 ? 20.703 27.703 -0.499 1 97.31 226 ILE B CA 1
ATOM 6645 C C . ILE B 1 226 ? 21.797 26.812 0.094 1 97.31 226 ILE B C 1
ATOM 6647 O O . ILE B 1 226 ? 22.531 26.141 -0.639 1 97.31 226 ILE B O 1
ATOM 6651 N N . ASP B 1 227 ? 21.906 26.781 1.363 1 97.5 227 ASP B N 1
ATOM 6652 C CA . ASP B 1 227 ? 22.875 25.969 2.094 1 97.5 227 ASP B CA 1
ATOM 6653 C C . ASP B 1 227 ? 22.203 25.219 3.24 1 97.5 227 ASP B C 1
ATOM 6655 O O . ASP B 1 227 ? 21.969 25.781 4.312 1 97.5 227 ASP B O 1
ATOM 6659 N N . TYR B 1 228 ? 22.125 23.891 3.059 1 97.88 228 TYR B N 1
ATOM 6660 C CA . TYR B 1 228 ? 21.375 23.047 3.977 1 97.88 228 TYR B CA 1
ATOM 6661 C C . TYR B 1 228 ? 22.172 22.766 5.246 1 97.88 228 TYR B C 1
ATOM 6663 O O . TYR B 1 228 ? 21.609 22.297 6.246 1 97.88 228 TYR B O 1
ATOM 6671 N N . LEU B 1 229 ? 23.391 23.016 5.246 1 98 229 LEU B N 1
ATOM 6672 C CA . LEU B 1 229 ? 24.266 22.594 6.348 1 98 229 LEU B CA 1
ATOM 6673 C C . LEU B 1 229 ? 24.656 23.781 7.203 1 98 229 LEU B C 1
ATOM 6675 O O . LEU B 1 229 ? 25.594 23.688 8.008 1 98 229 LEU B O 1
ATOM 6679 N N . ASN B 1 230 ? 24 24.875 6.938 1 97.75 230 ASN B N 1
ATOM 6680 C CA . ASN B 1 230 ? 24.328 26.078 7.703 1 97.75 230 ASN B CA 1
ATOM 6681 C C . ASN B 1 230 ? 23.062 26.75 8.227 1 97.75 230 ASN B C 1
ATOM 6683 O O . ASN B 1 230 ? 22.047 26.812 7.527 1 97.75 230 ASN B O 1
ATOM 6687 N N . VAL B 1 231 ? 23.156 27.266 9.477 1 98.5 231 VAL B N 1
ATOM 6688 C CA . VAL B 1 231 ? 22.125 28.141 10 1 98.5 231 VAL B CA 1
ATOM 6689 C C . VAL B 1 231 ? 22.203 29.516 9.32 1 98.5 231 VAL B C 1
ATOM 6691 O O . VAL B 1 231 ? 23.297 30.062 9.148 1 98.5 231 VAL B O 1
ATOM 6694 N N . ASP B 1 232 ? 21.109 30.016 8.859 1 98.56 232 ASP B N 1
ATOM 6695 C CA . ASP B 1 232 ? 21.125 31.328 8.25 1 98.56 232 ASP B CA 1
ATOM 6696 C C . ASP B 1 232 ? 21.734 32.375 9.195 1 98.56 232 ASP B C 1
ATOM 6698 O O . ASP B 1 232 ? 21.344 32.469 10.359 1 98.56 232 ASP B O 1
ATOM 6702 N N . PRO B 1 233 ? 22.609 33.188 8.719 1 97.69 233 PRO B N 1
ATOM 6703 C CA . PRO B 1 233 ? 23.281 34.156 9.594 1 97.69 233 PRO B CA 1
ATOM 6704 C C . PRO B 1 233 ? 22.297 35.156 10.211 1 97.69 233 PRO B C 1
ATOM 6706 O O . PRO B 1 233 ? 22.562 35.688 11.297 1 97.69 233 PRO B O 1
ATOM 6709 N N . ALA B 1 234 ? 21.234 35.438 9.562 1 98.19 234 ALA B N 1
ATOM 6710 C CA . ALA B 1 234 ? 20.219 36.312 10.117 1 98.19 234 ALA B CA 1
ATOM 6711 C C . ALA B 1 234 ? 19.547 35.719 11.344 1 98.19 234 ALA B C 1
ATOM 6713 O O . ALA B 1 234 ? 18.875 36.406 12.109 1 98.19 234 ALA B O 1
ATOM 6714 N N . PHE B 1 235 ? 19.688 34.375 11.547 1 98.69 235 PHE B N 1
ATOM 6715 C CA . PHE B 1 235 ? 19.062 33.688 12.672 1 98.69 235 PHE B CA 1
ATOM 6716 C C . PHE B 1 235 ? 20.078 33.406 13.758 1 98.69 235 PHE B C 1
ATOM 6718 O O . PHE B 1 235 ? 19.719 33 14.859 1 98.69 235 PHE B O 1
ATOM 6725 N N . GLY B 1 236 ? 21.312 33.594 13.477 1 98.31 236 GLY B N 1
ATOM 6726 C CA . GLY B 1 236 ? 22.391 33.281 14.375 1 98.31 236 GLY B CA 1
ATOM 6727 C C . GLY B 1 236 ? 23.391 32.312 13.773 1 98.31 236 GLY B C 1
ATOM 6728 O O . GLY B 1 236 ? 23.844 32.5 12.633 1 98.31 236 GLY B O 1
ATOM 6729 N N . ASP B 1 237 ? 23.828 31.359 14.617 1 98 237 ASP B N 1
ATOM 6730 C CA . ASP B 1 237 ? 24.828 30.391 14.172 1 98 237 ASP B CA 1
ATOM 6731 C C . ASP B 1 237 ? 24.609 29.031 14.852 1 98 237 ASP B C 1
ATOM 6733 O O . ASP B 1 237 ? 23.609 28.828 15.547 1 98 237 ASP B O 1
ATOM 6737 N N . LYS B 1 238 ? 25.469 28.109 14.586 1 98.25 238 LYS B N 1
ATOM 6738 C CA . LYS B 1 238 ? 25.328 26.734 15.062 1 98.25 238 LYS B CA 1
ATOM 6739 C C . LYS B 1 238 ? 25.531 26.656 16.578 1 98.25 238 LYS B C 1
ATOM 6741 O O . LYS B 1 238 ? 24.922 25.828 17.234 1 98.25 238 LYS B O 1
ATOM 6746 N N . VAL B 1 239 ? 26.359 27.516 17.109 1 98.38 239 VAL B N 1
ATOM 6747 C CA . VAL B 1 239 ? 26.578 27.531 18.547 1 98.38 239 VAL B CA 1
ATOM 6748 C C . VAL B 1 239 ? 25.297 27.938 19.266 1 98.38 239 VAL B C 1
ATOM 6750 O O . VAL B 1 239 ? 24.906 27.297 20.234 1 98.38 239 VAL B O 1
ATOM 6753 N N . LEU B 1 240 ? 24.75 29.016 18.766 1 98.62 240 LEU B N 1
ATOM 6754 C CA . LEU B 1 240 ? 23.484 29.469 19.328 1 98.62 240 LEU B CA 1
ATOM 6755 C C . LEU B 1 240 ? 22.422 28.391 19.172 1 98.62 240 LEU B C 1
ATOM 6757 O O . LEU B 1 240 ? 21.625 28.172 20.094 1 98.62 240 LEU B O 1
ATOM 6761 N N . PHE B 1 241 ? 22.375 27.75 18.062 1 98.75 241 PHE B N 1
ATOM 6762 C CA . PHE B 1 241 ? 21.391 26.703 17.828 1 98.75 241 PHE B CA 1
ATOM 6763 C C . PHE B 1 241 ? 21.594 25.547 18.812 1 98.75 241 PHE B C 1
ATOM 6765 O O . PHE B 1 241 ? 20.609 25.031 19.359 1 98.75 241 PHE B O 1
ATOM 6772 N N . ALA B 1 242 ? 22.797 25.141 19 1 98.69 242 ALA B N 1
ATOM 6773 C CA . ALA B 1 242 ? 23.094 24.078 19.969 1 98.69 242 ALA B CA 1
ATOM 6774 C C . ALA B 1 242 ? 22.578 24.469 21.359 1 98.69 242 ALA B C 1
ATOM 6776 O O . ALA B 1 242 ? 22.016 23.625 22.062 1 98.69 242 ALA B O 1
ATOM 6777 N N . LYS B 1 243 ? 22.844 25.688 21.703 1 98.75 243 LYS B N 1
ATOM 6778 C CA . LYS B 1 243 ? 22.375 26.203 22.984 1 98.75 243 LYS B CA 1
ATOM 6779 C C . LYS B 1 243 ? 20.844 26.125 23.078 1 98.75 243 LYS B C 1
ATOM 6781 O O . LYS B 1 243 ? 20.297 25.75 24.125 1 98.75 243 LYS B O 1
ATOM 6786 N N . LEU B 1 244 ? 20.219 26.5 22.062 1 98.81 244 LEU B N 1
ATOM 6787 C CA . LEU B 1 244 ? 18.75 26.484 22.016 1 98.81 244 LEU B CA 1
ATOM 6788 C C . LEU B 1 244 ? 18.219 25.078 22.156 1 98.81 244 LEU B C 1
ATOM 6790 O O . LEU B 1 244 ? 17.281 24.828 22.922 1 98.81 244 LEU B O 1
ATOM 6794 N N . ILE B 1 245 ? 18.766 24.094 21.438 1 98.75 245 ILE B N 1
ATOM 6795 C CA . ILE B 1 245 ? 18.328 22.703 21.484 1 98.75 245 ILE B CA 1
ATOM 6796 C C . ILE B 1 245 ? 18.516 22.156 22.891 1 98.75 245 ILE B C 1
ATOM 6798 O O . ILE B 1 245 ? 17.625 21.5 23.438 1 98.75 245 ILE B O 1
ATOM 6802 N N . GLN B 1 246 ? 19.672 22.406 23.469 1 98.62 246 GLN B N 1
ATOM 6803 C CA . GLN B 1 246 ? 19.938 21.938 24.828 1 98.62 246 GLN B CA 1
ATOM 6804 C C . GLN B 1 246 ? 18.938 22.516 25.828 1 98.62 246 GLN B C 1
ATOM 6806 O O . GLN B 1 246 ? 18.422 21.797 26.672 1 98.62 246 GLN B O 1
ATOM 6811 N N . ALA B 1 247 ? 18.688 23.797 25.719 1 98.81 247 ALA B N 1
ATOM 6812 C CA . ALA B 1 247 ? 17.734 24.453 26.609 1 98.81 247 ALA B CA 1
ATOM 6813 C C . ALA B 1 247 ? 16.344 23.875 26.438 1 98.81 247 ALA B C 1
ATOM 6815 O O . ALA B 1 247 ? 15.609 23.688 27.422 1 98.81 247 ALA B O 1
ATOM 6816 N N . ALA B 1 248 ? 15.938 23.609 25.219 1 98.88 248 ALA B N 1
ATOM 6817 C CA . ALA B 1 248 ? 14.641 23.016 24.938 1 98.88 248 ALA B CA 1
ATOM 6818 C C . ALA B 1 248 ? 14.531 21.625 25.562 1 98.88 248 ALA B C 1
ATOM 6820 O O . ALA B 1 248 ? 13.57 21.312 26.25 1 98.88 248 ALA B O 1
ATOM 6821 N N . HIS B 1 249 ? 15.547 20.766 25.359 1 98.75 249 HIS B N 1
ATOM 6822 C CA . HIS B 1 249 ? 15.562 19.406 25.875 1 98.75 249 HIS B CA 1
ATOM 6823 C C . HIS B 1 249 ? 15.555 19.391 27.391 1 98.75 249 HIS B C 1
ATOM 6825 O O . HIS B 1 249 ? 14.914 18.531 28.016 1 98.75 249 HIS B O 1
ATOM 6831 N N . GLN B 1 250 ? 16.25 20.312 27.938 1 98.5 250 GLN B N 1
ATOM 6832 C CA . GLN B 1 250 ? 16.281 20.422 29.391 1 98.5 250 GLN B CA 1
ATOM 6833 C C . GLN B 1 250 ? 14.891 20.703 29.953 1 98.5 250 GLN B C 1
ATOM 6835 O O . GLN B 1 250 ? 14.578 20.312 31.078 1 98.5 250 GLN B O 1
ATOM 6840 N N . ARG B 1 251 ? 14.086 21.328 29.172 1 98.25 251 ARG B N 1
ATOM 6841 C CA . ARG B 1 251 ? 12.719 21.656 29.578 1 98.25 251 ARG B CA 1
ATOM 6842 C C . ARG B 1 251 ? 11.75 20.562 29.156 1 98.25 251 ARG B C 1
ATOM 6844 O O . ARG B 1 251 ? 10.531 20.719 29.281 1 98.25 251 ARG B O 1
ATOM 6851 N N . GLY B 1 252 ? 12.258 19.453 28.562 1 97.94 252 GLY B N 1
ATOM 6852 C CA . GLY B 1 252 ? 11.43 18.344 28.125 1 97.94 252 GLY B CA 1
ATOM 6853 C C . GLY B 1 252 ? 10.758 18.609 26.781 1 97.94 252 GLY B C 1
ATOM 6854 O O . GLY B 1 252 ? 9.773 17.938 26.438 1 97.94 252 GLY B O 1
ATOM 6855 N N . MET B 1 253 ? 11.227 19.594 26.047 1 98.75 253 MET B N 1
ATOM 6856 C CA . MET B 1 253 ? 10.641 19.906 24.75 1 98.75 253 MET B CA 1
ATOM 6857 C C . MET B 1 253 ? 11.383 19.172 23.641 1 98.75 253 MET B C 1
ATOM 6859 O O . MET B 1 253 ? 12.617 19.125 23.625 1 98.75 253 MET B O 1
ATOM 6863 N N . ARG B 1 254 ? 10.609 18.531 22.75 1 98.81 254 ARG B N 1
ATOM 6864 C CA . ARG B 1 254 ? 11.164 17.953 21.531 1 98.81 254 ARG B CA 1
ATOM 6865 C C . ARG B 1 254 ? 11.297 19 20.438 1 98.81 254 ARG B C 1
ATOM 6867 O O . ARG B 1 254 ? 10.602 20.031 20.453 1 98.81 254 ARG B O 1
ATOM 6874 N N . VAL B 1 255 ? 12.242 18.812 19.5 1 98.94 255 VAL B N 1
ATOM 6875 C CA . VAL B 1 255 ? 12.484 19.828 18.484 1 98.94 255 VAL B CA 1
ATOM 6876 C C . VAL B 1 255 ? 12.383 19.203 17.094 1 98.94 255 VAL B C 1
ATOM 6878 O O . VAL B 1 255 ? 13.016 18.172 16.828 1 98.94 255 VAL B O 1
ATOM 6881 N N . MET B 1 256 ? 11.602 19.766 16.266 1 98.94 256 MET B N 1
ATOM 6882 C CA . MET B 1 256 ? 11.391 19.391 14.875 1 98.94 256 MET B CA 1
ATOM 6883 C C . MET B 1 256 ? 11.883 20.5 13.938 1 98.94 256 MET B C 1
ATOM 6885 O O . MET B 1 256 ? 11.516 21.656 14.094 1 98.94 256 MET B O 1
ATOM 6889 N N . LEU B 1 257 ? 12.75 20.172 12.953 1 98.88 257 LEU B N 1
ATOM 6890 C CA . LEU B 1 257 ? 13.18 21.109 11.93 1 98.88 257 LEU B CA 1
ATOM 6891 C C . LEU B 1 257 ? 12.445 20.859 10.617 1 98.88 257 LEU B C 1
ATOM 6893 O O . LEU B 1 257 ? 11.82 19.812 10.438 1 98.88 257 LEU B O 1
ATOM 6897 N N . ASP B 1 258 ? 12.508 21.828 9.758 1 98.62 258 ASP B N 1
ATOM 6898 C CA . ASP B 1 258 ? 11.844 21.797 8.453 1 98.62 258 ASP B CA 1
ATOM 6899 C C . ASP B 1 258 ? 12.852 21.594 7.328 1 98.62 258 ASP B C 1
ATOM 6901 O O . ASP B 1 258 ? 13.773 22.391 7.148 1 98.62 258 ASP B O 1
ATOM 6905 N N . ALA B 1 259 ? 12.656 20.562 6.578 1 97.88 259 ALA B N 1
ATOM 6906 C CA . ALA B 1 259 ? 13.547 20.281 5.457 1 97.88 259 ALA B CA 1
ATOM 6907 C C . ALA B 1 259 ? 12.836 20.5 4.125 1 97.88 259 ALA B C 1
ATOM 6909 O O . ALA B 1 259 ? 11.672 20.141 3.961 1 97.88 259 ALA B O 1
ATOM 6910 N N . VAL B 1 260 ? 13.539 21.109 3.168 1 98.25 260 VAL B N 1
ATOM 6911 C CA . VAL B 1 260 ? 13.047 21.344 1.816 1 98.25 260 VAL B CA 1
ATOM 6912 C C . VAL B 1 260 ? 13.844 20.516 0.818 1 98.25 260 VAL B C 1
ATOM 6914 O O . VAL B 1 260 ? 14.898 20.953 0.342 1 98.25 260 VAL B O 1
ATOM 6917 N N . PHE B 1 261 ? 13.266 19.359 0.423 1 98.62 261 PHE B N 1
ATOM 6918 C CA . PHE B 1 261 ? 14.055 18.438 -0.375 1 98.62 261 PHE B CA 1
ATOM 6919 C C . PHE B 1 261 ? 13.461 18.281 -1.77 1 98.62 261 PHE B C 1
ATOM 6921 O O . PHE B 1 261 ? 14.016 17.562 -2.605 1 98.62 261 PHE B O 1
ATOM 6928 N N . ASN B 1 262 ? 12.336 18.922 -2.084 1 98.62 262 ASN B N 1
ATOM 6929 C CA . ASN B 1 262 ? 11.742 18.875 -3.416 1 98.62 262 ASN B CA 1
ATOM 6930 C C . ASN B 1 262 ? 12.5 19.766 -4.398 1 98.62 262 ASN B C 1
ATOM 6932 O O . ASN B 1 262 ? 12.602 19.438 -5.582 1 98.62 262 ASN B O 1
ATOM 6936 N N . HIS B 1 263 ? 12.992 20.875 -3.9 1 98.62 263 HIS B N 1
ATOM 6937 C CA . HIS B 1 263 ? 13.656 21.875 -4.727 1 98.62 263 HIS B CA 1
ATOM 6938 C C . HIS B 1 263 ? 14.789 22.562 -3.961 1 98.62 263 HIS B C 1
ATOM 6940 O O . HIS B 1 263 ? 14.93 22.359 -2.752 1 98.62 263 HIS B O 1
ATOM 6946 N N . MET B 1 264 ? 15.578 23.281 -4.688 1 97.94 264 MET B N 1
ATOM 6947 C CA . MET B 1 264 ? 16.688 24.031 -4.113 1 97.94 264 MET B CA 1
ATOM 6948 C C . MET B 1 264 ? 16.562 25.516 -4.453 1 97.94 264 MET B C 1
ATOM 6950 O O . MET B 1 264 ? 15.922 25.891 -5.438 1 97.94 264 MET B O 1
ATOM 6954 N N . GLY B 1 265 ? 17.125 26.359 -3.541 1 97.62 265 GLY B N 1
ATOM 6955 C CA . GLY B 1 265 ? 17.094 27.781 -3.812 1 97.62 265 GLY B CA 1
ATOM 6956 C C . GLY B 1 265 ? 17.922 28.188 -5.02 1 97.62 265 GLY B C 1
ATOM 6957 O O . GLY B 1 265 ? 18.969 27.594 -5.273 1 97.62 265 GLY B O 1
ATOM 6958 N N . PHE B 1 266 ? 17.5 29.203 -5.703 1 96.75 266 PHE B N 1
ATOM 6959 C CA . PHE B 1 266 ? 18.109 29.703 -6.93 1 96.75 266 PHE B CA 1
ATOM 6960 C C . PHE B 1 266 ? 19.578 30.047 -6.699 1 96.75 266 PHE B C 1
ATOM 6962 O O . PHE B 1 266 ? 20.406 29.891 -7.602 1 96.75 266 PHE B O 1
ATOM 6969 N N . GLY B 1 267 ? 19.922 30.469 -5.5 1 96.94 267 GLY B N 1
ATOM 6970 C CA . GLY B 1 267 ? 21.266 30.938 -5.18 1 96.94 267 GLY B CA 1
ATOM 6971 C C . GLY B 1 267 ? 22.188 29.828 -4.715 1 96.94 267 GLY B C 1
ATOM 6972 O O . GLY B 1 267 ? 23.344 30.062 -4.387 1 96.94 267 GLY B O 1
ATOM 6973 N N . SER B 1 268 ? 21.734 28.578 -4.676 1 97.75 268 SER B N 1
ATOM 6974 C CA . SER B 1 268 ? 22.578 27.469 -4.238 1 97.75 268 SER B CA 1
ATOM 6975 C C . SER B 1 268 ? 23.781 27.281 -5.156 1 97.75 268 SER B C 1
ATOM 6977 O O . SER B 1 268 ? 23.703 27.562 -6.352 1 97.75 268 SER B O 1
ATOM 6979 N N . MET B 1 269 ? 24.844 26.797 -4.582 1 97.44 269 MET B N 1
ATOM 6980 C CA . MET B 1 269 ? 26.062 26.562 -5.352 1 97.44 269 MET B CA 1
ATOM 6981 C C . MET B 1 269 ? 25.797 25.625 -6.52 1 97.44 269 MET B C 1
ATOM 6983 O O . MET B 1 269 ? 26.297 25.859 -7.629 1 97.44 269 MET B O 1
ATOM 6987 N N . GLN B 1 270 ? 25.016 24.578 -6.328 1 98.06 270 GLN B N 1
ATOM 6988 C CA . GLN B 1 270 ? 24.703 23.578 -7.34 1 98.06 270 GLN B CA 1
ATOM 6989 C C . GLN B 1 270 ? 23.984 24.188 -8.531 1 98.06 270 GLN B C 1
ATOM 6991 O O . GLN B 1 270 ? 24.375 23.984 -9.68 1 98.06 270 GLN B O 1
ATOM 6996 N N . TRP B 1 271 ? 22.984 25 -8.289 1 98.06 271 TRP B N 1
ATOM 6997 C CA . TRP B 1 271 ? 22.188 25.578 -9.367 1 98.06 271 TRP B CA 1
ATOM 6998 C C . TRP B 1 271 ? 22.953 26.672 -10.094 1 98.06 271 TRP B C 1
ATOM 7000 O O . TRP B 1 271 ? 22.875 26.797 -11.312 1 98.06 271 TRP B O 1
ATOM 7010 N N . GLN B 1 272 ? 23.703 27.5 -9.305 1 97.88 272 GLN B N 1
ATOM 7011 C CA . GLN B 1 272 ? 24.516 28.531 -9.938 1 97.88 272 GLN B CA 1
ATOM 7012 C C . GLN B 1 272 ? 25.531 27.922 -10.906 1 97.88 272 GLN B C 1
ATOM 7014 O O . GLN B 1 272 ? 25.828 28.516 -11.945 1 97.88 272 GLN B O 1
ATOM 7019 N N . ASP B 1 273 ? 26.031 26.797 -10.477 1 98.06 273 ASP B N 1
ATOM 7020 C CA . ASP B 1 273 ? 26.938 26.078 -11.375 1 98.06 273 ASP B CA 1
ATOM 7021 C C . ASP B 1 273 ? 26.219 25.656 -12.656 1 98.06 273 ASP B C 1
ATOM 7023 O O . ASP B 1 273 ? 26.797 25.734 -13.75 1 98.06 273 ASP B O 1
ATOM 7027 N N . VAL B 1 274 ? 25 25.219 -12.586 1 97.88 274 VAL B N 1
ATOM 7028 C CA . VAL B 1 274 ? 24.188 24.812 -13.734 1 97.88 274 VAL B CA 1
ATOM 7029 C C . VAL B 1 274 ? 23.922 26.031 -14.625 1 97.88 274 VAL B C 1
ATOM 7031 O O . VAL B 1 274 ? 23.969 25.922 -15.852 1 97.88 274 VAL B O 1
ATOM 7034 N N . LEU B 1 275 ? 23.641 27.203 -14.023 1 97 275 LEU B N 1
ATOM 7035 C CA . LEU B 1 275 ? 23.391 28.422 -14.766 1 97 275 LEU B CA 1
ATOM 7036 C C . LEU B 1 275 ? 24.609 28.828 -15.586 1 97 275 LEU B C 1
ATOM 7038 O O . LEU B 1 275 ? 24.484 29.266 -16.734 1 97 275 LEU B O 1
ATOM 7042 N N . ARG B 1 276 ? 25.734 28.578 -15.016 1 96.81 276 ARG B N 1
ATOM 7043 C CA . ARG B 1 276 ? 26.969 29.016 -15.648 1 96.81 276 ARG B CA 1
ATOM 7044 C C . ARG B 1 276 ? 27.422 28.016 -16.719 1 96.81 276 ARG B C 1
ATOM 7046 O O . ARG B 1 276 ? 27.906 28.422 -17.781 1 96.81 276 ARG B O 1
ATOM 7053 N N . ASN B 1 277 ? 27.203 26.703 -16.453 1 96.56 277 ASN B N 1
ATOM 7054 C CA . ASN B 1 277 ? 27.875 25.688 -17.281 1 96.56 277 ASN B CA 1
ATOM 7055 C C . ASN B 1 277 ? 26.875 24.859 -18.078 1 96.56 277 ASN B C 1
ATOM 7057 O O . ASN B 1 277 ? 27.266 24.062 -18.938 1 96.56 277 ASN B O 1
ATOM 7061 N N . GLY B 1 278 ? 25.625 25.016 -17.797 1 93.62 278 GLY B N 1
ATOM 7062 C CA . GLY B 1 278 ? 24.609 24.266 -18.516 1 93.62 278 GLY B CA 1
ATOM 7063 C C . GLY B 1 278 ? 24.766 22.766 -18.359 1 93.62 278 GLY B C 1
ATOM 7064 O O . GLY B 1 278 ? 24.891 22.25 -17.25 1 93.62 278 GLY B O 1
ATOM 7065 N N . GLU B 1 279 ? 24.781 22.109 -19.453 1 92.94 279 GLU B N 1
ATOM 7066 C CA . GLU B 1 279 ? 24.891 20.656 -19.469 1 92.94 279 GLU B CA 1
ATOM 7067 C C . GLU B 1 279 ? 26.25 20.188 -19 1 92.94 279 GLU B C 1
ATOM 7069 O O . GLU B 1 279 ? 26.422 19.047 -18.578 1 92.94 279 GLU B O 1
ATOM 7074 N N . ALA B 1 280 ? 27.203 21 -19.062 1 95.44 280 ALA B N 1
ATOM 7075 C CA . ALA B 1 280 ? 28.562 20.641 -18.672 1 95.44 280 ALA B CA 1
ATOM 7076 C C . ALA B 1 280 ? 28.734 20.703 -17.156 1 95.44 280 ALA B C 1
ATOM 7078 O O . ALA B 1 280 ? 29.734 20.234 -16.625 1 95.44 280 ALA B O 1
ATOM 7079 N N . SER B 1 281 ? 27.734 21.219 -16.5 1 97.25 281 SER B N 1
ATOM 7080 C CA . SER B 1 281 ? 27.797 21.281 -15.047 1 97.25 281 SER B CA 1
ATOM 7081 C C . SER B 1 281 ? 27.828 19.891 -14.438 1 97.25 281 SER B C 1
ATOM 7083 O O . SER B 1 281 ? 27.062 19 -14.852 1 97.25 281 SER B O 1
ATOM 7085 N N . ARG B 1 282 ? 28.672 19.672 -13.414 1 96.88 282 ARG B N 1
ATOM 7086 C CA . ARG B 1 282 ? 28.688 18.391 -12.719 1 96.88 282 ARG B CA 1
ATOM 7087 C C . ARG B 1 282 ? 27.375 18.156 -11.969 1 96.88 282 ARG B C 1
ATOM 7089 O O . ARG B 1 282 ? 27.078 17.031 -11.555 1 96.88 282 ARG B O 1
ATOM 7096 N N . PHE B 1 283 ? 26.547 19.234 -11.82 1 98.06 283 PHE B N 1
ATOM 7097 C CA . PHE B 1 283 ? 25.312 19.141 -11.078 1 98.06 283 PHE B CA 1
ATOM 7098 C C . PHE B 1 283 ? 24.109 19.141 -12.016 1 98.06 283 PHE B C 1
ATOM 7100 O O . PHE B 1 283 ? 22.953 19.188 -11.57 1 98.06 283 PHE B O 1
ATOM 7107 N N . ALA B 1 284 ? 24.297 19.125 -13.281 1 97.88 284 ALA B N 1
ATOM 7108 C CA . ALA B 1 284 ? 23.188 19.172 -14.234 1 97.88 284 ALA B CA 1
ATOM 7109 C C . ALA B 1 284 ? 22.172 18.078 -13.969 1 97.88 284 ALA B C 1
ATOM 7111 O O . ALA B 1 284 ? 20.953 18.312 -14 1 97.88 284 ALA B O 1
ATOM 7112 N N . SER B 1 285 ? 22.625 16.891 -13.602 1 97.88 285 SER B N 1
ATOM 7113 C CA . SER B 1 285 ? 21.75 15.727 -13.406 1 97.88 285 SER B CA 1
ATOM 7114 C C . SER B 1 285 ? 21.047 15.781 -12.055 1 97.88 285 SER B C 1
ATOM 7116 O O . SER B 1 285 ? 20.172 14.961 -11.773 1 97.88 285 SER B O 1
ATOM 7118 N N . TRP B 1 286 ? 21.422 16.766 -11.227 1 98.56 286 TRP B N 1
ATOM 7119 C CA . TRP B 1 286 ? 20.766 16.938 -9.93 1 98.56 286 TRP B CA 1
ATOM 7120 C C . TRP B 1 286 ? 19.359 17.484 -10.102 1 98.56 286 TRP B C 1
ATOM 7122 O O . TRP B 1 286 ? 18.547 17.453 -9.164 1 98.56 286 TRP B O 1
ATOM 7132 N N . PHE B 1 287 ? 19.109 17.969 -11.312 1 98.56 287 PHE B N 1
ATOM 7133 C CA . PHE B 1 287 ? 17.859 18.656 -11.57 1 98.56 287 PHE B CA 1
ATOM 7134 C C . PHE B 1 287 ? 17.156 18.078 -12.789 1 98.56 287 PHE B C 1
ATOM 7136 O O . PHE B 1 287 ? 17.734 17.25 -13.5 1 98.56 287 PHE B O 1
ATOM 7143 N N . HIS B 1 288 ? 15.82 18.422 -12.984 1 97.38 288 HIS B N 1
ATOM 7144 C CA . HIS B 1 288 ? 15.055 18.031 -14.164 1 97.38 288 HIS B CA 1
ATOM 7145 C C . HIS B 1 288 ? 15.172 19.062 -15.266 1 97.38 288 HIS B C 1
ATOM 7147 O O . HIS B 1 288 ? 14.273 19.891 -15.445 1 97.38 288 HIS B O 1
ATOM 7153 N N . ILE B 1 289 ? 16.219 18.938 -16.062 1 97.31 289 ILE B N 1
ATOM 7154 C CA . ILE B 1 289 ? 16.516 19.906 -17.125 1 97.31 289 ILE B CA 1
ATOM 7155 C C . ILE B 1 289 ? 16.172 19.297 -18.484 1 97.31 289 ILE B C 1
ATOM 7157 O O . ILE B 1 289 ? 16.562 18.172 -18.781 1 97.31 289 ILE B O 1
ATOM 7161 N N . TYR B 1 290 ? 15.516 20.047 -19.266 1 95.31 290 TYR B N 1
ATOM 7162 C CA . TYR B 1 290 ? 15.07 19.547 -20.562 1 95.31 290 TYR B CA 1
ATOM 7163 C C . TYR B 1 290 ? 15.727 20.328 -21.688 1 95.31 290 TYR B C 1
ATOM 7165 O O . TYR B 1 290 ? 15.859 19.812 -22.812 1 95.31 290 TYR B O 1
ATOM 7173 N N . GLN B 1 291 ? 16.031 21.609 -21.344 1 94.06 291 GLN B N 1
ATOM 7174 C CA . GLN B 1 291 ? 16.641 22.453 -22.375 1 94.06 291 GLN B CA 1
ATOM 7175 C C . GLN B 1 291 ? 17.625 23.453 -21.734 1 94.06 291 GLN B C 1
ATOM 7177 O O . GLN B 1 291 ? 17.391 23.938 -20.641 1 94.06 291 GLN B O 1
ATOM 7182 N N . THR B 1 292 ? 18.688 23.688 -22.391 1 93.31 292 THR B N 1
ATOM 7183 C CA . THR B 1 292 ? 19.625 24.734 -22.016 1 93.31 292 THR B CA 1
ATOM 7184 C C . THR B 1 292 ? 19.75 25.766 -23.125 1 93.31 292 THR B C 1
ATOM 7186 O O . THR B 1 292 ? 19.625 25.438 -24.312 1 93.31 292 THR B O 1
ATOM 7189 N N . PRO B 1 293 ? 20.031 27.047 -22.953 1 93.19 293 PRO B N 1
ATOM 7190 C CA . PRO B 1 293 ? 20.219 27.562 -21.594 1 93.19 293 PRO B CA 1
ATOM 7191 C C . PRO B 1 293 ? 18.922 27.578 -20.797 1 93.19 293 PRO B C 1
ATOM 7193 O O . PRO B 1 293 ? 17.828 27.641 -21.375 1 93.19 293 PRO B O 1
ATOM 7196 N N . VAL B 1 294 ? 19.031 27.562 -19.406 1 94.56 294 VAL B N 1
ATOM 7197 C CA . VAL B 1 294 ? 17.891 27.406 -18.516 1 94.56 294 VAL B CA 1
ATOM 7198 C C . VAL B 1 294 ? 17.219 28.766 -18.297 1 94.56 294 VAL B C 1
ATOM 7200 O O . VAL B 1 294 ? 16.094 28.828 -17.797 1 94.56 294 VAL B O 1
ATOM 7203 N N . THR B 1 295 ? 17.797 29.844 -18.641 1 92.44 295 THR B N 1
ATOM 7204 C CA . THR B 1 295 ? 17.219 31.188 -18.5 1 92.44 295 THR B CA 1
ATOM 7205 C C . THR B 1 295 ? 17.203 31.906 -19.844 1 92.44 295 THR B C 1
ATOM 7207 O O . THR B 1 295 ? 18.094 31.719 -20.672 1 92.44 295 THR B O 1
ATOM 7210 N N . PRO B 1 296 ? 16.281 32.75 -20.109 1 94.81 296 PRO B N 1
ATOM 7211 C CA . PRO B 1 296 ? 15.148 33.062 -19.234 1 94.81 296 PRO B CA 1
ATOM 7212 C C . PRO B 1 296 ? 14.148 31.906 -19.125 1 94.81 296 PRO B C 1
ATOM 7214 O O . PRO B 1 296 ? 13.914 31.188 -20.094 1 94.81 296 PRO B O 1
ATOM 7217 N N . PHE B 1 297 ? 13.578 31.797 -17.938 1 95.62 297 PHE B N 1
ATOM 7218 C CA . PHE B 1 297 ? 12.617 30.75 -17.656 1 95.62 297 PHE B CA 1
ATOM 7219 C C . PHE B 1 297 ? 11.344 30.938 -18.469 1 95.62 297 PHE B C 1
ATOM 7221 O O . PHE B 1 297 ? 10.75 32.031 -18.469 1 95.62 297 PHE B O 1
ATOM 7228 N N . HIS B 1 298 ? 10.977 29.891 -19.219 1 96 298 HIS B N 1
ATOM 7229 C CA . HIS B 1 298 ? 9.711 29.906 -19.938 1 96 298 HIS B CA 1
ATOM 7230 C C . HIS B 1 298 ? 8.555 29.469 -19.047 1 96 298 HIS B C 1
ATOM 7232 O O . HIS B 1 298 ? 8.312 28.266 -18.875 1 96 298 HIS B O 1
ATOM 7238 N N . ASN B 1 299 ? 7.75 30.422 -18.562 1 95.06 299 ASN B N 1
ATOM 7239 C CA . ASN B 1 299 ? 6.602 30.125 -17.703 1 95.06 299 ASN B CA 1
ATOM 7240 C C . ASN B 1 299 ? 5.352 29.844 -18.531 1 95.06 299 ASN B C 1
ATOM 7242 O O . ASN B 1 299 ? 4.773 30.766 -19.125 1 95.06 299 ASN B O 1
ATOM 7246 N N . PRO B 1 300 ? 4.883 28.656 -18.5 1 93.06 300 PRO B N 1
ATOM 7247 C CA . PRO B 1 300 ? 3.727 28.344 -19.344 1 93.06 300 PRO B CA 1
ATOM 7248 C C . PRO B 1 300 ? 2.471 29.109 -18.938 1 93.06 300 PRO B C 1
ATOM 7250 O O . PRO B 1 300 ? 1.599 29.359 -19.766 1 93.06 300 PRO B O 1
ATOM 7253 N N . LEU B 1 301 ? 2.293 29.5 -17.719 1 90.81 301 LEU B N 1
ATOM 7254 C CA . LEU B 1 301 ? 1.14 30.266 -17.266 1 90.81 301 LEU B CA 1
ATOM 7255 C C . LEU B 1 301 ? 1.104 31.656 -17.922 1 90.81 301 LEU B C 1
ATOM 7257 O O . LEU B 1 301 ? 0.061 32.312 -17.938 1 90.81 301 LEU B O 1
ATOM 7261 N N . LYS B 1 302 ? 2.223 32.031 -18.453 1 91.06 302 LYS B N 1
ATOM 7262 C CA . LYS B 1 302 ? 2.338 33.312 -19.125 1 91.06 302 LYS B CA 1
ATOM 7263 C C . LYS B 1 302 ? 2.471 33.125 -20.641 1 91.06 302 LYS B C 1
ATOM 7265 O O . LYS B 1 302 ? 2.98 34 -21.328 1 91.06 302 LYS B O 1
ATOM 7270 N N . ASN B 1 303 ? 2.191 31.953 -21.078 1 91.62 303 ASN B N 1
ATOM 7271 C CA . ASN B 1 303 ? 2.215 31.609 -22.484 1 91.62 303 ASN B CA 1
ATOM 7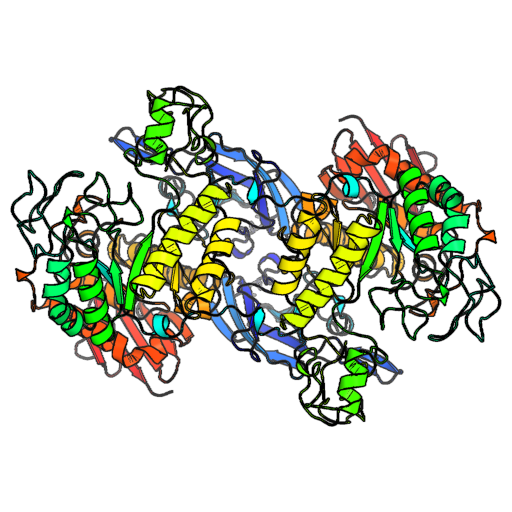272 C C . ASN B 1 303 ? 3.619 31.734 -23.078 1 91.62 303 ASN B C 1
ATOM 7274 O O . ASN B 1 303 ? 3.787 32.156 -24.219 1 91.62 303 ASN B O 1
ATOM 7278 N N . ALA B 1 304 ? 4.598 31.5 -22.234 1 93.75 304 ALA B N 1
ATOM 7279 C CA . ALA B 1 304 ? 5.984 31.625 -22.688 1 93.75 304 ALA B CA 1
ATOM 7280 C C . ALA B 1 304 ? 6.492 30.297 -23.25 1 93.75 304 ALA B C 1
ATOM 7282 O O . ALA B 1 304 ? 7.68 30.172 -23.562 1 93.75 304 ALA B O 1
ATOM 7283 N N . GLY B 1 305 ? 5.594 29.266 -23.359 1 92.12 305 GLY B N 1
ATOM 7284 C CA . GLY B 1 305 ? 5.988 27.984 -23.922 1 92.12 305 GLY B CA 1
ATOM 7285 C C . GLY B 1 305 ? 6.426 26.984 -22.875 1 92.12 305 GLY B C 1
ATOM 7286 O O . GLY B 1 305 ? 6.141 27.156 -21.688 1 92.12 305 GLY B O 1
ATOM 7287 N N . GLN B 1 306 ? 7.16 25.891 -23.312 1 93.12 306 GLN B N 1
ATOM 7288 C CA . GLN B 1 306 ? 7.586 24.812 -22.438 1 93.12 306 GLN B CA 1
ATOM 7289 C C . GLN B 1 306 ? 8.773 25.234 -21.562 1 93.12 306 GLN B C 1
ATOM 7291 O O . GLN B 1 306 ? 9.758 25.766 -22.078 1 93.12 306 GLN B O 1
ATOM 7296 N N . PRO B 1 307 ? 8.633 25.031 -20.297 1 96.25 307 PRO B N 1
ATOM 7297 C CA . PRO B 1 307 ? 9.766 25.375 -19.438 1 96.25 307 PRO B CA 1
ATOM 7298 C C . PRO B 1 307 ? 11.008 24.547 -19.734 1 96.25 307 PRO B C 1
ATOM 7300 O O . PRO B 1 307 ? 10.906 23.359 -20.094 1 96.25 307 PRO B O 1
ATOM 7303 N N . GLN B 1 308 ? 12.172 25.094 -19.469 1 96.38 308 GLN B N 1
ATOM 7304 C CA . GLN B 1 308 ? 13.453 24.438 -19.703 1 96.38 308 GLN B CA 1
ATOM 7305 C C . GLN B 1 308 ? 13.758 23.422 -18.609 1 96.38 308 GLN B C 1
ATOM 7307 O O . GLN B 1 308 ? 14.586 22.531 -18.797 1 96.38 308 GLN B O 1
ATOM 7312 N N . TYR B 1 309 ? 13.258 23.547 -17.5 1 97.12 309 TYR B N 1
ATOM 7313 C CA . TYR B 1 309 ? 13.461 22.688 -16.344 1 97.12 309 TYR B CA 1
ATOM 7314 C C . TYR B 1 309 ? 12.234 22.703 -15.445 1 97.12 309 TYR B C 1
ATOM 7316 O O . TYR B 1 309 ? 11.383 23.578 -15.555 1 97.12 309 TYR B O 1
ATOM 7324 N N . ASP B 1 310 ? 12.086 21.656 -14.695 1 97.5 310 ASP B N 1
ATOM 7325 C CA . ASP B 1 310 ? 10.984 21.609 -13.734 1 97.5 310 ASP B CA 1
ATOM 7326 C C . ASP B 1 310 ? 11.305 22.438 -12.492 1 97.5 310 ASP B C 1
ATOM 7328 O O . ASP B 1 310 ? 12.461 22.562 -12.109 1 97.5 310 ASP B O 1
ATOM 7332 N N . THR B 1 311 ? 10.289 23.016 -11.914 1 97.81 311 THR B N 1
ATOM 7333 C CA . THR B 1 311 ? 10.367 23.812 -10.695 1 97.81 311 THR B CA 1
ATOM 7334 C C . THR B 1 311 ? 9.289 23.391 -9.703 1 97.81 311 THR B C 1
ATOM 7336 O O . THR B 1 311 ? 8.43 22.562 -10.031 1 97.81 311 THR B O 1
ATOM 7339 N N . PHE B 1 312 ? 9.414 23.781 -8.453 1 96.75 312 PHE B N 1
ATOM 7340 C CA . PHE B 1 312 ? 8.203 23.781 -7.645 1 96.75 312 PHE B CA 1
ATOM 7341 C C . PHE B 1 312 ? 7.133 24.672 -8.266 1 96.75 312 PHE B C 1
ATOM 7343 O O . PHE B 1 312 ? 7.336 25.875 -8.438 1 96.75 312 PHE B O 1
ATOM 7350 N N . ALA B 1 313 ? 6.055 23.984 -8.57 1 94.88 313 ALA B N 1
ATOM 7351 C CA . ALA B 1 313 ? 5.055 24.688 -9.359 1 94.88 313 ALA B CA 1
ATOM 7352 C C . ALA B 1 313 ? 5.68 25.312 -10.609 1 94.88 313 ALA B C 1
ATOM 7354 O O . ALA B 1 313 ? 6.344 24.609 -11.383 1 94.88 313 ALA B O 1
ATOM 7355 N N . PHE B 1 314 ? 5.508 26.547 -10.891 1 94.94 314 PHE B N 1
ATOM 7356 C CA . PHE B 1 314 ? 6.129 27.25 -12 1 94.94 314 PHE B CA 1
ATOM 7357 C C . PHE B 1 314 ? 6.98 28.406 -11.508 1 94.94 314 PHE B C 1
ATOM 7359 O O . PHE B 1 314 ? 7.125 29.422 -12.195 1 94.94 314 PHE B O 1
ATOM 7366 N N . GLU B 1 315 ? 7.543 28.172 -10.219 1 94.81 315 GLU B N 1
ATOM 7367 C CA . GLU B 1 315 ? 8.383 29.219 -9.625 1 94.81 315 GLU B CA 1
ATOM 7368 C C . GLU B 1 315 ? 9.836 29.078 -10.07 1 94.81 315 GLU B C 1
ATOM 7370 O O . GLU B 1 315 ? 10.57 28.234 -9.562 1 94.81 315 GLU B O 1
ATOM 7375 N N . GLU B 1 316 ? 10.281 30.016 -10.883 1 94.81 316 GLU B N 1
ATOM 7376 C CA . GLU B 1 316 ? 11.57 29.922 -11.562 1 94.81 316 GLU B CA 1
ATOM 7377 C C . GLU B 1 316 ? 12.719 29.891 -10.555 1 94.81 316 GLU B C 1
ATOM 7379 O O . GLU B 1 316 ? 13.781 29.344 -10.836 1 94.81 316 GLU B O 1
ATOM 7384 N N . LYS B 1 317 ? 12.508 30.359 -9.328 1 95.81 317 LYS B N 1
ATOM 7385 C CA . LYS B 1 317 ? 13.586 30.469 -8.352 1 95.81 317 LYS B CA 1
ATOM 7386 C C . LYS B 1 317 ? 13.688 29.219 -7.492 1 95.81 317 LYS B C 1
ATOM 7388 O O . LYS B 1 317 ? 14.477 29.156 -6.547 1 95.81 317 LYS B O 1
ATOM 7393 N N . MET B 1 318 ? 12.977 28.188 -7.812 1 97.81 318 MET B N 1
ATOM 7394 C CA . MET B 1 318 ? 12.969 26.953 -7.031 1 97.81 318 MET B CA 1
ATOM 7395 C C . MET B 1 318 ? 13.078 25.734 -7.938 1 97.81 318 MET B C 1
ATOM 7397 O O . MET B 1 318 ? 12.148 24.938 -8.031 1 97.81 318 MET B O 1
ATOM 7401 N N . PRO B 1 319 ? 14.289 25.578 -8.57 1 98.19 319 PRO B N 1
ATOM 7402 C CA . PRO B 1 319 ? 14.477 24.422 -9.453 1 98.19 319 PRO B CA 1
ATOM 7403 C C . PRO B 1 319 ? 14.273 23.094 -8.727 1 98.19 319 PRO B C 1
ATOM 7405 O O . PRO B 1 319 ? 14.773 22.906 -7.613 1 98.19 319 PRO B O 1
ATOM 7408 N N . LYS B 1 320 ? 13.5 22.188 -9.305 1 98.5 320 LYS B N 1
ATOM 7409 C CA . LYS B 1 320 ? 13.148 20.906 -8.695 1 98.5 320 LYS B CA 1
ATOM 7410 C C . LYS B 1 320 ? 14.336 19.938 -8.711 1 98.5 320 LYS B C 1
ATOM 7412 O O . LYS B 1 320 ? 15.016 19.812 -9.734 1 98.5 320 LYS B O 1
ATOM 7417 N N . LEU B 1 321 ? 14.57 19.281 -7.648 1 98.75 321 LEU B N 1
ATOM 7418 C CA . LEU B 1 321 ? 15.641 18.297 -7.52 1 98.75 321 LEU B CA 1
ATOM 7419 C C . LEU B 1 321 ? 15.219 16.953 -8.102 1 98.75 321 LEU B C 1
ATOM 7421 O O . LEU B 1 321 ? 14.055 16.547 -7.977 1 98.75 321 LEU B O 1
ATOM 7425 N N . ASN B 1 322 ? 16.141 16.297 -8.781 1 98.62 322 ASN B N 1
ATOM 7426 C CA . ASN B 1 322 ? 15.977 14.898 -9.188 1 98.62 322 ASN B CA 1
ATOM 7427 C C . ASN B 1 322 ? 16.359 13.938 -8.062 1 98.62 322 ASN B C 1
ATOM 7429 O O . ASN B 1 322 ? 17.453 13.398 -8.039 1 98.62 322 ASN B O 1
ATOM 7433 N N . THR B 1 323 ? 15.391 13.609 -7.223 1 98.5 323 THR B N 1
ATOM 7434 C CA . THR B 1 323 ? 15.664 12.82 -6.023 1 98.5 323 THR B CA 1
ATOM 7435 C C . THR B 1 323 ? 15.844 11.352 -6.371 1 98.5 323 THR B C 1
ATOM 7437 O O . THR B 1 323 ? 16.094 10.523 -5.488 1 98.5 323 THR B O 1
ATOM 7440 N N . ALA B 1 324 ? 15.719 11 -7.602 1 97.75 324 ALA B N 1
ATOM 7441 C CA . ALA B 1 324 ? 16.062 9.656 -8.055 1 97.75 324 ALA B CA 1
ATOM 7442 C C . ALA B 1 324 ? 17.578 9.531 -8.289 1 97.75 324 ALA B C 1
ATOM 7444 O O . ALA B 1 324 ? 18.094 8.422 -8.422 1 97.75 324 ALA B O 1
ATOM 7445 N N . ASN B 1 325 ? 18.297 10.664 -8.445 1 98.19 325 ASN B N 1
ATOM 7446 C CA . ASN B 1 325 ? 19.75 10.68 -8.625 1 98.19 325 ASN B CA 1
ATOM 7447 C C . ASN B 1 325 ? 20.484 10.289 -7.348 1 98.19 325 ASN B C 1
ATOM 7449 O O . ASN B 1 325 ? 20.281 10.906 -6.301 1 98.19 325 ASN B O 1
ATOM 7453 N N . PRO B 1 326 ? 21.391 9.297 -7.406 1 97.62 326 PRO B N 1
ATOM 7454 C CA . PRO B 1 326 ? 22.047 8.805 -6.199 1 97.62 326 PRO B CA 1
ATOM 7455 C C . PRO B 1 326 ? 22.891 9.883 -5.5 1 97.62 326 PRO B C 1
ATOM 7457 O O . PRO B 1 326 ? 22.984 9.883 -4.27 1 97.62 326 PRO B O 1
ATOM 7460 N N . GLU B 1 327 ? 23.469 10.742 -6.254 1 98.19 327 GLU B N 1
ATOM 7461 C CA . GLU B 1 327 ? 24.25 11.805 -5.645 1 98.19 327 GLU B CA 1
ATOM 7462 C C . GLU B 1 327 ? 23.359 12.766 -4.852 1 98.19 327 GLU B C 1
ATOM 7464 O O . GLU B 1 327 ? 23.734 13.211 -3.766 1 98.19 327 GLU B O 1
ATOM 7469 N N . VAL B 1 328 ? 22.234 13.062 -5.449 1 98.69 328 VAL B N 1
ATOM 7470 C CA . VAL B 1 328 ? 21.266 13.922 -4.77 1 98.69 328 VAL B CA 1
ATOM 7471 C C . VAL B 1 328 ? 20.781 13.242 -3.494 1 98.69 328 VAL B C 1
ATOM 7473 O O . VAL B 1 328 ? 20.688 13.867 -2.438 1 98.69 328 VAL B O 1
ATOM 7476 N N . GLN B 1 329 ? 20.516 11.945 -3.59 1 98.69 329 GLN B N 1
ATOM 7477 C CA . GLN B 1 329 ? 20.078 11.188 -2.42 1 98.69 329 GLN B CA 1
ATOM 7478 C C . GLN B 1 329 ? 21.109 11.266 -1.298 1 98.69 329 GLN B C 1
ATOM 7480 O O . GLN B 1 329 ? 20.766 11.547 -0.149 1 98.69 329 GLN B O 1
ATOM 7485 N N . GLU B 1 330 ? 22.328 11 -1.649 1 98.44 330 GLU B N 1
ATOM 7486 C CA . GLU B 1 330 ? 23.391 10.992 -0.652 1 98.44 330 GLU B CA 1
ATOM 7487 C C . GLU B 1 330 ? 23.547 12.359 -0.003 1 98.44 330 GLU B C 1
ATOM 7489 O O . GLU B 1 330 ? 23.75 12.461 1.21 1 98.44 330 GLU B O 1
ATOM 7494 N N . TYR B 1 331 ? 23.516 13.336 -0.814 1 98.44 331 TYR B N 1
ATOM 7495 C CA . TYR B 1 331 ? 23.641 14.695 -0.306 1 98.44 331 TYR B CA 1
ATOM 7496 C C . TYR B 1 331 ? 22.531 15.008 0.688 1 98.44 331 TYR B C 1
ATOM 7498 O O . TYR B 1 331 ? 22.797 15.484 1.795 1 98.44 331 TYR B O 1
ATOM 7506 N N . LEU B 1 332 ? 21.312 14.734 0.326 1 98.81 332 LEU B N 1
ATOM 7507 C CA . LEU B 1 332 ? 20.156 15.055 1.166 1 98.81 332 LEU B CA 1
ATOM 7508 C C . LEU B 1 332 ? 20.156 14.219 2.438 1 98.81 332 LEU B C 1
ATOM 7510 O O . LEU B 1 332 ? 19.766 14.695 3.504 1 98.81 332 LEU B O 1
ATOM 7514 N N . LEU B 1 333 ? 20.547 12.961 2.324 1 98.88 333 LEU B N 1
ATOM 7515 C CA . LEU B 1 333 ? 20.641 12.109 3.508 1 98.88 333 LEU B CA 1
ATOM 7516 C C . LEU B 1 333 ? 21.719 12.617 4.449 1 98.88 333 LEU B C 1
ATOM 7518 O O . LEU B 1 333 ? 21.578 12.523 5.672 1 98.88 333 LEU B O 1
ATOM 7522 N N . THR B 1 334 ? 22.781 13.078 3.842 1 98.62 334 THR B N 1
ATOM 7523 C CA . THR B 1 334 ? 23.828 13.688 4.656 1 98.62 334 THR B CA 1
ATOM 7524 C C . THR B 1 334 ? 23.281 14.875 5.438 1 98.62 334 THR B C 1
ATOM 7526 O O . THR B 1 334 ? 23.562 15.031 6.625 1 98.62 334 THR B O 1
ATOM 7529 N N . VAL B 1 335 ? 22.547 15.695 4.785 1 98.62 335 VAL B N 1
ATOM 7530 C CA . VAL B 1 335 ? 21.922 16.844 5.438 1 98.62 335 VAL B CA 1
ATOM 7531 C C . VAL B 1 335 ? 21.031 16.359 6.586 1 98.62 335 VAL B C 1
ATOM 7533 O O . VAL B 1 335 ? 21.141 16.859 7.711 1 98.62 335 VAL B O 1
ATOM 7536 N N . ALA B 1 336 ? 20.203 15.406 6.344 1 98.69 336 ALA B N 1
ATOM 7537 C CA . ALA B 1 336 ? 19.25 14.906 7.328 1 98.69 336 ALA B CA 1
ATOM 7538 C C . ALA B 1 336 ? 19.969 14.344 8.555 1 98.69 336 ALA B C 1
ATOM 7540 O O . ALA B 1 336 ? 19.562 14.609 9.688 1 98.69 336 ALA B O 1
ATOM 7541 N N . THR B 1 337 ? 21.016 13.57 8.344 1 98.75 337 THR B N 1
ATOM 7542 C CA . THR B 1 337 ? 21.703 12.891 9.445 1 98.75 337 THR B CA 1
ATOM 7543 C C . THR B 1 337 ? 22.594 13.867 10.211 1 98.75 337 THR B C 1
ATOM 7545 O O . THR B 1 337 ? 22.75 13.734 11.422 1 98.75 337 THR B O 1
ATOM 7548 N N . TYR B 1 338 ? 23.172 14.852 9.5 1 98.69 338 TYR B N 1
ATOM 7549 C CA . TYR B 1 338 ? 24.047 15.836 10.125 1 98.69 338 TYR B CA 1
ATOM 7550 C C . TYR B 1 338 ? 23.344 16.531 11.289 1 98.69 338 TYR B C 1
ATOM 7552 O O . TYR B 1 338 ? 23.875 16.594 12.398 1 98.69 338 TYR B O 1
ATOM 7560 N N . TRP B 1 339 ? 22.172 16.984 11.133 1 98.75 339 TRP B N 1
ATOM 7561 C CA . TRP B 1 339 ? 21.453 17.766 12.148 1 98.75 339 TRP B CA 1
ATOM 7562 C C . TRP B 1 339 ? 20.984 16.859 13.281 1 98.75 339 TRP B C 1
ATOM 7564 O O . TRP B 1 339 ? 20.875 17.312 14.43 1 98.75 339 TRP B O 1
ATOM 7574 N N . ILE B 1 340 ? 20.656 15.578 13.008 1 98.81 340 ILE B N 1
ATOM 7575 C CA . ILE B 1 340 ? 20.297 14.625 14.055 1 98.81 340 ILE B CA 1
ATOM 7576 C C . ILE B 1 340 ? 21.516 14.305 14.906 1 98.81 340 ILE B C 1
ATOM 7578 O O . ILE B 1 340 ? 21.484 14.461 16.125 1 98.81 340 ILE B O 1
ATOM 7582 N N . LYS B 1 341 ? 22.609 13.93 14.258 1 98.56 341 LYS B N 1
ATOM 7583 C CA . LYS B 1 341 ? 23.797 13.461 14.953 1 98.56 341 LYS B CA 1
ATOM 7584 C C . LYS B 1 341 ? 24.5 14.602 15.695 1 98.56 341 LYS B C 1
ATOM 7586 O O . LYS B 1 341 ? 25.016 14.406 16.797 1 98.56 341 LYS B O 1
ATOM 7591 N N . THR B 1 342 ? 24.438 15.781 15.078 1 98.31 342 THR B N 1
ATOM 7592 C CA . THR B 1 342 ? 25.219 16.891 15.617 1 98.31 342 THR B CA 1
ATOM 7593 C C . THR B 1 342 ? 24.422 17.641 16.688 1 98.31 342 THR B C 1
ATOM 7595 O O . THR B 1 342 ? 24.984 18.109 17.672 1 98.31 342 THR B O 1
ATOM 7598 N N . PHE B 1 343 ? 23.125 17.797 16.531 1 98.62 343 PHE B N 1
ATOM 7599 C CA . PHE B 1 343 ? 22.359 18.688 17.406 1 98.62 343 PHE B CA 1
ATOM 7600 C C . PHE B 1 343 ? 21.266 17.922 18.141 1 98.62 343 PHE B C 1
ATOM 7602 O O . PHE B 1 343 ? 20.562 18.484 18.969 1 98.62 343 PHE B O 1
ATOM 7609 N N . ASP B 1 344 ? 21.031 16.672 17.812 1 98.5 344 ASP B N 1
ATOM 7610 C CA . ASP B 1 344 ? 20.109 15.773 18.5 1 98.5 344 ASP B CA 1
ATOM 7611 C C . ASP B 1 344 ? 18.656 16.219 18.328 1 98.5 344 ASP B C 1
ATOM 7613 O O . ASP B 1 344 ? 17.891 16.25 19.281 1 98.5 344 ASP B O 1
ATOM 7617 N N . ILE B 1 345 ? 18.328 16.656 17.125 1 98.88 345 ILE B N 1
ATOM 7618 C CA . ILE B 1 345 ? 16.938 17 16.891 1 98.88 345 ILE B CA 1
ATOM 7619 C C . ILE B 1 345 ? 16.062 15.75 16.938 1 98.88 345 ILE B C 1
ATOM 7621 O O . ILE B 1 345 ? 16.578 14.633 16.859 1 98.88 345 ILE B O 1
ATOM 7625 N N . ASP B 1 346 ? 14.727 15.914 17.016 1 98.88 346 ASP B N 1
ATOM 7626 C CA . ASP B 1 346 ? 13.844 14.789 17.344 1 98.88 346 ASP B CA 1
ATOM 7627 C C . ASP B 1 346 ? 12.922 14.461 16.172 1 98.88 346 ASP B C 1
ATOM 7629 O O . ASP B 1 346 ? 12.305 13.391 16.141 1 98.88 346 ASP B O 1
ATOM 7633 N N . ALA B 1 347 ? 12.836 15.344 15.211 1 98.94 347 ALA B N 1
ATOM 7634 C CA . ALA B 1 347 ? 11.867 15.18 14.133 1 98.94 347 ALA B CA 1
ATOM 7635 C C . ALA B 1 347 ? 12.25 16.031 12.914 1 98.94 347 ALA B C 1
ATOM 7637 O O . ALA B 1 347 ? 12.977 17.016 13.047 1 98.94 347 ALA B O 1
ATOM 7638 N N . TRP B 1 348 ? 11.82 15.602 11.758 1 98.94 348 TRP B N 1
ATOM 7639 C CA . TRP B 1 348 ? 11.836 16.375 10.523 1 98.94 348 TRP B CA 1
ATOM 7640 C C . TRP B 1 348 ? 10.414 16.609 10.016 1 98.94 348 TRP B C 1
ATOM 7642 O O . TRP B 1 348 ? 9.633 15.672 9.883 1 98.94 348 TRP B O 1
ATOM 7652 N N . ARG B 1 349 ? 10.055 17.844 9.836 1 98.88 349 ARG B N 1
ATOM 7653 C CA . ARG B 1 349 ? 8.961 18.188 8.938 1 98.88 349 ARG B CA 1
ATOM 7654 C C . ARG B 1 349 ? 9.461 18.344 7.504 1 98.88 349 ARG B C 1
ATOM 7656 O O . ARG B 1 349 ? 10.414 19.094 7.262 1 98.88 349 ARG B O 1
ATOM 7663 N N . LEU B 1 350 ? 8.789 17.688 6.52 1 98.88 350 LEU B N 1
ATOM 7664 C CA . LEU B 1 350 ? 9.266 17.641 5.141 1 98.88 350 LEU B CA 1
ATOM 7665 C C . LEU B 1 350 ? 8.359 18.469 4.23 1 98.88 350 LEU B C 1
ATOM 7667 O O . LEU B 1 350 ? 7.195 18.125 4.035 1 98.88 350 LEU B O 1
ATOM 7671 N N . ASP B 1 351 ? 8.914 19.531 3.686 1 98.5 351 ASP B N 1
ATOM 7672 C CA . ASP B 1 351 ? 8.219 20.453 2.805 1 98.5 351 ASP B CA 1
ATOM 7673 C C . ASP B 1 351 ? 7.898 19.812 1.46 1 98.5 351 ASP B C 1
ATOM 7675 O O . ASP B 1 351 ? 8.719 19.078 0.909 1 98.5 351 ASP B O 1
ATOM 7679 N N . VAL B 1 352 ? 6.691 20.125 0.856 1 97.94 352 VAL B N 1
ATOM 7680 C CA . VAL B 1 352 ? 6.254 19.578 -0.426 1 97.94 352 VAL B CA 1
ATOM 7681 C C . VAL B 1 352 ? 6.664 18.109 -0.533 1 97.94 352 VAL B C 1
ATOM 7683 O O . VAL B 1 352 ? 7.285 17.703 -1.517 1 97.94 352 VAL B O 1
ATOM 7686 N N . ALA B 1 353 ? 6.34 17.375 0.512 1 98.44 353 ALA B N 1
ATOM 7687 C CA . ALA B 1 353 ? 6.848 16.016 0.634 1 98.44 353 ALA B CA 1
ATOM 7688 C C . ALA B 1 353 ? 6.234 15.102 -0.425 1 98.44 353 ALA B C 1
ATOM 7690 O O . ALA B 1 353 ? 6.871 14.148 -0.876 1 98.44 353 ALA B O 1
ATOM 7691 N N . ASN B 1 354 ? 5.043 15.422 -0.894 1 98.06 354 ASN B N 1
ATOM 7692 C CA . ASN B 1 354 ? 4.305 14.555 -1.809 1 98.06 354 ASN B CA 1
ATOM 7693 C C . ASN B 1 354 ? 4.934 14.547 -3.199 1 98.06 354 ASN B C 1
ATOM 7695 O O . ASN B 1 354 ? 4.652 13.656 -4.004 1 98.06 354 ASN B O 1
ATOM 7699 N N . GLU B 1 355 ? 5.758 15.516 -3.551 1 98.19 355 GLU B N 1
ATOM 7700 C CA . GLU B 1 355 ? 6.324 15.586 -4.895 1 98.19 355 GLU B CA 1
ATOM 7701 C C . GLU B 1 355 ? 7.707 14.945 -4.941 1 98.19 355 GLU B C 1
ATOM 7703 O O . GLU B 1 355 ? 8.375 14.969 -5.977 1 98.19 355 GLU B O 1
ATOM 7708 N N . VAL B 1 356 ? 8.18 14.414 -3.854 1 98.69 356 VAL B N 1
ATOM 7709 C CA . VAL B 1 356 ? 9.414 13.648 -3.811 1 98.69 356 VAL B CA 1
ATOM 7710 C C . VAL B 1 356 ? 9.102 12.156 -3.947 1 98.69 356 VAL B C 1
ATOM 7712 O O . VAL B 1 356 ? 8.094 11.68 -3.426 1 98.69 356 VAL B O 1
ATOM 7715 N N . ASP B 1 357 ? 9.93 11.461 -4.641 1 98.31 357 ASP B N 1
ATOM 7716 C CA . ASP B 1 357 ? 9.633 10.07 -4.973 1 98.31 357 ASP B CA 1
ATOM 7717 C C . ASP B 1 357 ? 9.664 9.188 -3.727 1 98.31 357 ASP B C 1
ATOM 7719 O O . ASP B 1 357 ? 10.359 9.5 -2.758 1 98.31 357 ASP B O 1
ATOM 7723 N N . HIS B 1 358 ? 8.984 8.094 -3.773 1 98.12 358 HIS B N 1
ATOM 7724 C CA . HIS B 1 358 ? 8.82 7.18 -2.652 1 98.12 358 HIS B CA 1
ATOM 7725 C C . HIS B 1 358 ? 10.125 6.469 -2.318 1 98.12 358 HIS B C 1
ATOM 7727 O O . HIS B 1 358 ? 10.391 6.164 -1.154 1 98.12 358 HIS B O 1
ATOM 7733 N N . HIS B 1 359 ? 10.922 6.137 -3.332 1 97.75 359 HIS B N 1
ATOM 7734 C CA . HIS B 1 359 ? 12.188 5.445 -3.096 1 97.75 359 HIS B CA 1
ATOM 7735 C C . HIS B 1 359 ? 13.094 6.254 -2.182 1 97.75 359 HIS B C 1
ATOM 7737 O O . HIS B 1 359 ? 13.703 5.707 -1.257 1 97.75 359 HIS B O 1
ATOM 7743 N N . PHE B 1 360 ? 13.172 7.527 -2.416 1 98.62 360 PHE B N 1
ATOM 7744 C CA . PHE B 1 360 ? 13.992 8.383 -1.57 1 98.62 360 PHE B CA 1
ATOM 7745 C C . PHE B 1 360 ? 13.438 8.438 -0.151 1 98.62 360 PHE B C 1
ATOM 7747 O O . PHE B 1 360 ? 14.195 8.32 0.818 1 98.62 360 PHE B O 1
ATOM 7754 N N . TRP B 1 361 ? 12.109 8.625 0.012 1 98.81 361 TRP B N 1
ATOM 7755 C CA . TRP B 1 361 ? 11.531 8.766 1.348 1 98.81 361 TRP B CA 1
ATOM 7756 C C . TRP B 1 361 ? 11.727 7.484 2.154 1 98.81 361 TRP B C 1
ATOM 7758 O O . TRP B 1 361 ? 11.945 7.535 3.369 1 98.81 361 TRP B O 1
ATOM 7768 N N . LYS B 1 362 ? 11.617 6.348 1.486 1 98.12 362 LYS B N 1
ATOM 7769 C CA . LYS B 1 362 ? 11.883 5.098 2.189 1 98.12 362 LYS B CA 1
ATOM 7770 C C . LYS B 1 362 ? 13.32 5.055 2.707 1 98.12 362 LYS B C 1
ATOM 7772 O O . LYS B 1 362 ? 13.562 4.656 3.848 1 98.12 362 LYS B O 1
ATOM 7777 N N . ARG B 1 363 ? 14.25 5.441 1.862 1 98.19 363 ARG B N 1
ATOM 7778 C CA . ARG B 1 363 ? 15.648 5.496 2.273 1 98.19 363 ARG B CA 1
ATOM 7779 C C . ARG B 1 363 ? 15.852 6.508 3.395 1 98.19 363 ARG B C 1
ATOM 7781 O O . ARG B 1 363 ? 16.594 6.246 4.348 1 98.19 363 ARG B O 1
ATOM 7788 N N . PHE B 1 364 ? 15.203 7.656 3.232 1 98.75 364 PHE B N 1
ATOM 7789 C CA . PHE B 1 364 ? 15.266 8.711 4.234 1 98.75 364 PHE B CA 1
ATOM 7790 C C . PHE B 1 364 ? 14.805 8.195 5.594 1 98.75 364 PHE B C 1
ATOM 7792 O O . PHE B 1 364 ? 15.523 8.344 6.59 1 98.75 364 PHE B O 1
ATOM 7799 N N . TYR B 1 365 ? 13.68 7.516 5.648 1 98.69 365 TYR B N 1
ATOM 7800 C CA . TYR B 1 365 ? 13.086 6.996 6.875 1 98.69 365 TYR B CA 1
ATOM 7801 C C . TYR B 1 365 ? 14.008 5.977 7.539 1 98.69 365 TYR B C 1
ATOM 7803 O O . TYR B 1 365 ? 14.25 6.043 8.742 1 98.69 365 TYR B O 1
ATOM 7811 N N . ALA B 1 366 ? 14.453 5.055 6.754 1 97.81 366 ALA B N 1
ATOM 7812 C CA . ALA B 1 366 ? 15.352 4.027 7.273 1 97.81 366 ALA B CA 1
ATOM 7813 C C . ALA B 1 366 ? 16.609 4.652 7.867 1 97.81 366 ALA B C 1
ATOM 7815 O O . ALA B 1 366 ? 17.094 4.215 8.914 1 97.81 366 ALA B O 1
ATOM 7816 N N . THR B 1 367 ? 17.125 5.656 7.172 1 98.56 367 THR B N 1
ATOM 7817 C CA . THR B 1 367 ? 18.375 6.293 7.574 1 98.56 367 THR B CA 1
ATOM 7818 C C . THR B 1 367 ? 18.203 7.02 8.906 1 98.56 367 THR B C 1
ATOM 7820 O O . THR B 1 367 ? 19.016 6.852 9.82 1 98.56 367 THR B O 1
ATOM 7823 N N . VAL B 1 368 ? 17.172 7.781 9.062 1 98.75 368 VAL B N 1
ATOM 7824 C CA . VAL B 1 368 ? 17.031 8.602 10.266 1 98.75 368 VAL B CA 1
ATOM 7825 C C . VAL B 1 368 ? 16.625 7.73 11.445 1 98.75 368 VAL B C 1
ATOM 7827 O O . VAL B 1 368 ? 17.062 7.965 12.578 1 98.75 368 VAL B O 1
ATOM 7830 N N . THR B 1 369 ? 15.875 6.676 11.25 1 98.19 369 THR B N 1
ATOM 7831 C CA . THR B 1 369 ? 15.438 5.82 12.352 1 98.19 369 THR B CA 1
ATOM 7832 C C . THR B 1 369 ? 16.547 4.871 12.773 1 98.19 369 THR B C 1
ATOM 7834 O O . THR B 1 369 ? 16.516 4.316 13.875 1 98.19 369 THR B O 1
ATOM 7837 N N . ALA B 1 370 ? 17.484 4.629 11.891 1 97.62 370 ALA B N 1
ATOM 7838 C CA . ALA B 1 370 ? 18.672 3.869 12.297 1 97.62 370 ALA B CA 1
ATOM 7839 C C . ALA B 1 370 ? 19.484 4.629 13.336 1 97.62 370 ALA B C 1
ATOM 7841 O O . ALA B 1 370 ? 20.125 4.02 14.195 1 97.62 370 ALA B O 1
ATOM 7842 N N . ILE B 1 371 ? 19.422 5.941 13.258 1 98.44 371 ILE B N 1
ATOM 7843 C CA . ILE B 1 371 ? 20.141 6.789 14.203 1 98.44 371 ILE B CA 1
ATOM 7844 C C . ILE B 1 371 ? 19.312 6.922 15.492 1 98.44 371 ILE B C 1
ATOM 7846 O O . ILE B 1 371 ? 19.859 6.762 16.594 1 98.44 371 ILE B O 1
ATOM 7850 N N . LYS B 1 372 ? 18.094 7.262 15.359 1 97.94 372 LYS B N 1
ATOM 7851 C CA . LYS B 1 372 ? 17.141 7.422 16.453 1 97.94 372 LYS B CA 1
ATOM 7852 C C . LYS B 1 372 ? 15.844 6.664 16.172 1 97.94 372 LYS B C 1
ATOM 7854 O O . LYS B 1 372 ? 14.961 7.164 15.461 1 97.94 372 LYS B O 1
ATOM 7859 N N . PRO B 1 373 ? 15.625 5.516 16.781 1 96.94 373 PRO B N 1
ATOM 7860 C CA . PRO B 1 373 ? 14.508 4.637 16.438 1 96.94 373 PRO B CA 1
ATOM 7861 C C . PRO B 1 373 ? 13.148 5.301 16.641 1 96.94 373 PRO B C 1
ATOM 7863 O O . PRO B 1 373 ? 12.172 4.938 15.984 1 96.94 373 PRO B O 1
ATOM 7866 N N . ASP B 1 374 ? 13.031 6.219 17.562 1 97.62 374 ASP B N 1
ATOM 7867 C CA . ASP B 1 374 ? 11.75 6.883 17.797 1 97.62 374 ASP B CA 1
ATOM 7868 C C . ASP B 1 374 ? 11.711 8.258 17.141 1 97.62 374 ASP B C 1
ATOM 7870 O O . ASP B 1 374 ? 11.031 9.164 17.609 1 97.62 374 ASP B O 1
ATOM 7874 N N . PHE B 1 375 ? 12.562 8.461 16.062 1 98.81 375 PHE B N 1
ATOM 7875 C CA . PHE B 1 375 ? 12.57 9.711 15.312 1 98.81 375 PHE B CA 1
ATOM 7876 C C . PHE B 1 375 ? 11.234 9.93 14.617 1 98.81 375 PHE B C 1
ATOM 7878 O O . PHE B 1 375 ? 10.664 8.992 14.047 1 98.81 375 PHE B O 1
ATOM 7885 N N . TYR B 1 376 ? 10.633 11.125 14.703 1 98.88 376 TYR B N 1
ATOM 7886 C CA . TYR B 1 376 ? 9.359 11.484 14.102 1 98.88 376 TYR B CA 1
ATOM 7887 C C . TYR B 1 376 ? 9.562 12.086 12.719 1 98.88 376 TYR B C 1
ATOM 7889 O O . TYR B 1 376 ? 10.336 13.031 12.555 1 98.88 376 TYR B O 1
ATOM 7897 N N . VAL B 1 377 ? 8.961 11.555 11.656 1 98.94 377 VAL B N 1
ATOM 7898 C CA . VAL B 1 377 ? 9.031 12.039 10.281 1 98.94 377 VAL B CA 1
ATOM 7899 C C . VAL B 1 377 ? 7.656 12.523 9.828 1 98.94 377 VAL B C 1
ATOM 7901 O O . VAL B 1 377 ? 6.738 11.727 9.664 1 98.94 377 VAL B O 1
ATOM 7904 N N . LEU B 1 378 ? 7.512 13.797 9.641 1 98.94 378 LEU B N 1
ATOM 7905 C CA . LEU B 1 378 ? 6.238 14.43 9.305 1 98.94 378 LEU B CA 1
ATOM 7906 C C . LEU B 1 378 ? 6.254 14.977 7.879 1 98.94 378 LEU B C 1
ATOM 7908 O O . LEU B 1 378 ? 7.082 15.82 7.543 1 98.94 378 LEU B O 1
ATOM 7912 N N . GLY B 1 379 ? 5.336 14.477 7.027 1 98.81 379 GLY B N 1
ATOM 7913 C CA . GLY B 1 379 ? 5.266 14.969 5.66 1 98.81 379 GLY B CA 1
ATOM 7914 C C . GLY B 1 379 ? 4.223 16.062 5.477 1 98.81 379 GLY B C 1
ATOM 7915 O O . GLY B 1 379 ? 3.152 16 6.082 1 98.81 379 GLY B O 1
ATOM 7916 N N . GLU B 1 380 ? 4.527 17.016 4.676 1 98.62 380 GLU B N 1
ATOM 7917 C CA . GLU B 1 380 ? 3.494 17.938 4.219 1 98.62 380 GLU B CA 1
ATOM 7918 C C . GLU B 1 380 ? 2.727 17.359 3.033 1 98.62 380 GLU B C 1
ATOM 7920 O O . GLU B 1 380 ? 3.258 17.281 1.922 1 98.62 380 GLU B O 1
ATOM 7925 N N . VAL B 1 381 ? 1.584 16.953 3.25 1 97.88 381 VAL B N 1
ATOM 7926 C CA . VAL B 1 381 ? 0.669 16.422 2.246 1 97.88 381 VAL B CA 1
ATOM 7927 C C . VAL B 1 381 ? -0.723 17.016 2.447 1 97.88 381 VAL B C 1
ATOM 7929 O O . VAL B 1 381 ? -1.318 16.859 3.518 1 97.88 381 VAL B O 1
ATOM 7932 N N . TRP B 1 382 ? -1.257 17.641 1.434 1 97.12 382 TRP B N 1
ATOM 7933 C CA . TRP B 1 382 ? -2.506 18.375 1.548 1 97.12 382 TRP B CA 1
ATOM 7934 C C . TRP B 1 382 ? -3.697 17.516 1.163 1 97.12 382 TRP B C 1
ATOM 7936 O O . TRP B 1 382 ? -4.836 17.984 1.149 1 97.12 382 TRP B O 1
ATOM 7946 N N . HIS B 1 383 ? -3.486 16.297 0.695 1 97.06 383 HIS B N 1
ATOM 7947 C CA . HIS B 1 383 ? -4.5 15.359 0.218 1 97.06 383 HIS B CA 1
ATOM 7948 C C . HIS B 1 383 ? -4.34 13.992 0.876 1 97.06 383 HIS B C 1
ATOM 7950 O O . HIS B 1 383 ? -3.596 13.852 1.848 1 97.06 383 HIS B O 1
ATOM 7956 N N . ARG B 1 384 ? -5.133 13.031 0.46 1 96.06 384 ARG B N 1
ATOM 7957 C CA . ARG B 1 384 ? -5.062 11.688 1.021 1 96.06 384 ARG B CA 1
ATOM 7958 C C . ARG B 1 384 ? -3.631 11.164 1.008 1 96.06 384 ARG B C 1
ATOM 7960 O O . ARG B 1 384 ? -2.98 11.141 -0.039 1 96.06 384 ARG B O 1
ATOM 7967 N N . ALA B 1 385 ? -3.168 10.688 2.146 1 97.94 385 ALA B N 1
ATOM 7968 C CA . ALA B 1 385 ? -1.736 10.453 2.314 1 97.94 385 ALA B CA 1
ATOM 7969 C C . ALA B 1 385 ? -1.44 8.969 2.51 1 97.94 385 ALA B C 1
ATOM 7971 O O . ALA B 1 385 ? -0.333 8.594 2.902 1 97.94 385 ALA B O 1
ATOM 7972 N N . GLN B 1 386 ? -2.355 8.047 2.197 1 96.75 386 GLN B N 1
ATOM 7973 C CA . GLN B 1 386 ? -2.213 6.617 2.439 1 96.75 386 GLN B CA 1
ATOM 7974 C C . GLN B 1 386 ? -0.908 6.09 1.852 1 96.75 386 GLN B C 1
ATOM 7976 O O . GLN B 1 386 ? -0.212 5.293 2.486 1 96.75 386 GLN B O 1
ATOM 7981 N N . PRO B 1 387 ? -0.479 6.578 0.683 1 96.5 387 PRO B N 1
ATOM 7982 C CA . PRO B 1 387 ? 0.708 5.977 0.068 1 96.5 387 PRO B CA 1
ATOM 7983 C C . PRO B 1 387 ? 1.97 6.176 0.907 1 96.5 387 PRO B C 1
ATOM 7985 O O . PRO B 1 387 ? 2.912 5.383 0.806 1 96.5 387 PRO B O 1
ATOM 7988 N N . TRP B 1 388 ? 2 7.188 1.788 1 98.31 388 TRP B N 1
ATOM 7989 C CA . TRP B 1 388 ? 3.219 7.52 2.52 1 98.31 388 TRP B CA 1
ATOM 7990 C C . TRP B 1 388 ? 3.152 6.996 3.951 1 98.31 388 TRP B C 1
ATOM 7992 O O . TRP B 1 388 ? 4.121 7.105 4.703 1 98.31 388 TRP B O 1
ATOM 8002 N N . LEU B 1 389 ? 1.984 6.398 4.332 1 98.31 389 LEU B N 1
ATOM 8003 C CA . LEU B 1 389 ? 1.759 6.117 5.746 1 98.31 389 LEU B CA 1
ATOM 8004 C C . LEU B 1 389 ? 1.644 4.617 5.992 1 98.31 389 LEU B C 1
ATOM 8006 O O . LEU B 1 389 ? 0.741 4.168 6.703 1 98.31 389 LEU B O 1
ATOM 8010 N N . ASN B 1 390 ? 2.572 3.873 5.379 1 95.81 390 ASN B N 1
ATOM 8011 C CA . ASN B 1 390 ? 2.6 2.424 5.543 1 95.81 390 ASN B CA 1
ATOM 8012 C C . ASN B 1 390 ? 3.725 1.987 6.477 1 95.81 390 ASN B C 1
ATOM 8014 O O . ASN B 1 390 ? 4.121 0.82 6.477 1 95.81 390 ASN B O 1
ATOM 8018 N N . GLY B 1 391 ? 4.352 2.938 7.168 1 95.56 391 GLY B N 1
ATOM 8019 C CA . GLY B 1 391 ? 5.305 2.609 8.219 1 95.56 391 GLY B CA 1
ATOM 8020 C C . GLY B 1 391 ? 6.75 2.676 7.754 1 95.56 391 GLY B C 1
ATOM 8021 O O . GLY B 1 391 ? 7.664 2.34 8.508 1 95.56 391 GLY B O 1
ATOM 8022 N N . ASP B 1 392 ? 6.969 3.154 6.523 1 97 392 ASP B N 1
ATOM 8023 C CA . ASP B 1 392 ? 8.336 3.1 6.023 1 97 392 ASP B CA 1
ATOM 8024 C C . ASP B 1 392 ? 8.711 4.395 5.309 1 97 392 ASP B C 1
ATOM 8026 O O . ASP B 1 392 ? 9.75 4.465 4.641 1 97 392 ASP B O 1
ATOM 8030 N N . GLU B 1 393 ? 7.852 5.441 5.34 1 98.38 393 GLU B N 1
ATOM 8031 C CA . GLU B 1 393 ? 8.172 6.75 4.773 1 98.38 393 GLU B CA 1
ATOM 8032 C C . GLU B 1 393 ? 7.938 7.863 5.793 1 98.38 393 GLU B C 1
ATOM 8034 O O . GLU B 1 393 ? 8.891 8.398 6.359 1 98.38 393 GLU B O 1
ATOM 8039 N N . PHE B 1 394 ? 6.629 8.125 6.125 1 98.75 394 PHE B N 1
ATOM 8040 C CA . PHE B 1 394 ? 6.293 9.133 7.125 1 98.75 394 PHE B CA 1
ATOM 8041 C C . PHE B 1 394 ? 5.645 8.484 8.344 1 98.75 394 PHE B C 1
ATOM 8043 O O . PHE B 1 394 ? 5 7.441 8.234 1 98.75 394 PHE B O 1
ATOM 8050 N N . SER B 1 395 ? 5.844 9.117 9.539 1 98.69 395 SER B N 1
ATOM 8051 C CA . SER B 1 395 ? 5.086 8.758 10.727 1 98.69 395 SER B CA 1
ATOM 8052 C C . SER B 1 395 ? 3.666 9.312 10.672 1 98.69 395 SER B C 1
ATOM 8054 O O . SER B 1 395 ? 2.717 8.656 11.102 1 98.69 395 SER B O 1
ATOM 8056 N N . GLY B 1 396 ? 3.541 10.461 10.195 1 98.62 396 GLY B N 1
ATOM 8057 C CA . GLY B 1 396 ? 2.307 11.203 10.008 1 98.62 396 GLY B CA 1
ATOM 8058 C C . GLY B 1 396 ? 2.436 12.336 9.008 1 98.62 396 GLY B C 1
ATOM 8059 O O . GLY B 1 396 ? 3.482 12.5 8.383 1 98.62 396 GLY B O 1
ATOM 8060 N N . VAL B 1 397 ? 1.386 13.062 8.766 1 98.81 397 VAL B N 1
ATOM 8061 C CA . VAL B 1 397 ? 1.393 14.227 7.879 1 98.81 397 VAL B CA 1
ATOM 8062 C C . VAL B 1 397 ? 0.74 15.414 8.578 1 98.81 397 VAL B C 1
ATOM 8064 O O . VAL B 1 397 ? 0.153 15.266 9.656 1 98.81 397 VAL B O 1
ATOM 8067 N N . MET B 1 398 ? 0.986 16.641 7.98 1 98.62 398 MET B N 1
ATOM 8068 C CA . MET B 1 398 ? 0.184 17.781 8.398 1 98.62 398 MET B CA 1
ATOM 8069 C C . MET B 1 398 ? -1.281 17.578 8.023 1 98.62 398 MET B C 1
ATOM 8071 O O . MET B 1 398 ? -1.654 17.75 6.859 1 98.62 398 MET B O 1
ATOM 8075 N N . ASN B 1 399 ? -2.076 17.188 8.859 1 98.06 399 ASN B N 1
ATOM 8076 C CA . ASN B 1 399 ? -3.404 16.594 8.703 1 98.06 399 ASN B CA 1
ATOM 8077 C C . ASN B 1 399 ? -4.398 17.609 8.141 1 98.06 399 ASN B C 1
ATOM 8079 O O . ASN B 1 399 ? -5.488 17.797 8.688 1 98.06 399 ASN B O 1
ATOM 8083 N N . TYR B 1 400 ? -4.082 18.25 7.023 1 97.38 400 TYR B N 1
ATOM 8084 C CA . TYR B 1 400 ? -4.855 19.344 6.43 1 97.38 400 TYR B CA 1
ATOM 8085 C C . TYR B 1 400 ? -6.258 18.875 6.055 1 97.38 400 TYR B C 1
ATOM 8087 O O . TYR B 1 400 ? -7.246 19.531 6.359 1 97.38 400 TYR B O 1
ATOM 8095 N N . PRO B 1 401 ? -6.418 17.688 5.402 1 96.88 401 PRO B N 1
ATOM 8096 C CA . PRO B 1 401 ? -7.777 17.266 5.055 1 96.88 401 PRO B CA 1
ATOM 8097 C C . PRO B 1 401 ? -8.695 17.188 6.27 1 96.88 401 PRO B C 1
ATOM 8099 O O . PRO B 1 401 ? -9.859 17.594 6.203 1 96.88 401 PRO B O 1
ATOM 8102 N N . PHE B 1 402 ? -8.18 16.688 7.359 1 97.88 402 PHE B N 1
ATOM 8103 C CA . PHE B 1 402 ? -8.945 16.547 8.594 1 97.88 402 PHE B CA 1
ATOM 8104 C C . PHE B 1 402 ? -9.32 17.922 9.141 1 97.88 402 PHE B C 1
ATOM 8106 O O . PHE B 1 402 ? -10.492 18.203 9.406 1 97.88 402 PHE B O 1
ATOM 8113 N N . THR B 1 403 ? -8.445 18.891 9.242 1 97.62 403 THR B N 1
ATOM 8114 C CA . THR B 1 403 ? -8.664 20.156 9.938 1 97.62 403 THR B CA 1
ATOM 8115 C C . THR B 1 403 ? -9.406 21.141 9.039 1 97.62 403 THR B C 1
ATOM 8117 O O . THR B 1 403 ? -10.156 21.984 9.523 1 97.62 403 THR B O 1
ATOM 8120 N N . GLN B 1 404 ? -9.188 20.969 7.75 1 96.88 404 GLN B N 1
ATOM 8121 C CA . GLN B 1 404 ? -9.914 21.859 6.836 1 96.88 404 GLN B CA 1
ATOM 8122 C C . GLN B 1 404 ? -11.406 21.547 6.859 1 96.88 404 GLN B C 1
ATOM 8124 O O . GLN B 1 404 ? -12.227 22.453 6.684 1 96.88 404 GLN B O 1
ATOM 8129 N N . GLN B 1 405 ? -11.781 20.328 7.09 1 97.5 405 GLN B N 1
ATOM 8130 C CA . GLN B 1 405 ? -13.195 20 7.242 1 97.5 405 GLN B CA 1
ATOM 8131 C C . GLN B 1 405 ? -13.766 20.594 8.523 1 97.5 405 GLN B C 1
ATOM 8133 O O . GLN B 1 405 ? -14.938 20.984 8.57 1 97.5 405 GLN B O 1
ATOM 8138 N N . ILE B 1 406 ? -12.945 20.703 9.539 1 98.62 406 ILE B N 1
ATOM 8139 C CA . ILE B 1 406 ? -13.336 21.406 10.75 1 98.62 406 ILE B CA 1
ATOM 8140 C C . ILE B 1 406 ? -13.586 22.891 10.43 1 98.62 406 ILE B C 1
ATOM 8142 O O . ILE B 1 406 ? -14.609 23.453 10.812 1 98.62 406 ILE B O 1
ATOM 8146 N N . GLU B 1 407 ? -12.727 23.5 9.664 1 98.25 407 GLU B N 1
ATOM 8147 C CA . GLU B 1 407 ? -12.859 24.891 9.266 1 98.25 407 GLU B CA 1
ATOM 8148 C C . GLU B 1 407 ? -14.125 25.109 8.438 1 98.25 407 GLU B C 1
ATOM 8150 O O . GLU B 1 407 ? -14.805 26.125 8.578 1 98.25 407 GLU B O 1
ATOM 8155 N N . ASP B 1 408 ? -14.383 24.156 7.555 1 97.19 408 ASP B N 1
ATOM 8156 C CA . ASP B 1 408 ? -15.547 24.25 6.68 1 97.19 408 ASP B CA 1
ATOM 8157 C C . ASP B 1 408 ? -16.844 24.359 7.488 1 97.19 408 ASP B C 1
ATOM 8159 O O . ASP B 1 408 ? -17.797 25.016 7.055 1 97.19 408 ASP B O 1
ATOM 8163 N N . HIS B 1 409 ? -16.891 23.766 8.641 1 98.38 409 HIS B N 1
ATOM 8164 C CA . HIS B 1 409 ? -18.078 23.828 9.477 1 98.38 409 HIS B CA 1
ATOM 8165 C C . HIS B 1 409 ? -18.047 25.047 10.398 1 98.38 409 HIS B C 1
ATOM 8167 O O . HIS B 1 409 ? -18.984 25.859 10.391 1 98.38 409 HIS B O 1
ATOM 8173 N N . PHE B 1 410 ? -16.984 25.219 11.133 1 98.69 410 PHE B N 1
ATOM 8174 C CA . PHE B 1 410 ? -16.938 26.188 12.227 1 98.69 410 PHE B CA 1
ATOM 8175 C C . PHE B 1 410 ? -16.844 27.609 11.688 1 98.69 410 PHE B C 1
ATOM 8177 O O . PHE B 1 410 ? -17.422 28.531 12.266 1 98.69 410 PHE B O 1
ATOM 8184 N N . PHE B 1 411 ? -16.141 27.766 10.602 1 98.12 411 PHE B N 1
ATOM 8185 C CA . PHE B 1 411 ? -15.859 29.125 10.156 1 98.12 411 PHE B CA 1
ATOM 8186 C C . PHE B 1 411 ? -16.578 29.438 8.852 1 98.12 411 PHE B C 1
ATOM 8188 O O . PHE B 1 411 ? -17.266 30.469 8.742 1 98.12 411 PHE B O 1
ATOM 8195 N N . LYS B 1 412 ? -16.469 28.531 7.895 1 95.5 412 LYS B N 1
ATOM 8196 C CA . LYS B 1 412 ? -17 28.812 6.566 1 95.5 412 LYS B CA 1
ATOM 8197 C C . LYS B 1 412 ? -18.484 28.453 6.488 1 95.5 412 LYS B C 1
ATOM 8199 O O . LYS B 1 412 ? -19.203 28.922 5.598 1 95.5 412 LYS B O 1
ATOM 8204 N N . ARG B 1 413 ? -18.984 27.562 7.305 1 96.31 413 ARG B N 1
ATOM 8205 C CA . ARG B 1 413 ? -20.375 27.156 7.406 1 96.31 413 ARG B CA 1
ATOM 8206 C C . ARG B 1 413 ? -20.844 26.516 6.109 1 96.31 413 ARG B C 1
ATOM 8208 O O . ARG B 1 413 ? -21.984 26.75 5.668 1 96.31 413 ARG B O 1
ATOM 8215 N N . THR B 1 414 ? -19.938 25.812 5.5 1 94.88 414 THR B N 1
ATOM 8216 C CA . THR B 1 414 ? -20.281 25.109 4.27 1 94.88 414 THR B CA 1
ATOM 8217 C C . THR B 1 414 ? -20.641 23.656 4.562 1 94.88 414 THR B C 1
ATOM 8219 O O . THR B 1 414 ? -21.172 22.953 3.699 1 94.88 414 THR B O 1
ATOM 8222 N N . LEU B 1 415 ? -20.422 23.203 5.77 1 96.62 415 LEU B N 1
ATOM 8223 C CA . LEU B 1 415 ? -20.828 21.875 6.23 1 96.62 415 LEU B CA 1
ATOM 8224 C C . LEU B 1 415 ? -21.734 21.984 7.457 1 96.62 415 LEU B C 1
ATOM 8226 O O . LEU B 1 415 ? -21.5 22.812 8.336 1 96.62 415 LEU B O 1
ATOM 8230 N N . THR B 1 416 ? -22.734 21.188 7.492 1 98 416 THR B N 1
ATOM 8231 C CA . THR B 1 416 ? -23.484 21.016 8.734 1 98 416 THR B CA 1
ATOM 8232 C C . THR B 1 416 ? -22.672 20.219 9.75 1 98 416 THR B C 1
ATOM 8234 O O . THR B 1 416 ? -21.641 19.641 9.398 1 98 416 THR B O 1
ATOM 8237 N N . ALA B 1 417 ? -23.094 20.25 11.016 1 98.62 417 ALA B N 1
ATOM 8238 C CA . ALA B 1 417 ? -22.438 19.453 12.047 1 98.62 417 ALA B CA 1
ATOM 8239 C C . ALA B 1 417 ? -22.422 17.984 11.672 1 98.62 417 ALA B C 1
ATOM 8241 O O . ALA B 1 417 ? -21.406 17.297 11.82 1 98.62 417 ALA B O 1
ATOM 8242 N N . GLU B 1 418 ? -23.531 17.5 11.164 1 98.19 418 GLU B N 1
ATOM 8243 C CA . GLU B 1 418 ? -23.656 16.094 10.773 1 98.19 418 GLU B CA 1
ATOM 8244 C C . GLU B 1 418 ? -22.688 15.75 9.641 1 98.19 418 GLU B C 1
ATOM 8246 O O . GLU B 1 418 ? -22.047 14.695 9.664 1 98.19 418 GLU B O 1
ATOM 8251 N N . GLU B 1 419 ? -22.594 16.625 8.648 1 97.88 419 GLU B N 1
ATOM 8252 C CA . GLU B 1 419 ? -21.703 16.391 7.523 1 97.88 419 GLU B CA 1
ATOM 8253 C C . GLU B 1 419 ? -20.25 16.359 7.977 1 97.88 419 GLU B C 1
ATOM 8255 O O . GLU B 1 419 ? -19.469 15.508 7.547 1 97.88 419 GLU B O 1
ATOM 8260 N N . MET B 1 420 ? -19.875 17.312 8.812 1 98.5 420 MET B N 1
ATOM 8261 C CA . MET B 1 420 ? -18.484 17.359 9.297 1 98.5 420 MET B CA 1
ATOM 8262 C C . MET B 1 420 ? -18.141 16.078 10.062 1 98.5 420 MET B C 1
ATOM 8264 O O . MET B 1 420 ? -17.109 15.469 9.805 1 98.5 420 MET B O 1
ATOM 8268 N N . VAL B 1 421 ? -19.031 15.711 10.992 1 98.62 421 VAL B N 1
ATOM 8269 C CA . VAL B 1 421 ? -18.781 14.531 11.82 1 98.62 421 VAL B CA 1
ATOM 8270 C C . VAL B 1 421 ? -18.625 13.297 10.938 1 98.62 421 VAL B C 1
ATOM 8272 O O . VAL B 1 421 ? -17.719 12.484 11.148 1 98.62 421 VAL B O 1
ATOM 8275 N N . ALA B 1 422 ? -19.469 13.172 9.953 1 98.38 422 ALA B N 1
ATOM 8276 C CA . ALA B 1 422 ? -19.391 12.039 9.031 1 98.38 422 ALA B CA 1
ATOM 8277 C C . ALA B 1 422 ? -18.078 12.039 8.266 1 98.38 422 ALA B C 1
ATOM 8279 O O . ALA B 1 422 ? -17.422 11 8.141 1 98.38 422 ALA B O 1
ATOM 8280 N N . LEU B 1 423 ? -17.688 13.156 7.758 1 98 423 LEU B N 1
ATOM 8281 C CA . LEU B 1 423 ? -16.484 13.266 6.953 1 98 423 LEU B CA 1
ATOM 8282 C C . LEU B 1 423 ? -15.242 13.039 7.805 1 98 423 LEU B C 1
ATOM 8284 O O . LEU B 1 423 ? -14.281 12.406 7.355 1 98 423 LEU B O 1
ATOM 8288 N N . LEU B 1 424 ? -15.227 13.555 9.023 1 98.56 424 LEU B N 1
ATOM 8289 C CA . LEU B 1 424 ? -14.094 13.32 9.914 1 98.56 424 LEU B CA 1
ATOM 8290 C C . LEU B 1 424 ? -13.992 11.844 10.273 1 98.56 424 LEU B C 1
ATOM 8292 O O . LEU B 1 424 ? -12.883 11.312 10.406 1 98.56 424 LEU B O 1
ATOM 8296 N N . THR B 1 425 ? -15.148 11.234 10.484 1 98.44 425 THR B N 1
ATOM 8297 C CA . THR B 1 425 ? -15.172 9.805 10.773 1 98.44 425 THR B CA 1
ATOM 8298 C C . THR B 1 425 ? -14.57 9.008 9.617 1 98.44 425 THR B C 1
ATOM 8300 O O . THR B 1 425 ? -13.75 8.109 9.828 1 98.44 425 THR B O 1
ATOM 8303 N N . ASP B 1 426 ? -14.977 9.367 8.406 1 98.19 426 ASP B N 1
ATOM 8304 C CA . ASP B 1 426 ? -14.398 8.734 7.223 1 98.19 426 ASP B CA 1
ATOM 8305 C C . ASP B 1 426 ? -12.883 8.938 7.18 1 98.19 426 ASP B C 1
ATOM 8307 O O . ASP B 1 426 ? -12.133 8.023 6.844 1 98.19 426 ASP B O 1
ATOM 8311 N N . GLN B 1 427 ? -12.414 10.117 7.488 1 97.69 427 GLN B N 1
ATOM 8312 C CA . GLN B 1 427 ? -11 10.453 7.418 1 97.69 427 GLN B CA 1
ATOM 8313 C C . GLN B 1 427 ? -10.18 9.578 8.367 1 97.69 427 GLN B C 1
ATOM 8315 O O . GLN B 1 427 ? -9.07 9.164 8.039 1 97.69 427 GLN B O 1
ATOM 8320 N N . LEU B 1 428 ? -10.711 9.305 9.547 1 98.06 428 LEU B N 1
ATOM 8321 C CA . LEU B 1 428 ? -10.016 8.469 10.516 1 98.06 428 LEU B CA 1
ATOM 8322 C C . LEU B 1 428 ? -9.828 7.055 9.984 1 98.06 428 LEU B C 1
ATOM 8324 O O . LEU B 1 428 ? -8.891 6.355 10.383 1 98.06 428 LEU B O 1
ATOM 8328 N N . MET B 1 429 ? -10.672 6.637 9.031 1 97.94 429 MET B N 1
ATOM 8329 C CA . MET B 1 429 ? -10.633 5.273 8.516 1 97.94 429 MET B CA 1
ATOM 8330 C C . MET B 1 429 ? -9.609 5.145 7.395 1 97.94 429 MET B C 1
ATOM 8332 O O . MET B 1 429 ? -9.234 4.035 7.012 1 97.94 429 MET B O 1
ATOM 8336 N N . TYR B 1 430 ? -9.086 6.262 6.895 1 97.62 430 TYR B N 1
ATOM 8337 C CA . TYR B 1 430 ? -8.086 6.211 5.828 1 97.62 430 TYR B CA 1
ATOM 8338 C C . TYR B 1 430 ? -6.727 5.801 6.375 1 97.62 430 TYR B C 1
ATOM 8340 O O . TYR B 1 430 ? -5.828 5.441 5.613 1 97.62 430 TYR B O 1
ATOM 8348 N N . TYR B 1 431 ? -6.586 5.805 7.691 1 98.19 431 TYR B N 1
ATOM 8349 C CA . TYR B 1 431 ? -5.281 5.523 8.281 1 98.19 431 TYR B CA 1
ATOM 8350 C C . TYR B 1 431 ? -5.406 4.551 9.445 1 98.19 431 TYR B C 1
ATOM 8352 O O . TYR B 1 431 ? -6.48 4.41 10.031 1 98.19 431 TYR B O 1
ATOM 8360 N N . ARG B 1 432 ? -4.293 3.854 9.781 1 98.38 432 ARG B N 1
ATOM 8361 C CA . ARG B 1 432 ? -4.242 2.957 10.93 1 98.38 432 ARG B CA 1
ATOM 8362 C C . ARG B 1 432 ? -4.367 3.736 12.234 1 98.38 432 ARG B C 1
ATOM 8364 O O . ARG B 1 432 ? -4.086 4.938 12.273 1 98.38 432 ARG B O 1
ATOM 8371 N N . ASP B 1 433 ? -4.727 3.047 13.258 1 97.62 433 ASP B N 1
ATOM 8372 C CA . ASP B 1 433 ? -4.898 3.688 14.562 1 97.62 433 ASP B CA 1
ATOM 8373 C C . ASP B 1 433 ? -3.609 4.375 15.008 1 97.62 433 ASP B C 1
ATOM 8375 O O . ASP B 1 433 ? -3.627 5.543 15.391 1 97.62 433 ASP B O 1
ATOM 8379 N N . GLN B 1 434 ? -2.568 3.662 14.938 1 96.88 434 GLN B N 1
ATOM 8380 C CA . GLN B 1 434 ? -1.296 4.195 15.414 1 96.88 434 GLN B CA 1
ATOM 8381 C C . GLN B 1 434 ? -0.845 5.383 14.57 1 96.88 434 GLN B C 1
ATOM 8383 O O . GLN B 1 434 ? -0.219 6.312 15.078 1 96.88 434 GLN B O 1
ATOM 8388 N N . THR B 1 435 ? -1.176 5.379 13.289 1 98.5 435 THR B N 1
ATOM 8389 C CA . THR B 1 435 ? -0.858 6.496 12.406 1 98.5 435 THR B CA 1
ATOM 8390 C C . THR B 1 435 ? -1.703 7.719 12.75 1 98.5 435 THR B C 1
ATOM 8392 O O . THR B 1 435 ? -1.182 8.828 12.852 1 98.5 435 THR B O 1
ATOM 8395 N N . ASN B 1 436 ? -2.973 7.516 12.953 1 98.56 436 ASN B N 1
ATOM 8396 C CA . ASN B 1 436 ? -3.854 8.602 13.367 1 98.56 436 ASN B CA 1
ATOM 8397 C C . ASN B 1 436 ? -3.354 9.273 14.641 1 98.56 436 ASN B C 1
ATOM 8399 O O . ASN B 1 436 ? -3.463 10.492 14.789 1 98.56 436 ASN B O 1
ATOM 8403 N N . GLN B 1 437 ? -2.781 8.523 15.508 1 98.62 437 GLN B N 1
ATOM 8404 C CA . GLN B 1 437 ? -2.375 8.977 16.828 1 98.62 437 GLN B CA 1
ATOM 8405 C C . GLN B 1 437 ? -1.203 9.953 16.75 1 98.62 437 GLN B C 1
ATOM 8407 O O . GLN B 1 437 ? -0.904 10.656 17.719 1 98.62 437 GLN B O 1
ATOM 8412 N N . VAL B 1 438 ? -0.545 10 15.547 1 98.75 438 VAL B N 1
ATOM 8413 C CA . VAL B 1 438 ? 0.626 10.867 15.469 1 98.75 438 VAL B CA 1
ATOM 8414 C C . VAL B 1 438 ? 0.462 11.852 14.312 1 98.75 438 VAL B C 1
ATOM 8416 O O . VAL B 1 438 ? 1.434 12.469 13.867 1 98.75 438 VAL B O 1
ATOM 8419 N N . MET B 1 439 ? -0.762 11.984 13.766 1 98.81 439 MET B N 1
ATOM 8420 C CA . MET B 1 439 ? -1.039 13.055 12.805 1 98.81 439 MET B CA 1
ATOM 8421 C C . MET B 1 439 ? -0.903 14.422 13.461 1 98.81 439 MET B C 1
ATOM 8423 O O . MET B 1 439 ? -1.178 14.578 14.648 1 98.81 439 MET B O 1
ATOM 8427 N N . LEU B 1 440 ? -0.421 15.422 12.688 1 98.88 440 LEU B N 1
ATOM 8428 C CA . LEU B 1 440 ? -0.333 16.781 13.211 1 98.88 440 LEU B CA 1
ATOM 8429 C C . LEU B 1 440 ? -1.593 17.578 12.883 1 98.88 440 LEU B C 1
ATOM 8431 O O . LEU B 1 440 ? -1.856 17.875 11.711 1 98.88 440 LEU B O 1
ATOM 8435 N N . ASN B 1 441 ? -2.381 17.922 13.852 1 98.69 441 ASN B N 1
ATOM 8436 C CA . ASN B 1 441 ? -3.625 18.656 13.68 1 98.69 441 ASN B CA 1
ATOM 8437 C C . ASN B 1 441 ? -3.428 20.156 13.938 1 98.69 441 ASN B C 1
ATOM 8439 O O . ASN B 1 441 ? -3.074 20.547 15.047 1 98.69 441 ASN B O 1
ATOM 8443 N N . MET B 1 442 ? -3.604 20.984 12.938 1 97.88 442 MET B N 1
ATOM 8444 C CA . MET B 1 442 ? -3.461 22.422 13.102 1 97.88 442 MET B CA 1
ATOM 8445 C C . MET B 1 442 ? -4.555 23.172 12.344 1 97.88 442 MET B C 1
ATOM 8447 O O . MET B 1 442 ? -4.84 22.859 11.188 1 97.88 442 MET B O 1
ATOM 8451 N N . LEU B 1 443 ? -5.199 24.141 12.938 1 98.06 443 LEU B N 1
ATOM 8452 C CA . LEU B 1 443 ? -6.246 24.906 12.281 1 98.06 443 LEU B CA 1
ATOM 8453 C C . LEU B 1 443 ? -5.648 26.109 11.539 1 98.06 443 LEU B C 1
ATOM 8455 O O . LEU B 1 443 ? -6.324 26.719 10.711 1 98.06 443 LEU B O 1
ATOM 8459 N N . ASP B 1 444 ? -4.469 26.422 11.844 1 97.81 444 ASP B N 1
ATOM 8460 C CA . ASP B 1 444 ? -3.717 27.422 11.086 1 97.81 444 ASP B CA 1
ATOM 8461 C C . ASP B 1 444 ? -2.225 27.109 11.086 1 97.81 444 ASP B C 1
ATOM 8463 O O . ASP B 1 444 ? -1.756 26.297 11.891 1 97.81 444 ASP B O 1
ATOM 8467 N N . SER B 1 445 ? -1.545 27.578 10.148 1 97.69 445 SER B N 1
ATOM 8468 C CA . SER B 1 445 ? -0.114 27.391 9.938 1 97.69 445 SER B CA 1
ATOM 8469 C C . SER B 1 445 ? 0.5 28.547 9.164 1 97.69 445 SER B C 1
ATOM 8471 O O . SER B 1 445 ? -0.191 29.516 8.836 1 97.69 445 SER B O 1
ATOM 8473 N N . HIS B 1 446 ? 1.771 28.422 8.93 1 96.88 446 HIS B N 1
ATOM 8474 C CA . HIS B 1 446 ? 2.484 29.453 8.172 1 96.88 446 HIS B CA 1
ATOM 8475 C C . HIS B 1 446 ? 1.994 29.5 6.727 1 96.88 446 HIS B C 1
ATOM 8477 O O . HIS B 1 446 ? 2.316 30.438 5.992 1 96.88 446 HIS B O 1
ATOM 8483 N N . ASP B 1 447 ? 1.109 28.531 6.312 1 95.38 447 ASP B N 1
ATOM 8484 C CA . ASP B 1 447 ? 0.649 28.453 4.93 1 95.38 447 ASP B CA 1
ATOM 8485 C C . ASP B 1 447 ? -0.85 28.734 4.836 1 95.38 447 ASP B C 1
ATOM 8487 O O . ASP B 1 447 ? -1.438 28.625 3.758 1 95.38 447 ASP B O 1
ATOM 8491 N N . THR B 1 448 ? -1.493 29.047 5.902 1 97 448 THR B N 1
ATOM 8492 C CA . THR B 1 448 ? -2.938 29.25 5.906 1 97 448 THR B CA 1
ATOM 8493 C C . THR B 1 448 ? -3.301 30.516 6.691 1 97 448 THR B C 1
ATOM 8495 O O . THR B 1 448 ? -2.52 30.969 7.527 1 97 448 THR B O 1
ATOM 8498 N N . PRO B 1 449 ? -4.508 31.094 6.426 1 97.88 449 PRO B N 1
ATOM 8499 C CA . PRO B 1 449 ? -4.949 32.188 7.289 1 97.88 449 PRO B CA 1
ATOM 8500 C C . PRO B 1 449 ? -5.02 31.781 8.758 1 97.88 449 PRO B C 1
ATOM 8502 O O . PRO B 1 449 ? -5.203 30.609 9.078 1 97.88 449 PRO B O 1
ATOM 8505 N N . ARG B 1 450 ? -4.828 32.75 9.602 1 98.38 450 ARG B N 1
ATOM 8506 C CA . ARG B 1 450 ? -4.891 32.5 11.039 1 98.38 450 ARG B CA 1
ATOM 8507 C C . ARG B 1 450 ? -6.324 32.25 11.484 1 98.38 450 ARG B C 1
ATOM 8509 O O . ARG B 1 450 ? -7.27 32.781 10.906 1 98.38 450 ARG B O 1
ATOM 8516 N N . ILE B 1 451 ? -6.48 31.547 12.523 1 98.19 451 ILE B N 1
ATOM 8517 C CA . ILE B 1 451 ? -7.77 31.047 12.984 1 98.19 451 ILE B CA 1
ATOM 8518 C C . ILE B 1 451 ? -8.68 32.219 13.336 1 98.19 451 ILE B C 1
ATOM 8520 O O . ILE B 1 451 ? -9.891 32.188 13.086 1 98.19 451 ILE B O 1
ATOM 8524 N N . LEU B 1 452 ? -8.133 33.312 13.945 1 98.25 452 LEU B N 1
ATOM 8525 C CA . LEU B 1 452 ? -8.977 34.469 14.312 1 98.25 452 LEU B CA 1
ATOM 8526 C C . LEU B 1 452 ? -9.555 35.125 13.07 1 98.25 452 LEU B C 1
ATOM 8528 O O . LEU B 1 452 ? -10.695 35.594 13.102 1 98.25 452 LEU B O 1
ATOM 8532 N N . THR B 1 453 ? -8.734 35.25 12.055 1 98.25 453 THR B N 1
ATOM 8533 C CA . THR B 1 453 ? -9.219 35.781 10.789 1 98.25 453 THR B CA 1
ATOM 8534 C C . THR B 1 453 ? -10.32 34.906 10.211 1 98.25 453 THR B C 1
ATOM 8536 O O . THR B 1 453 ? -11.352 35.406 9.758 1 98.25 453 THR B O 1
ATOM 8539 N N . LEU B 1 454 ? -10.125 33.594 10.266 1 98 454 LEU B N 1
ATOM 8540 C CA . LEU B 1 454 ? -11.141 32.656 9.797 1 98 454 LEU B CA 1
ATOM 8541 C C . LEU B 1 454 ? -12.422 32.812 10.617 1 98 454 LEU B C 1
ATOM 8543 O O . LEU B 1 454 ? -13.523 32.594 10.094 1 98 454 LEU B O 1
ATOM 8547 N N . ALA B 1 455 ? -12.258 33.156 11.875 1 98.25 455 ALA B N 1
ATOM 8548 C CA . ALA B 1 455 ? -13.383 33.312 12.789 1 98.25 455 ALA B CA 1
ATOM 8549 C C . ALA B 1 455 ? -13.969 34.719 12.719 1 98.25 455 ALA B C 1
ATOM 8551 O O . ALA B 1 455 ? -14.812 35.094 13.531 1 98.25 455 ALA B O 1
ATOM 8552 N N . HIS B 1 456 ? -13.492 35.594 11.883 1 97.31 456 HIS B N 1
ATOM 8553 C CA . HIS B 1 456 ? -13.969 36.938 11.656 1 97.31 456 HIS B CA 1
ATOM 8554 C C . HIS B 1 456 ? -13.82 37.812 12.914 1 97.31 456 HIS B C 1
ATOM 8556 O O . HIS B 1 456 ? -14.75 38.531 13.289 1 97.31 456 HIS B O 1
ATOM 8562 N N . GLY B 1 457 ? -12.781 37.531 13.578 1 97.44 457 GLY B N 1
ATOM 8563 C CA . GLY B 1 457 ? -12.453 38.344 14.75 1 97.44 457 GLY B CA 1
ATOM 8564 C C . GLY B 1 457 ? -13.133 37.844 16.016 1 97.44 457 GLY B C 1
ATOM 8565 O O . GLY B 1 457 ? -12.961 38.438 17.078 1 97.44 457 GLY B O 1
ATOM 8566 N N . ASP B 1 458 ? -13.883 36.812 15.953 1 98.19 458 ASP B N 1
ATOM 8567 C CA . ASP B 1 458 ? -14.625 36.25 17.078 1 98.19 458 ASP B CA 1
ATOM 8568 C C . ASP B 1 458 ? -13.758 35.281 17.891 1 98.19 458 ASP B C 1
ATOM 8570 O O . ASP B 1 458 ? -13.672 34.094 17.562 1 98.19 458 ASP B O 1
ATOM 8574 N N . GLU B 1 459 ? -13.203 35.719 19.016 1 97.75 459 GLU B N 1
ATOM 8575 C CA . GLU B 1 459 ? -12.305 34.938 19.844 1 97.75 459 GLU B CA 1
ATOM 8576 C C . GLU B 1 459 ? -13.023 33.75 20.453 1 97.75 459 GLU B C 1
ATOM 8578 O O . GLU B 1 459 ? -12.43 32.688 20.641 1 97.75 459 GLU B O 1
ATOM 8583 N N . VAL B 1 460 ? -14.273 33.938 20.75 1 98.06 460 VAL B N 1
ATOM 8584 C CA . VAL B 1 460 ? -15.062 32.875 21.375 1 98.06 460 VAL B CA 1
ATOM 8585 C C . VAL B 1 460 ? -15.219 31.703 20.406 1 98.06 460 VAL B C 1
ATOM 8587 O O . VAL B 1 460 ? -15.039 30.547 20.781 1 98.06 460 VAL B O 1
ATOM 8590 N N . LEU B 1 461 ? -15.523 32.031 19.156 1 98.44 461 LEU B N 1
ATOM 8591 C CA . LEU B 1 461 ? -15.648 31.016 18.094 1 98.44 461 LEU B CA 1
ATOM 8592 C C . LEU B 1 461 ? -14.312 30.328 17.828 1 98.44 461 LEU B C 1
ATOM 8594 O O . LEU B 1 461 ? -14.258 29.109 17.656 1 98.44 461 LEU B O 1
ATOM 8598 N N . ALA B 1 462 ? -13.242 31.109 17.766 1 98.56 462 ALA B N 1
ATOM 8599 C CA . ALA B 1 462 ? -11.906 30.578 17.547 1 98.56 462 ALA B CA 1
ATOM 8600 C C . ALA B 1 462 ? -11.531 29.562 18.625 1 98.56 462 ALA B C 1
ATOM 8602 O O . ALA B 1 462 ? -10.977 28.5 18.344 1 98.56 462 ALA B O 1
ATOM 8603 N N . LEU B 1 463 ? -11.844 29.922 19.844 1 98.5 463 LEU B N 1
ATOM 8604 C CA . LEU B 1 463 ? -11.5 29.062 20.969 1 98.5 463 LEU B CA 1
ATOM 8605 C C . LEU B 1 463 ? -12.328 27.781 20.938 1 98.5 463 LEU B C 1
ATOM 8607 O O . LEU B 1 463 ? -11.844 26.703 21.312 1 98.5 463 LEU B O 1
ATOM 8611 N N . GLN B 1 464 ? -13.586 27.859 20.516 1 98.75 464 GLN B N 1
ATOM 8612 C CA . GLN B 1 464 ? -14.414 26.672 20.375 1 98.75 464 GLN B CA 1
ATOM 8613 C C . GLN B 1 464 ? -13.812 25.688 19.375 1 98.75 464 GLN B C 1
ATOM 8615 O O . GLN B 1 464 ? -13.672 24.5 19.672 1 98.75 464 GLN B O 1
ATOM 8620 N N . ALA B 1 465 ? -13.453 26.203 18.203 1 98.81 465 ALA B N 1
ATOM 8621 C CA . ALA B 1 465 ? -12.883 25.359 17.156 1 98.81 465 ALA B CA 1
ATOM 8622 C C . ALA B 1 465 ? -11.547 24.766 17.594 1 98.81 465 ALA B C 1
ATOM 8624 O O . ALA B 1 465 ? -11.266 23.609 17.312 1 98.81 465 ALA B O 1
ATOM 8625 N N . LEU B 1 466 ? -10.766 25.578 18.219 1 98.81 466 LEU B N 1
ATOM 8626 C CA . LEU B 1 466 ? -9.484 25.109 18.734 1 98.81 466 LEU B CA 1
ATOM 8627 C C . LEU B 1 466 ? -9.68 23.969 19.719 1 98.81 466 LEU B C 1
ATOM 8629 O O . LEU B 1 466 ? -8.969 22.953 19.672 1 98.81 466 LEU B O 1
ATOM 8633 N N . THR B 1 467 ? -10.586 24.156 20.641 1 98.81 467 THR B N 1
ATOM 8634 C CA . THR B 1 467 ? -10.867 23.125 21.641 1 98.81 467 THR B CA 1
ATOM 8635 C C . THR B 1 467 ? -11.344 21.844 20.984 1 98.81 467 THR B C 1
ATOM 8637 O O . THR B 1 467 ? -10.922 20.75 21.359 1 98.81 467 THR B O 1
ATOM 8640 N N . PHE B 1 468 ? -12.25 21.969 20.016 1 98.81 468 PHE B N 1
ATOM 8641 C CA . PHE B 1 468 ? -12.695 20.797 19.25 1 98.81 468 PHE B CA 1
ATOM 8642 C C . PHE B 1 468 ? -11.508 20.031 18.688 1 98.81 468 PHE B C 1
ATOM 8644 O O . PHE B 1 468 ? -11.445 18.812 18.781 1 98.81 468 PHE B O 1
ATOM 8651 N N . THR B 1 469 ? -10.57 20.75 18.109 1 98.75 469 THR B N 1
ATOM 8652 C CA . THR B 1 469 ? -9.391 20.141 17.484 1 98.75 469 THR B CA 1
ATOM 8653 C C . THR B 1 469 ? -8.516 19.469 18.547 1 98.75 469 THR B C 1
ATOM 8655 O O . THR B 1 469 ? -8.008 18.375 18.328 1 98.75 469 THR B O 1
ATOM 8658 N N . PHE B 1 470 ? -8.359 20.078 19.703 1 98.69 470 PHE B N 1
ATOM 8659 C CA . PHE B 1 470 ? -7.527 19.547 20.781 1 98.69 470 PHE B CA 1
ATOM 8660 C C . PHE B 1 470 ? -8.141 18.281 21.375 1 98.69 470 PHE B C 1
ATOM 8662 O O . PHE B 1 470 ? -7.461 17.516 22.062 1 98.69 470 PHE B O 1
ATOM 8669 N N . MET B 1 471 ? -9.461 18.016 21.125 1 98.44 471 MET B N 1
ATOM 8670 C CA . MET B 1 471 ? -10.133 16.828 21.641 1 98.44 471 MET B CA 1
ATOM 8671 C C . MET B 1 471 ? -9.984 15.656 20.672 1 98.44 471 MET B C 1
ATOM 8673 O O . MET B 1 471 ? -10.328 14.523 21.016 1 98.44 471 MET B O 1
ATOM 8677 N N . GLN B 1 472 ? -9.391 15.883 19.547 1 98.44 472 GLN B N 1
ATOM 8678 C CA . GLN B 1 472 ? -9.352 14.867 18.484 1 98.44 472 GLN B CA 1
ATOM 8679 C C . GLN B 1 472 ? -8.125 13.969 18.625 1 98.44 472 GLN B C 1
ATOM 8681 O O . GLN B 1 472 ? -7.18 14.312 19.344 1 98.44 472 GLN B O 1
ATOM 8686 N N . THR B 1 473 ? -8.172 12.773 17.938 1 98 473 THR B N 1
ATOM 8687 C CA . THR B 1 473 ? -7.004 11.914 17.781 1 98 473 THR B CA 1
ATOM 8688 C C . THR B 1 473 ? -5.918 12.617 16.969 1 98 473 THR B C 1
ATOM 8690 O O . THR B 1 473 ? -6.207 13.258 15.953 1 98 473 THR B O 1
ATOM 8693 N N . GLY B 1 474 ? -4.656 12.484 17.375 1 98.38 474 GLY B N 1
ATOM 8694 C CA . GLY B 1 474 ? -3.525 13.164 16.766 1 98.38 474 GLY B CA 1
ATOM 8695 C C . GLY B 1 474 ? -2.838 14.141 17.703 1 98.38 474 GLY B C 1
ATOM 8696 O O . GLY B 1 474 ? -3.24 14.289 18.859 1 98.38 474 GLY B O 1
ATOM 8697 N N . ALA B 1 475 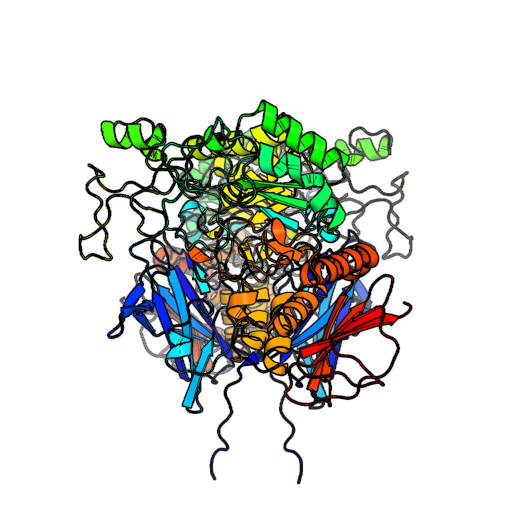? -1.792 14.781 17.219 1 98.69 475 ALA B N 1
ATOM 8698 C CA . ALA B 1 475 ? -1.054 15.773 18 1 98.69 475 ALA B CA 1
ATOM 8699 C C . ALA B 1 475 ? -1.401 17.188 17.562 1 98.69 475 ALA B C 1
ATOM 8701 O O . ALA B 1 475 ? -1.187 17.547 16.391 1 98.69 475 ALA B O 1
ATOM 8702 N N . PRO B 1 476 ? -1.907 17.969 18.469 1 98.69 476 PRO B N 1
ATOM 8703 C CA . PRO B 1 476 ? -2.252 19.328 18.078 1 98.69 476 PRO B CA 1
ATOM 8704 C C . PRO B 1 476 ? -1.026 20.219 17.906 1 98.69 476 PRO B C 1
ATOM 8706 O O . PRO B 1 476 ? 0.022 19.953 18.5 1 98.69 476 PRO B O 1
ATOM 8709 N N . CYS B 1 477 ? -1.184 21.203 17.125 1 98.88 477 CYS B N 1
ATOM 8710 C CA . CYS B 1 477 ? -0.12 22.172 16.875 1 98.88 477 CYS B CA 1
ATOM 8711 C C . CYS B 1 477 ? -0.666 23.594 16.875 1 98.88 477 CYS B C 1
ATOM 8713 O O . CYS B 1 477 ? -1.651 23.891 16.188 1 98.88 477 CYS B O 1
ATOM 8715 N N . LEU B 1 478 ? -0.093 24.422 17.672 1 98.81 478 LEU B N 1
ATOM 8716 C CA . LEU B 1 478 ? -0.369 25.844 17.641 1 98.81 478 LEU B CA 1
ATOM 8717 C C . LEU B 1 478 ? 0.612 26.578 16.734 1 98.81 478 LEU B C 1
ATOM 8719 O O . LEU B 1 478 ? 1.805 26.266 16.719 1 98.81 478 LEU B O 1
ATOM 8723 N N . TYR B 1 479 ? 0.079 27.453 15.969 1 98.69 479 TYR B N 1
ATOM 8724 C CA . TYR B 1 479 ? 0.902 28.406 15.227 1 98.69 479 TYR B CA 1
ATOM 8725 C C . TYR B 1 479 ? 1.245 29.625 16.078 1 98.69 479 TYR B C 1
ATOM 8727 O O . TYR B 1 479 ? 0.398 30.125 16.828 1 98.69 479 TYR B O 1
ATOM 8735 N N . TYR B 1 480 ? 2.547 30.031 16.016 1 98.69 480 TYR B N 1
ATOM 8736 C CA . TYR B 1 480 ? 2.928 31.125 16.906 1 98.69 480 TYR B CA 1
ATOM 8737 C C . TYR B 1 480 ? 1.918 32.25 16.828 1 98.69 480 TYR B C 1
ATOM 8739 O O . TYR B 1 480 ? 1.471 32.625 15.742 1 98.69 480 TYR B O 1
ATOM 8747 N N . GLY B 1 481 ? 1.507 32.75 17.969 1 98.38 481 GLY B N 1
ATOM 8748 C CA . GLY B 1 481 ? 0.645 33.906 18.031 1 98.38 481 GLY B CA 1
ATOM 8749 C C . GLY B 1 481 ? -0.829 33.562 18.109 1 98.38 481 GLY B C 1
ATOM 8750 O O . GLY B 1 481 ? -1.656 34.406 18.453 1 98.38 481 GLY B O 1
ATOM 8751 N N . THR B 1 482 ? -1.134 32.312 17.812 1 98.5 482 THR B N 1
ATOM 8752 C CA . THR B 1 482 ? -2.525 31.906 17.953 1 98.5 482 THR B CA 1
ATOM 8753 C C . THR B 1 482 ? -3.01 32.125 19.391 1 98.5 482 THR B C 1
ATOM 8755 O O . THR B 1 482 ? -4.113 32.625 19.609 1 98.5 482 THR B O 1
ATOM 8758 N N . GLU B 1 483 ? -2.174 31.812 20.375 1 98.5 483 GLU B N 1
ATOM 8759 C 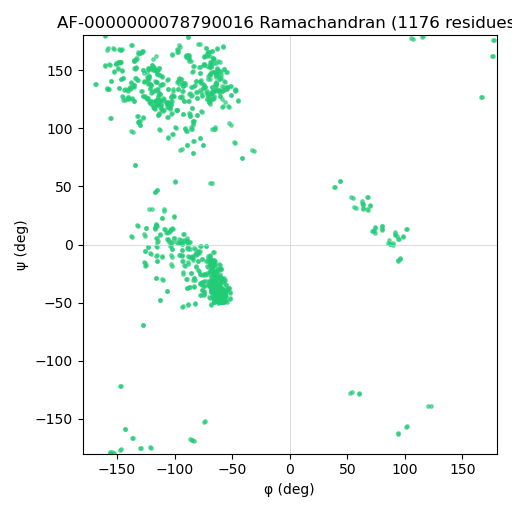CA . GLU B 1 483 ? -2.496 31.969 21.781 1 98.5 483 GLU B CA 1
ATOM 8760 C C . GLU B 1 483 ? -2.592 33.438 22.172 1 98.5 483 GLU B C 1
ATOM 8762 O O . GLU B 1 483 ? -3.141 33.781 23.219 1 98.5 483 GLU B O 1
ATOM 8767 N N . MET B 1 484 ? -2.016 34.312 21.297 1 97.88 484 MET B N 1
ATOM 8768 C CA . MET B 1 484 ? -2.047 35.75 21.547 1 97.88 484 MET B CA 1
ATOM 8769 C C . MET B 1 484 ? -3.242 36.406 20.844 1 97.88 484 MET B C 1
ATOM 8771 O O . MET B 1 484 ? -3.438 37.594 20.922 1 97.88 484 MET B O 1
ATOM 8775 N N . GLY B 1 485 ? -4.035 35.594 20.156 1 97.69 485 GLY B N 1
ATOM 8776 C CA . GLY B 1 485 ? -5.168 36.094 19.406 1 97.69 485 GLY B CA 1
ATOM 8777 C C . GLY B 1 485 ? -4.758 36.906 18.188 1 97.69 485 GLY B C 1
ATOM 8778 O O . GLY B 1 485 ? -5.398 37.906 17.844 1 97.69 485 GLY B O 1
ATOM 8779 N N . MET B 1 486 ? -3.688 36.562 17.547 1 98 486 MET B N 1
ATOM 8780 C CA . MET B 1 486 ? -3.236 37.281 16.359 1 98 486 MET B CA 1
ATOM 8781 C C . MET B 1 486 ? -4.098 36.938 15.156 1 98 486 MET B C 1
ATOM 8783 O O . MET B 1 486 ? -4.484 35.781 14.977 1 98 486 MET B O 1
ATOM 8787 N N . SER B 1 487 ? -4.465 37.875 14.352 1 97.81 487 SER B N 1
ATOM 8788 C CA . SER B 1 487 ? -5.133 37.688 13.07 1 97.81 487 SER B CA 1
ATOM 8789 C C . SER B 1 487 ? -4.137 37.75 11.914 1 97.81 487 SER B C 1
ATOM 8791 O O . SER B 1 487 ? -2.977 38.125 12.109 1 97.81 487 SER B O 1
ATOM 8793 N N . GLY B 1 488 ? -4.535 37.375 10.75 1 98.06 488 GLY B N 1
ATOM 8794 C CA . GLY B 1 488 ? -3.732 37.375 9.531 1 98.06 488 GLY B CA 1
ATOM 8795 C C . GLY B 1 488 ? -4.352 36.594 8.406 1 98.06 488 GLY B C 1
ATOM 8796 O O . GLY B 1 488 ? -4.758 35.438 8.602 1 98.06 488 GLY B O 1
ATOM 8797 N N . GLY B 1 489 ? -4.504 37.188 7.277 1 96.75 489 GLY B N 1
ATOM 8798 C CA . GLY B 1 489 ? -5.027 36.531 6.094 1 96.75 489 GLY B CA 1
ATOM 8799 C C . GLY B 1 489 ? -4.035 35.562 5.449 1 96.75 489 GLY B C 1
ATOM 8800 O O . GLY B 1 489 ? -3.258 34.906 6.145 1 96.75 489 GLY B O 1
ATOM 8801 N N . ASP B 1 490 ? -4.156 35.375 4.191 1 94.62 490 ASP B N 1
ATOM 8802 C CA . ASP B 1 490 ? -3.268 34.469 3.463 1 94.62 490 ASP B CA 1
ATOM 8803 C C . ASP B 1 490 ? -1.834 35 3.463 1 94.62 490 ASP B C 1
ATOM 8805 O O . ASP B 1 490 ? -1.603 36.188 3.686 1 94.62 490 ASP B O 1
ATOM 8809 N N . ASP B 1 491 ? -0.85 34.062 3.287 1 94.06 491 ASP B N 1
ATOM 8810 C CA . ASP B 1 491 ? 0.545 34.469 3.104 1 94.06 491 ASP B CA 1
ATOM 8811 C C . ASP B 1 491 ? 0.666 35.625 2.119 1 94.06 491 ASP B C 1
ATOM 8813 O O . ASP B 1 491 ? 0.104 35.562 1.022 1 94.06 491 ASP B O 1
ATOM 8817 N N . PRO B 1 492 ? 1.295 36.656 2.646 1 95.88 492 PRO B N 1
ATOM 8818 C CA . PRO B 1 492 ? 2.219 36.719 3.781 1 95.88 492 PRO B CA 1
ATOM 8819 C C . PRO B 1 492 ? 1.578 37.312 5.027 1 95.88 492 PRO B C 1
ATOM 8821 O O . PRO B 1 492 ? 2.246 37.5 6.051 1 95.88 492 PRO B O 1
ATOM 8824 N N . ASP B 1 493 ? 0.299 37.656 4.965 1 97.06 493 ASP B N 1
ATOM 8825 C CA . ASP B 1 493 ? -0.362 38.344 6.066 1 97.06 493 ASP B CA 1
ATOM 8826 C C . ASP B 1 493 ? -0.401 37.469 7.32 1 97.06 493 ASP B C 1
ATOM 8828 O O . ASP B 1 493 ? -0.436 38 8.438 1 97.06 493 ASP B O 1
ATOM 8832 N N . ASP B 1 494 ? -0.423 36.219 7.195 1 97.62 494 ASP B N 1
ATOM 8833 C CA . ASP B 1 494 ? -0.44 35.281 8.32 1 97.62 494 ASP B CA 1
ATOM 8834 C C . ASP B 1 494 ? 0.918 35.219 9.016 1 97.62 494 ASP B C 1
ATOM 8836 O O . ASP B 1 494 ? 1.069 34.562 10.047 1 97.62 494 ASP B O 1
ATOM 8840 N N . ARG B 1 495 ? 1.896 35.969 8.5 1 97.94 495 ARG B N 1
ATOM 8841 C CA . ARG B 1 495 ? 3.258 35.938 9.023 1 97.94 495 ARG B CA 1
ATOM 8842 C C . ARG B 1 495 ? 3.648 37.281 9.617 1 97.94 495 ARG B C 1
ATOM 8844 O O . ARG B 1 495 ? 4.742 37.781 9.359 1 97.94 495 ARG B O 1
ATOM 8851 N N . LYS B 1 496 ? 2.811 37.844 10.398 1 97 496 LYS B N 1
ATOM 8852 C CA . LYS B 1 496 ? 3.068 39.094 11.141 1 97 496 LYS B CA 1
ATOM 8853 C C . LYS B 1 496 ? 4.012 38.844 12.312 1 97 496 LYS B C 1
ATOM 8855 O O . LYS B 1 496 ? 4.121 37.719 12.797 1 97 496 LYS B O 1
ATOM 8860 N N . PRO B 1 497 ? 4.719 39.969 12.688 1 98.06 497 PRO B N 1
ATOM 8861 C CA . PRO B 1 497 ? 5.516 39.781 13.906 1 98.06 497 PRO B CA 1
ATOM 8862 C C . PRO B 1 497 ? 4.664 39.406 15.117 1 98.06 497 PRO B C 1
ATOM 8864 O O . PRO B 1 497 ? 3.557 39.938 15.281 1 98.06 497 PRO B O 1
ATOM 8867 N N . MET B 1 498 ? 5.234 38.594 15.953 1 98.62 498 MET B N 1
ATOM 8868 C CA . MET B 1 498 ? 4.582 38.156 17.188 1 98.62 498 MET B CA 1
ATOM 8869 C C . MET B 1 498 ? 4.227 39.344 18.062 1 98.62 498 MET B C 1
ATOM 8871 O O . MET B 1 498 ? 5.008 40.281 18.172 1 98.62 498 MET B O 1
ATOM 8875 N N . ASP B 1 499 ? 3.043 39.344 18.625 1 98.31 499 ASP B N 1
ATOM 8876 C CA . ASP B 1 499 ? 2.635 40.406 19.562 1 98.31 499 ASP B CA 1
ATOM 8877 C C . ASP B 1 499 ? 2.883 39.969 21 1 98.31 499 ASP B C 1
ATOM 8879 O O . ASP B 1 499 ? 1.942 39.625 21.719 1 98.31 499 ASP B O 1
ATOM 8883 N N . TRP B 1 500 ? 4.059 40.062 21.5 1 98.12 500 TRP B N 1
ATOM 8884 C CA . TRP B 1 500 ? 4.469 39.594 22.812 1 98.12 500 TRP B CA 1
ATOM 8885 C C . TRP B 1 500 ? 3.807 40.438 23.922 1 98.12 500 TRP B C 1
ATOM 8887 O O . TRP B 1 500 ? 3.809 40.031 25.078 1 98.12 500 TRP B O 1
ATOM 8897 N N . SER B 1 501 ? 3.236 41.625 23.562 1 97.56 501 SER B N 1
ATOM 8898 C CA . SER B 1 501 ? 2.535 42.438 24.547 1 97.56 501 SER B CA 1
ATOM 8899 C C . SER B 1 501 ? 1.275 41.75 25.047 1 97.56 501 SER B C 1
ATOM 8901 O O . SER B 1 501 ? 0.721 42.125 26.078 1 97.56 501 SER B O 1
ATOM 8903 N N . LYS B 1 502 ? 0.88 40.719 24.359 1 97.62 502 LYS B N 1
ATOM 8904 C CA . LYS B 1 502 ? -0.354 40.031 24.703 1 97.62 502 LYS B CA 1
ATOM 8905 C C . LYS B 1 502 ? -0.071 38.812 25.578 1 97.62 502 LYS B C 1
ATOM 8907 O O . LYS B 1 502 ? -0.986 38.031 25.922 1 97.62 502 LYS B O 1
ATOM 8912 N N . LEU B 1 503 ? 1.171 38.625 25.969 1 98.06 503 LEU B N 1
ATOM 8913 C CA . LEU B 1 503 ? 1.509 37.531 26.891 1 98.06 503 LEU B CA 1
ATOM 8914 C C . LEU B 1 503 ? 0.716 37.688 28.188 1 98.06 503 LEU B C 1
ATOM 8916 O O . LEU B 1 503 ? 0.688 38.75 28.797 1 98.06 503 LEU B O 1
ATOM 8920 N N . GLY B 1 504 ? 0.005 36.656 28.531 1 97.44 504 GLY B N 1
ATOM 8921 C CA . GLY B 1 504 ? -0.767 36.688 29.766 1 97.44 504 GLY B CA 1
ATOM 8922 C C . GLY B 1 504 ? -2.148 37.281 29.609 1 97.44 504 GLY B C 1
ATOM 8923 O O . GLY B 1 504 ? -2.906 37.375 30.562 1 97.44 504 GLY B O 1
ATOM 8924 N N . SER B 1 505 ? -2.455 37.656 28.422 1 97.69 505 SER B N 1
ATOM 8925 C CA . SER B 1 505 ? -3.787 38.219 28.156 1 97.69 505 SER B CA 1
ATOM 8926 C C . SER B 1 505 ? -4.867 37.156 28.438 1 97.69 505 SER B C 1
ATOM 8928 O O . SER B 1 505 ? -4.562 36 28.672 1 97.69 505 SER B O 1
ATOM 8930 N N . PRO B 1 506 ? -6.125 37.562 28.469 1 97.31 506 PRO B N 1
ATOM 8931 C CA . PRO B 1 506 ? -7.207 36.625 28.734 1 97.31 506 PRO B CA 1
ATOM 8932 C C . PRO B 1 506 ? -7.254 35.469 27.719 1 97.31 506 PRO B C 1
ATOM 8934 O O . PRO B 1 506 ? -7.434 34.312 28.094 1 97.31 506 PRO B O 1
ATOM 8937 N N . ILE B 1 507 ? -7.105 35.812 26.5 1 96.94 507 ILE B N 1
ATOM 8938 C CA . ILE B 1 507 ? -7.125 34.75 25.484 1 96.94 507 ILE B CA 1
ATOM 8939 C C . ILE B 1 507 ? -5.922 33.844 25.656 1 96.94 507 ILE B C 1
ATOM 8941 O O . ILE B 1 507 ? -6.035 32.625 25.5 1 96.94 507 ILE B O 1
ATOM 8945 N N . TRP B 1 508 ? -4.766 34.375 25.938 1 98.38 508 TRP B N 1
ATOM 8946 C CA . TRP B 1 508 ? -3.584 33.562 26.203 1 98.38 508 TRP B CA 1
ATOM 8947 C C . TRP B 1 508 ? -3.852 32.594 27.344 1 98.38 508 TRP B C 1
ATOM 8949 O O . TRP B 1 508 ? -3.498 31.406 27.234 1 98.38 508 TRP B O 1
ATOM 8959 N N . LYS B 1 509 ? -4.48 33.062 28.406 1 98.44 509 LYS B N 1
ATOM 8960 C CA . LYS B 1 509 ? -4.762 32.25 29.578 1 98.44 509 LYS B CA 1
ATOM 8961 C C . LYS B 1 509 ? -5.715 31.109 29.219 1 98.44 509 LYS B C 1
ATOM 8963 O O . LYS B 1 509 ? -5.559 29.984 29.703 1 98.44 509 LYS B O 1
ATOM 8968 N N . LYS B 1 510 ? -6.676 31.422 28.391 1 98.19 510 LYS B N 1
ATOM 8969 C CA . LYS B 1 510 ? -7.629 30.391 27.969 1 98.19 510 LYS B CA 1
ATOM 8970 C C . LYS B 1 510 ? -6.945 29.312 27.125 1 98.19 510 LYS B C 1
ATOM 8972 O O . LYS B 1 510 ? -7.223 28.125 27.281 1 98.19 510 LYS B O 1
ATOM 8977 N N . VAL B 1 511 ? -6.109 29.703 26.234 1 98.69 511 VAL B N 1
ATOM 8978 C CA . VAL B 1 511 ? -5.387 28.75 25.406 1 98.69 511 VAL B CA 1
ATOM 8979 C C . VAL B 1 511 ? -4.434 27.922 26.266 1 98.69 511 VAL B C 1
ATOM 8981 O O . VAL B 1 511 ? -4.312 26.719 26.094 1 98.69 511 VAL B O 1
ATOM 8984 N N . ALA B 1 512 ? -3.771 28.609 27.203 1 98.75 512 ALA B N 1
ATOM 8985 C CA . ALA B 1 512 ? -2.893 27.891 28.125 1 98.75 512 ALA B CA 1
ATOM 8986 C C . ALA B 1 512 ? -3.658 26.828 28.891 1 98.75 512 ALA B C 1
ATOM 8988 O O . ALA B 1 512 ? -3.162 25.719 29.094 1 98.75 512 ALA B O 1
ATOM 8989 N N . GLU B 1 513 ? -4.809 27.219 29.328 1 98.56 513 GLU B N 1
ATOM 8990 C CA . GLU B 1 513 ? -5.648 26.266 30.031 1 98.56 513 GLU B CA 1
ATOM 8991 C C . GLU B 1 513 ? -5.965 25.047 29.156 1 98.56 513 GLU B C 1
ATOM 8993 O O . GLU B 1 513 ? -5.914 23.906 29.625 1 98.56 513 GLU B O 1
ATOM 8998 N N . LEU B 1 514 ? -6.305 25.281 27.953 1 98.69 514 LEU B N 1
ATOM 8999 C CA . LEU B 1 514 ? -6.605 24.219 27 1 98.69 514 LEU B CA 1
ATOM 9000 C C . LEU B 1 514 ? -5.395 23.312 26.797 1 98.69 514 LEU B C 1
ATOM 9002 O O . LEU B 1 514 ? -5.523 22.094 26.766 1 98.69 514 LEU B O 1
ATOM 9006 N N . VAL B 1 515 ? -4.219 23.875 26.609 1 98.88 515 VAL B N 1
ATOM 9007 C CA . VAL B 1 515 ? -2.99 23.125 26.391 1 98.88 515 VAL B CA 1
ATOM 9008 C C . VAL B 1 515 ? -2.689 22.266 27.609 1 98.88 515 VAL B C 1
ATOM 9010 O O . VAL B 1 515 ? -2.354 21.078 27.484 1 98.88 515 VAL B O 1
ATOM 9013 N N . HIS B 1 516 ? -2.812 22.875 28.797 1 98.62 516 HIS B N 1
ATOM 9014 C CA . HIS B 1 516 ? -2.572 22.125 30.031 1 98.62 516 HIS B CA 1
ATOM 9015 C C . HIS B 1 516 ? -3.561 20.969 30.172 1 98.62 516 HIS B C 1
ATOM 9017 O O . HIS B 1 516 ? -3.201 19.891 30.656 1 98.62 516 HIS B O 1
ATOM 9023 N N . PHE B 1 517 ? -4.801 21.219 29.797 1 98.31 517 PHE B N 1
ATOM 9024 C CA . PHE B 1 517 ? -5.801 20.156 29.812 1 98.31 517 PHE B CA 1
ATOM 9025 C C . PHE B 1 517 ? -5.383 19.016 28.891 1 98.31 517 PHE B C 1
ATOM 9027 O O . PHE B 1 517 ? -5.438 17.844 29.281 1 98.31 517 PHE B O 1
ATOM 9034 N N . ARG B 1 518 ? -4.992 19.344 27.672 1 98.62 518 ARG B N 1
ATOM 9035 C CA . ARG B 1 518 ? -4.539 18.344 26.703 1 98.62 518 ARG B CA 1
ATOM 9036 C C . ARG B 1 518 ? -3.387 17.516 27.266 1 98.62 518 ARG B C 1
ATOM 9038 O O . ARG B 1 518 ? -3.369 16.297 27.125 1 98.62 518 ARG B O 1
ATOM 9045 N N . ARG B 1 519 ? -2.459 18.172 27.906 1 98.19 519 ARG B N 1
ATOM 9046 C CA . ARG B 1 519 ? -1.286 17.516 28.469 1 98.19 519 ARG B CA 1
ATOM 9047 C C . ARG B 1 519 ? -1.677 16.609 29.625 1 98.19 519 ARG B C 1
ATOM 9049 O O . ARG B 1 519 ? -1.152 15.5 29.766 1 98.19 519 ARG B O 1
ATOM 9056 N N . LYS B 1 520 ? -2.555 17.062 30.406 1 97.5 520 LYS B N 1
ATOM 9057 C CA . LYS B 1 520 ? -2.992 16.312 31.578 1 97.5 520 LYS B CA 1
ATOM 9058 C C . LYS B 1 520 ? -3.674 15.008 31.172 1 97.5 520 LYS B C 1
ATOM 9060 O O . LYS B 1 520 ? -3.531 13.992 31.844 1 97.5 520 LYS B O 1
ATOM 9065 N N . HIS B 1 521 ? -4.402 15.047 30.094 1 97.69 521 HIS B N 1
ATOM 9066 C CA . HIS B 1 521 ? -5.172 13.891 29.656 1 97.69 521 HIS B CA 1
ATOM 9067 C C . HIS B 1 521 ? -4.574 13.273 28.406 1 97.69 521 HIS B C 1
ATOM 9069 O O . HIS B 1 521 ? -5.289 12.664 27.609 1 97.69 521 HIS B O 1
ATOM 9075 N N . ALA B 1 522 ? -3.291 13.398 28.234 1 96.81 522 ALA B N 1
ATOM 9076 C CA . ALA B 1 522 ? -2.602 13.055 27 1 96.81 522 ALA B CA 1
ATOM 9077 C C . ALA B 1 522 ? -2.715 11.562 26.703 1 96.81 522 ALA B C 1
ATOM 9079 O O . ALA B 1 522 ? -2.803 11.156 25.547 1 96.81 522 ALA B O 1
ATOM 9080 N N . GLN B 1 523 ? -2.709 10.695 27.688 1 96 523 GLN B N 1
ATOM 9081 C CA . GLN B 1 523 ? -2.787 9.25 27.453 1 96 523 GLN B CA 1
ATOM 9082 C C . GLN B 1 523 ? -4.086 8.875 26.75 1 96 523 GLN B C 1
ATOM 9084 O O . GLN B 1 523 ? -4.07 8.156 25.75 1 96 523 GLN B O 1
ATOM 9089 N N . THR B 1 524 ? -5.191 9.414 27.234 1 97.44 524 THR B N 1
ATOM 9090 C CA . THR B 1 524 ? -6.496 9.125 26.656 1 97.44 524 THR B CA 1
ATOM 9091 C C . THR B 1 524 ? -6.672 9.852 25.328 1 97.44 524 THR B C 1
ATOM 9093 O O . THR B 1 524 ? -7.129 9.258 24.344 1 97.44 524 THR B O 1
ATOM 9096 N N . LEU B 1 525 ? -6.285 11.086 25.25 1 97.94 525 LEU B N 1
ATOM 9097 C CA . LEU B 1 525 ? -6.5 11.891 24.047 1 97.94 525 LEU B CA 1
ATOM 9098 C C . LEU B 1 525 ? -5.543 11.477 22.938 1 97.94 525 LEU B C 1
ATOM 9100 O O . LEU B 1 525 ? -5.832 11.672 21.766 1 97.94 525 LEU B O 1
ATOM 9104 N N . GLY B 1 526 ? -4.395 10.906 23.344 1 97 526 GLY B N 1
ATOM 9105 C CA . GLY B 1 526 ? -3.404 10.5 22.359 1 97 526 GLY B CA 1
ATOM 9106 C C . GLY B 1 526 ? -3.605 9.078 21.875 1 97 526 GLY B C 1
ATOM 9107 O O . GLY B 1 526 ? -3.258 8.75 20.734 1 97 526 GLY B O 1
ATOM 9108 N N . GLN B 1 527 ? -4.145 8.172 22.688 1 95.44 527 GLN B N 1
ATOM 9109 C CA . GLN B 1 527 ? -4.141 6.758 22.328 1 95.44 527 GLN B CA 1
ATOM 9110 C C . GLN B 1 527 ? -5.551 6.172 22.375 1 95.44 527 GLN B C 1
ATOM 9112 O O . GLN B 1 527 ? -5.797 5.082 21.859 1 95.44 527 GLN B O 1
ATOM 9117 N N . GLY B 1 528 ? -6.441 6.828 22.984 1 95.81 528 GLY B N 1
ATOM 9118 C CA . GLY B 1 528 ? -7.785 6.309 23.156 1 95.81 528 GLY B CA 1
ATOM 9119 C C . GLY B 1 528 ? -8.586 6.266 21.875 1 95.81 528 GLY B C 1
ATOM 9120 O O . GLY B 1 528 ? -8.164 6.824 20.859 1 95.81 528 GLY B O 1
ATOM 9121 N N . SER B 1 529 ? -9.711 5.551 21.875 1 96.12 529 SER B N 1
ATOM 9122 C CA . SER B 1 529 ? -10.609 5.492 20.719 1 96.12 529 SER B CA 1
ATOM 9123 C C . SER B 1 529 ? -11.477 6.742 20.625 1 96.12 529 SER B C 1
ATOM 9125 O O . SER B 1 529 ? -11.719 7.414 21.641 1 96.12 529 SER B O 1
ATOM 9127 N N . THR B 1 530 ? -11.883 7.098 19.5 1 97.44 530 THR B N 1
ATOM 9128 C CA . THR B 1 530 ? -12.672 8.289 19.234 1 97.44 530 THR B CA 1
ATOM 9129 C C . THR B 1 530 ? -14.039 7.922 18.672 1 97.44 530 THR B C 1
ATOM 9131 O O . THR B 1 530 ? -14.141 7.109 17.75 1 97.44 530 THR B O 1
ATOM 9134 N N . ARG B 1 531 ? -15.078 8.508 19.203 1 97.62 531 ARG B N 1
ATOM 9135 C CA . ARG B 1 531 ? -16.422 8.477 18.641 1 97.62 531 ARG B CA 1
ATOM 9136 C C . ARG B 1 531 ? -17 9.883 18.531 1 97.62 531 ARG B C 1
ATOM 9138 O O . ARG B 1 531 ? -16.844 10.703 19.438 1 97.62 531 ARG B O 1
ATOM 9145 N N . MET B 1 532 ? -17.531 10.164 17.391 1 98.44 532 MET B N 1
ATOM 9146 C CA . MET B 1 532 ? -18.156 11.461 17.172 1 98.44 532 MET B CA 1
ATOM 9147 C C . MET B 1 532 ? -19.609 11.289 16.734 1 98.44 532 MET B C 1
ATOM 9149 O O . MET B 1 532 ? -19.938 10.344 16.016 1 98.44 532 MET B O 1
ATOM 9153 N N . SER B 1 533 ? -20.453 12.164 17.156 1 98.25 533 SER B N 1
ATOM 9154 C CA . SER B 1 533 ? -21.859 12.18 16.781 1 98.25 533 SER B CA 1
ATOM 9155 C C . SER B 1 533 ? -22.469 13.555 16.984 1 98.25 533 SER B C 1
ATOM 9157 O O . SER B 1 533 ? -21.812 14.469 17.484 1 98.25 533 SER B O 1
ATOM 9159 N N . VAL B 1 534 ? -23.609 13.742 16.469 1 98.5 534 VAL B N 1
ATOM 9160 C CA . VAL B 1 534 ? -24.438 14.922 16.734 1 98.5 534 VAL B CA 1
ATOM 9161 C C . VAL B 1 534 ? -25.656 14.516 17.562 1 98.5 534 VAL B C 1
ATOM 9163 O O . VAL B 1 534 ? -26.422 13.633 17.156 1 98.5 534 VAL B O 1
ATOM 9166 N N . THR B 1 535 ? -25.859 15.141 18.719 1 97.81 535 THR B N 1
ATOM 9167 C CA . THR B 1 535 ? -26.953 14.781 19.625 1 97.81 535 THR B CA 1
ATOM 9168 C C . THR B 1 535 ? -28.281 15.242 19.062 1 97.81 535 THR B C 1
ATOM 9170 O O . THR B 1 535 ? -28.328 16.031 18.109 1 97.81 535 THR B O 1
ATOM 9173 N N . ALA B 1 536 ? -29.344 14.797 19.656 1 96.19 536 ALA B N 1
ATOM 9174 C CA . ALA B 1 536 ? -30.688 15.219 19.266 1 96.19 536 ALA B CA 1
ATOM 9175 C C . ALA B 1 536 ? -30.875 16.719 19.438 1 96.19 536 ALA B C 1
ATOM 9177 O O . ALA B 1 536 ? -31.609 17.359 18.688 1 96.19 536 ALA B O 1
ATOM 9178 N N . ALA B 1 537 ? -30.141 17.297 20.375 1 96.19 537 ALA B N 1
ATOM 9179 C CA . ALA B 1 537 ? -30.234 18.719 20.641 1 96.19 537 ALA B CA 1
ATOM 9180 C C . ALA B 1 537 ? -29.359 19.516 19.656 1 96.19 537 ALA B C 1
ATOM 9182 O O . ALA B 1 537 ? -29.312 20.734 19.703 1 96.19 537 ALA B O 1
ATOM 9183 N N . GLY B 1 538 ? -28.625 18.812 18.781 1 97.06 538 GLY B N 1
ATOM 9184 C CA . GLY B 1 538 ? -27.828 19.453 17.75 1 97.06 538 GLY B CA 1
ATOM 9185 C C . GLY B 1 538 ? -26.391 19.734 18.172 1 97.06 538 GLY B C 1
ATOM 9186 O O . GLY B 1 538 ? -25.656 20.406 17.469 1 97.06 538 GLY B O 1
ATOM 9187 N N . LEU B 1 539 ? -26.016 19.203 19.359 1 98.56 539 LEU B N 1
ATOM 9188 C CA . LEU B 1 539 ? -24.656 19.406 19.844 1 98.56 539 LEU B CA 1
ATOM 9189 C C . LEU B 1 539 ? -23.703 18.391 19.219 1 98.56 539 LEU B C 1
ATOM 9191 O O . LEU B 1 539 ? -24.047 17.219 19.047 1 98.56 539 LEU B O 1
ATOM 9195 N N . ILE B 1 540 ? -22.547 18.859 18.797 1 98.81 540 ILE B N 1
ATOM 9196 C CA . ILE B 1 540 ? -21.5 17.922 18.422 1 98.81 540 ILE B CA 1
ATOM 9197 C C . ILE B 1 540 ? -20.922 17.25 19.656 1 98.81 540 ILE B C 1
ATOM 9199 O O . ILE B 1 540 ? -20.562 17.922 20.625 1 98.81 540 ILE B O 1
ATOM 9203 N N . LYS B 1 541 ? -20.922 15.977 19.672 1 98.62 541 LYS B N 1
ATOM 9204 C CA . LYS B 1 541 ? -20.406 15.188 20.781 1 98.62 541 LYS B CA 1
ATOM 9205 C C . LYS B 1 541 ? -19.156 14.406 20.375 1 98.62 541 LYS B C 1
ATOM 9207 O O . LYS B 1 541 ? -19.156 13.695 19.375 1 98.62 541 LYS B O 1
ATOM 9212 N N . VAL B 1 542 ? -18.078 14.57 21.062 1 98.62 542 VAL B N 1
ATOM 9213 C CA . VAL B 1 542 ? -16.844 13.797 20.906 1 98.62 542 VAL B CA 1
ATOM 9214 C C . VAL B 1 542 ? -16.578 12.984 22.156 1 98.62 542 VAL B C 1
ATOM 9216 O O . VAL B 1 542 ? -16.484 13.539 23.266 1 98.62 542 VAL B O 1
ATOM 9219 N N . THR B 1 543 ? -16.469 11.703 22.031 1 98.19 543 THR B N 1
ATOM 9220 C CA . THR B 1 543 ? -16.141 10.828 23.156 1 98.19 543 THR B CA 1
ATOM 9221 C C . THR B 1 543 ? -14.797 10.141 22.922 1 98.19 543 THR B C 1
ATOM 9223 O O . THR B 1 543 ? -14.586 9.516 21.875 1 98.19 543 THR B O 1
ATOM 9226 N N . ARG B 1 544 ? -13.898 10.328 23.859 1 98 544 ARG B N 1
ATOM 9227 C CA . ARG B 1 544 ? -12.609 9.656 23.875 1 98 544 ARG B CA 1
ATOM 9228 C C . ARG B 1 544 ? -12.539 8.609 24.984 1 98 544 ARG B C 1
ATOM 9230 O O . ARG B 1 544 ? -12.797 8.914 26.156 1 98 544 ARG B O 1
ATOM 9237 N N . HIS B 1 545 ? -12.195 7.34 24.578 1 96.69 545 HIS B N 1
ATOM 9238 C CA . HIS B 1 545 ? -12.141 6.266 25.578 1 96.69 545 HIS B CA 1
ATOM 9239 C C . HIS B 1 545 ? -10.734 5.684 25.672 1 96.69 545 HIS B C 1
ATOM 9241 O O . HIS B 1 545 ? -10.195 5.168 24.688 1 96.69 545 HIS B O 1
ATOM 9247 N N . GLY B 1 546 ? -10.125 5.746 26.703 1 94.69 546 GLY B N 1
ATOM 9248 C CA . GLY B 1 546 ? -8.844 5.16 27.078 1 94.69 546 GLY B CA 1
ATOM 9249 C C . GLY B 1 546 ? -8.766 4.785 28.547 1 94.69 546 GLY B C 1
ATOM 9250 O O . GLY B 1 546 ? -9.617 4.047 29.047 1 94.69 546 GLY B O 1
ATOM 9251 N N . ASP B 1 547 ? -7.777 5.355 29.266 1 92.25 547 ASP B N 1
ATOM 9252 C CA . ASP B 1 547 ? -7.66 5.152 30.719 1 92.25 547 ASP B CA 1
ATOM 9253 C C . ASP B 1 547 ? -8.836 5.789 31.453 1 92.25 547 ASP B C 1
ATOM 9255 O O . ASP B 1 547 ? -9.117 5.43 32.594 1 92.25 547 ASP B O 1
ATOM 9259 N N . GLU B 1 548 ? -9.391 6.762 30.812 1 96.38 548 GLU B N 1
ATOM 9260 C CA . GLU B 1 548 ? -10.602 7.469 31.219 1 96.38 548 GLU B CA 1
ATOM 9261 C C . GLU B 1 548 ? -11.516 7.723 30.031 1 96.38 548 GLU B C 1
ATOM 9263 O O . GLU B 1 548 ? -11.227 7.289 28.906 1 96.38 548 GLU B O 1
ATOM 9268 N N . THR B 1 549 ? -12.688 8.211 30.406 1 97.44 549 THR B N 1
ATOM 9269 C CA . THR B 1 549 ? -13.602 8.617 29.344 1 97.44 549 THR B CA 1
ATOM 9270 C C . THR B 1 549 ? -13.789 10.133 29.344 1 97.44 549 THR B C 1
ATOM 9272 O O . THR B 1 549 ? -14.18 10.711 30.359 1 97.44 549 THR B O 1
ATOM 9275 N N . LEU B 1 550 ? -13.391 10.742 28.297 1 98.06 550 LEU B N 1
ATOM 9276 C CA . LEU B 1 550 ? -13.648 12.164 28.078 1 98.06 550 LEU B CA 1
ATOM 9277 C C . LEU B 1 550 ? -14.805 12.367 27.109 1 98.06 550 LEU B C 1
ATOM 9279 O O . LEU B 1 550 ? -14.844 11.742 26.047 1 98.06 550 LEU B O 1
ATOM 9283 N N . THR B 1 551 ? -15.781 13.156 27.5 1 98.12 551 THR B N 1
ATOM 9284 C CA . THR B 1 551 ? -16.891 13.523 26.625 1 98.12 551 THR B CA 1
ATOM 9285 C C . THR B 1 551 ? -16.969 15.039 26.469 1 98.12 551 THR B C 1
ATOM 9287 O O . THR B 1 551 ? -17.078 15.766 27.453 1 98.12 551 THR B O 1
ATOM 9290 N N . ALA B 1 552 ? -16.891 15.492 25.297 1 98.56 552 ALA B N 1
ATOM 9291 C CA . ALA B 1 552 ? -16.969 16.922 24.984 1 98.56 552 ALA B CA 1
ATOM 9292 C C . ALA B 1 552 ? -18.219 17.234 24.156 1 98.56 552 ALA B C 1
ATOM 9294 O O . ALA B 1 552 ? -18.594 16.453 23.281 1 98.56 552 ALA B O 1
ATOM 9295 N N . TYR B 1 553 ? -18.844 18.328 24.453 1 98.62 553 TYR B N 1
ATOM 9296 C CA . TYR B 1 553 ? -19.969 18.844 23.703 1 98.62 553 TYR B CA 1
ATOM 9297 C C . TYR B 1 553 ? -19.672 20.234 23.156 1 98.62 553 TYR B C 1
ATOM 9299 O O . TYR B 1 553 ? -19.078 21.062 23.844 1 98.62 553 TYR B O 1
ATOM 9307 N N . PHE B 1 554 ? -20.016 20.5 21.953 1 98.88 554 PHE B N 1
ATOM 9308 C CA . PHE B 1 554 ? -19.828 21.781 21.281 1 98.88 554 PHE B CA 1
ATOM 9309 C C . PHE B 1 554 ? -21.125 22.281 20.688 1 98.88 554 PHE B C 1
ATOM 9311 O O . PHE B 1 554 ? -21.797 21.562 19.938 1 98.88 554 PHE B O 1
ATOM 9318 N N . ASN B 1 555 ? -21.547 23.5 20.953 1 98.75 555 ASN B N 1
ATOM 9319 C CA . ASN B 1 555 ? -22.734 24.109 20.391 1 98.75 555 ASN B CA 1
ATOM 9320 C C . ASN B 1 555 ? -22.406 25.047 19.234 1 98.75 555 ASN B C 1
ATOM 9322 O O . ASN B 1 555 ? -21.984 26.188 19.438 1 98.75 555 ASN B O 1
ATOM 9326 N N . THR B 1 556 ? -22.609 24.562 18.094 1 98.56 556 THR B N 1
ATOM 9327 C CA . THR B 1 556 ? -22.344 25.391 16.906 1 98.56 556 THR B CA 1
ATOM 9328 C C . THR B 1 556 ? -23.641 25.922 16.328 1 98.56 556 THR B C 1
ATOM 9330 O O . THR B 1 556 ? -23.672 26.359 15.172 1 98.56 556 THR B O 1
ATOM 9333 N N . GLN B 1 557 ? -24.688 25.828 17.094 1 97.69 557 GLN B N 1
ATOM 9334 C CA . GLN B 1 557 ? -25.984 26.391 16.719 1 97.69 557 GLN B CA 1
ATOM 9335 C C . GLN B 1 557 ? -26.109 27.828 17.172 1 97.69 557 GLN B C 1
ATOM 9337 O O . GLN B 1 557 ? -25.188 28.375 17.812 1 97.69 557 GLN B O 1
ATOM 9342 N N . ASP B 1 558 ? -27.312 28.453 16.828 1 97.06 558 ASP B N 1
ATOM 9343 C CA . ASP B 1 558 ? -27.531 29.859 17.156 1 97.06 558 ASP B CA 1
ATOM 9344 C C . ASP B 1 558 ? -28.406 30 18.406 1 97.06 558 ASP B C 1
ATOM 9346 O O . ASP B 1 558 ? -28.781 31.125 18.766 1 97.06 558 ASP B O 1
ATOM 9350 N N . HIS B 1 559 ? -28.719 28.891 19.047 1 97.44 559 HIS B N 1
ATOM 9351 C CA . HIS B 1 559 ? -29.531 28.922 20.25 1 97.44 559 HIS B CA 1
ATOM 9352 C C . HIS B 1 559 ? -28.906 28.047 21.344 1 97.44 559 HIS B C 1
ATOM 9354 O O . HIS B 1 559 ? -28.078 27.188 21.062 1 97.44 559 HIS B O 1
ATOM 9360 N N . GLU B 1 560 ? -29.297 28.297 22.531 1 97.44 560 GLU B N 1
ATOM 9361 C CA . GLU B 1 560 ? -28.797 27.531 23.656 1 97.44 560 GLU B CA 1
ATOM 9362 C C . GLU B 1 560 ? -29.297 26.094 23.609 1 97.44 560 GLU B C 1
ATOM 9364 O O . GLU B 1 560 ? -30.375 25.812 23.078 1 97.44 560 GLU B O 1
ATOM 9369 N N . ALA B 1 561 ? -28.531 25.203 24.094 1 97.56 561 ALA B N 1
ATOM 9370 C CA . ALA B 1 561 ? -28.906 23.797 24.156 1 97.56 561 ALA B CA 1
ATOM 9371 C C . ALA B 1 561 ? -28.578 23.219 25.531 1 97.56 561 ALA B C 1
ATOM 9373 O O . ALA B 1 561 ? -27.547 23.531 26.125 1 97.56 561 ALA B O 1
ATOM 9374 N N . ALA B 1 562 ? -29.422 22.328 26.031 1 95.81 562 ALA B N 1
ATOM 9375 C CA . ALA B 1 562 ? -29.219 21.688 27.344 1 95.81 562 ALA B CA 1
ATOM 9376 C C . ALA B 1 562 ? -28.172 20.594 27.25 1 95.81 562 ALA B C 1
ATOM 9378 O O . ALA B 1 562 ? -28.109 19.844 26.281 1 95.81 562 ALA B O 1
ATOM 9379 N N . VAL B 1 563 ? -27.297 20.656 28.188 1 94.81 563 VAL B N 1
ATOM 9380 C CA . VAL B 1 563 ? -26.328 19.578 28.359 1 94.81 563 VAL B CA 1
ATOM 9381 C C . VAL B 1 563 ? -26.109 19.312 29.844 1 94.81 563 VAL B C 1
ATOM 9383 O O . VAL B 1 563 ? -25.922 20.234 30.625 1 94.81 563 VAL B O 1
ATOM 9386 N N . GLY B 1 564 ? -26.25 18.078 30.328 1 87.69 564 GLY B N 1
ATOM 9387 C CA . GLY B 1 564 ? -26.109 17.734 31.734 1 87.69 564 GLY B CA 1
ATOM 9388 C C . GLY B 1 564 ? -24.703 17.375 32.125 1 87.69 564 GLY B C 1
ATOM 9389 O O . GLY B 1 564 ? -23.828 17.203 31.281 1 87.69 564 GLY B O 1
ATOM 9390 N N . GLY B 1 565 ? -24.469 17.453 33.469 1 87.62 565 GLY B N 1
ATOM 9391 C CA . GLY B 1 565 ? -23.219 16.969 34.062 1 87.62 565 GLY B CA 1
ATOM 9392 C C . GLY B 1 565 ? -22.281 18.078 34.469 1 87.62 565 GLY B C 1
ATOM 9393 O O . GLY B 1 565 ? -22.625 19.25 34.375 1 87.62 565 GLY B O 1
ATOM 9394 N N . SER B 1 566 ? -21.141 17.625 35.062 1 91 566 SER B N 1
ATOM 9395 C CA . SER B 1 566 ? -20.094 18.547 35.5 1 91 566 SER B CA 1
ATOM 9396 C C . SER B 1 566 ? -19 18.688 34.469 1 91 566 SER B C 1
ATOM 9398 O O . SER B 1 566 ? -18.641 17.703 33.781 1 91 566 SER B O 1
ATOM 9400 N N . ALA B 1 567 ? -18.594 19.891 34.312 1 94.31 567 ALA B N 1
ATOM 9401 C CA . ALA B 1 567 ? -17.578 20.172 33.312 1 94.31 567 ALA B CA 1
ATOM 9402 C C . ALA B 1 567 ? -16.219 20.453 33.969 1 94.31 567 ALA B C 1
ATOM 9404 O O . ALA B 1 567 ? -16.141 21.062 35.031 1 94.31 567 ALA B O 1
ATOM 9405 N N . VAL B 1 568 ? -15.188 20 33.344 1 95.25 568 VAL B N 1
ATOM 9406 C CA . VAL B 1 568 ? -13.828 20.266 33.812 1 95.25 568 VAL B CA 1
ATOM 9407 C C . VAL B 1 568 ? -13.195 21.359 32.969 1 95.25 568 VAL B C 1
ATOM 9409 O O . VAL B 1 568 ? -12.188 21.953 33.344 1 95.25 568 VAL B O 1
ATOM 9412 N N . LEU B 1 569 ? -13.703 21.641 31.828 1 96.81 569 LEU B N 1
ATOM 9413 C CA . LEU B 1 569 ? -13.344 22.688 30.891 1 96.81 569 LEU B CA 1
ATOM 9414 C C . LEU B 1 569 ? -14.578 23.219 30.172 1 96.81 569 LEU B C 1
ATOM 9416 O O . LEU B 1 569 ? -15.375 22.438 29.641 1 96.81 569 LEU B O 1
ATOM 9420 N N . THR B 1 570 ? -14.781 24.531 30.203 1 97.06 570 THR B N 1
ATOM 9421 C CA . THR B 1 570 ? -16.047 25 29.625 1 97.06 570 THR B CA 1
ATOM 9422 C C . THR B 1 570 ? -15.883 26.391 29.031 1 97.06 570 THR B C 1
ATOM 9424 O O . THR B 1 570 ? -14.945 27.109 29.375 1 97.06 570 THR B O 1
ATOM 9427 N N . GLN B 1 571 ? -16.641 26.719 28.203 1 97.75 571 GLN B N 1
ATOM 9428 C CA . GLN B 1 571 ? -16.953 28.016 27.609 1 97.75 571 GLN B CA 1
ATOM 9429 C C . GLN B 1 571 ? -18.453 28.156 27.344 1 97.75 571 GLN B C 1
ATOM 9431 O O . GLN B 1 571 ? -19.047 27.312 26.672 1 97.75 571 GLN B O 1
ATOM 9436 N N . GLY B 1 572 ? -19.031 29.219 27.891 1 97.44 572 GLY B N 1
ATOM 9437 C CA . GLY B 1 572 ? -20.453 29.469 27.641 1 97.44 572 GLY B CA 1
ATOM 9438 C C . GLY B 1 572 ? -21.359 28.438 28.25 1 97.44 572 GLY B C 1
ATOM 9439 O O . GLY B 1 572 ? -22.391 28.094 27.672 1 97.44 572 GLY B O 1
ATOM 9440 N N . PHE B 1 573 ? -20.984 27.859 29.344 1 97.38 573 PHE B N 1
ATOM 9441 C CA . PHE B 1 573 ? -21.766 26.844 30.016 1 97.38 573 PHE B CA 1
ATOM 9442 C C . PHE B 1 573 ? -22.266 27.344 31.375 1 97.38 573 PHE B C 1
ATOM 9444 O O . PHE B 1 573 ? -21.469 27.578 32.281 1 97.38 573 PHE B O 1
ATOM 9451 N N . THR B 1 574 ? -23.547 27.516 31.453 1 94.12 574 THR B N 1
ATOM 9452 C CA . THR B 1 574 ? -24.156 28 32.688 1 94.12 574 THR B CA 1
ATOM 9453 C C . THR B 1 574 ? -25.484 27.281 32.969 1 94.12 574 THR B C 1
ATOM 9455 O O . THR B 1 574 ? -26.328 27.172 32.062 1 94.12 574 THR B O 1
ATOM 9458 N N . ASN B 1 575 ? -25.703 26.797 34.156 1 92.81 575 ASN B N 1
ATOM 9459 C CA . ASN B 1 575 ? -26.969 26.219 34.625 1 92.81 575 ASN B CA 1
ATOM 9460 C C . ASN B 1 575 ? -27.438 25.094 33.688 1 92.81 575 ASN B C 1
ATOM 9462 O O . ASN B 1 575 ? -28.594 25.078 33.281 1 92.81 575 ASN B O 1
ATOM 9466 N N . GLY B 1 576 ? -26.484 24.328 33.25 1 93.81 576 GLY B N 1
ATOM 9467 C CA . GLY B 1 576 ? -26.828 23.141 32.469 1 93.81 576 GLY B CA 1
ATOM 9468 C C . GLY B 1 576 ? -27.141 23.453 31.031 1 93.81 576 GLY B C 1
ATOM 9469 O O . GLY B 1 576 ? -27.703 22.625 30.312 1 93.81 576 GLY B O 1
ATOM 9470 N N . LYS B 1 577 ? -26.812 24.641 30.609 1 96.38 577 LYS B N 1
ATOM 9471 C CA . LYS B 1 577 ? -27.047 25.062 29.219 1 96.38 577 LYS B CA 1
ATOM 9472 C C . LYS B 1 577 ? -25.75 25.516 28.562 1 96.38 577 LYS B C 1
ATOM 9474 O O . LYS B 1 577 ? -24.906 26.141 29.203 1 96.38 577 LYS B O 1
ATOM 9479 N N . LEU B 1 578 ? -25.641 25.172 27.375 1 97.56 578 LEU B N 1
ATOM 9480 C CA . LEU B 1 578 ? -24.5 25.578 26.562 1 97.56 578 LEU B CA 1
ATOM 9481 C C . LEU B 1 578 ? -24.906 26.656 25.562 1 97.56 578 LEU B C 1
ATOM 9483 O O . LEU B 1 578 ? -25.812 26.453 24.766 1 97.56 578 LEU B O 1
ATOM 9487 N N . ALA B 1 579 ? -24.344 27.797 25.641 1 98 579 ALA B N 1
ATOM 9488 C CA . ALA B 1 579 ? -24.625 28.906 24.75 1 98 579 ALA B CA 1
ATOM 9489 C C . ALA B 1 579 ? -24.047 28.672 23.359 1 98 579 ALA B C 1
ATOM 9491 O O . ALA B 1 579 ? -23.219 27.781 23.172 1 98 579 ALA B O 1
ATOM 9492 N N . PRO B 1 580 ? -24.594 29.469 22.375 1 98.06 580 PRO B N 1
ATOM 9493 C CA . PRO B 1 580 ? -23.906 29.422 21.078 1 98.06 580 PRO B CA 1
ATOM 9494 C C . PRO B 1 580 ? -22.406 29.672 21.188 1 98.06 580 PRO B C 1
ATOM 9496 O O . PRO B 1 580 ? -21.969 30.516 21.969 1 98.06 580 PRO B O 1
ATOM 9499 N N . LYS B 1 581 ? -21.609 28.891 20.484 1 98.44 581 LYS B N 1
ATOM 9500 C CA . LYS B 1 581 ? -20.156 28.953 20.484 1 98.44 581 LYS B CA 1
ATOM 9501 C C . LYS B 1 581 ? -19.578 28.422 21.797 1 98.44 581 LYS B C 1
ATOM 9503 O O . LYS B 1 581 ? -18.391 28.625 22.078 1 98.44 581 LYS B O 1
ATOM 9508 N N . GLY B 1 582 ? -20.438 27.797 22.578 1 98.19 582 GLY B N 1
ATOM 9509 C CA . GLY B 1 582 ? -20 27.203 23.844 1 98.19 582 GLY B CA 1
ATOM 9510 C C . GLY B 1 582 ? -19.5 25.781 23.688 1 98.19 582 GLY B C 1
ATOM 9511 O O . GLY B 1 582 ? -19.703 25.156 22.656 1 98.19 582 GLY B O 1
ATOM 9512 N N . PHE B 1 583 ? -18.734 25.297 24.688 1 98.62 583 PHE B N 1
ATOM 9513 C CA . PHE B 1 583 ? -18.344 23.891 24.812 1 98.62 583 PHE B CA 1
ATOM 9514 C C . PHE B 1 583 ? -18.203 23.5 26.281 1 98.62 583 PHE B C 1
ATOM 9516 O O . PHE B 1 583 ? -18.109 24.359 27.156 1 98.62 583 PHE B O 1
ATOM 9523 N N . MET B 1 584 ? -18.328 22.281 26.5 1 97.94 584 MET B N 1
ATOM 9524 C CA . MET B 1 584 ? -18.016 21.734 27.812 1 97.94 584 MET B CA 1
ATOM 9525 C C . MET B 1 584 ? -17.406 20.344 27.703 1 97.94 584 MET B C 1
ATOM 9527 O O . MET B 1 584 ? -17.75 19.578 26.797 1 97.94 584 MET B O 1
ATOM 9531 N N . VAL B 1 585 ? -16.453 19.969 28.531 1 98.06 585 VAL B N 1
ATOM 9532 C CA . VAL B 1 585 ? -15.781 18.688 28.578 1 98.06 585 VAL B CA 1
ATOM 9533 C C . VAL B 1 585 ? -15.992 18.031 29.938 1 98.06 585 VAL B C 1
ATOM 9535 O O . VAL B 1 585 ? -15.82 18.672 30.969 1 98.06 585 VAL B O 1
ATOM 9538 N N . GLN B 1 586 ? -16.375 16.812 29.859 1 96.62 586 GLN B N 1
ATOM 9539 C CA . GLN B 1 586 ? -16.578 16 31.062 1 96.62 586 GLN B CA 1
ATOM 9540 C C . GLN B 1 586 ? -15.562 14.867 31.141 1 96.62 586 GLN B C 1
ATOM 9542 O O . GLN B 1 586 ? -15.102 14.367 30.109 1 96.62 586 GLN B O 1
ATOM 9547 N N . VAL B 1 587 ? -15.172 14.539 32.375 1 94.88 587 VAL B N 1
ATOM 9548 C CA . VAL B 1 587 ? -14.297 13.391 32.594 1 94.88 587 VAL B CA 1
ATOM 9549 C C . VAL B 1 587 ? -15.055 12.312 33.344 1 94.88 587 VAL B C 1
ATOM 9551 O O . VAL B 1 587 ? -15.719 12.594 34.344 1 94.88 587 VAL B O 1
ATOM 9554 N N . GLY B 1 588 ? -15.094 11.211 32.781 1 89.88 588 GLY B N 1
ATOM 9555 C CA . GLY B 1 588 ? -15.672 10.047 33.438 1 89.88 588 GLY B CA 1
ATOM 9556 C C . GLY B 1 588 ? -14.672 8.922 33.625 1 89.88 588 GLY B C 1
ATOM 9557 O O . GLY B 1 588 ? -13.555 8.977 33.125 1 89.88 588 GLY B O 1
ATOM 9558 N N . ASN B 1 589 ? -14.984 7.957 34.625 1 79 589 ASN B N 1
ATOM 9559 C CA . ASN B 1 589 ? -14.141 6.785 34.844 1 79 589 ASN B CA 1
ATOM 9560 C C . ASN B 1 589 ? -14.227 5.797 33.688 1 79 589 ASN B C 1
ATOM 9562 O O . ASN B 1 589 ? -15.109 5.898 32.844 1 79 589 ASN B O 1
ATOM 9566 N N . ARG B 1 590 ? -13.18 4.875 33.656 1 70.19 590 ARG B N 1
ATOM 9567 C CA . ARG B 1 590 ? -13.102 3.863 32.594 1 70.19 590 ARG B CA 1
ATOM 9568 C C . ARG B 1 590 ? -14.352 2.998 32.594 1 70.19 590 ARG B C 1
ATOM 9570 O O . ARG B 1 590 ? -14.945 2.717 33.625 1 70.19 590 ARG B O 1
#

Secondary structure (DSSP, 8-state):
-----PPP-GGG-B--SSBTTEEESSSSEEEEEEEEETTTEEEEEEEEE-TT-EEE-TTS-EEE--EEEE-EEEEE-SSEEEEEEEEE-TTS-EEEEEEEEETTS-EEEEETTEEEE--HHHHH-GGGSEEE----GGGS----GGGGG--EEEE-HHHH----GGGPPTTPPP--TT----TT------HHHHHHTHHHHHHHT--EEEEPP-EEESSSS--SEEEEEEE-TTT--HHHHHHHHHHHHHTT-EEEEEEE-SB--TTSHHHHHHHHHGGGSTTGGGB-B-SSS--S---GGGT--S-SB-BSBT-TTSBBB-TTSHHHHHHHHHHHHHHHHHH---EEEEETGGGS-HHHHHHHHHHHHHH-TT-EEEE--SS--GGG-SSSS-SEEB-HHHHHHHHHHHTS--S-HHHHHHHHHHHHHTS-HHHHTT-EE-S--TTS--HHHHTTT-HHHHHHHHHHHHTSSSEEEEETTGGGT----STTGGGPPP-GGGTT-HHHHHHHHHHHHHHHTHHHHHHSEEEEEE-TTS-EEEEEESSSEEEEEE--SSS-EE--S--SEEEEEETTEEEEEEEEEEEE--/-----PPP-GGG-B--SSBTTEEESSSSEEEEEEEEETTTEEEEEEEEE-TT-EEE-TTS-EEE--EEEE-EEEEE-SSEEEEEEEEE-TTS-EEEEEEEEETTS-EEEEETTEEEE--HHHHH-GGG-EEE----GGGS----GGGGG--EEEE-HHHH----GGGPPTTPPP--TT----TT------HHHHHTTHHHHHHHT--EEEEPP-EEESSSS--SEEEEEEE-GGG--HHHHHHHHHHHHHTT-EEEEEEE-SB--TTSHHHHHHHHHGGGSTTGGGB-B-SSS--S---GGGT--S-SB-BSBT-TTSBBB-TTSHHHHHHHHHHHHHHHHHH---EEEEETGGGS-HHHHHHHHHHHHHH-TT-EEEE--SS--GGG-SSSS-SEEB-HHHHHHHHHHHTS--S-HHHHHHHHHHHHHTS-HHHHTT-EE-S--TTS--HHHHTTT-HHHHHHHHHHHHTSSSEEEEETTGGGT----STTGGGPPP-GGGTT-HHHHHHHHHHHHHHHTHHHHHHSEEEEEE-TTS-EEEEEESSSEEEEEE--SSS-EE--S--SEEEEEETTEEEEEEEEEEEE--